Protein AF-A0A5C6CUL5-F1 (afdb_monomer_lite)

InterPro domains:
  IPR018247 EF-Hand 1, calcium-binding site [PS00018] (772-784)

Foldseek 3Di:
DDDDDDDDDDDDDDDDPVVVVVVVVVVVVVVVVVVPPPPPPPPPAFDKFKFFDDKAFPDFAFWFAFPLAAPHRDQFFALLQAAQWADDQQKIKGWGFGQDPVFRFIKIWMDGNVDRDIDIEGLPDGQDCQDLNHPDSNRHNYSQFHWEWDAALQGKIWIWGNADQAQTWIKMFDGCLRHDPPDDPYNVRIDDTDSALDDVHDGDGTFTRWYWADQDRKIKIKTWHDHQAWIWMWIWIADSVVRDIDDIDTQEGQQPDWDDDPPDPDPDGTFRGWDWFWLDFEAAPLSKTKTWTWIAHNPPQWTWFIFIWIDPPRQQWIAALVRHTQGNYHYPPRPRGGQDGGTSLFLWDGRAAWYAFNQRKIKGWTKTFDPDPPRGRDPPDDRNDQPRIFIKIWIADPPPSHIDIETADPVQTADHRKYWAAAQQRKIWIWWDRQQKIWIWIAHQDPVGGHDIDTNDIGPARWDHTKHWHRCCRHPPVKTWIWTWHDDPDHHNHRMTGRTIIIIIIHIDGNPPDPDPDPDDDEQEEDEDADEAEQDDDPDDDHVVNVPPPYANYEYEYEDEEYEYDADPDEREARYEYEYDYDDEYEYEYEYAEYEYAHYEYQEHYEYEYEDAPYEYEYAEYEAAEEYEYYYDHDQQGEYEYEYNEYAYAYEYEYDDDPSNLNYEYEYYHDHPQLHYQYEYEYEFAEYEDDDQEHENANYEYEYEDDDPSAAYECQHAHEYQWYWYWYQDPVGTDIDIDDFDKADLVRVCVVVVHDGRYHHDYIYGHAQQQQQVRPQAQEPVSVVSCVVRVVDPSSVVSSVVGYPPDRDDDDPPPPDDPDPPVVVVVVVVPVVDDDDDDDDDDDDDDDDDDD

Organism: NCBI:txid2528003

Structure (mmCIF, N/CA/C/O backbone):
data_AF-A0A5C6CUL5-F1
#
_entry.id   AF-A0A5C6CUL5-F1
#
loop_
_atom_site.group_PDB
_atom_site.id
_atom_site.type_symbol
_atom_site.label_atom_id
_atom_site.label_alt_id
_atom_site.label_comp_id
_atom_site.label_asym_id
_atom_site.label_entity_id
_atom_site.label_seq_id
_atom_site.pdbx_PDB_ins_code
_atom_site.Cartn_x
_atom_site.Cartn_y
_atom_site.Cartn_z
_atom_site.occupancy
_atom_site.B_iso_or_equiv
_atom_site.auth_seq_id
_atom_site.auth_comp_id
_atom_site.auth_asym_id
_atom_site.auth_atom_id
_atom_site.pdbx_PDB_model_num
ATOM 1 N N . MET A 1 1 ? -45.639 -50.893 -81.323 1.00 35.22 1 MET A N 1
ATOM 2 C CA . MET A 1 1 ? -45.344 -52.221 -80.731 1.00 35.22 1 MET A CA 1
ATOM 3 C C . MET A 1 1 ? -45.129 -52.076 -79.228 1.00 35.22 1 MET A C 1
ATOM 5 O O . MET A 1 1 ? -44.893 -50.976 -78.761 1.00 35.22 1 MET A O 1
ATOM 9 N N . ARG A 1 2 ? -45.356 -53.164 -78.491 1.00 33.03 2 ARG A N 1
ATOM 10 C CA . ARG A 1 2 ? -45.712 -53.259 -77.063 1.00 33.03 2 ARG A CA 1
ATOM 11 C C . ARG A 1 2 ? -44.637 -52.807 -76.041 1.00 33.03 2 ARG A C 1
ATOM 13 O O . ARG A 1 2 ? -43.470 -53.094 -76.237 1.00 33.03 2 ARG A O 1
ATOM 20 N N . ARG A 1 3 ? -45.152 -52.227 -74.935 1.00 36.06 3 ARG A N 1
ATOM 21 C CA . ARG A 1 3 ? -44.861 -52.352 -73.471 1.00 36.06 3 ARG A CA 1
ATOM 22 C C . ARG A 1 3 ? -43.413 -52.517 -72.954 1.00 36.06 3 ARG A C 1
ATOM 24 O O . ARG A 1 3 ? -42.736 -53.421 -73.404 1.00 36.06 3 ARG A O 1
ATOM 31 N N . TYR A 1 4 ? -43.055 -51.807 -71.864 1.00 31.58 4 TYR A N 1
ATOM 32 C CA . TYR A 1 4 ? -42.897 -52.347 -70.484 1.00 31.58 4 TYR A CA 1
ATOM 33 C C . TYR A 1 4 ? -42.515 -51.258 -69.429 1.00 31.58 4 TYR A C 1
ATOM 35 O O . TYR A 1 4 ? -41.484 -50.614 -69.521 1.00 31.58 4 TYR A O 1
ATOM 43 N N . VAL A 1 5 ? -43.420 -51.054 -68.460 1.00 33.81 5 VAL A N 1
ATOM 44 C CA . VAL A 1 5 ? -43.321 -50.858 -66.984 1.00 33.81 5 VAL A CA 1
ATOM 45 C C . VAL A 1 5 ? -42.063 -50.261 -66.268 1.00 33.81 5 VAL A C 1
ATOM 47 O O . VAL A 1 5 ? -40.978 -50.819 -66.339 1.00 33.81 5 VAL A O 1
ATOM 50 N N . ARG A 1 6 ? -42.366 -49.300 -65.355 1.00 28.73 6 ARG A N 1
ATOM 51 C CA . ARG A 1 6 ? -41.795 -48.921 -64.014 1.00 28.73 6 ARG A CA 1
ATOM 52 C C . ARG A 1 6 ? -40.676 -47.860 -63.835 1.00 28.73 6 ARG A C 1
ATOM 54 O O . ARG A 1 6 ? -39.508 -48.107 -64.072 1.00 28.73 6 ARG A O 1
ATOM 61 N N . CYS A 1 7 ? -41.101 -46.779 -63.153 1.00 27.30 7 CYS A N 1
ATOM 62 C CA . CYS A 1 7 ? -40.595 -46.193 -61.889 1.00 27.30 7 CYS A CA 1
ATOM 63 C C . CYS A 1 7 ? -39.153 -45.638 -61.794 1.00 27.30 7 CYS A C 1
ATOM 65 O O . CYS A 1 7 ? -38.211 -46.399 -61.621 1.00 27.30 7 CYS A O 1
ATOM 67 N N . LYS A 1 8 ? -39.011 -44.304 -61.713 1.00 28.42 8 LYS A N 1
ATOM 68 C CA . LYS A 1 8 ? -38.640 -43.523 -60.502 1.00 28.42 8 LYS A CA 1
ATOM 69 C C . LYS A 1 8 ? -38.275 -42.072 -60.877 1.00 28.42 8 LYS A C 1
ATOM 71 O O . LYS A 1 8 ? -37.445 -41.846 -61.744 1.00 28.42 8 LYS A O 1
ATOM 76 N N . ILE A 1 9 ? -38.920 -41.139 -60.170 1.00 33.44 9 ILE A N 1
ATOM 77 C CA . ILE A 1 9 ? -38.456 -39.832 -59.660 1.00 33.44 9 ILE A CA 1
ATOM 78 C C . ILE A 1 9 ? -37.464 -39.037 -60.533 1.00 33.44 9 ILE A C 1
ATOM 80 O O . ILE A 1 9 ? -36.288 -39.383 -60.609 1.00 33.44 9 ILE A O 1
ATOM 84 N N . LYS A 1 10 ? -37.896 -37.868 -61.035 1.00 28.36 10 LYS A N 1
ATOM 85 C CA . LYS A 1 10 ? -37.001 -36.732 -61.315 1.00 28.36 10 LYS A CA 1
ATOM 86 C C . LYS A 1 10 ? -37.734 -35.382 -61.328 1.00 28.36 10 LYS A C 1
ATOM 88 O O . LYS A 1 10 ? -38.716 -35.221 -62.037 1.00 28.36 10 LYS A O 1
ATOM 93 N N . ALA A 1 11 ? -37.145 -34.452 -60.573 1.00 31.48 11 ALA A N 1
ATOM 94 C CA . ALA A 1 11 ? -37.071 -33.003 -60.774 1.00 31.48 11 ALA A CA 1
ATOM 95 C C . ALA A 1 11 ? -38.376 -32.183 -60.859 1.00 31.48 11 ALA A C 1
ATOM 97 O O . ALA A 1 11 ? -39.000 -32.088 -61.911 1.00 31.48 11 ALA A O 1
ATOM 98 N N . ALA A 1 12 ? -38.670 -31.455 -59.776 1.00 32.78 12 ALA A N 1
ATOM 99 C CA . ALA A 1 12 ? -39.412 -30.199 -59.833 1.00 32.78 12 ALA A CA 1
ATOM 100 C C . ALA A 1 12 ? -38.460 -29.033 -59.513 1.00 32.78 12 ALA A C 1
ATOM 102 O O . ALA A 1 12 ? -37.584 -29.118 -58.654 1.00 32.78 12 ALA A O 1
ATOM 103 N N . THR A 1 13 ? -38.610 -27.987 -60.308 1.00 36.84 13 THR A N 1
ATOM 104 C CA . THR A 1 13 ? -37.774 -26.804 -60.510 1.00 36.84 13 THR A CA 1
ATOM 105 C C . THR A 1 13 ? -37.685 -25.869 -59.299 1.00 36.84 13 THR A C 1
ATOM 107 O O . THR A 1 13 ? -38.681 -25.588 -58.640 1.00 36.84 13 THR A O 1
ATOM 110 N N . ARG A 1 14 ? -36.472 -25.350 -59.055 1.00 35.53 14 ARG A N 1
ATOM 111 C CA . ARG A 1 14 ? -36.133 -24.331 -58.046 1.00 35.53 14 ARG A CA 1
ATOM 112 C C . ARG A 1 14 ? -36.781 -22.970 -58.369 1.00 35.53 14 ARG A C 1
ATOM 114 O O . ARG A 1 14 ? -36.689 -22.553 -59.524 1.00 35.53 14 ARG A O 1
ATOM 121 N N . PRO A 1 15 ? -37.310 -22.221 -57.383 1.00 38.41 15 PRO A N 1
ATOM 122 C CA . PRO A 1 15 ? -37.513 -20.781 -57.511 1.00 38.41 15 PRO A CA 1
ATOM 123 C C . PRO A 1 15 ? -36.171 -20.040 -57.407 1.00 38.41 15 PRO A C 1
ATOM 125 O O . PRO A 1 15 ? -35.243 -20.477 -56.726 1.00 38.41 15 PRO A O 1
ATOM 128 N N . SER A 1 16 ? -36.066 -18.915 -58.110 1.00 42.53 16 SER A N 1
ATOM 129 C CA . SER A 1 16 ? -34.865 -18.086 -58.239 1.00 42.53 16 SER A CA 1
ATOM 130 C C . SER A 1 16 ? -34.339 -17.544 -56.904 1.00 42.53 16 SER A C 1
ATOM 132 O O . SER A 1 16 ? -35.091 -16.966 -56.116 1.00 42.53 16 SER A O 1
ATOM 134 N N . LEU A 1 17 ? -33.014 -17.628 -56.735 1.00 40.97 17 LEU A N 1
ATOM 135 C CA . LEU A 1 17 ? -32.209 -17.196 -55.581 1.00 40.97 17 LEU A CA 1
ATOM 136 C C . LEU A 1 17 ? -32.486 -15.747 -55.115 1.00 40.97 17 LEU A C 1
ATOM 138 O O . LEU A 1 17 ? -32.274 -15.418 -53.956 1.00 40.97 17 LEU A O 1
ATOM 142 N N . HIS A 1 18 ? -33.013 -14.889 -55.992 1.00 42.25 18 HIS A N 1
ATOM 143 C CA . HIS A 1 18 ? -33.307 -13.486 -55.689 1.00 42.25 18 HIS A CA 1
ATOM 144 C C . HIS A 1 18 ? -34.509 -13.262 -54.756 1.00 42.25 18 HIS A C 1
ATOM 146 O O . HIS A 1 18 ? -34.555 -12.242 -54.071 1.00 42.25 18 HIS A O 1
ATOM 152 N N . CYS A 1 19 ? -35.472 -14.192 -54.698 1.00 37.53 19 CYS A N 1
ATOM 153 C CA . CYS A 1 19 ? -36.642 -14.031 -53.829 1.00 37.53 19 CYS A CA 1
ATOM 154 C C . CYS A 1 19 ? -36.381 -14.540 -52.403 1.00 37.53 19 CYS A C 1
ATOM 156 O O . CYS A 1 19 ? -36.925 -13.982 -51.460 1.00 37.53 19 CYS A O 1
ATOM 158 N N . LEU A 1 20 ? -35.502 -15.538 -52.231 1.00 39.16 20 LEU A N 1
ATOM 159 C CA . LEU A 1 20 ? -35.145 -16.063 -50.907 1.00 39.16 20 LEU A CA 1
ATOM 160 C C . LEU A 1 20 ? -34.206 -15.112 -50.144 1.00 39.16 20 LEU A C 1
ATOM 162 O O . LEU A 1 20 ? -34.323 -14.981 -48.932 1.00 39.16 20 LEU A O 1
ATOM 166 N N . VAL A 1 21 ? -33.316 -14.400 -50.847 1.00 44.47 21 VAL A N 1
ATOM 167 C CA . VAL A 1 21 ? -32.354 -13.474 -50.220 1.00 44.47 21 VAL A CA 1
ATOM 168 C C . VAL A 1 21 ? -33.036 -12.212 -49.681 1.00 44.47 21 VAL A C 1
ATOM 170 O O . VAL A 1 21 ? -32.646 -11.726 -48.626 1.00 44.47 21 VAL A O 1
ATOM 173 N N . LYS A 1 22 ? -34.098 -11.707 -50.328 1.00 39.41 22 LYS A N 1
ATOM 174 C CA . LYS A 1 22 ? -34.811 -10.513 -49.837 1.00 39.41 22 LYS A CA 1
ATOM 175 C C . LYS A 1 22 ? -35.655 -10.780 -48.593 1.00 39.41 22 LYS A C 1
ATOM 177 O O . LYS A 1 22 ? -35.698 -9.927 -47.715 1.00 39.41 22 LYS A O 1
ATOM 182 N N . THR A 1 23 ? -36.279 -11.951 -48.482 1.00 40.38 23 THR A N 1
ATOM 183 C CA . THR A 1 23 ? -37.058 -12.297 -47.283 1.00 40.38 23 THR A CA 1
ATOM 184 C C . THR A 1 23 ? -36.146 -12.700 -46.122 1.00 40.38 23 THR A C 1
ATOM 186 O O . THR A 1 23 ? -36.432 -12.339 -44.990 1.00 40.38 23 THR A O 1
ATOM 189 N N . PHE A 1 24 ? -34.999 -13.340 -46.392 1.00 39.91 24 PHE A N 1
ATOM 190 C CA . PHE A 1 24 ? -34.019 -13.677 -45.351 1.00 39.91 24 PHE A CA 1
ATOM 191 C C . PHE A 1 24 ? -33.235 -12.448 -44.858 1.00 39.91 24 PHE A C 1
ATOM 193 O O . PHE A 1 24 ? -32.984 -12.325 -43.664 1.00 39.91 24 PHE A O 1
ATOM 200 N N . MET A 1 25 ? -32.916 -11.486 -45.737 1.00 37.03 25 MET A N 1
ATOM 201 C CA . MET A 1 25 ? -32.285 -10.228 -45.315 1.00 37.03 25 MET A CA 1
ATOM 202 C C . MET A 1 25 ? -33.246 -9.279 -44.602 1.00 37.03 25 MET A C 1
ATOM 204 O O . MET A 1 25 ? -32.802 -8.588 -43.699 1.00 37.03 25 MET A O 1
ATOM 208 N N . ALA A 1 26 ? -34.544 -9.260 -44.925 1.00 36.16 26 ALA A N 1
ATOM 209 C CA . ALA A 1 26 ? -35.505 -8.451 -44.172 1.00 36.16 26 ALA A CA 1
ATOM 210 C C . ALA A 1 26 ? -35.715 -8.986 -42.742 1.00 36.16 26 ALA A C 1
ATOM 212 O O . ALA A 1 26 ? -35.799 -8.196 -41.809 1.00 36.16 26 ALA A O 1
ATOM 213 N N . SER A 1 27 ? -35.713 -10.310 -42.546 1.00 37.94 27 SER A N 1
ATOM 214 C CA . SER A 1 27 ? -35.814 -10.922 -41.212 1.00 37.94 27 SER A CA 1
ATOM 215 C C . SER A 1 27 ? -34.523 -10.814 -40.395 1.00 37.94 27 SER A C 1
ATOM 217 O O . SER A 1 27 ? -34.600 -10.651 -39.183 1.00 37.94 27 SER A O 1
ATOM 219 N N . ILE A 1 28 ? -33.346 -10.841 -41.035 1.00 37.62 28 ILE A N 1
ATOM 220 C CA . ILE A 1 28 ? -32.071 -10.565 -40.353 1.00 37.62 28 ILE A CA 1
ATOM 221 C C . ILE A 1 28 ? -31.947 -9.076 -40.040 1.00 37.62 28 ILE A C 1
ATOM 223 O O . ILE A 1 28 ? -31.517 -8.740 -38.950 1.00 37.62 28 ILE A O 1
ATOM 227 N N . LEU A 1 29 ? -32.394 -8.172 -40.916 1.00 32.97 29 LEU A N 1
ATOM 228 C CA . LEU A 1 29 ? -32.352 -6.741 -40.620 1.00 32.97 29 LEU A CA 1
ATOM 229 C C . LEU A 1 29 ? -33.341 -6.385 -39.503 1.00 32.97 29 LEU A C 1
ATOM 231 O O . LEU A 1 29 ? -32.985 -5.617 -38.624 1.00 32.97 29 LEU A O 1
ATOM 235 N N . GLN A 1 30 ? -34.522 -7.005 -39.439 1.00 32.81 30 GLN A N 1
ATOM 236 C CA . GLN A 1 30 ? -35.487 -6.766 -38.358 1.00 32.81 30 GLN A CA 1
ATOM 237 C C . GLN A 1 30 ? -35.097 -7.459 -37.035 1.00 32.81 30 GLN A C 1
ATOM 239 O O . GLN A 1 30 ? -35.385 -6.919 -35.973 1.00 32.81 30 GLN A O 1
ATOM 244 N N . ALA A 1 31 ? -34.355 -8.575 -37.079 1.00 32.84 31 ALA A N 1
ATOM 245 C CA . ALA A 1 31 ? -33.715 -9.165 -35.897 1.00 32.84 31 ALA A CA 1
ATOM 246 C C . ALA A 1 31 ? -32.471 -8.374 -35.439 1.00 32.84 31 ALA A C 1
ATOM 248 O O . ALA A 1 31 ? -32.239 -8.234 -34.244 1.00 32.84 31 ALA A O 1
ATOM 249 N N . CYS A 1 32 ? -31.713 -7.781 -36.365 1.00 30.05 32 CYS A N 1
ATOM 250 C CA . CYS A 1 32 ? -30.561 -6.930 -36.058 1.00 30.05 32 CYS A CA 1
ATOM 251 C C . CYS A 1 32 ? -30.962 -5.510 -35.630 1.00 30.05 32 CYS A C 1
ATOM 253 O O . CYS A 1 32 ? -30.201 -4.879 -34.911 1.00 30.05 32 CYS A O 1
ATOM 255 N N . THR A 1 33 ? -32.155 -5.016 -35.987 1.00 30.09 33 THR A N 1
ATOM 256 C CA . THR A 1 33 ? -32.652 -3.710 -35.500 1.00 30.09 33 THR A CA 1
ATOM 257 C C . THR A 1 33 ? -33.247 -3.810 -34.085 1.00 30.09 33 THR A C 1
ATOM 259 O O . THR A 1 33 ? -33.345 -2.805 -33.394 1.00 30.09 33 THR A O 1
ATOM 262 N N . VAL A 1 34 ? -33.584 -5.019 -33.611 1.00 31.11 34 VAL A N 1
ATOM 263 C CA . VAL A 1 34 ? -33.977 -5.282 -32.208 1.00 31.11 34 VAL A CA 1
ATOM 264 C C . VAL A 1 34 ? -32.762 -5.616 -31.320 1.00 31.11 34 VAL A C 1
ATOM 266 O O . VAL A 1 34 ? -32.853 -5.536 -30.102 1.00 31.11 34 VAL A O 1
ATOM 269 N N . LEU A 1 35 ? -31.598 -5.906 -31.913 1.00 30.61 35 LEU A N 1
ATOM 270 C CA . LEU A 1 35 ? -30.328 -6.163 -31.210 1.00 30.61 35 LEU A CA 1
ATOM 271 C C . LEU A 1 35 ? -29.337 -4.983 -31.245 1.00 30.61 35 LEU A C 1
ATOM 273 O O . LEU A 1 35 ? -28.234 -5.098 -30.726 1.00 30.61 35 LEU A O 1
ATOM 277 N N . PHE A 1 36 ? -29.738 -3.845 -31.817 1.00 29.28 36 PHE A N 1
ATOM 278 C CA . PHE A 1 36 ? -29.002 -2.578 -31.778 1.00 29.28 36 PHE A CA 1
ATOM 279 C C . PHE A 1 36 ? -29.859 -1.480 -31.127 1.00 29.28 36 PHE A C 1
ATOM 281 O O . PHE A 1 36 ? -29.992 -0.376 -31.648 1.00 29.28 36 PHE A O 1
ATOM 288 N N . PHE A 1 37 ? -30.436 -1.761 -29.956 1.00 29.95 37 PHE A N 1
ATOM 289 C CA . PHE A 1 37 ? -30.505 -0.694 -28.963 1.00 29.95 37 PHE A CA 1
ATOM 290 C C . PHE A 1 37 ? -29.103 -0.590 -28.390 1.00 29.95 37 PHE A C 1
ATOM 292 O O . PHE A 1 37 ? -28.629 -1.495 -27.708 1.00 29.95 37 PHE A O 1
ATOM 299 N N . CYS A 1 38 ? -28.424 0.486 -28.775 1.00 29.72 38 CYS A N 1
ATOM 300 C CA . CYS A 1 38 ? -27.199 0.948 -28.161 1.00 29.72 38 CYS A CA 1
ATOM 301 C C . CYS A 1 38 ? -27.467 1.034 -26.654 1.00 29.72 38 CYS A C 1
ATOM 303 O O . CYS A 1 38 ? -28.048 2.008 -26.182 1.00 29.72 38 CYS A O 1
ATOM 305 N N . GLN A 1 39 ? -27.117 -0.019 -25.913 1.00 27.94 39 GLN A N 1
ATOM 306 C CA . GLN A 1 39 ? -26.869 0.097 -24.492 1.00 27.94 39 GLN A CA 1
ATOM 307 C C . GLN A 1 39 ? -25.633 0.984 -24.398 1.00 27.94 39 GLN A C 1
ATOM 309 O O . GLN A 1 39 ? -24.500 0.512 -24.406 1.00 27.94 39 GLN A O 1
ATOM 314 N N . SER A 1 40 ? -25.845 2.295 -24.369 1.00 25.44 40 SER A N 1
ATOM 315 C CA . SER A 1 40 ? -24.934 3.175 -23.662 1.00 25.44 40 SER A CA 1
ATOM 316 C C . SER A 1 40 ? -25.049 2.785 -22.191 1.00 25.44 40 SER A C 1
ATOM 318 O O . SER A 1 40 ? -25.811 3.384 -21.435 1.00 25.44 40 SER A O 1
ATOM 320 N N . ILE A 1 41 ? -24.363 1.701 -21.824 1.00 26.94 41 ILE A N 1
ATOM 321 C CA . ILE A 1 41 ? -24.011 1.410 -20.443 1.00 26.94 41 ILE A CA 1
ATOM 322 C C . ILE A 1 41 ? -23.089 2.565 -20.076 1.00 26.94 41 ILE A C 1
ATOM 324 O O . ILE A 1 41 ? -21.911 2.558 -20.427 1.00 26.94 41 ILE A O 1
ATOM 328 N N . SER A 1 42 ? -23.642 3.611 -19.468 1.00 27.23 42 SER A N 1
ATOM 329 C CA . SER A 1 42 ? -22.803 4.491 -18.672 1.00 27.23 42 SER A CA 1
ATOM 330 C C . SER A 1 42 ? -22.308 3.601 -17.543 1.00 27.23 42 SER A C 1
ATOM 332 O O . SER A 1 42 ? -23.101 3.201 -16.693 1.00 27.23 42 SER A O 1
ATOM 334 N N . GLN A 1 43 ? -21.046 3.180 -17.611 1.00 28.34 43 GLN A N 1
ATOM 335 C CA . GLN A 1 43 ? -20.374 2.595 -16.462 1.00 28.34 43 GLN A CA 1
ATOM 336 C C . GLN A 1 43 ? -20.409 3.671 -15.385 1.00 28.34 43 GLN A C 1
ATOM 338 O O . GLN A 1 43 ? -19.757 4.702 -15.528 1.00 28.34 43 GLN A O 1
ATOM 343 N N . ALA A 1 44 ? -21.246 3.478 -14.372 1.00 34.72 44 ALA A N 1
ATOM 344 C CA . ALA A 1 44 ? -21.026 4.161 -13.118 1.00 34.72 44 ALA A CA 1
ATOM 345 C C . ALA A 1 44 ? -19.705 3.603 -12.583 1.00 34.72 44 ALA A C 1
ATOM 347 O O . ALA A 1 44 ? -19.551 2.386 -12.457 1.00 34.72 44 ALA A O 1
ATOM 348 N N . THR A 1 45 ? -18.717 4.474 -12.426 1.00 37.22 45 THR A N 1
ATOM 349 C CA . THR A 1 45 ? -17.467 4.135 -11.756 1.00 37.22 45 THR A CA 1
ATOM 350 C C . THR A 1 45 ? -17.826 3.922 -10.299 1.00 37.22 45 THR A C 1
ATOM 352 O O . THR A 1 45 ? -18.301 4.864 -9.659 1.00 37.22 45 THR A O 1
ATOM 355 N N . ALA A 1 46 ? -17.645 2.707 -9.781 1.00 43.53 46 ALA A N 1
ATOM 356 C CA . ALA A 1 46 ? -17.522 2.618 -8.344 1.00 43.53 46 ALA A CA 1
ATOM 357 C C . ALA A 1 46 ? -16.289 3.464 -7.958 1.00 43.53 46 ALA A C 1
ATOM 359 O O . ALA A 1 46 ? -15.379 3.691 -8.763 1.00 43.53 46 ALA A O 1
ATOM 360 N N . GLN A 1 47 ? -16.349 4.112 -6.802 1.00 63.53 47 GLN A N 1
ATOM 361 C CA . GLN A 1 47 ? -15.231 4.904 -6.317 1.00 63.53 47 GLN A CA 1
ATOM 362 C C . GLN A 1 47 ? -14.666 4.171 -5.111 1.00 63.53 47 GLN A C 1
ATOM 364 O O . GLN A 1 47 ? -15.319 4.087 -4.075 1.00 63.53 47 GLN A O 1
ATOM 369 N N . LEU A 1 48 ? -13.462 3.614 -5.221 1.00 79.12 48 LEU A N 1
ATOM 370 C CA . LEU A 1 48 ? -12.763 3.104 -4.042 1.00 79.12 48 LEU A CA 1
ATOM 371 C C . LEU A 1 48 ? -12.725 4.190 -2.961 1.00 79.12 48 LEU A C 1
ATOM 373 O O . LEU A 1 48 ? -12.427 5.349 -3.236 1.00 79.12 48 LEU A O 1
ATOM 377 N N . ILE A 1 49 ? -13.020 3.811 -1.724 1.00 84.75 49 ILE A N 1
ATOM 378 C CA . ILE A 1 49 ? -12.865 4.652 -0.542 1.00 84.75 49 ILE A CA 1
ATOM 379 C C . ILE A 1 49 ? -11.866 3.961 0.373 1.00 84.75 49 ILE A C 1
ATOM 381 O O . ILE A 1 49 ? -12.018 2.784 0.704 1.00 84.75 49 ILE A O 1
ATOM 385 N N . VAL A 1 50 ? -10.868 4.725 0.807 1.00 87.19 50 VAL A N 1
ATOM 386 C CA . VAL A 1 50 ? -9.873 4.313 1.796 1.00 87.19 50 VAL A CA 1
ATOM 387 C C . VAL A 1 50 ? -10.156 5.083 3.080 1.00 87.19 50 VAL A C 1
ATOM 389 O O . VAL A 1 50 ? -10.092 6.311 3.095 1.00 87.19 50 VAL A O 1
ATOM 392 N N . THR A 1 51 ? -10.495 4.373 4.156 1.00 91.81 51 THR A N 1
ATOM 393 C CA . THR A 1 51 ? -10.825 4.985 5.455 1.00 91.81 51 THR A CA 1
ATOM 394 C C . THR A 1 51 ? -9.796 4.577 6.505 1.00 91.81 51 THR A C 1
ATOM 396 O O . THR A 1 51 ? -9.623 3.375 6.708 1.00 91.81 51 THR A O 1
ATOM 399 N N . PRO A 1 52 ? -9.136 5.524 7.199 1.00 93.69 52 PRO A N 1
ATOM 400 C CA . PRO A 1 52 ? -8.231 5.205 8.302 1.00 93.69 52 PRO A CA 1
ATOM 401 C C . PRO A 1 52 ? -8.945 4.440 9.420 1.00 93.69 52 PRO A C 1
ATOM 403 O O . PRO A 1 52 ? -10.076 4.765 9.783 1.00 93.69 52 PRO A O 1
ATOM 406 N N . VAL A 1 53 ? -8.272 3.443 9.986 1.00 93.75 53 VAL A N 1
ATOM 407 C CA . VAL A 1 53 ? -8.794 2.573 11.051 1.00 93.75 53 VAL A CA 1
ATOM 408 C C . VAL A 1 53 ? -7.937 2.696 12.302 1.00 93.75 53 VAL A C 1
ATOM 410 O O . VAL A 1 53 ? -8.442 3.000 13.384 1.00 93.75 53 VAL A O 1
ATOM 413 N N . HIS A 1 54 ? -6.632 2.481 12.155 1.00 96.00 54 HIS A N 1
ATOM 414 C CA . HIS A 1 54 ? -5.686 2.486 13.261 1.00 96.00 54 HIS A CA 1
ATOM 415 C C . HIS A 1 54 ? -4.407 3.218 12.869 1.00 96.00 54 HIS A C 1
ATOM 417 O O . HIS A 1 54 ? -3.912 3.067 11.758 1.00 96.00 54 HIS A O 1
ATOM 423 N N . ASP A 1 55 ? -3.865 3.974 13.816 1.00 97.06 55 ASP A N 1
ATOM 424 C CA . ASP A 1 55 ? -2.513 4.515 13.776 1.00 97.06 55 ASP A CA 1
ATOM 425 C C . ASP A 1 55 ? -1.765 3.945 14.987 1.00 97.06 55 ASP A C 1
ATOM 427 O O . ASP A 1 55 ? -2.109 4.229 16.139 1.00 97.06 55 ASP A O 1
ATOM 431 N N . MET A 1 56 ? -0.811 3.050 14.728 1.00 97.62 56 MET A N 1
ATOM 432 C CA . MET A 1 56 ? -0.043 2.355 15.757 1.00 97.62 56 MET A CA 1
ATOM 433 C C . MET A 1 56 ? 1.407 2.816 15.731 1.00 97.62 56 MET A C 1
ATOM 435 O O . MET A 1 56 ? 2.140 2.509 14.794 1.00 97.62 56 MET A O 1
ATOM 439 N N . VAL A 1 57 ? 1.848 3.460 16.810 1.00 97.69 57 VAL A N 1
ATOM 440 C CA . VAL A 1 57 ? 3.262 3.787 17.018 1.00 97.69 57 VAL A CA 1
ATOM 441 C C . VAL A 1 57 ? 4.003 2.534 17.495 1.00 97.69 57 VAL A C 1
ATOM 443 O O . VAL A 1 57 ? 3.799 2.082 18.622 1.00 97.69 57 VAL A O 1
ATOM 446 N N . LEU A 1 58 ? 4.865 1.980 16.640 1.00 97.38 58 LEU A N 1
ATOM 447 C CA . LEU A 1 58 ? 5.740 0.841 16.945 1.00 97.38 58 LEU A CA 1
ATOM 448 C C . LEU A 1 58 ? 6.839 1.226 17.938 1.00 97.38 58 LEU A C 1
ATOM 450 O O . LEU A 1 58 ? 7.156 0.479 18.863 1.00 97.38 58 LEU A O 1
ATOM 454 N N . ASP A 1 59 ? 7.428 2.399 17.716 1.00 97.62 59 ASP A N 1
ATOM 455 C CA . ASP A 1 59 ? 8.573 2.903 18.458 1.00 97.62 59 ASP A CA 1
ATOM 456 C C . ASP A 1 59 ? 8.631 4.424 18.343 1.00 97.62 59 ASP A C 1
ATOM 458 O O . ASP A 1 59 ? 8.648 4.972 17.245 1.00 97.62 59 ASP A O 1
ATOM 462 N N . SER A 1 60 ? 8.678 5.121 19.476 1.00 96.81 60 SER A N 1
ATOM 463 C CA . SER A 1 60 ? 8.815 6.582 19.512 1.00 96.81 60 SER A CA 1
ATOM 464 C C . SER A 1 60 ? 10.230 7.080 19.186 1.00 96.81 60 SER A C 1
ATOM 466 O O . SER A 1 60 ? 10.440 8.284 19.044 1.00 96.81 60 SER A O 1
ATOM 468 N N . ASN A 1 61 ? 11.212 6.178 19.147 1.00 97.00 61 ASN A N 1
ATOM 469 C CA . ASN A 1 61 ? 12.634 6.466 18.988 1.00 97.00 61 ASN A CA 1
ATOM 470 C C . ASN A 1 61 ? 13.269 5.521 17.948 1.00 97.00 61 ASN A C 1
ATOM 472 O O . ASN A 1 61 ? 14.388 5.043 18.130 1.00 97.00 61 ASN A O 1
ATOM 476 N N . ALA A 1 62 ? 12.561 5.259 16.848 1.00 97.75 62 ALA A N 1
ATOM 477 C CA . ALA A 1 62 ? 13.123 4.523 15.721 1.00 97.75 62 ALA A CA 1
ATOM 478 C C . ALA A 1 62 ? 14.241 5.340 15.059 1.00 97.75 62 ALA A C 1
ATOM 480 O O . ALA A 1 62 ? 14.148 6.566 14.978 1.00 97.75 62 ALA A O 1
ATOM 481 N N . LEU A 1 63 ? 15.291 4.674 14.578 1.00 97.00 63 LEU A N 1
ATOM 482 C CA . LEU A 1 63 ? 16.506 5.308 14.071 1.00 97.00 63 LEU A CA 1
ATOM 483 C C . LEU A 1 63 ? 16.238 6.315 12.952 1.00 97.00 63 LEU A C 1
ATOM 485 O O . LEU A 1 63 ? 15.638 6.003 11.925 1.00 97.00 63 LEU A O 1
ATOM 489 N N . VAL A 1 64 ? 16.786 7.511 13.139 1.00 96.31 64 VAL A N 1
ATOM 490 C CA . VAL A 1 64 ? 16.984 8.524 12.109 1.00 96.31 64 VAL A CA 1
ATOM 491 C C . VAL A 1 64 ? 18.456 8.909 12.112 1.00 96.31 64 VAL A C 1
ATOM 493 O O . VAL A 1 64 ? 18.969 9.495 13.068 1.00 96.31 64 VAL A O 1
ATOM 496 N N . MET A 1 65 ? 19.141 8.617 11.015 1.00 94.75 65 MET A N 1
ATOM 497 C CA . MET A 1 65 ? 20.569 8.876 10.891 1.00 94.75 65 MET A CA 1
ATOM 498 C C . MET A 1 65 ? 20.874 10.389 10.874 1.00 94.75 65 MET A C 1
ATOM 500 O O . MET A 1 65 ? 19.997 11.226 10.584 1.00 94.75 65 MET A O 1
ATOM 504 N N . PRO A 1 66 ? 22.127 10.775 11.174 1.00 94.38 66 PRO A N 1
ATOM 505 C CA . PRO A 1 66 ? 22.568 12.159 11.075 1.00 94.38 66 PRO A CA 1
ATOM 506 C C . PRO A 1 66 ? 22.450 12.709 9.652 1.00 94.38 66 PRO A C 1
ATOM 508 O O . PRO A 1 66 ? 22.422 11.971 8.667 1.00 94.38 66 PRO A O 1
ATOM 511 N N . THR A 1 67 ? 22.473 14.033 9.511 1.00 93.94 67 THR A N 1
ATOM 512 C CA . THR A 1 67 ? 22.403 14.675 8.186 1.00 93.94 67 THR A CA 1
ATOM 513 C C . THR A 1 67 ? 23.677 14.513 7.355 1.00 93.94 67 THR A C 1
ATOM 515 O O . THR A 1 67 ? 23.646 14.828 6.170 1.00 93.94 67 THR A O 1
ATOM 518 N N . SER A 1 68 ? 24.787 14.045 7.943 1.00 90.88 68 SER A N 1
ATOM 519 C CA . SER A 1 68 ? 25.980 13.622 7.188 1.00 90.88 68 SER A CA 1
ATOM 520 C C . SER A 1 68 ? 25.837 12.241 6.545 1.00 90.88 68 SER A C 1
ATOM 522 O O . SER A 1 68 ? 26.731 11.838 5.801 1.00 90.88 68 SER A O 1
ATOM 524 N N . GLY A 1 69 ? 24.735 11.530 6.816 1.00 87.25 69 GLY A N 1
ATOM 525 C CA . GLY A 1 69 ? 24.481 10.216 6.249 1.00 87.25 69 GLY A CA 1
ATOM 526 C C . GLY A 1 69 ? 24.462 10.208 4.730 1.00 87.25 69 GLY A C 1
ATOM 527 O O . GLY A 1 69 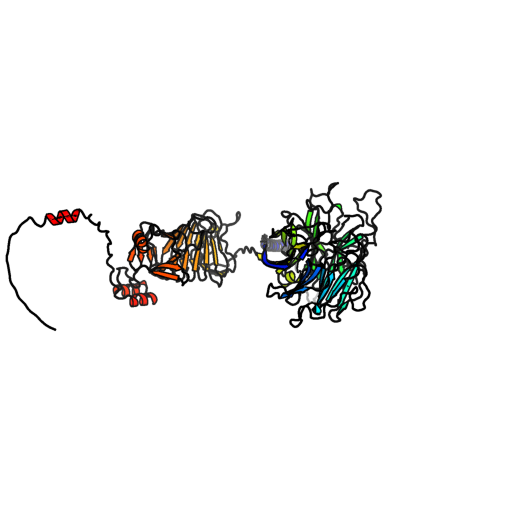? 23.981 11.134 4.070 1.00 87.25 69 GLY A O 1
ATOM 528 N N . SER A 1 70 ? 25.027 9.143 4.174 1.00 86.19 70 SER A N 1
ATOM 529 C CA . SER A 1 70 ? 25.124 8.953 2.735 1.00 86.19 70 SER A CA 1
ATOM 530 C C . SER A 1 70 ? 23.849 8.300 2.207 1.00 86.19 70 SER A C 1
ATOM 532 O O . SER A 1 70 ? 23.285 7.404 2.824 1.00 86.19 70 SER A O 1
ATOM 534 N N . PHE A 1 71 ? 23.405 8.729 1.022 1.00 84.62 71 PHE A N 1
ATOM 535 C CA . PHE A 1 71 ? 22.277 8.134 0.282 1.00 84.62 71 PHE A CA 1
ATOM 536 C C . PHE A 1 71 ? 20.887 8.244 0.935 1.00 84.62 71 PHE A C 1
ATOM 538 O O . PHE A 1 71 ? 19.914 7.741 0.377 1.00 84.62 71 PHE A O 1
ATOM 545 N N . GLY A 1 72 ? 20.771 8.966 2.047 1.00 87.25 72 GLY A N 1
ATOM 546 C CA . GLY A 1 72 ? 19.528 9.181 2.783 1.00 87.25 72 GLY A CA 1
ATOM 547 C C . GLY A 1 72 ? 19.765 9.008 4.277 1.00 87.25 72 GLY A C 1
ATOM 548 O O . GLY A 1 72 ? 20.760 8.420 4.676 1.00 87.25 72 GLY A O 1
ATOM 549 N N . ARG A 1 73 ? 18.866 9.539 5.110 1.00 91.00 73 ARG A N 1
ATOM 550 C CA . ARG A 1 73 ? 18.986 9.451 6.578 1.00 91.00 73 ARG A CA 1
ATOM 551 C C . ARG A 1 73 ? 17.961 8.538 7.250 1.00 91.00 73 ARG A C 1
ATOM 553 O O . ARG A 1 73 ? 17.990 8.388 8.464 1.00 91.00 73 ARG A O 1
ATOM 560 N N . ILE A 1 74 ? 17.045 7.965 6.476 1.00 91.88 74 ILE A N 1
ATOM 561 C CA . ILE A 1 74 ? 16.002 7.064 6.968 1.00 91.88 74 ILE A CA 1
ATOM 562 C C . ILE A 1 74 ? 16.310 5.671 6.438 1.00 91.88 74 ILE A C 1
ATOM 564 O O . ILE A 1 74 ? 16.444 5.520 5.228 1.00 91.88 74 ILE A O 1
ATOM 568 N N . LEU A 1 75 ? 16.449 4.695 7.339 1.00 93.69 75 LEU A N 1
ATOM 569 C CA . LEU A 1 75 ? 16.589 3.270 7.007 1.00 93.69 75 LEU A CA 1
ATOM 570 C C . LEU A 1 75 ? 15.248 2.533 7.114 1.00 93.69 75 LEU A C 1
ATOM 572 O O . LEU A 1 75 ? 14.945 1.691 6.266 1.00 93.69 75 LEU A O 1
ATOM 576 N N . ASN A 1 76 ? 14.447 2.883 8.126 1.00 96.12 76 ASN A N 1
ATOM 577 C CA . ASN A 1 76 ? 13.122 2.320 8.358 1.00 96.12 76 ASN A CA 1
ATOM 578 C C . ASN A 1 76 ? 12.122 2.998 7.411 1.00 96.12 76 ASN A C 1
ATOM 580 O O . ASN A 1 76 ? 11.752 4.151 7.605 1.00 96.12 76 ASN A O 1
ATOM 584 N N . GLY A 1 77 ? 11.706 2.296 6.362 1.00 91.75 77 GLY A N 1
ATOM 585 C CA . GLY A 1 77 ? 10.911 2.870 5.278 1.00 91.75 77 GLY A CA 1
ATOM 586 C C . GLY A 1 77 ? 11.793 3.338 4.127 1.00 91.75 77 GLY A C 1
ATOM 587 O O . GLY A 1 77 ? 11.662 4.453 3.641 1.00 91.75 77 GLY A O 1
ATOM 588 N N . THR A 1 78 ? 12.741 2.511 3.692 1.00 92.12 78 THR A N 1
ATOM 589 C CA . THR A 1 78 ? 13.389 2.673 2.380 1.00 92.12 78 THR A CA 1
ATOM 590 C C . THR A 1 78 ? 12.734 1.721 1.389 1.00 92.12 78 THR A C 1
ATOM 592 O O . THR A 1 78 ? 12.431 0.587 1.743 1.00 92.12 78 THR A O 1
ATOM 595 N N . THR A 1 79 ? 12.550 2.115 0.123 1.00 90.75 79 THR A N 1
ATOM 596 C CA . THR A 1 79 ? 11.896 1.248 -0.888 1.00 90.75 79 THR A CA 1
ATOM 597 C C . THR A 1 79 ? 12.502 -0.163 -1.013 1.00 90.75 79 THR A C 1
ATOM 599 O O . THR A 1 79 ? 11.869 -1.077 -1.538 1.00 90.75 79 THR A O 1
ATOM 602 N N . PHE A 1 80 ? 13.760 -0.344 -0.608 1.00 89.31 80 PHE A N 1
ATOM 603 C CA . PHE A 1 80 ? 14.499 -1.602 -0.707 1.00 89.31 80 PHE A CA 1
ATOM 604 C C . PHE A 1 80 ? 14.631 -2.340 0.638 1.00 89.31 80 PHE A C 1
ATOM 606 O O . PHE A 1 80 ? 15.315 -3.357 0.685 1.00 89.31 80 PHE A O 1
ATOM 613 N N . GLN A 1 81 ? 13.918 -1.900 1.682 1.00 94.88 81 GLN A N 1
ATOM 614 C CA . GLN A 1 81 ? 13.569 -2.720 2.844 1.00 94.88 81 GLN A CA 1
ATOM 615 C C . GLN A 1 81 ? 12.464 -3.707 2.415 1.00 94.88 81 GLN A C 1
ATOM 617 O O . GLN A 1 81 ? 11.352 -3.283 2.088 1.00 94.88 81 GLN A O 1
ATOM 622 N N . GLN A 1 82 ? 12.779 -5.001 2.286 1.00 90.62 82 GLN A N 1
ATOM 623 C CA . GLN A 1 82 ? 11.912 -5.983 1.609 1.00 90.62 82 GLN A CA 1
ATOM 624 C C . GLN A 1 82 ? 11.824 -7.319 2.384 1.00 90.62 82 GLN A C 1
ATOM 626 O O . GLN A 1 82 ? 12.763 -8.109 2.367 1.00 90.62 82 GLN A O 1
ATOM 631 N N . GLU A 1 83 ? 10.726 -7.640 3.062 1.00 92.44 83 GLU A N 1
ATOM 632 C CA . GLU A 1 83 ? 9.606 -6.746 3.403 1.00 92.44 83 GLU A CA 1
ATOM 633 C C . GLU A 1 83 ? 9.864 -6.016 4.727 1.00 92.44 83 GLU A C 1
ATOM 635 O O . GLU A 1 83 ? 10.673 -6.450 5.548 1.00 92.44 83 GLU A O 1
ATOM 640 N N . ALA A 1 84 ? 9.186 -4.885 4.932 1.00 94.94 84 ALA A N 1
ATOM 641 C CA . ALA A 1 84 ? 9.184 -4.176 6.216 1.00 94.94 84 ALA A CA 1
ATOM 642 C C . ALA A 1 84 ? 8.024 -4.604 7.127 1.00 94.94 84 ALA A C 1
ATOM 644 O O . ALA A 1 84 ? 8.115 -4.472 8.347 1.00 94.94 84 ALA A O 1
ATOM 645 N N . LEU A 1 85 ? 6.940 -5.118 6.541 1.00 96.81 85 LEU A N 1
ATOM 646 C CA . LEU A 1 85 ? 5.717 -5.514 7.230 1.00 96.81 85 LEU A CA 1
ATOM 647 C C . LEU A 1 85 ? 5.147 -6.761 6.541 1.00 96.81 85 LEU A C 1
ATOM 649 O O . LEU A 1 85 ? 4.985 -6.759 5.324 1.00 96.81 85 LEU A O 1
ATOM 653 N N . ILE A 1 86 ? 4.886 -7.825 7.301 1.00 96.19 86 ILE A N 1
ATOM 654 C CA . ILE A 1 86 ? 4.367 -9.098 6.773 1.00 96.19 86 ILE A CA 1
ATOM 655 C C . ILE A 1 86 ? 3.302 -9.646 7.711 1.00 96.19 86 ILE A C 1
ATOM 657 O O . ILE A 1 86 ? 3.549 -9.792 8.910 1.00 96.19 86 ILE A O 1
ATOM 661 N N . THR A 1 87 ? 2.160 -10.045 7.163 1.00 96.56 87 THR A N 1
ATOM 662 C CA . THR A 1 87 ? 1.173 -10.863 7.872 1.00 96.56 87 THR A CA 1
ATOM 663 C C . THR A 1 87 ? 1.422 -12.350 7.641 1.00 96.56 87 THR A C 1
ATOM 665 O O . THR A 1 87 ? 1.661 -12.794 6.521 1.00 96.56 87 THR A O 1
ATOM 668 N N . HIS A 1 88 ? 1.391 -13.137 8.718 1.00 94.44 88 HIS A N 1
ATOM 669 C CA . HIS A 1 88 ? 1.556 -14.586 8.670 1.00 94.44 88 HIS A CA 1
ATOM 670 C C . HIS A 1 88 ? 0.847 -15.260 9.853 1.00 94.44 88 HIS A C 1
ATOM 672 O O . HIS A 1 88 ? 1.081 -14.924 11.011 1.00 94.44 88 HIS A O 1
ATOM 678 N N . GLY A 1 89 ? -0.003 -16.253 9.579 1.00 90.94 89 GLY A N 1
ATOM 679 C CA . GLY A 1 89 ? -0.567 -17.124 10.618 1.00 90.94 89 GLY A CA 1
ATOM 680 C C . GLY A 1 89 ? -1.387 -16.413 11.706 1.00 90.94 89 GLY A C 1
ATOM 681 O O . GLY A 1 89 ? -1.332 -16.831 12.860 1.00 90.94 89 GLY A O 1
ATOM 682 N N . GLY A 1 90 ? -2.127 -15.350 11.361 1.00 92.12 90 GLY A N 1
ATOM 683 C CA . GLY A 1 90 ? -2.956 -14.580 12.305 1.00 92.12 90 GLY A CA 1
ATOM 684 C C . GLY A 1 90 ? -2.203 -13.512 13.107 1.00 92.12 90 GLY A C 1
ATOM 685 O O . GLY A 1 90 ? -2.781 -12.893 14.001 1.00 92.12 90 GLY A O 1
ATOM 686 N N . TYR A 1 91 ? -0.932 -13.280 12.781 1.00 95.44 91 TYR A N 1
ATOM 687 C CA . TYR A 1 91 ? -0.106 -12.219 13.345 1.00 95.44 91 TYR A CA 1
ATOM 688 C C . TYR A 1 91 ? 0.451 -11.326 12.236 1.00 95.44 91 TYR A C 1
ATOM 690 O O . TYR A 1 91 ? 0.693 -11.785 11.120 1.00 95.44 91 TYR A O 1
ATOM 698 N N . GLN A 1 92 ? 0.722 -10.067 12.568 1.00 97.56 92 GLN A N 1
ATOM 699 C CA . GLN A 1 92 ? 1.506 -9.156 11.733 1.00 97.56 92 GLN A CA 1
ATOM 700 C C . GLN A 1 92 ? 2.886 -8.953 12.354 1.00 97.56 92 GLN A C 1
ATOM 702 O O . GLN A 1 92 ? 2.986 -8.827 13.573 1.00 97.56 92 GLN A O 1
ATOM 707 N N . TYR A 1 93 ? 3.933 -8.910 11.530 1.00 98.12 93 TYR A N 1
ATOM 708 C CA . TYR A 1 93 ? 5.333 -8.820 11.943 1.00 98.12 93 TYR A CA 1
ATOM 709 C C . TYR A 1 93 ? 6.046 -7.674 11.242 1.00 98.12 93 TYR A C 1
ATOM 711 O O . TYR A 1 93 ? 5.793 -7.393 10.072 1.00 98.12 93 TYR A O 1
ATOM 719 N N . THR A 1 94 ? 6.992 -7.060 11.941 1.00 98.44 94 THR A N 1
ATOM 720 C CA . THR A 1 94 ? 7.845 -6.001 11.397 1.00 98.44 94 THR A CA 1
ATOM 721 C C . THR A 1 94 ? 9.213 -6.004 12.073 1.00 98.44 94 THR A C 1
ATOM 723 O O . THR A 1 94 ? 9.370 -6.545 13.172 1.00 98.44 94 THR A O 1
ATOM 726 N N . ALA A 1 95 ? 10.206 -5.421 11.404 1.00 98.19 95 ALA A N 1
ATOM 727 C CA . ALA A 1 95 ? 11.549 -5.240 11.932 1.00 98.19 95 ALA A CA 1
ATOM 728 C C . ALA A 1 95 ? 12.104 -3.864 11.547 1.00 98.19 95 ALA A C 1
ATOM 730 O O . ALA A 1 95 ? 11.905 -3.403 10.420 1.00 98.19 95 ALA A O 1
ATOM 731 N N . TRP A 1 96 ? 12.803 -3.216 12.475 1.00 98.12 96 TRP A N 1
ATOM 732 C CA . TRP A 1 96 ? 13.358 -1.874 12.291 1.00 98.12 96 TRP A CA 1
ATOM 733 C C . TRP A 1 96 ? 14.611 -1.668 13.147 1.00 98.12 96 TRP A C 1
ATOM 735 O O . TRP A 1 96 ? 14.866 -2.426 14.083 1.00 98.12 96 TRP A O 1
ATOM 745 N N . TYR A 1 97 ? 15.378 -0.628 12.830 1.00 97.94 97 TYR A N 1
ATOM 746 C CA . TYR A 1 97 ? 16.463 -0.144 13.680 1.00 97.94 97 TYR A CA 1
ATOM 747 C C . TYR A 1 97 ? 15.931 0.840 14.720 1.00 97.94 97 TYR A C 1
ATOM 749 O O . TYR A 1 97 ? 15.326 1.857 14.361 1.00 97.94 97 TYR A O 1
ATOM 757 N N . HIS A 1 98 ? 16.187 0.566 15.993 1.00 97.62 98 HIS A N 1
ATOM 758 C CA . HIS A 1 98 ? 15.959 1.463 17.119 1.00 97.62 98 HIS A CA 1
ATOM 759 C C . HIS A 1 98 ? 17.166 2.391 17.317 1.00 97.62 98 HIS A C 1
ATOM 761 O O . HIS A 1 98 ? 18.311 1.981 17.144 1.00 97.62 98 HIS A O 1
ATOM 767 N N . ASN A 1 99 ? 16.934 3.646 17.707 1.00 95.62 99 ASN A N 1
ATOM 768 C CA . ASN A 1 99 ? 18.009 4.569 18.082 1.00 95.62 99 ASN A CA 1
ATOM 769 C C . ASN A 1 99 ? 18.453 4.314 19.534 1.00 95.62 99 ASN A C 1
ATOM 771 O O . ASN A 1 99 ? 18.085 5.063 20.448 1.00 95.62 99 ASN A O 1
ATOM 775 N N . GLY A 1 100 ? 19.196 3.234 19.765 1.00 86.19 100 GLY A N 1
ATOM 776 C CA . GLY A 1 100 ? 19.662 2.859 21.095 1.00 86.19 100 GLY A CA 1
ATOM 777 C C . GLY A 1 100 ? 20.695 3.835 21.666 1.00 86.19 100 GLY A C 1
ATOM 778 O O . GLY A 1 100 ? 21.302 4.658 20.987 1.00 86.19 100 GLY A O 1
ATOM 779 N N . SER A 1 101 ? 20.904 3.774 22.984 1.00 71.81 101 SER A N 1
ATOM 780 C CA . SER A 1 101 ? 21.826 4.695 23.672 1.00 71.81 101 SER A CA 1
ATOM 781 C C . SER A 1 101 ? 23.313 4.402 23.432 1.00 71.81 101 SER A C 1
ATOM 783 O O . SER A 1 101 ? 24.160 5.234 23.766 1.00 71.81 101 SER A O 1
ATOM 785 N N . SER A 1 102 ? 23.632 3.211 22.922 1.00 71.62 102 SER A N 1
ATOM 786 C CA . SER A 1 102 ? 25.002 2.730 22.701 1.00 71.62 102 SER A CA 1
ATOM 787 C C . SER A 1 102 ? 25.220 2.050 21.351 1.00 71.62 102 SER A C 1
ATOM 789 O O . SER A 1 102 ? 26.380 1.874 20.992 1.00 71.62 102 SER A O 1
ATOM 791 N N . ASP A 1 103 ? 24.145 1.658 20.667 1.00 81.62 103 ASP A N 1
ATOM 792 C CA . ASP A 1 103 ? 24.145 0.971 19.376 1.00 81.62 103 ASP A CA 1
ATOM 793 C C . ASP A 1 103 ? 22.781 1.187 18.691 1.00 81.62 103 ASP A C 1
ATOM 795 O O . ASP A 1 103 ? 21.806 1.574 19.346 1.00 81.62 103 ASP A O 1
ATOM 799 N N . GLU A 1 104 ? 22.708 0.947 17.388 1.00 93.50 104 GLU A N 1
ATOM 800 C CA . GLU A 1 104 ? 21.479 0.963 16.603 1.00 93.50 104 GLU A CA 1
ATOM 801 C C . GLU A 1 104 ? 20.874 -0.447 16.532 1.00 93.50 104 GLU A C 1
ATOM 803 O O . GLU A 1 104 ? 21.056 -1.187 15.560 1.00 93.50 104 GLU A O 1
ATOM 808 N N . ASP A 1 105 ? 20.158 -0.818 17.596 1.00 94.56 105 ASP A N 1
ATOM 809 C CA . ASP A 1 105 ? 19.625 -2.165 17.820 1.00 94.56 105 ASP A CA 1
ATOM 810 C C . ASP A 1 105 ? 18.542 -2.557 16.798 1.00 94.56 105 ASP A C 1
ATOM 812 O O . ASP A 1 105 ? 17.677 -1.759 16.429 1.00 94.56 105 ASP A O 1
ATOM 816 N N . ILE A 1 106 ? 18.532 -3.822 16.374 1.00 97.00 106 ILE A N 1
ATOM 817 C CA . ILE A 1 106 ? 17.479 -4.382 15.521 1.00 97.00 106 ILE A CA 1
ATOM 818 C C . ILE A 1 106 ? 16.353 -4.904 16.401 1.00 97.00 106 ILE A C 1
ATOM 820 O O . ILE A 1 106 ? 16.510 -5.890 17.132 1.00 97.00 106 ILE A O 1
ATOM 824 N N . PHE A 1 107 ? 15.187 -4.282 16.267 1.00 97.94 107 PHE A N 1
ATOM 825 C CA . PHE A 1 107 ? 13.959 -4.721 16.909 1.00 97.94 107 PHE A CA 1
ATOM 826 C C . PHE A 1 107 ? 13.116 -5.541 15.938 1.00 97.94 107 PHE A C 1
ATOM 828 O O . PHE A 1 107 ? 12.983 -5.206 14.762 1.00 97.94 107 PHE A O 1
ATOM 835 N N . VAL A 1 108 ? 12.524 -6.619 16.450 1.00 98.00 108 VAL A N 1
ATOM 836 C CA . VAL A 1 108 ? 11.494 -7.409 15.768 1.00 98.00 108 VAL A CA 1
ATOM 837 C C . VAL A 1 108 ? 10.246 -7.373 16.620 1.00 98.00 108 VAL A C 1
ATOM 839 O O . VAL A 1 108 ? 10.297 -7.641 17.820 1.00 98.00 108 VAL A O 1
ATOM 842 N N . SER A 1 109 ? 9.113 -7.076 16.003 1.00 97.44 109 SER A N 1
ATOM 843 C CA . SER A 1 109 ? 7.841 -7.018 16.705 1.00 97.44 109 SER A CA 1
ATOM 844 C C . SER A 1 109 ? 6.776 -7.824 15.997 1.00 97.44 109 SER A C 1
ATOM 846 O O . SER A 1 109 ? 6.828 -8.018 14.780 1.00 97.44 109 SER A O 1
ATOM 848 N N . ARG A 1 110 ? 5.813 -8.304 16.780 1.00 96.12 110 ARG A N 1
ATOM 849 C CA . ARG A 1 110 ? 4.597 -8.928 16.269 1.00 96.12 110 ARG A CA 1
ATOM 850 C C . ARG A 1 110 ? 3.371 -8.388 16.982 1.00 96.12 110 ARG A C 1
ATOM 852 O O . ARG A 1 110 ? 3.460 -7.992 18.141 1.00 96.12 110 ARG A O 1
ATOM 859 N N . ARG A 1 111 ? 2.213 -8.490 16.349 1.00 95.38 111 ARG A N 1
ATOM 860 C CA . ARG A 1 111 ? 0.919 -8.334 17.019 1.00 95.38 111 ARG A CA 1
ATOM 861 C C . ARG A 1 111 ? -0.071 -9.383 16.557 1.00 95.38 111 ARG A C 1
ATOM 863 O O . ARG A 1 111 ? -0.016 -9.823 15.411 1.00 95.38 111 ARG A O 1
ATOM 870 N N . ASP A 1 112 ? -0.970 -9.757 17.454 1.00 94.00 112 ASP A N 1
ATOM 871 C CA . ASP A 1 112 ? -2.160 -10.535 17.117 1.00 94.00 112 ASP A CA 1
ATOM 872 C C . ASP A 1 112 ? -3.124 -9.642 16.324 1.00 94.00 112 ASP A C 1
ATOM 874 O O . ASP A 1 112 ? -3.394 -8.513 16.743 1.00 94.00 112 ASP A O 1
ATOM 878 N N . LEU A 1 113 ? -3.631 -10.123 15.186 1.00 93.62 113 LEU A N 1
ATOM 879 C CA . LEU A 1 113 ? -4.517 -9.334 14.321 1.00 93.62 113 LEU A CA 1
ATOM 880 C C . LEU A 1 113 ? -5.864 -8.982 14.970 1.00 93.62 113 LEU A C 1
ATOM 882 O O . LEU A 1 113 ? -6.538 -8.061 14.516 1.00 93.62 113 LEU A O 1
ATOM 886 N N . SER A 1 114 ? -6.251 -9.662 16.053 1.00 91.38 114 SER A N 1
ATOM 887 C CA . SER A 1 114 ? -7.429 -9.299 16.852 1.00 91.38 114 SER A CA 1
ATOM 888 C C . SER A 1 114 ? -7.234 -8.036 17.705 1.00 91.38 114 SER A C 1
ATOM 890 O O . SER A 1 114 ? -8.189 -7.564 18.328 1.00 91.38 114 SER A O 1
ATOM 892 N N . GLY A 1 115 ? -6.022 -7.474 17.745 1.00 91.81 115 GLY A N 1
ATOM 893 C CA . GLY A 1 115 ? -5.708 -6.258 18.484 1.00 91.81 115 GLY A CA 1
ATOM 894 C C . GLY A 1 115 ? -4.644 -5.382 17.820 1.00 91.81 115 GLY A C 1
ATOM 895 O O . GLY A 1 115 ? -4.175 -5.611 16.707 1.00 91.81 115 GLY A O 1
ATOM 896 N N . THR A 1 116 ? -4.258 -4.332 18.540 1.00 95.00 116 THR A N 1
ATOM 897 C CA . THR A 1 116 ? -3.313 -3.297 18.078 1.00 95.00 116 THR A CA 1
ATOM 898 C C . THR A 1 116 ? -2.056 -3.212 18.948 1.00 95.00 116 THR A C 1
ATOM 900 O O . THR A 1 116 ? -1.244 -2.303 18.802 1.00 95.00 116 THR A O 1
ATOM 903 N N . THR A 1 117 ? -1.891 -4.145 19.891 1.00 95.44 117 THR A N 1
ATOM 904 C CA . THR A 1 117 ? -0.743 -4.172 20.806 1.00 95.44 117 THR A CA 1
ATOM 905 C C . THR A 1 117 ? 0.399 -4.979 20.208 1.00 95.44 117 THR A C 1
ATOM 907 O O . THR A 1 117 ? 0.233 -6.157 19.898 1.00 95.44 117 THR A O 1
ATOM 910 N N . TRP A 1 118 ? 1.558 -4.338 20.097 1.00 96.81 118 TRP A N 1
ATOM 911 C CA . TRP A 1 118 ? 2.783 -4.924 19.570 1.00 96.81 118 TRP A CA 1
ATOM 912 C C . TRP A 1 118 ? 3.670 -5.479 20.692 1.00 96.81 118 TRP A C 1
ATOM 914 O O . TRP A 1 118 ? 3.930 -4.815 21.697 1.00 96.81 118 TRP A O 1
ATOM 924 N N . GLU A 1 119 ? 4.140 -6.709 20.514 1.00 95.38 119 GLU A N 1
ATOM 925 C CA . GLU A 1 119 ? 5.127 -7.375 21.359 1.00 95.38 119 GLU A CA 1
ATOM 926 C C . GLU A 1 119 ? 6.499 -7.241 20.692 1.00 95.38 119 GLU A C 1
ATOM 928 O O . GLU A 1 119 ? 6.747 -7.865 19.661 1.00 95.38 119 GLU A O 1
ATOM 933 N N . THR A 1 120 ? 7.408 -6.456 21.270 1.00 96.62 120 THR A N 1
ATOM 934 C CA . THR A 1 120 ? 8.714 -6.152 20.657 1.00 96.62 120 THR A CA 1
ATOM 935 C C . THR A 1 120 ? 9.860 -6.875 21.361 1.00 96.62 120 THR A C 1
ATOM 937 O O . THR A 1 120 ? 9.918 -6.930 22.590 1.00 96.62 120 THR A O 1
ATOM 940 N N . ILE A 1 121 ? 10.787 -7.412 20.569 1.00 95.44 121 ILE A N 1
ATOM 941 C CA . ILE A 1 121 ? 12.033 -8.045 20.997 1.00 95.44 121 ILE A CA 1
ATOM 942 C C . ILE A 1 121 ? 13.203 -7.238 20.444 1.00 95.44 121 ILE A C 1
ATOM 944 O O . ILE A 1 121 ? 13.289 -7.026 19.237 1.00 95.44 121 ILE A O 1
ATOM 948 N N . ASP A 1 122 ? 14.140 -6.891 21.319 1.00 95.56 122 ASP A N 1
ATOM 949 C CA . ASP A 1 122 ? 15.512 -6.594 20.919 1.00 95.56 122 ASP A CA 1
ATOM 950 C C . ASP A 1 122 ? 16.225 -7.906 20.561 1.00 95.56 122 ASP A C 1
ATOM 952 O O . ASP A 1 122 ? 16.317 -8.830 21.381 1.00 95.56 122 ASP A O 1
ATOM 956 N N . THR A 1 123 ? 16.681 -8.018 19.314 1.00 95.50 123 THR A N 1
ATOM 957 C CA . THR A 1 123 ? 17.361 -9.221 18.816 1.00 95.50 123 THR A CA 1
ATOM 958 C C . THR A 1 123 ? 18.763 -9.397 19.410 1.00 95.50 123 THR A C 1
ATOM 960 O O . THR A 1 123 ? 19.267 -10.522 19.472 1.00 95.50 123 THR A O 1
ATOM 963 N N . GLY A 1 124 ? 19.383 -8.321 19.903 1.00 92.88 124 GLY A N 1
ATOM 964 C CA . GLY A 1 124 ? 20.792 -8.257 20.300 1.00 92.88 124 GLY A CA 1
ATOM 965 C C . GLY A 1 124 ? 21.783 -8.167 19.141 1.00 92.88 124 GLY A C 1
ATOM 966 O O . GLY A 1 124 ? 22.978 -8.336 19.377 1.00 92.88 124 GLY A O 1
ATOM 967 N N . SER A 1 125 ? 21.297 -7.950 17.919 1.00 93.56 125 SER A N 1
ATOM 968 C CA . SER A 1 125 ? 22.091 -7.550 16.753 1.00 93.56 125 SER A CA 1
ATOM 969 C C . SER A 1 125 ? 21.793 -6.082 16.431 1.00 93.56 125 SER A C 1
ATOM 971 O O . SER A 1 125 ? 20.680 -5.622 16.684 1.00 93.56 125 SER A O 1
ATOM 973 N N . GLY A 1 126 ? 22.752 -5.368 15.840 1.00 92.75 126 GLY A N 1
ATOM 974 C CA . GLY A 1 126 ? 22.633 -3.941 15.515 1.00 92.75 126 GLY A CA 1
ATOM 975 C C . GLY A 1 126 ? 23.223 -3.573 14.151 1.00 92.75 126 GLY A C 1
ATOM 976 O O . GLY A 1 126 ? 23.683 -4.439 13.398 1.00 92.75 126 GLY A O 1
ATOM 977 N N . LEU A 1 127 ? 23.181 -2.288 13.806 1.00 92.81 127 LEU A N 1
ATOM 978 C CA . LEU A 1 127 ? 23.824 -1.719 12.616 1.00 92.81 127 LEU A CA 1
ATOM 979 C C . LEU A 1 127 ? 25.344 -1.594 12.850 1.00 92.81 127 LEU A C 1
ATOM 981 O O . LEU A 1 127 ? 25.770 -0.828 13.698 1.00 92.81 127 LEU A O 1
ATOM 985 N N . GLU A 1 128 ? 26.181 -2.303 12.087 1.00 90.94 128 GLU A N 1
ATOM 986 C CA . GLU A 1 128 ? 27.648 -2.311 12.291 1.00 90.94 128 GLU A CA 1
ATOM 987 C C . GLU A 1 128 ? 28.426 -1.800 11.067 1.00 90.94 128 GLU A C 1
ATOM 989 O O . GLU A 1 128 ? 29.451 -1.131 11.177 1.00 90.94 128 GLU A O 1
ATOM 994 N N . ASN A 1 129 ? 27.966 -2.128 9.862 1.00 90.88 129 ASN A N 1
ATOM 995 C CA . ASN A 1 129 ? 28.617 -1.767 8.607 1.00 90.88 129 ASN A CA 1
ATOM 996 C C . ASN A 1 129 ? 28.220 -0.370 8.121 1.00 90.88 129 ASN A C 1
ATOM 998 O O . ASN A 1 129 ? 28.934 0.200 7.287 1.00 90.88 129 ASN A O 1
ATOM 1002 N N . GLY A 1 130 ? 27.066 0.127 8.574 1.00 89.81 130 GLY A N 1
ATOM 1003 C CA . GLY A 1 130 ? 26.442 1.375 8.134 1.00 89.81 130 GLY A CA 1
ATOM 1004 C C . GLY A 1 130 ? 26.312 2.450 9.212 1.00 89.81 130 GLY A C 1
ATOM 1005 O O . GLY A 1 130 ? 25.652 3.452 8.958 1.00 89.81 130 GLY A O 1
ATOM 1006 N N . ASP A 1 131 ? 26.904 2.274 10.391 1.00 90.38 131 ASP A N 1
ATOM 1007 C CA . ASP A 1 131 ? 26.790 3.177 11.544 1.00 90.38 131 ASP A CA 1
ATOM 1008 C C . ASP A 1 131 ? 27.922 4.235 11.596 1.00 90.38 131 ASP A C 1
ATOM 1010 O O . ASP A 1 131 ? 28.612 4.518 10.608 1.00 90.38 131 ASP A O 1
ATOM 1014 N N . ALA A 1 132 ? 28.149 4.836 12.770 1.00 87.31 132 ALA A N 1
ATOM 1015 C CA . ALA A 1 132 ? 29.282 5.733 13.012 1.00 87.31 132 ALA A CA 1
ATOM 1016 C C . ALA A 1 132 ? 30.660 5.052 12.883 1.00 87.31 132 ALA A C 1
ATOM 1018 O O . ALA A 1 132 ? 31.662 5.732 12.607 1.00 87.31 132 ALA A O 1
ATOM 1019 N N . THR A 1 133 ? 30.736 3.744 13.132 1.00 87.38 133 THR A N 1
ATOM 1020 C CA . THR A 1 133 ? 31.975 2.960 13.197 1.00 87.38 133 THR A CA 1
ATOM 1021 C C . THR A 1 133 ? 32.355 2.296 11.875 1.00 87.38 133 THR A C 1
ATOM 1023 O O . THR A 1 133 ? 33.470 1.774 11.766 1.00 87.38 133 THR A O 1
ATOM 1026 N N . ALA A 1 134 ? 31.509 2.428 10.847 1.00 85.38 134 ALA A N 1
ATOM 1027 C CA . ALA A 1 134 ? 31.751 1.947 9.493 1.00 85.38 134 ALA A CA 1
ATOM 1028 C C . ALA A 1 134 ? 33.187 2.195 8.988 1.00 85.38 134 ALA A C 1
ATOM 1030 O O . ALA A 1 134 ? 33.808 3.248 9.193 1.00 85.38 134 ALA A O 1
ATOM 1031 N N . SER A 1 135 ? 33.705 1.214 8.244 1.00 83.56 135 SER A N 1
ATOM 1032 C CA . SER A 1 135 ? 35.117 1.119 7.835 1.00 83.56 135 SER A CA 1
ATOM 1033 C C . SER A 1 135 ? 35.628 2.247 6.922 1.00 83.56 135 SER A C 1
ATOM 1035 O O . SER A 1 135 ? 36.836 2.360 6.696 1.00 83.56 135 SER A O 1
ATOM 1037 N N . SER A 1 136 ? 34.743 3.096 6.393 1.00 83.81 136 SER A N 1
ATOM 1038 C CA . SER A 1 136 ? 35.103 4.250 5.563 1.00 83.81 136 SER A CA 1
ATOM 1039 C C . SER A 1 136 ? 34.079 5.378 5.683 1.00 83.81 136 SER A C 1
ATOM 1041 O O . SER A 1 136 ? 32.900 5.123 5.908 1.00 83.81 136 SER A O 1
ATOM 1043 N N . ASP A 1 137 ? 34.515 6.624 5.469 1.00 80.75 137 ASP A N 1
ATOM 1044 C CA . ASP A 1 137 ? 33.650 7.807 5.603 1.00 80.75 137 ASP A CA 1
ATOM 1045 C C . ASP A 1 137 ? 32.431 7.767 4.667 1.00 80.75 137 ASP A C 1
ATOM 1047 O O . ASP A 1 137 ? 31.344 8.158 5.071 1.00 80.75 137 ASP A O 1
ATOM 1051 N N . SER A 1 138 ? 32.580 7.245 3.444 1.00 80.94 138 SER A N 1
ATOM 1052 C CA . SER A 1 138 ? 31.474 7.117 2.477 1.00 80.94 138 SER A CA 1
ATOM 1053 C C . SER A 1 138 ? 30.435 6.059 2.850 1.00 80.94 138 SER A C 1
ATOM 1055 O O . SER A 1 138 ? 29.437 5.921 2.150 1.00 80.94 138 SER A O 1
ATOM 1057 N N . ARG A 1 139 ? 30.720 5.265 3.884 1.00 86.19 139 ARG A N 1
ATOM 1058 C CA . ARG A 1 139 ? 29.878 4.174 4.376 1.00 86.19 139 ARG A CA 1
ATOM 1059 C C . ARG A 1 139 ? 29.345 4.430 5.782 1.00 86.19 139 ARG A C 1
ATOM 1061 O O . ARG A 1 139 ? 28.580 3.623 6.289 1.00 86.19 139 ARG A O 1
ATOM 1068 N N . ARG A 1 140 ? 29.749 5.534 6.416 1.00 89.75 140 ARG A N 1
ATOM 1069 C CA . ARG A 1 140 ? 29.137 5.950 7.673 1.00 89.75 140 ARG A CA 1
ATOM 1070 C C . ARG A 1 140 ? 27.726 6.421 7.401 1.00 89.75 140 ARG A C 1
ATOM 1072 O O . ARG A 1 140 ? 27.527 7.232 6.490 1.00 89.75 140 ARG A O 1
ATOM 1079 N N . TRP A 1 141 ? 26.792 5.962 8.225 1.00 93.00 141 TRP A N 1
ATOM 1080 C CA . TRP A 1 141 ? 25.383 6.333 8.128 1.00 93.00 141 TRP A CA 1
ATOM 1081 C C . TRP A 1 141 ? 24.847 6.092 6.710 1.00 93.00 141 TRP A C 1
ATOM 1083 O O . TRP A 1 141 ? 24.389 7.016 6.034 1.00 93.00 141 TRP A O 1
ATOM 1093 N N . ASP A 1 142 ? 25.017 4.861 6.225 1.00 93.25 142 ASP A N 1
ATOM 1094 C CA . ASP A 1 142 ? 24.710 4.459 4.850 1.00 93.25 142 ASP A CA 1
ATOM 1095 C C . ASP A 1 142 ? 23.251 4.010 4.708 1.00 93.25 142 ASP A C 1
ATOM 1097 O O . ASP A 1 142 ? 22.842 2.977 5.237 1.00 93.25 142 ASP A O 1
ATOM 1101 N N . GLY A 1 143 ? 22.465 4.763 3.932 1.00 92.44 143 GLY A N 1
ATOM 1102 C CA . GLY A 1 143 ? 21.049 4.479 3.684 1.00 92.44 143 GLY A CA 1
ATOM 1103 C C . GLY A 1 143 ? 20.755 3.173 2.936 1.00 92.44 143 GLY A C 1
ATOM 1104 O O . GLY A 1 143 ? 19.586 2.847 2.751 1.00 92.44 143 GLY A O 1
ATOM 1105 N N . HIS A 1 144 ? 21.765 2.427 2.481 1.00 94.12 144 HIS A N 1
ATOM 1106 C CA . HIS A 1 144 ? 21.592 1.119 1.837 1.00 94.12 144 HIS A CA 1
ATOM 1107 C C . HIS A 1 144 ? 21.375 -0.037 2.817 1.00 94.12 144 HIS A C 1
ATOM 1109 O O . HIS A 1 144 ? 20.894 -1.097 2.415 1.00 94.12 144 HIS A O 1
ATOM 1115 N N . ASN A 1 145 ? 21.732 0.157 4.083 1.00 95.38 145 ASN A N 1
ATOM 1116 C CA . ASN A 1 145 ? 21.904 -0.894 5.079 1.00 95.38 145 ASN A CA 1
ATOM 1117 C C . ASN A 1 145 ? 20.573 -1.311 5.741 1.00 95.38 145 ASN A C 1
ATOM 1119 O O . ASN A 1 145 ? 20.504 -1.521 6.944 1.00 95.38 145 ASN A O 1
ATOM 1123 N N . SER A 1 146 ? 19.498 -1.421 4.953 1.00 95.44 146 SER A N 1
ATOM 1124 C CA . SER A 1 146 ? 18.142 -1.760 5.411 1.00 95.44 146 SER A CA 1
ATOM 1125 C C . SER A 1 146 ? 18.003 -3.214 5.884 1.00 95.44 146 SER A C 1
ATOM 1127 O O . SER A 1 146 ? 18.767 -4.084 5.469 1.00 95.44 146 SER A O 1
ATOM 1129 N N . ILE A 1 147 ? 16.954 -3.501 6.662 1.00 97.75 147 ILE A N 1
ATOM 1130 C CA . ILE A 1 147 ? 16.574 -4.861 7.082 1.00 97.75 147 ILE A CA 1
ATOM 1131 C C . ILE A 1 147 ? 15.641 -5.500 6.045 1.00 97.75 147 ILE A C 1
ATOM 1133 O O . ILE A 1 147 ? 14.766 -4.853 5.488 1.00 97.75 147 ILE A O 1
ATOM 1137 N N . SER A 1 148 ? 15.790 -6.790 5.787 1.00 97.50 148 SER A N 1
ATOM 1138 C CA . SER A 1 148 ? 14.835 -7.589 5.015 1.00 97.50 148 SER A CA 1
ATOM 1139 C C . SER A 1 148 ? 14.288 -8.702 5.883 1.00 97.50 148 SER A C 1
ATOM 1141 O O . SER A 1 148 ? 15.069 -9.488 6.421 1.00 97.50 148 SER A O 1
ATOM 1143 N N . LEU A 1 149 ? 12.964 -8.749 6.021 1.00 97.94 149 LEU A N 1
ATOM 1144 C CA . LEU A 1 149 ? 12.231 -9.736 6.806 1.00 97.94 149 LEU A CA 1
ATOM 1145 C C . LEU A 1 149 ? 11.600 -10.780 5.879 1.00 97.94 149 LEU A C 1
ATOM 1147 O O . LEU A 1 149 ? 11.076 -10.444 4.821 1.00 97.94 149 LEU A O 1
ATOM 1151 N N . GLY A 1 150 ? 11.630 -12.043 6.297 1.00 97.62 150 GLY A N 1
ATOM 1152 C CA . GLY A 1 150 ? 10.878 -13.134 5.685 1.00 97.62 150 GLY A CA 1
ATOM 1153 C C . GLY A 1 150 ? 10.379 -14.119 6.735 1.00 97.62 150 GLY A C 1
ATOM 1154 O O . GLY A 1 150 ? 11.040 -14.334 7.754 1.00 97.62 150 GLY A O 1
ATOM 1155 N N . ILE A 1 151 ? 9.222 -14.733 6.486 1.00 97.38 151 ILE A N 1
ATOM 1156 C CA . ILE A 1 151 ? 8.658 -15.780 7.347 1.00 97.38 151 ILE A CA 1
ATOM 1157 C C . ILE A 1 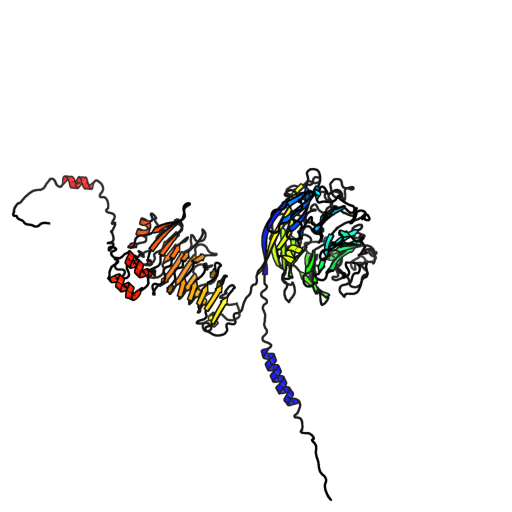151 ? 8.347 -17.002 6.491 1.00 97.38 151 ILE A C 1
ATOM 1159 O O . ILE A 1 151 ? 7.588 -16.925 5.528 1.00 97.38 151 ILE A O 1
ATOM 1163 N N . SER A 1 152 ? 8.966 -18.129 6.823 1.00 96.62 152 SER A N 1
ATOM 1164 C CA . SER A 1 152 ? 8.765 -19.399 6.122 1.00 96.62 152 SER A CA 1
ATOM 1165 C C . SER A 1 152 ? 7.593 -20.185 6.706 1.00 96.62 152 SER A C 1
ATOM 1167 O O . SER A 1 152 ? 7.205 -19.984 7.857 1.00 96.62 152 SER A O 1
ATOM 1169 N N . GLY A 1 153 ? 7.045 -21.127 5.936 1.00 94.12 153 GLY A N 1
ATOM 1170 C CA . GLY A 1 153 ? 5.908 -21.959 6.338 1.00 94.12 153 GLY A CA 1
ATOM 1171 C C . GLY A 1 153 ? 6.183 -22.891 7.524 1.00 94.12 153 GLY A C 1
ATOM 1172 O O . GLY A 1 153 ? 5.246 -23.291 8.211 1.00 94.12 153 GLY A O 1
ATOM 1173 N N . ASP A 1 154 ? 7.451 -23.182 7.854 1.00 94.69 154 ASP A N 1
ATOM 1174 C CA . ASP A 1 154 ? 7.806 -23.839 9.124 1.00 94.69 154 ASP A CA 1
ATOM 1175 C C . ASP A 1 154 ? 7.821 -22.868 10.318 1.00 94.69 154 ASP A C 1
ATOM 1177 O O . ASP A 1 154 ? 8.185 -23.252 11.430 1.00 94.69 154 ASP A O 1
ATOM 1181 N N . GLY A 1 155 ? 7.392 -21.620 10.119 1.00 94.88 155 GLY A N 1
ATOM 1182 C CA . GLY A 1 155 ? 7.222 -20.597 11.144 1.00 94.88 155 GLY A CA 1
ATOM 1183 C C . GLY A 1 155 ? 8.534 -19.994 11.635 1.00 94.88 155 GLY A C 1
ATOM 1184 O O . GLY A 1 155 ? 8.583 -19.529 12.778 1.00 94.88 155 GLY A O 1
ATOM 1185 N N . ARG A 1 156 ? 9.612 -20.028 10.841 1.00 96.31 156 ARG A N 1
ATOM 1186 C CA . ARG A 1 156 ? 10.849 -19.310 11.181 1.00 96.31 156 ARG A CA 1
ATOM 1187 C C . ARG A 1 156 ? 10.784 -17.872 10.707 1.00 96.31 156 ARG A C 1
ATOM 1189 O O . ARG A 1 156 ? 10.288 -17.591 9.622 1.00 96.31 156 ARG A O 1
ATOM 1196 N N . ILE A 1 157 ? 11.387 -16.989 11.491 1.00 97.38 157 ILE A N 1
ATOM 1197 C CA . ILE A 1 157 ? 11.714 -15.631 11.069 1.00 97.38 157 ILE A CA 1
ATOM 1198 C C . ILE A 1 157 ? 13.114 -15.648 10.444 1.00 97.38 157 ILE A C 1
ATOM 1200 O O . ILE A 1 157 ? 14.024 -16.315 10.948 1.00 97.38 157 ILE A O 1
ATOM 1204 N N . HIS A 1 158 ? 13.276 -14.929 9.340 1.00 98.44 158 HIS A N 1
ATOM 1205 C CA . HIS A 1 158 ? 14.512 -14.756 8.586 1.00 98.44 158 HIS A CA 1
ATOM 1206 C C . HIS A 1 158 ? 14.804 -13.259 8.462 1.00 98.44 158 HIS A C 1
ATOM 1208 O O . HIS A 1 158 ? 13.942 -12.516 7.999 1.00 98.44 158 HIS A O 1
ATOM 1214 N N . LEU A 1 159 ? 16.002 -12.826 8.858 1.00 98.50 159 LEU A N 1
ATOM 1215 C CA . LEU A 1 159 ? 16.467 -11.449 8.687 1.00 98.50 159 LEU A CA 1
ATOM 1216 C C . LEU A 1 159 ? 17.795 -11.423 7.932 1.00 98.50 159 LEU A C 1
ATOM 1218 O O . LEU A 1 159 ? 18.707 -12.174 8.276 1.00 98.50 159 LEU A O 1
ATOM 1222 N N . SER A 1 160 ? 17.920 -10.522 6.960 1.00 98.25 160 SER A N 1
ATOM 1223 C CA . SER A 1 160 ? 19.198 -10.118 6.356 1.00 98.25 160 SER A CA 1
ATOM 1224 C C . SER A 1 160 ? 19.272 -8.600 6.365 1.00 98.25 160 SER A C 1
ATOM 1226 O O . SER A 1 160 ? 18.294 -7.950 6.004 1.00 98.25 160 SER A O 1
ATOM 1228 N N . PHE A 1 161 ? 20.382 -8.031 6.816 1.00 97.56 161 PHE A N 1
ATOM 1229 C CA . PHE A 1 161 ? 20.432 -6.616 7.187 1.00 97.56 161 PHE A CA 1
ATOM 1230 C C . PHE A 1 161 ? 21.845 -6.046 7.093 1.00 97.56 161 PHE A C 1
ATOM 1232 O O . PHE A 1 161 ? 22.806 -6.802 7.006 1.00 97.56 161 PHE A O 1
ATOM 1239 N N . ASP A 1 162 ? 21.960 -4.717 7.142 1.00 95.94 162 ASP A N 1
ATOM 1240 C CA . ASP A 1 162 ? 23.228 -4.000 7.297 1.00 95.94 162 ASP A CA 1
ATOM 1241 C C . ASP A 1 162 ? 24.295 -4.302 6.222 1.00 95.94 162 ASP A C 1
ATOM 1243 O O . ASP A 1 162 ? 25.430 -4.691 6.511 1.00 95.94 162 ASP A O 1
ATOM 1247 N N . GLN A 1 163 ? 23.906 -4.166 4.949 1.00 95.19 163 GLN A N 1
ATOM 1248 C CA . GLN A 1 163 ? 24.700 -4.639 3.812 1.00 95.19 163 GLN A CA 1
ATOM 1249 C C . GLN A 1 163 ? 24.736 -3.679 2.621 1.00 95.19 163 GLN A C 1
ATOM 1251 O O . GLN A 1 163 ? 23.743 -3.494 1.911 1.00 95.19 163 GLN A O 1
ATOM 1256 N N . HIS A 1 164 ? 25.937 -3.201 2.306 1.00 94.31 164 HIS A N 1
ATOM 1257 C CA . HIS A 1 164 ? 26.275 -2.513 1.068 1.00 94.31 164 HIS A CA 1
ATOM 1258 C C . HIS A 1 164 ? 27.627 -3.007 0.529 1.00 94.31 164 HIS A C 1
ATOM 1260 O O . HIS A 1 164 ? 28.677 -2.377 0.667 1.00 94.31 164 HIS A O 1
ATOM 1266 N N . VAL A 1 165 ? 27.562 -4.145 -0.171 1.00 94.06 165 VAL A N 1
ATOM 1267 C CA . VAL A 1 165 ? 28.707 -4.918 -0.690 1.00 94.06 165 VAL A CA 1
ATOM 1268 C C . VAL A 1 165 ? 29.507 -5.561 0.445 1.00 94.06 165 VAL A C 1
ATOM 1270 O O . VAL A 1 165 ? 30.738 -5.583 0.429 1.00 94.06 165 VAL A O 1
ATOM 1273 N N . ASP A 1 166 ? 28.777 -6.107 1.413 1.00 94.69 166 ASP A N 1
ATOM 1274 C CA . ASP A 1 166 ? 29.323 -6.716 2.627 1.00 94.69 166 ASP A CA 1
ATOM 1275 C C . ASP A 1 166 ? 29.081 -8.214 2.685 1.00 94.69 166 ASP A C 1
ATOM 1277 O O . ASP A 1 166 ? 28.269 -8.757 1.935 1.00 94.69 166 ASP A O 1
ATOM 1281 N N . GLU A 1 167 ? 29.772 -8.877 3.605 1.00 96.38 167 GLU A N 1
ATOM 1282 C CA . GLU A 1 167 ? 29.469 -10.260 3.945 1.00 96.38 167 GLU A CA 1
ATOM 1283 C C . GLU A 1 167 ? 28.007 -10.405 4.402 1.00 96.38 167 GLU A C 1
ATOM 1285 O O . GLU A 1 167 ? 27.369 -9.458 4.875 1.00 96.38 167 GLU A O 1
ATOM 1290 N N . LEU A 1 168 ? 27.433 -11.592 4.199 1.00 98.12 168 LEU A N 1
ATOM 1291 C CA . LEU A 1 168 ? 26.084 -11.869 4.653 1.00 98.12 168 LEU A CA 1
ATOM 1292 C C . LEU A 1 168 ? 25.990 -11.643 6.174 1.00 98.12 168 LEU A C 1
ATOM 1294 O O . LEU A 1 168 ? 26.806 -12.157 6.923 1.00 98.12 168 LEU A O 1
ATOM 1298 N N . ARG A 1 169 ? 24.980 -10.910 6.634 1.00 97.88 169 ARG A N 1
ATOM 1299 C CA . ARG A 1 169 ? 24.572 -10.860 8.035 1.00 97.88 169 ARG A CA 1
ATOM 1300 C C . ARG A 1 169 ? 23.177 -11.442 8.099 1.00 97.88 169 ARG A C 1
ATOM 1302 O O . ARG A 1 169 ? 22.238 -10.856 7.565 1.00 97.88 169 ARG A O 1
ATOM 1309 N N . TYR A 1 170 ? 23.065 -12.653 8.634 1.00 98.25 170 TYR A N 1
ATOM 1310 C CA . TYR A 1 170 ? 21.835 -13.433 8.589 1.00 98.25 170 TYR A CA 1
ATOM 1311 C C . TYR A 1 170 ? 21.452 -13.963 9.965 1.00 98.25 170 TYR A C 1
ATOM 1313 O O . TYR A 1 170 ? 22.187 -14.739 10.587 1.00 98.25 170 TYR A O 1
ATOM 1321 N N . LEU A 1 171 ? 20.251 -13.589 10.403 1.00 97.62 171 LEU A N 1
ATOM 1322 C CA . LEU A 1 171 ? 19.646 -14.018 11.657 1.00 97.62 171 LEU A CA 1
ATOM 1323 C C . LEU A 1 171 ? 18.399 -14.857 11.364 1.00 97.62 171 LEU A C 1
ATOM 1325 O O . LEU A 1 171 ? 17.641 -14.585 10.433 1.00 97.62 171 LEU A O 1
ATOM 1329 N N . THR A 1 172 ? 18.180 -15.910 12.148 1.00 97.50 172 THR A N 1
ATOM 1330 C CA . THR A 1 172 ? 16.984 -16.750 12.013 1.00 97.50 172 THR A CA 1
ATOM 1331 C C . THR A 1 172 ? 16.583 -17.367 13.346 1.00 97.50 172 THR A C 1
ATOM 1333 O O . THR A 1 172 ? 17.383 -17.403 14.281 1.00 97.50 172 THR A O 1
ATOM 1336 N N . THR A 1 173 ? 15.361 -17.880 13.436 1.00 96.00 173 THR A N 1
ATOM 1337 C CA . THR A 1 173 ? 14.807 -18.510 14.643 1.00 96.00 173 THR A CA 1
ATOM 1338 C C . THR A 1 173 ? 14.653 -20.021 14.476 1.00 96.00 173 THR A C 1
ATOM 1340 O O . THR A 1 173 ? 14.878 -20.577 13.399 1.00 96.00 173 THR A O 1
ATOM 1343 N N . ASP A 1 174 ? 14.260 -20.716 15.545 1.00 92.25 174 ASP A N 1
ATOM 1344 C CA . ASP A 1 174 ? 13.763 -22.098 15.452 1.00 92.25 174 ASP A CA 1
ATOM 1345 C C . ASP A 1 174 ? 12.401 -22.184 14.724 1.00 92.25 174 ASP A C 1
ATOM 1347 O O . ASP A 1 174 ? 11.692 -21.174 14.649 1.00 92.25 174 ASP A O 1
ATOM 1351 N N . PRO A 1 175 ? 12.020 -23.363 14.179 1.00 92.56 175 PRO A N 1
ATOM 1352 C CA . PRO A 1 175 ? 10.691 -23.578 13.603 1.00 92.56 175 PRO A CA 1
ATOM 1353 C C . PRO A 1 175 ? 9.585 -23.301 14.620 1.00 92.56 175 PRO A C 1
ATOM 1355 O O . PRO A 1 175 ? 9.738 -23.567 15.815 1.00 92.56 175 PRO A O 1
ATOM 1358 N N . GLY A 1 176 ? 8.451 -22.801 14.142 1.00 91.88 176 GLY A N 1
ATOM 1359 C CA . GLY A 1 176 ? 7.281 -22.474 14.952 1.00 91.88 176 GLY A CA 1
ATOM 1360 C C . GLY A 1 176 ? 7.449 -21.234 15.833 1.00 91.88 176 GLY A C 1
ATOM 1361 O O . GLY A 1 176 ? 6.587 -20.968 16.673 1.00 91.88 176 GLY A O 1
ATOM 1362 N N . PHE A 1 177 ? 8.542 -20.476 15.693 1.00 93.75 177 PHE A N 1
ATOM 1363 C CA . PHE A 1 177 ? 8.751 -19.247 16.459 1.00 93.75 177 PHE A CA 1
ATOM 1364 C C . PHE A 1 177 ? 7.700 -18.184 16.136 1.00 93.75 177 PHE A C 1
ATOM 1366 O O . PHE A 1 177 ? 7.121 -17.610 17.055 1.00 93.75 177 PHE A O 1
ATOM 1373 N N . ALA A 1 178 ? 7.400 -17.981 14.852 1.00 93.75 178 ALA A N 1
ATOM 1374 C CA . ALA A 1 178 ? 6.341 -17.083 14.417 1.00 93.75 178 ALA A CA 1
ATOM 1375 C C . ALA A 1 178 ? 4.953 -17.625 14.809 1.00 93.75 178 ALA A C 1
ATOM 1377 O O . ALA A 1 178 ? 4.150 -16.890 15.369 1.00 93.75 178 ALA A O 1
ATOM 1378 N N . THR A 1 179 ? 4.689 -18.916 14.588 1.00 84.50 179 THR A N 1
ATOM 1379 C CA . THR A 1 179 ? 3.321 -19.468 14.556 1.00 84.50 179 THR A CA 1
ATOM 1380 C C . THR A 1 179 ? 2.822 -20.125 15.845 1.00 84.50 179 THR A C 1
ATOM 1382 O O . THR A 1 179 ? 1.636 -20.436 15.943 1.00 84.50 179 THR A O 1
ATOM 1385 N N . SER A 1 180 ? 3.671 -20.381 16.846 1.00 72.69 180 SER A N 1
ATOM 1386 C CA . SER A 1 180 ? 3.221 -21.052 18.075 1.00 72.69 180 SER A CA 1
ATOM 1387 C C . SER A 1 180 ? 2.869 -20.075 19.201 1.00 72.69 180 SER A C 1
ATOM 1389 O O . SER A 1 180 ? 3.672 -19.242 19.620 1.00 72.69 180 SER A O 1
ATOM 1391 N N . ALA A 1 181 ? 1.681 -20.264 19.783 1.00 61.09 181 ALA A N 1
ATOM 1392 C CA . ALA A 1 181 ? 1.247 -19.563 20.995 1.00 61.09 181 ALA A CA 1
ATOM 1393 C C . ALA A 1 181 ? 2.029 -19.987 22.261 1.00 61.09 181 ALA A C 1
ATOM 1395 O O . ALA A 1 181 ? 1.907 -19.359 23.308 1.00 61.09 181 ALA A O 1
ATOM 1396 N N . SER A 1 182 ? 2.809 -21.077 22.192 1.00 59.16 182 SER A N 1
ATOM 1397 C CA . SER A 1 182 ? 3.573 -21.630 23.320 1.00 59.16 182 SER A CA 1
ATOM 1398 C C . SER A 1 182 ? 4.997 -21.092 23.447 1.00 59.16 182 SER A C 1
ATOM 1400 O O . SER A 1 182 ? 5.639 -21.339 24.469 1.00 59.16 182 SER A O 1
ATOM 1402 N N . ASN A 1 183 ? 5.522 -20.417 22.421 1.00 61.34 183 ASN A N 1
ATOM 1403 C CA . ASN A 1 183 ? 6.887 -19.909 22.454 1.00 61.34 183 ASN A CA 1
ATOM 1404 C C . ASN A 1 183 ? 6.952 -18.591 23.224 1.00 61.34 183 ASN A C 1
ATOM 1406 O O . ASN A 1 183 ? 6.148 -17.683 23.022 1.00 61.34 183 ASN A O 1
ATOM 1410 N N . ILE A 1 184 ? 7.935 -18.493 24.121 1.00 77.06 184 ILE A N 1
ATOM 1411 C CA . ILE A 1 184 ? 8.228 -17.246 24.818 1.00 77.06 184 ILE A CA 1
ATOM 1412 C C . ILE A 1 184 ? 8.793 -16.283 23.769 1.00 77.06 184 ILE A C 1
ATOM 1414 O O . ILE A 1 184 ? 9.892 -16.504 23.265 1.00 77.06 184 ILE A O 1
ATOM 1418 N N . TRP A 1 185 ? 8.032 -15.244 23.429 1.00 90.81 185 TRP A N 1
ATOM 1419 C CA . TRP A 1 185 ? 8.447 -14.184 22.515 1.00 90.81 185 TRP A CA 1
ATOM 1420 C C . TRP A 1 185 ? 9.544 -13.341 23.176 1.00 90.81 185 TRP A C 1
ATOM 1422 O O . TRP A 1 185 ? 9.276 -12.404 23.924 1.00 90.81 185 TRP A O 1
ATOM 1432 N N . ASN A 1 186 ? 10.796 -13.763 22.997 1.00 92.19 186 ASN A N 1
ATOM 1433 C CA . ASN A 1 186 ? 11.975 -13.114 23.557 1.00 92.19 186 ASN A CA 1
ATOM 1434 C C . ASN A 1 186 ? 13.225 -13.356 22.695 1.00 92.19 186 ASN A C 1
ATOM 1436 O O . ASN A 1 186 ? 13.240 -14.201 21.797 1.00 92.19 186 ASN A O 1
ATOM 1440 N N . GLN A 1 187 ? 14.299 -12.646 23.039 1.00 93.44 187 GLN A N 1
ATOM 1441 C CA . GLN A 1 187 ? 15.593 -12.687 22.358 1.00 93.44 187 GLN A CA 1
ATOM 1442 C C . GLN A 1 187 ? 16.188 -14.099 22.205 1.00 93.44 187 GLN A C 1
ATOM 1444 O O . GLN A 1 187 ? 16.820 -14.398 21.196 1.00 93.44 187 GLN A O 1
ATOM 1449 N N . ALA A 1 188 ? 15.970 -15.004 23.167 1.00 91.81 188 ALA A N 1
ATOM 1450 C CA . ALA A 1 188 ? 16.559 -16.345 23.148 1.00 91.81 188 ALA A CA 1
ATOM 1451 C C . ALA A 1 188 ? 16.015 -17.245 22.021 1.00 91.81 188 ALA A C 1
ATOM 1453 O O . ALA A 1 188 ? 16.552 -18.331 21.795 1.00 91.81 188 ALA A O 1
ATOM 1454 N N . GLY A 1 189 ? 14.962 -16.813 21.319 1.00 90.50 189 GLY A N 1
ATOM 1455 C CA . GLY A 1 189 ? 14.457 -17.479 20.120 1.00 90.50 189 GLY A CA 1
ATOM 1456 C C . GLY A 1 189 ? 15.343 -17.322 18.883 1.00 90.50 189 GLY A C 1
ATOM 1457 O O . GLY A 1 189 ? 15.247 -18.140 17.962 1.00 90.50 189 GLY A O 1
ATOM 1458 N N . PHE A 1 190 ? 16.219 -16.314 18.855 1.00 94.56 190 PHE A N 1
ATOM 1459 C CA . PHE A 1 190 ? 17.132 -16.077 17.742 1.00 94.56 190 PHE A CA 1
ATOM 1460 C C . PHE A 1 190 ? 18.395 -16.934 17.859 1.00 94.56 190 PHE A C 1
ATOM 1462 O O . PHE A 1 190 ? 18.985 -17.109 18.928 1.00 94.56 190 PHE A O 1
ATOM 1469 N N . LYS A 1 191 ? 18.820 -17.500 16.729 1.00 94.44 191 LYS A N 1
ATOM 1470 C CA . LYS A 1 191 ? 20.128 -18.149 16.596 1.00 94.44 191 LYS A CA 1
ATOM 1471 C C . LYS A 1 191 ? 21.224 -17.090 16.489 1.00 94.44 191 LYS A C 1
ATOM 1473 O O . LYS A 1 191 ? 20.926 -15.990 16.045 1.00 94.44 191 LYS A O 1
ATOM 1478 N N . PRO A 1 192 ? 22.486 -17.423 16.816 1.00 95.00 192 PRO A N 1
ATOM 1479 C CA . PRO A 1 192 ? 23.605 -16.536 16.524 1.00 95.00 192 PRO A CA 1
ATOM 1480 C C . PRO A 1 192 ? 23.616 -16.120 15.051 1.00 95.00 192 PRO A C 1
ATOM 1482 O O . PRO A 1 192 ? 23.315 -16.942 14.177 1.00 95.00 192 PRO A O 1
ATOM 1485 N N . GLU A 1 193 ? 23.981 -14.865 14.804 1.00 96.31 193 GLU A N 1
ATOM 1486 C CA . GLU A 1 193 ? 24.184 -14.324 13.463 1.00 96.31 193 GLU A CA 1
ATOM 1487 C C . GLU A 1 193 ? 25.214 -15.149 12.676 1.00 96.31 193 GLU A C 1
ATOM 1489 O O . GLU A 1 193 ? 26.153 -15.718 13.246 1.00 96.31 193 GLU A O 1
ATOM 1494 N N . ARG A 1 194 ? 25.011 -15.260 11.359 1.00 96.56 194 ARG A N 1
ATOM 1495 C CA . ARG A 1 194 ? 25.884 -16.010 10.451 1.00 96.56 194 ARG A CA 1
ATOM 1496 C C . ARG A 1 194 ? 26.109 -15.279 9.133 1.00 96.56 194 ARG A C 1
ATOM 1498 O O . ARG A 1 194 ? 25.240 -14.558 8.655 1.00 96.56 194 ARG A O 1
ATOM 1505 N N . ASP A 1 195 ? 27.220 -15.637 8.505 1.00 97.19 195 ASP A N 1
ATOM 1506 C CA . ASP A 1 195 ? 27.667 -15.246 7.162 1.00 97.19 195 ASP A CA 1
ATOM 1507 C C . ASP A 1 195 ? 27.254 -16.222 6.047 1.00 97.19 195 ASP A C 1
ATOM 1509 O O . ASP A 1 195 ? 27.658 -16.105 4.886 1.00 97.19 195 ASP A O 1
ATOM 1513 N N . ALA A 1 196 ? 26.418 -17.199 6.394 1.00 97.81 196 ALA A N 1
ATOM 1514 C CA . ALA A 1 196 ? 25.932 -18.240 5.508 1.00 97.81 196 ALA A CA 1
ATOM 1515 C C . ALA A 1 196 ? 24.450 -18.530 5.774 1.00 97.81 196 ALA A C 1
ATOM 1517 O O . ALA A 1 196 ? 23.988 -18.524 6.917 1.00 97.81 196 ALA A O 1
ATOM 1518 N N . LEU A 1 197 ? 23.713 -18.885 4.716 1.00 97.69 197 LEU A N 1
ATOM 1519 C CA . LEU A 1 197 ? 22.289 -19.239 4.810 1.00 97.69 197 LEU A CA 1
ATOM 1520 C C . LEU A 1 197 ? 22.048 -20.506 5.655 1.00 97.69 197 LEU A C 1
ATOM 1522 O O . LEU A 1 197 ? 21.075 -20.606 6.405 1.00 97.69 197 LEU A O 1
ATOM 1526 N N . ASN A 1 198 ? 22.957 -21.480 5.569 1.00 97.19 198 ASN A N 1
ATOM 1527 C CA . ASN A 1 198 ? 22.877 -22.747 6.298 1.00 97.19 198 ASN A CA 1
ATOM 1528 C C . ASN A 1 198 ? 23.924 -22.827 7.411 1.00 97.19 198 ASN A C 1
ATOM 1530 O O . ASN A 1 198 ? 25.006 -22.252 7.316 1.00 97.19 198 ASN A O 1
ATOM 1534 N N . VAL A 1 199 ? 23.639 -23.606 8.462 1.00 94.50 199 VAL A N 1
ATOM 1535 C CA . VAL A 1 199 ? 24.645 -23.919 9.492 1.00 94.50 199 VAL A CA 1
ATOM 1536 C C . VAL A 1 199 ? 25.778 -24.700 8.823 1.00 94.50 199 VAL A C 1
ATOM 1538 O O . VAL A 1 199 ? 25.515 -25.708 8.172 1.00 94.50 199 VAL A O 1
ATOM 1541 N N . ASN A 1 200 ? 27.024 -24.246 8.987 1.00 92.19 200 ASN A N 1
ATOM 1542 C CA . ASN A 1 200 ? 28.203 -24.780 8.286 1.00 92.19 200 ASN A CA 1
ATOM 1543 C C . ASN A 1 200 ? 28.117 -24.684 6.746 1.00 92.19 200 ASN A C 1
ATOM 1545 O O . ASN A 1 200 ? 28.749 -25.474 6.042 1.00 92.19 200 ASN A O 1
ATOM 1549 N N . GLY A 1 201 ? 27.304 -23.760 6.223 1.00 94.44 201 GLY A N 1
ATOM 1550 C CA . GLY A 1 201 ? 27.235 -23.447 4.799 1.00 94.44 201 GLY A CA 1
ATOM 1551 C C . GLY A 1 201 ? 28.449 -22.657 4.307 1.00 94.44 201 GLY A C 1
ATOM 1552 O O . GLY A 1 201 ? 29.334 -22.295 5.078 1.00 94.44 201 GLY A O 1
ATOM 1553 N N . ALA A 1 202 ? 28.487 -22.392 3.001 1.00 95.75 202 ALA A N 1
ATOM 1554 C CA . ALA A 1 202 ? 29.485 -21.502 2.421 1.00 95.75 202 ALA A CA 1
ATOM 1555 C C . ALA A 1 202 ? 29.166 -20.040 2.763 1.00 95.75 202 ALA A C 1
ATOM 1557 O O . ALA A 1 202 ? 28.003 -19.639 2.696 1.00 95.75 202 ALA A O 1
ATOM 1558 N N . GLN A 1 203 ? 30.207 -19.269 3.080 1.00 97.00 203 GLN A N 1
ATOM 1559 C CA . GLN A 1 203 ? 30.104 -17.828 3.298 1.00 97.00 203 GLN A CA 1
ATOM 1560 C C . GLN A 1 203 ? 29.637 -17.121 2.021 1.00 97.00 203 GLN A C 1
ATOM 1562 O O . GLN A 1 203 ? 30.057 -17.484 0.914 1.00 97.00 203 GLN A O 1
ATOM 1567 N N . ILE A 1 204 ? 28.806 -16.091 2.174 1.00 97.62 204 ILE A N 1
ATOM 1568 C CA . ILE A 1 204 ? 28.373 -15.217 1.078 1.00 97.62 204 ILE A CA 1
ATOM 1569 C C . ILE A 1 204 ? 29.043 -13.851 1.285 1.00 97.62 204 ILE A C 1
ATOM 1571 O O . ILE A 1 204 ? 28.632 -13.101 2.160 1.00 97.62 204 ILE A O 1
ATOM 1575 N N . PRO A 1 205 ? 30.080 -13.504 0.504 1.00 95.56 205 PRO A N 1
ATOM 1576 C CA . PRO A 1 205 ? 30.999 -12.421 0.865 1.00 95.56 205 PRO A CA 1
ATOM 1577 C C . PRO A 1 205 ? 30.517 -11.012 0.494 1.00 95.56 205 PRO A C 1
ATOM 1579 O O . PRO A 1 205 ? 31.184 -10.042 0.845 1.00 95.56 205 PRO A O 1
ATOM 1582 N N . LYS A 1 206 ? 29.462 -10.894 -0.320 1.00 95.00 206 LYS A N 1
ATOM 1583 C CA . LYS A 1 206 ? 29.037 -9.630 -0.932 1.00 95.00 206 LYS A CA 1
ATOM 1584 C C . LYS A 1 206 ? 27.534 -9.618 -1.180 1.00 95.00 206 LYS A C 1
ATOM 1586 O O . LYS A 1 206 ? 27.042 -10.271 -2.100 1.00 95.00 206 LYS A O 1
ATOM 1591 N N . VAL A 1 207 ? 26.829 -8.838 -0.377 1.00 97.19 207 VAL A N 1
ATOM 1592 C CA . VAL A 1 207 ? 25.377 -8.687 -0.383 1.00 97.19 207 VAL A CA 1
ATOM 1593 C C . VAL A 1 207 ? 25.032 -7.201 -0.439 1.00 97.19 207 VAL A C 1
ATOM 1595 O O . VAL A 1 207 ? 25.693 -6.350 0.155 1.00 97.19 207 VAL A O 1
ATOM 1598 N N . THR A 1 208 ? 24.012 -6.861 -1.216 1.00 95.81 208 THR A N 1
ATOM 1599 C CA . THR A 1 208 ? 23.289 -5.585 -1.173 1.00 95.81 208 THR A CA 1
ATOM 1600 C C . THR A 1 208 ? 21.846 -5.865 -1.566 1.00 95.81 208 THR A C 1
ATOM 1602 O O . THR A 1 208 ? 21.615 -6.675 -2.468 1.00 95.81 208 THR A O 1
ATOM 1605 N N . TYR A 1 209 ? 20.894 -5.171 -0.942 1.00 95.88 209 TYR A N 1
ATOM 1606 C CA . TYR A 1 209 ? 19.456 -5.338 -1.189 1.00 95.88 209 TYR A CA 1
ATOM 1607 C C . TYR A 1 209 ? 18.995 -6.802 -1.067 1.00 95.88 209 TYR A C 1
ATOM 1609 O O . TYR A 1 209 ? 18.530 -7.377 -2.059 1.00 95.88 209 TYR A O 1
ATOM 1617 N N . PRO A 1 210 ? 19.171 -7.439 0.106 1.00 97.00 210 PRO A N 1
ATOM 1618 C CA . PRO A 1 210 ? 18.533 -8.723 0.353 1.00 97.00 210 PRO A CA 1
ATOM 1619 C C . PRO A 1 210 ? 17.011 -8.619 0.160 1.00 97.00 210 PRO A C 1
ATOM 1621 O O . PRO A 1 210 ? 16.429 -7.542 0.252 1.00 97.00 210 PRO A O 1
ATOM 1624 N N . ARG A 1 211 ? 16.365 -9.741 -0.145 1.00 96.19 211 ARG A N 1
ATOM 1625 C CA . ARG A 1 211 ? 14.906 -9.855 -0.230 1.00 96.19 211 ARG A CA 1
ATOM 1626 C C . ARG A 1 211 ? 14.506 -11.285 0.067 1.00 96.19 211 ARG A C 1
ATOM 1628 O O . ARG A 1 211 ? 15.125 -12.204 -0.474 1.00 96.19 211 ARG A O 1
ATOM 1635 N N . PHE A 1 212 ? 13.451 -11.448 0.856 1.00 97.19 212 PHE A N 1
ATOM 1636 C CA . PHE A 1 212 ? 12.748 -12.715 1.010 1.00 97.19 212 PHE A CA 1
ATOM 1637 C C . PHE A 1 212 ? 11.391 -12.652 0.308 1.00 97.19 212 PHE A C 1
ATOM 1639 O O . PHE A 1 212 ? 10.690 -11.654 0.424 1.00 97.19 212 PHE A O 1
ATOM 1646 N N . THR A 1 213 ? 11.016 -13.722 -0.388 1.00 94.75 213 THR A N 1
ATOM 1647 C CA . THR A 1 213 ? 9.705 -13.841 -1.042 1.00 94.75 213 THR A CA 1
ATOM 1648 C C . THR A 1 213 ? 9.144 -15.240 -0.813 1.00 94.75 213 THR A C 1
ATOM 1650 O O . THR A 1 213 ? 9.856 -16.225 -1.013 1.00 94.75 213 THR A O 1
ATOM 1653 N N . ASN A 1 214 ? 7.878 -15.348 -0.415 1.00 92.75 214 ASN A N 1
ATOM 1654 C CA . ASN A 1 214 ? 7.208 -16.636 -0.236 1.00 92.75 214 ASN A CA 1
ATOM 1655 C C . ASN A 1 214 ? 6.869 -17.302 -1.574 1.00 92.75 214 ASN A C 1
ATOM 1657 O O . ASN A 1 214 ? 6.293 -16.675 -2.457 1.00 92.75 214 ASN A O 1
ATOM 1661 N N . VAL A 1 215 ? 7.186 -18.594 -1.693 1.00 91.00 215 VAL A N 1
ATOM 1662 C CA . VAL A 1 215 ? 6.746 -19.475 -2.788 1.00 91.00 215 VAL A CA 1
ATOM 1663 C C . VAL A 1 215 ? 5.985 -20.634 -2.151 1.00 91.00 215 VAL A C 1
ATOM 1665 O O . VAL A 1 215 ? 6.576 -21.641 -1.759 1.00 91.00 215 VAL A O 1
ATOM 1668 N N . GLY A 1 216 ? 4.671 -20.474 -1.985 1.00 88.88 216 GLY A N 1
ATOM 1669 C CA . GLY A 1 216 ? 3.907 -21.343 -1.086 1.00 88.88 216 GLY A CA 1
ATOM 1670 C C . GLY A 1 216 ? 4.467 -21.269 0.341 1.00 88.88 216 GLY A C 1
ATOM 1671 O O . GLY A 1 216 ? 4.720 -20.178 0.848 1.00 88.88 216 GLY A O 1
ATOM 1672 N N . ASP A 1 217 ? 4.712 -22.426 0.961 1.00 91.44 217 ASP A N 1
ATOM 1673 C CA . ASP A 1 217 ? 5.312 -22.524 2.303 1.00 91.44 217 ASP A CA 1
ATOM 1674 C C . ASP A 1 217 ? 6.837 -22.279 2.315 1.00 91.44 217 ASP A C 1
ATOM 1676 O O . ASP A 1 217 ? 7.445 -22.106 3.374 1.00 91.44 217 ASP A O 1
ATOM 1680 N N . ASP A 1 218 ? 7.481 -22.279 1.149 1.00 94.81 218 ASP A N 1
ATOM 1681 C CA . ASP A 1 218 ? 8.924 -22.101 0.992 1.00 94.81 218 ASP A CA 1
ATOM 1682 C C . ASP A 1 218 ? 9.296 -20.609 0.866 1.00 94.81 218 ASP A C 1
ATOM 1684 O O . ASP A 1 218 ? 8.436 -19.733 0.743 1.00 94.81 218 ASP A O 1
ATOM 1688 N N . LEU A 1 219 ? 10.598 -20.301 0.897 1.00 95.88 219 LEU A N 1
ATOM 1689 C CA . LEU A 1 219 ? 11.108 -18.944 0.661 1.00 95.88 219 LEU A CA 1
ATOM 1690 C C . LEU A 1 219 ? 12.101 -18.914 -0.495 1.00 95.88 219 LEU A C 1
ATOM 1692 O O . LEU A 1 219 ? 12.854 -19.855 -0.731 1.00 95.88 219 LEU A O 1
ATOM 1696 N N . VAL A 1 220 ? 12.166 -17.774 -1.161 1.00 96.50 220 VAL A N 1
ATOM 1697 C CA . VAL A 1 220 ? 13.258 -17.377 -2.043 1.00 96.50 220 VAL A CA 1
ATOM 1698 C C . VAL A 1 220 ? 14.038 -16.266 -1.364 1.00 96.50 220 VAL A C 1
ATOM 1700 O O . VAL A 1 220 ? 13.445 -15.369 -0.777 1.00 96.50 220 VAL A O 1
ATOM 1703 N N . PHE A 1 221 ? 15.362 -16.317 -1.467 1.00 97.75 221 PHE A N 1
ATOM 1704 C CA . PHE A 1 221 ? 16.262 -15.247 -1.069 1.00 97.75 221 PHE A CA 1
ATOM 1705 C C . PHE A 1 221 ? 16.981 -14.718 -2.301 1.00 97.75 221 PHE A C 1
ATOM 1707 O O . PHE A 1 221 ? 17.686 -15.475 -2.972 1.00 97.75 221 PHE A O 1
ATOM 1714 N N . THR A 1 222 ? 16.827 -13.428 -2.592 1.00 97.25 222 THR A N 1
ATOM 1715 C CA . THR A 1 222 ? 17.593 -12.760 -3.651 1.00 97.25 222 THR A CA 1
ATOM 1716 C C . THR A 1 222 ? 18.460 -11.658 -3.086 1.00 97.25 222 THR A C 1
ATOM 1718 O O . THR A 1 222 ? 18.070 -10.990 -2.132 1.00 97.25 222 THR A O 1
ATOM 1721 N N . TYR A 1 223 ? 19.609 -11.434 -3.708 1.00 97.12 223 TYR A N 1
ATOM 1722 C CA . TYR A 1 223 ? 20.482 -10.315 -3.382 1.00 97.12 223 TYR A CA 1
ATOM 1723 C C . TYR A 1 223 ? 21.325 -9.915 -4.585 1.00 97.12 223 TYR A C 1
ATOM 1725 O O . TYR A 1 223 ? 21.544 -10.707 -5.507 1.00 97.12 223 TYR A O 1
ATOM 1733 N N . ARG A 1 224 ? 21.857 -8.694 -4.540 1.00 96.19 224 ARG A N 1
ATOM 1734 C CA . ARG A 1 224 ? 22.835 -8.210 -5.509 1.00 96.19 224 ARG A CA 1
ATOM 1735 C C . ARG A 1 224 ? 24.254 -8.405 -4.982 1.00 96.19 224 ARG A C 1
ATOM 1737 O O . ARG A 1 224 ? 24.607 -7.858 -3.939 1.00 96.19 224 ARG A O 1
ATOM 1744 N N . ASP A 1 225 ? 25.070 -9.129 -5.736 1.00 93.50 225 ASP A N 1
ATOM 1745 C CA . ASP A 1 225 ? 26.520 -9.194 -5.544 1.00 93.50 225 ASP A CA 1
ATOM 1746 C C . ASP A 1 225 ? 27.192 -7.991 -6.235 1.00 93.50 225 ASP A C 1
ATOM 1748 O O . ASP A 1 225 ? 26.713 -7.490 -7.257 1.00 93.50 225 ASP A O 1
ATOM 1752 N N . ARG A 1 226 ? 28.345 -7.572 -5.701 1.00 87.69 226 ARG A N 1
ATOM 1753 C CA . ARG A 1 226 ? 29.219 -6.490 -6.192 1.00 87.69 226 ARG A CA 1
ATOM 1754 C C . ARG A 1 226 ? 28.594 -5.086 -6.142 1.00 87.69 226 ARG A C 1
ATOM 1756 O O . ARG A 1 226 ? 27.691 -4.795 -5.366 1.00 87.69 226 ARG A O 1
ATOM 1763 N N . VAL A 1 227 ? 29.178 -4.165 -6.911 1.00 81.19 227 VAL A N 1
ATOM 1764 C CA . VAL A 1 227 ? 28.933 -2.721 -6.841 1.00 81.19 227 VAL A CA 1
ATOM 1765 C C . VAL A 1 227 ? 27.851 -2.272 -7.820 1.00 81.19 227 VAL A C 1
ATOM 1767 O O . VAL A 1 227 ? 27.449 -2.980 -8.739 1.00 81.19 227 VAL A O 1
ATOM 1770 N N . SER A 1 228 ? 27.408 -1.030 -7.659 1.00 70.88 228 SER A N 1
ATOM 1771 C CA . SER A 1 228 ? 26.325 -0.415 -8.432 1.00 70.88 228 SER A CA 1
ATOM 1772 C C . SER A 1 228 ? 26.643 -0.080 -9.904 1.00 70.88 228 SER A C 1
ATOM 1774 O O . SER A 1 228 ? 25.817 0.555 -10.560 1.00 70.88 228 SER A O 1
ATOM 1776 N N . GLN A 1 229 ? 27.828 -0.479 -10.387 1.00 75.81 229 GLN A N 1
ATOM 1777 C CA . GLN A 1 229 ? 28.328 -0.322 -11.766 1.00 75.81 229 GLN A CA 1
ATOM 1778 C C . GLN A 1 229 ? 28.680 -1.669 -12.442 1.00 75.81 229 GLN A C 1
ATOM 1780 O O . GLN A 1 229 ? 29.128 -1.688 -13.588 1.00 75.81 229 GLN A O 1
ATOM 1785 N N . ASP A 1 230 ? 28.591 -2.777 -11.703 1.00 84.06 230 ASP A N 1
ATOM 1786 C CA . ASP A 1 230 ? 28.924 -4.137 -12.144 1.00 84.06 230 ASP A CA 1
ATOM 1787 C C . ASP A 1 230 ? 28.320 -5.128 -11.144 1.00 84.06 230 ASP A C 1
ATOM 1789 O O . ASP A 1 230 ? 29.054 -5.782 -10.409 1.00 84.06 230 ASP A O 1
ATOM 1793 N N . GLY A 1 231 ? 26.995 -5.140 -10.998 1.00 86.00 231 GLY A N 1
ATOM 1794 C CA . GLY A 1 231 ? 26.330 -5.986 -10.007 1.00 86.00 231 GLY A CA 1
ATOM 1795 C C . GLY A 1 231 ? 25.337 -6.946 -10.629 1.00 86.00 231 GLY A C 1
ATOM 1796 O O . GLY A 1 231 ? 24.524 -6.557 -11.469 1.00 86.00 231 GLY A O 1
ATOM 1797 N N . ASP A 1 232 ? 25.402 -8.177 -10.139 1.00 94.19 232 ASP A N 1
ATOM 1798 C CA . ASP A 1 232 ? 24.685 -9.342 -10.635 1.00 94.19 232 ASP A CA 1
ATOM 1799 C C . ASP A 1 232 ? 23.798 -9.885 -9.505 1.00 94.19 232 ASP A C 1
ATOM 1801 O O . ASP A 1 232 ? 24.212 -9.942 -8.344 1.00 94.19 232 ASP A O 1
ATOM 1805 N N . HIS A 1 233 ? 22.566 -10.270 -9.823 1.00 96.56 233 HIS A N 1
ATOM 1806 C CA . HIS A 1 233 ? 21.646 -10.864 -8.852 1.00 96.56 233 HIS A CA 1
ATOM 1807 C C . HIS A 1 233 ? 21.845 -12.367 -8.718 1.00 96.56 233 HIS A C 1
ATOM 1809 O O . HIS A 1 233 ? 22.018 -13.085 -9.709 1.00 96.56 233 HIS A O 1
ATOM 1815 N N . TYR A 1 234 ? 21.758 -12.819 -7.473 1.00 97.75 234 TYR A N 1
ATOM 1816 C CA . TYR A 1 234 ? 21.789 -14.211 -7.058 1.00 97.75 234 TYR A CA 1
ATOM 1817 C C . TYR A 1 234 ? 20.464 -14.587 -6.408 1.00 97.75 234 TYR A C 1
ATOM 1819 O O . TYR A 1 234 ? 19.776 -13.737 -5.843 1.00 97.75 234 TYR A O 1
ATOM 1827 N N . ILE A 1 235 ? 20.127 -15.869 -6.487 1.00 97.81 235 ILE A N 1
ATOM 1828 C CA . ILE A 1 235 ? 18.907 -16.443 -5.932 1.00 97.81 235 ILE A CA 1
ATOM 1829 C C . ILE A 1 235 ? 19.217 -17.742 -5.190 1.00 97.81 235 ILE A C 1
ATOM 1831 O O . ILE A 1 235 ? 20.037 -18.541 -5.643 1.00 97.81 235 ILE A O 1
ATOM 1835 N N . ALA A 1 236 ? 18.550 -17.955 -4.059 1.00 97.44 236 ALA A N 1
ATOM 1836 C CA . ALA A 1 236 ? 18.504 -19.214 -3.327 1.00 97.44 236 ALA A CA 1
ATOM 1837 C C . ALA A 1 236 ? 17.054 -19.545 -2.943 1.00 97.44 236 ALA A C 1
ATOM 1839 O O . ALA A 1 236 ? 16.232 -18.651 -2.776 1.00 97.44 236 ALA A O 1
ATOM 1840 N N . THR A 1 237 ? 16.741 -20.827 -2.785 1.00 96.75 237 THR A N 1
ATOM 1841 C CA . THR A 1 237 ? 15.431 -21.345 -2.367 1.00 96.75 237 THR A CA 1
ATOM 1842 C C . THR A 1 237 ? 15.571 -22.074 -1.037 1.00 96.75 237 THR A C 1
ATOM 1844 O O . THR A 1 237 ? 16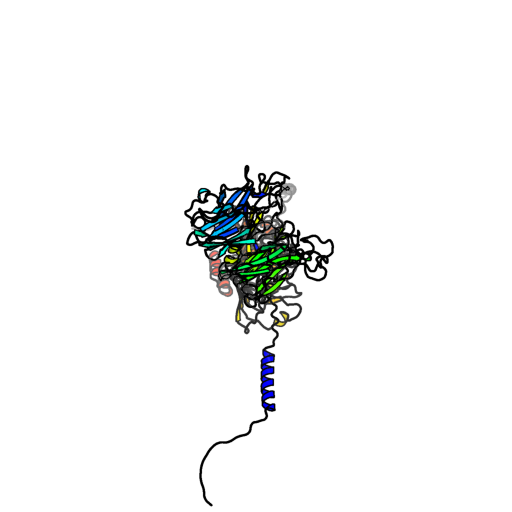.543 -22.798 -0.812 1.00 96.75 237 THR A O 1
ATOM 1847 N N . TYR A 1 238 ? 14.614 -21.868 -0.145 1.00 97.81 238 TYR A N 1
ATOM 1848 C CA . TYR A 1 238 ? 14.505 -22.491 1.164 1.00 97.81 238 TYR A CA 1
ATOM 1849 C C . TYR A 1 238 ? 13.399 -23.521 1.137 1.00 97.81 238 TYR A C 1
ATOM 1851 O O . TYR A 1 238 ? 12.273 -23.197 0.781 1.00 97.81 238 TYR A O 1
ATOM 1859 N N . ASN A 1 239 ? 13.703 -24.730 1.584 1.00 96.94 239 ASN A N 1
ATOM 1860 C CA . ASN A 1 239 ? 12.705 -25.771 1.727 1.00 96.94 239 ASN A CA 1
ATOM 1861 C C . ASN A 1 239 ? 12.240 -25.857 3.189 1.00 96.94 239 ASN A C 1
ATOM 1863 O O . ASN A 1 239 ? 12.980 -26.341 4.050 1.00 96.94 239 ASN A O 1
ATOM 1867 N N . SER A 1 240 ? 11.005 -25.441 3.451 1.00 95.94 240 SER A N 1
ATOM 1868 C CA . SER A 1 240 ? 10.358 -25.415 4.773 1.00 95.94 240 SER A CA 1
ATOM 1869 C C . SER A 1 240 ? 10.256 -26.790 5.435 1.00 95.94 240 SER A C 1
ATOM 1871 O O . SER A 1 240 ? 10.366 -26.913 6.651 1.00 95.94 240 SER A O 1
ATOM 1873 N N . GLN A 1 241 ? 10.140 -27.862 4.648 1.00 96.25 241 GLN A N 1
ATOM 1874 C CA . GLN A 1 241 ? 10.062 -29.228 5.180 1.00 96.25 241 GLN A CA 1
ATOM 1875 C C . GLN A 1 241 ? 11.394 -29.714 5.766 1.00 96.25 241 GLN A C 1
ATOM 1877 O O . GLN A 1 241 ? 11.412 -30.554 6.666 1.00 96.25 241 GLN A O 1
ATOM 1882 N N . THR A 1 242 ? 12.517 -29.221 5.240 1.00 96.62 242 THR A N 1
ATOM 1883 C CA . THR A 1 242 ? 13.868 -29.625 5.667 1.00 96.62 242 THR A CA 1
ATOM 1884 C C . THR A 1 242 ? 14.580 -28.559 6.492 1.00 96.62 242 THR A C 1
ATOM 1886 O O . THR A 1 242 ? 15.509 -28.885 7.230 1.00 96.62 242 THR A O 1
ATOM 1889 N N . GLY A 1 243 ? 14.151 -27.303 6.388 1.00 96.31 243 GLY A N 1
ATOM 1890 C CA . GLY A 1 243 ? 14.788 -26.156 7.017 1.00 96.31 243 GLY A CA 1
ATOM 1891 C C . GLY A 1 243 ? 16.121 -25.759 6.381 1.00 96.31 243 GLY A C 1
ATOM 1892 O O . GLY A 1 243 ? 17.001 -25.250 7.079 1.00 96.31 243 GLY A O 1
ATOM 1893 N N . ILE A 1 244 ? 16.316 -26.053 5.090 1.00 97.00 244 ILE A N 1
ATOM 1894 C CA . ILE A 1 244 ? 17.603 -25.914 4.393 1.00 97.00 244 ILE A CA 1
ATOM 1895 C C . ILE A 1 244 ? 17.451 -25.026 3.156 1.00 97.00 244 ILE A C 1
ATOM 1897 O O . ILE A 1 244 ? 16.550 -25.222 2.342 1.00 97.00 244 ILE A O 1
ATOM 1901 N N . TRP A 1 245 ? 18.389 -24.092 2.992 1.00 98.12 245 TRP A N 1
ATOM 1902 C CA . TRP A 1 245 ? 18.582 -23.325 1.762 1.00 98.12 245 TRP A CA 1
ATOM 1903 C C . TRP A 1 245 ? 19.400 -24.120 0.739 1.00 98.12 245 TRP A C 1
ATOM 1905 O O . TRP A 1 245 ? 20.380 -24.781 1.096 1.00 98.12 245 TRP A O 1
ATOM 1915 N N . ASN A 1 246 ? 19.073 -24.026 -0.546 1.00 96.38 246 ASN A N 1
ATOM 1916 C CA . ASN A 1 246 ? 19.989 -24.463 -1.597 1.00 96.38 246 ASN A CA 1
ATOM 1917 C C . ASN A 1 246 ? 21.212 -23.519 -1.688 1.00 96.38 246 ASN A C 1
ATOM 1919 O O . ASN A 1 246 ? 21.287 -22.478 -1.032 1.00 96.38 246 ASN A O 1
ATOM 1923 N N . ALA A 1 247 ? 22.212 -23.907 -2.482 1.00 95.06 247 ALA A N 1
ATOM 1924 C CA . ALA A 1 247 ? 23.326 -23.011 -2.771 1.00 95.06 247 ALA A CA 1
ATOM 1925 C C . ALA A 1 247 ? 22.842 -21.864 -3.681 1.00 95.06 247 ALA A C 1
ATOM 1927 O O . ALA A 1 247 ? 22.195 -22.166 -4.686 1.00 95.06 247 ALA A O 1
ATOM 1928 N N . PRO A 1 248 ? 23.183 -20.594 -3.384 1.00 96.56 248 PRO A N 1
ATOM 1929 C CA . PRO A 1 248 ? 22.836 -19.488 -4.262 1.00 96.56 248 PRO A CA 1
ATOM 1930 C C . PRO A 1 248 ? 23.453 -19.640 -5.653 1.00 96.56 248 PRO A C 1
ATOM 1932 O O . PRO A 1 248 ? 24.617 -20.033 -5.785 1.00 96.56 248 PRO A O 1
ATOM 1935 N N . HIS A 1 249 ? 22.712 -19.253 -6.688 1.00 96.25 249 HIS A N 1
ATOM 1936 C CA . HIS A 1 249 ? 23.219 -19.161 -8.057 1.00 96.25 249 HIS A CA 1
ATOM 1937 C C . HIS A 1 249 ? 22.873 -17.817 -8.695 1.00 96.25 249 HIS A C 1
ATOM 1939 O O . HIS A 1 249 ? 21.860 -17.199 -8.383 1.00 96.25 249 HIS A O 1
ATOM 1945 N N . GLN A 1 250 ? 23.742 -17.357 -9.590 1.00 96.94 250 GLN A N 1
ATOM 1946 C CA . GLN A 1 250 ? 23.551 -16.125 -10.353 1.00 96.94 250 GLN A CA 1
ATOM 1947 C C . GLN A 1 250 ? 22.411 -16.296 -11.366 1.00 96.94 250 GLN A C 1
ATOM 1949 O O . GLN A 1 250 ? 22.330 -17.344 -12.011 1.00 96.94 250 GLN A O 1
ATOM 1954 N N . PHE A 1 251 ? 21.587 -15.261 -11.560 1.00 97.31 251 PHE A N 1
ATOM 1955 C CA . PHE A 1 251 ? 20.537 -15.259 -12.590 1.00 97.31 251 PHE A CA 1
ATOM 1956 C C . PHE A 1 251 ? 20.500 -14.013 -13.489 1.00 97.31 251 PHE A C 1
ATOM 1958 O O . PHE A 1 251 ? 19.772 -13.990 -14.481 1.00 97.31 251 PHE A O 1
ATOM 1965 N N . THR A 1 252 ? 21.320 -12.997 -13.212 1.00 97.31 252 THR A N 1
ATOM 1966 C CA . THR A 1 252 ? 21.556 -11.871 -14.136 1.00 97.31 252 THR A CA 1
ATOM 1967 C C . THR A 1 252 ? 23.050 -11.674 -14.366 1.00 97.31 252 THR A C 1
ATOM 1969 O O . THR A 1 252 ? 23.830 -11.885 -13.444 1.00 97.31 252 THR A O 1
ATOM 1972 N N . ASP A 1 253 ? 23.462 -11.292 -15.577 1.00 95.56 253 ASP A N 1
ATOM 1973 C CA . ASP A 1 253 ? 24.834 -10.864 -15.885 1.00 95.56 253 ASP A CA 1
ATOM 1974 C C . ASP A 1 253 ? 24.815 -9.513 -16.611 1.00 95.56 253 ASP A C 1
ATOM 1976 O O . ASP A 1 253 ? 24.515 -9.423 -17.808 1.00 95.56 253 ASP A O 1
ATOM 1980 N N . GLY A 1 254 ? 25.137 -8.453 -15.870 1.00 92.44 254 GLY A N 1
ATOM 1981 C CA . GLY A 1 254 ? 25.170 -7.083 -16.377 1.00 92.44 254 GLY A CA 1
ATOM 1982 C C . GLY A 1 254 ? 26.340 -6.791 -17.321 1.00 92.44 254 GLY A C 1
ATOM 1983 O O . GLY A 1 254 ? 26.312 -5.806 -18.055 1.00 92.44 254 GLY A O 1
ATOM 1984 N N . ARG A 1 255 ? 27.372 -7.635 -17.380 1.00 92.56 255 ARG A N 1
ATOM 1985 C CA . ARG A 1 255 ? 28.553 -7.418 -18.242 1.00 92.56 255 ARG A CA 1
ATOM 1986 C C . ARG A 1 255 ? 28.398 -8.033 -19.629 1.00 92.56 255 ARG A C 1
ATOM 1988 O O . ARG A 1 255 ? 29.223 -7.805 -20.512 1.00 92.56 255 ARG A O 1
ATOM 1995 N N . LEU A 1 256 ? 27.366 -8.848 -19.836 1.00 93.44 256 LEU A N 1
ATOM 1996 C CA . LEU A 1 256 ? 27.078 -9.441 -21.135 1.00 93.44 256 LEU A CA 1
ATOM 1997 C C . LEU A 1 256 ? 26.225 -8.493 -21.982 1.00 93.44 256 LEU A C 1
ATOM 1999 O O . LEU A 1 256 ? 25.040 -8.290 -21.728 1.00 93.44 256 LEU A O 1
ATOM 2003 N N . GLY A 1 257 ? 26.843 -7.958 -23.033 1.00 92.00 257 GLY A N 1
ATOM 2004 C CA . GLY A 1 257 ? 26.214 -7.034 -23.975 1.00 92.00 257 GLY A CA 1
ATOM 2005 C C . GLY A 1 257 ? 26.851 -5.649 -23.948 1.00 92.00 257 GLY A C 1
ATOM 2006 O O . GLY A 1 257 ? 27.588 -5.290 -23.029 1.00 92.00 257 GLY A O 1
ATOM 2007 N N . SER A 1 258 ? 26.578 -4.887 -24.999 1.00 93.25 258 SER A N 1
ATOM 2008 C CA . SER A 1 258 ? 27.128 -3.556 -25.236 1.00 93.25 258 SER A CA 1
ATOM 2009 C C . SER A 1 258 ? 25.966 -2.594 -25.457 1.00 93.25 258 SER A C 1
ATOM 2011 O O . SER A 1 258 ? 25.097 -2.887 -26.278 1.00 93.25 258 SER A O 1
ATOM 2013 N N . TYR A 1 259 ? 25.930 -1.500 -24.698 1.00 92.69 259 TYR A N 1
ATOM 2014 C CA . TYR A 1 259 ? 24.874 -0.491 -24.768 1.00 92.69 259 TYR A CA 1
ATOM 2015 C C . TYR A 1 259 ? 25.438 0.819 -25.316 1.00 92.69 259 TYR A C 1
ATOM 2017 O O . TYR A 1 259 ? 26.473 1.298 -24.850 1.00 92.69 259 TYR A O 1
ATOM 2025 N N . THR A 1 260 ? 24.749 1.396 -26.291 1.00 90.50 260 THR A N 1
ATOM 2026 C CA . THR A 1 260 ? 24.981 2.757 -26.776 1.00 90.50 260 THR A CA 1
ATOM 2027 C C . THR A 1 260 ? 23.639 3.445 -26.778 1.00 90.50 260 THR A C 1
ATOM 2029 O O . THR A 1 260 ? 22.687 2.907 -27.348 1.00 90.50 260 THR A O 1
ATOM 2032 N N . ASP A 1 261 ? 23.571 4.614 -26.159 1.00 87.94 261 ASP A N 1
ATOM 2033 C CA . ASP A 1 261 ? 22.375 5.426 -26.239 1.00 87.94 261 ASP A CA 1
ATOM 2034 C C . ASP A 1 261 ? 22.331 6.158 -27.581 1.00 87.94 261 ASP A C 1
ATOM 2036 O O . ASP A 1 261 ? 23.349 6.645 -28.070 1.00 87.94 261 ASP A O 1
ATOM 2040 N N . GLU A 1 262 ? 21.157 6.280 -28.194 1.00 84.56 262 GLU A N 1
ATOM 2041 C CA . GLU A 1 262 ? 21.018 7.053 -29.435 1.00 84.56 262 GLU A CA 1
ATOM 2042 C C . GLU A 1 262 ? 21.306 8.549 -29.243 1.00 84.56 262 GLU A C 1
ATOM 2044 O O . GLU A 1 262 ? 21.598 9.261 -30.208 1.00 84.56 262 GLU A O 1
ATOM 2049 N N . THR A 1 263 ? 21.240 9.017 -27.997 1.00 84.31 263 THR A N 1
ATOM 2050 C CA . THR A 1 263 ? 21.507 10.400 -27.611 1.00 84.31 263 THR A CA 1
ATOM 2051 C C . THR A 1 263 ? 22.948 10.622 -27.149 1.00 84.31 263 THR A C 1
ATOM 2053 O O . THR A 1 263 ? 23.352 11.772 -26.943 1.00 84.31 263 THR A O 1
ATOM 2056 N N . ASP A 1 264 ? 23.756 9.555 -27.075 1.00 84.88 264 ASP A N 1
ATOM 2057 C CA . ASP A 1 264 ? 25.184 9.667 -26.798 1.00 84.88 264 ASP A CA 1
ATOM 2058 C C . ASP A 1 264 ? 25.895 10.463 -27.915 1.00 84.88 264 ASP A C 1
ATOM 2060 O O . ASP A 1 264 ? 25.625 10.283 -29.111 1.00 84.88 264 ASP A O 1
ATOM 2064 N N . PRO A 1 265 ? 26.855 11.341 -27.564 1.00 84.12 265 PRO A N 1
ATOM 2065 C CA . PRO A 1 265 ? 27.738 11.987 -28.521 1.00 84.12 265 PRO A CA 1
ATOM 2066 C C . PRO A 1 265 ? 28.342 11.013 -29.538 1.00 84.12 265 PRO A C 1
ATOM 2068 O O . PRO A 1 265 ? 28.862 9.950 -29.195 1.00 84.12 265 PRO A O 1
ATOM 2071 N N . VAL A 1 266 ? 28.361 11.425 -30.809 1.00 84.81 266 VAL A N 1
ATOM 2072 C CA . VAL A 1 266 ? 28.981 10.643 -31.886 1.00 84.81 266 VAL A CA 1
ATOM 2073 C C . VAL A 1 266 ? 30.438 10.324 -31.534 1.00 84.81 266 VAL A C 1
ATOM 2075 O O . VAL A 1 266 ? 31.256 11.229 -31.368 1.00 84.81 266 VAL A O 1
ATOM 2078 N N . GLY A 1 267 ? 30.766 9.031 -31.480 1.00 82.06 267 GLY A N 1
ATOM 2079 C CA . GLY A 1 267 ? 32.102 8.536 -31.137 1.00 82.06 267 GLY A CA 1
ATOM 2080 C C . GLY A 1 267 ? 32.310 8.223 -29.653 1.00 82.06 267 GLY A C 1
ATOM 2081 O O . GLY A 1 267 ? 33.431 7.882 -29.282 1.00 82.06 267 GLY A O 1
ATOM 2082 N N . GLN A 1 268 ? 31.273 8.325 -28.815 1.00 85.44 268 GLN A N 1
ATOM 2083 C CA . GLN A 1 268 ? 31.303 7.782 -27.460 1.00 85.44 268 GLN A CA 1
ATOM 2084 C C . GLN A 1 268 ? 31.411 6.252 -27.501 1.00 85.44 268 GLN A C 1
ATOM 2086 O O . GLN A 1 268 ? 30.735 5.585 -28.285 1.00 85.44 268 GLN A O 1
ATOM 2091 N N . GLU A 1 269 ? 32.291 5.705 -26.662 1.00 89.81 269 GLU A N 1
ATOM 2092 C CA . GLU A 1 269 ? 32.446 4.259 -26.520 1.00 89.81 269 GLU A CA 1
ATOM 2093 C C . GLU A 1 269 ? 31.205 3.656 -25.848 1.00 89.81 269 GLU A C 1
ATOM 2095 O O . GLU A 1 269 ? 30.669 4.255 -24.909 1.00 89.81 269 GLU A O 1
ATOM 2100 N N . PRO A 1 270 ? 30.751 2.471 -26.285 1.00 90.69 270 PRO A N 1
ATOM 2101 C CA . PRO A 1 270 ? 29.604 1.828 -25.675 1.00 90.69 270 PRO A CA 1
ATOM 2102 C C . PRO A 1 270 ? 29.901 1.410 -24.235 1.00 90.69 270 PRO A C 1
ATOM 2104 O O . PRO A 1 270 ? 31.008 0.980 -23.898 1.00 90.69 270 PRO A O 1
ATOM 2107 N N . SER A 1 271 ? 28.871 1.428 -23.398 1.00 91.94 271 SER A N 1
ATOM 2108 C CA . SER A 1 271 ? 28.948 0.857 -22.062 1.00 91.94 271 SER A CA 1
ATOM 2109 C C . SER A 1 271 ? 28.981 -0.675 -22.126 1.00 91.94 271 SER A C 1
ATOM 2111 O O . SER A 1 271 ? 28.262 -1.318 -22.900 1.00 91.94 271 SER A O 1
ATOM 2113 N N . LEU A 1 272 ? 29.839 -1.278 -21.301 1.00 92.94 272 LEU A N 1
ATOM 2114 C CA . LEU A 1 272 ? 30.094 -2.725 -21.258 1.00 92.94 272 LEU A CA 1
ATOM 2115 C C . LEU A 1 272 ? 29.682 -3.374 -19.929 1.00 92.94 272 LEU A C 1
ATOM 2117 O O . LEU A 1 272 ? 29.849 -4.579 -19.767 1.00 92.94 272 LEU A O 1
ATOM 2121 N N . ALA A 1 273 ? 29.159 -2.599 -18.980 1.00 92.31 273 ALA A N 1
ATOM 2122 C CA . ALA A 1 273 ? 28.722 -3.095 -17.681 1.00 92.31 273 ALA A CA 1
ATOM 2123 C C . ALA A 1 273 ? 27.586 -2.235 -17.122 1.00 92.31 273 ALA A C 1
ATOM 2125 O O . ALA A 1 273 ? 27.514 -1.031 -17.375 1.00 92.31 273 ALA A O 1
ATOM 2126 N N . ARG A 1 274 ? 26.695 -2.882 -16.372 1.00 92.69 274 ARG A N 1
ATOM 2127 C CA . ARG A 1 274 ? 25.458 -2.300 -15.847 1.00 92.69 274 ARG A CA 1
ATOM 2128 C C . ARG A 1 274 ? 24.913 -3.125 -14.697 1.00 92.69 274 ARG A C 1
ATOM 2130 O O . ARG A 1 274 ? 25.379 -4.235 -14.444 1.00 92.69 274 ARG A O 1
ATOM 2137 N N . ASN A 1 275 ? 23.873 -2.612 -14.059 1.00 93.06 275 ASN A N 1
ATOM 2138 C CA . ASN A 1 275 ? 23.132 -3.312 -13.020 1.00 93.06 275 ASN A CA 1
ATOM 2139 C C . ASN A 1 275 ? 21.663 -3.442 -13.410 1.00 93.06 275 ASN A C 1
ATOM 2141 O O . ASN A 1 275 ? 21.054 -2.471 -13.856 1.00 93.06 275 ASN A O 1
ATOM 2145 N N . ALA A 1 276 ? 21.079 -4.616 -13.167 1.00 95.12 276 ALA A N 1
ATOM 2146 C CA . ALA A 1 276 ? 19.630 -4.751 -13.095 1.00 95.12 276 ALA A CA 1
ATOM 2147 C C . ALA A 1 276 ? 19.158 -4.258 -11.725 1.00 95.12 276 ALA A C 1
ATOM 2149 O O . ALA A 1 276 ? 19.641 -4.718 -10.689 1.00 95.12 276 ALA A O 1
ATOM 2150 N N . TYR A 1 277 ? 18.195 -3.349 -11.700 1.00 95.56 277 TYR A N 1
ATOM 2151 C CA . TYR A 1 277 ? 17.520 -2.924 -10.482 1.00 95.56 277 TYR A CA 1
ATOM 2152 C C . TYR A 1 277 ? 16.079 -3.411 -10.507 1.00 95.56 277 TYR A C 1
ATOM 2154 O O . TYR A 1 277 ? 15.245 -2.837 -11.206 1.00 95.56 277 TYR A O 1
ATOM 2162 N N . LEU A 1 278 ? 15.815 -4.483 -9.759 1.00 96.56 278 LEU A N 1
ATOM 2163 C CA . LEU A 1 278 ? 14.494 -5.100 -9.682 1.00 96.56 278 LEU A CA 1
ATOM 2164 C C . LEU A 1 278 ? 13.494 -4.134 -9.033 1.00 96.56 278 LEU A C 1
ATOM 2166 O O . LEU A 1 278 ? 13.814 -3.510 -8.019 1.00 96.56 278 LEU A O 1
ATOM 2170 N N . ASN A 1 279 ? 12.297 -4.024 -9.607 1.00 96.19 279 ASN A N 1
ATOM 2171 C CA . ASN A 1 279 ? 11.173 -3.322 -8.981 1.00 96.19 279 ASN A CA 1
ATOM 2172 C C . ASN A 1 279 ? 10.424 -4.250 -8.021 1.00 96.19 279 ASN A C 1
ATOM 2174 O O . ASN A 1 279 ? 10.042 -3.826 -6.936 1.00 96.19 279 ASN A O 1
ATOM 2178 N N . GLY A 1 280 ? 10.308 -5.530 -8.379 1.00 93.75 280 GLY A N 1
ATOM 2179 C CA . GLY A 1 280 ? 9.872 -6.579 -7.471 1.00 93.75 280 GLY A CA 1
ATOM 2180 C C . GLY A 1 280 ? 10.286 -7.971 -7.923 1.00 93.75 280 GLY A C 1
ATOM 2181 O O . GLY A 1 280 ? 10.890 -8.154 -8.985 1.00 93.75 280 GLY A O 1
ATOM 2182 N N . PHE A 1 281 ? 9.984 -8.928 -7.058 1.00 95.50 281 PHE A N 1
ATOM 2183 C CA . PHE A 1 281 ? 10.178 -10.356 -7.241 1.00 95.50 281 PHE A CA 1
ATOM 2184 C C . PHE A 1 281 ? 8.960 -11.005 -6.599 1.00 95.50 281 PHE A C 1
ATOM 2186 O O . PHE A 1 281 ? 8.946 -11.225 -5.390 1.00 95.50 281 PHE A O 1
ATOM 2193 N N . ASP A 1 282 ? 7.925 -11.209 -7.403 1.00 95.88 282 ASP A N 1
ATOM 2194 C CA . ASP A 1 282 ? 6.605 -11.612 -6.926 1.00 95.88 282 ASP A CA 1
ATOM 2195 C C . ASP A 1 282 ? 6.249 -12.974 -7.498 1.00 95.88 282 ASP A C 1
ATOM 2197 O O . ASP A 1 282 ? 6.669 -13.329 -8.604 1.00 95.88 282 ASP A O 1
ATOM 2201 N N . ILE A 1 283 ? 5.485 -13.738 -6.729 1.00 94.94 283 ILE A N 1
ATOM 2202 C CA . ILE A 1 283 ? 5.104 -15.105 -7.063 1.00 94.94 283 ILE A CA 1
ATOM 2203 C C . ILE A 1 283 ? 3.609 -15.123 -7.325 1.00 94.94 283 ILE A C 1
ATOM 2205 O O . ILE A 1 283 ? 2.835 -14.653 -6.494 1.00 94.94 283 ILE A O 1
ATOM 2209 N N . ASP A 1 284 ? 3.203 -15.647 -8.476 1.00 94.31 284 ASP A N 1
ATOM 2210 C CA . ASP A 1 284 ? 1.786 -15.780 -8.790 1.00 94.31 284 ASP A CA 1
ATOM 2211 C C . ASP A 1 284 ? 1.151 -16.998 -8.095 1.00 94.31 284 ASP A C 1
ATOM 2213 O O . ASP A 1 284 ? 1.817 -17.842 -7.487 1.00 94.31 284 ASP A O 1
ATOM 2217 N N . THR A 1 285 ? -0.169 -17.128 -8.219 1.00 91.06 285 THR A N 1
ATOM 2218 C CA . THR A 1 285 ? -0.933 -18.235 -7.620 1.00 91.06 285 THR A CA 1
ATOM 2219 C C . THR A 1 285 ? -0.587 -19.614 -8.200 1.00 91.06 285 THR A C 1
ATOM 2221 O O . THR A 1 285 ? -0.985 -20.637 -7.639 1.00 91.06 285 THR A O 1
ATOM 2224 N N . GLN A 1 286 ? 0.162 -19.669 -9.305 1.00 90.12 286 GLN A N 1
ATOM 2225 C CA . GLN A 1 286 ? 0.669 -20.890 -9.933 1.00 90.12 286 GLN A CA 1
ATOM 2226 C C . GLN A 1 286 ? 2.115 -21.209 -9.521 1.00 90.12 286 GLN A C 1
ATOM 2228 O O . GLN A 1 286 ? 2.651 -22.239 -9.936 1.00 90.12 286 GLN A O 1
ATOM 2233 N N . GLY A 1 287 ? 2.740 -20.367 -8.692 1.00 91.44 287 GLY A N 1
ATOM 2234 C CA . GLY A 1 287 ? 4.133 -20.502 -8.273 1.00 91.44 287 GLY A CA 1
ATOM 2235 C C . GLY A 1 287 ? 5.145 -19.975 -9.295 1.00 91.44 287 GLY A C 1
ATOM 2236 O O . GLY A 1 287 ? 6.333 -20.280 -9.175 1.00 91.44 287 GLY A O 1
ATOM 2237 N N . MET A 1 288 ? 4.710 -19.214 -10.304 1.00 94.81 288 MET A N 1
ATOM 2238 C CA . MET A 1 288 ? 5.601 -18.566 -11.266 1.00 94.81 288 MET A CA 1
ATOM 2239 C C . MET A 1 288 ? 6.224 -17.310 -10.661 1.00 94.81 288 MET A C 1
ATOM 2241 O O . MET A 1 288 ? 5.548 -16.489 -10.049 1.00 94.81 288 MET A O 1
ATOM 2245 N N . MET A 1 289 ? 7.530 -17.149 -10.862 1.00 97.06 289 MET A N 1
ATOM 2246 C CA . MET A 1 289 ? 8.298 -15.998 -10.393 1.00 97.06 289 MET A CA 1
ATOM 2247 C C . MET A 1 289 ? 8.296 -14.915 -11.458 1.00 97.06 289 MET A C 1
ATOM 2249 O O . MET A 1 289 ? 8.749 -15.166 -12.574 1.00 97.06 289 MET A O 1
ATOM 2253 N N . HIS A 1 290 ? 7.861 -13.710 -11.114 1.00 98.25 290 HIS A N 1
ATOM 2254 C CA . HIS A 1 290 ? 7.807 -12.564 -12.013 1.00 98.25 290 HIS A CA 1
ATOM 2255 C C . HIS A 1 290 ? 8.766 -11.474 -11.550 1.00 98.25 290 HIS A C 1
ATOM 2257 O O . HIS A 1 290 ? 8.735 -11.034 -10.399 1.00 98.25 290 HIS A O 1
ATOM 2263 N N . ILE A 1 291 ? 9.597 -10.995 -12.477 1.00 98.25 291 ILE A N 1
ATOM 2264 C CA . ILE A 1 291 ? 10.482 -9.858 -12.231 1.00 98.25 291 ILE A CA 1
ATOM 2265 C C . ILE A 1 291 ? 10.311 -8.799 -13.310 1.00 98.25 291 ILE A C 1
ATOM 2267 O O . ILE A 1 291 ? 10.264 -9.092 -14.508 1.00 98.25 291 ILE A O 1
ATOM 2271 N N . THR A 1 292 ? 10.304 -7.548 -12.875 1.00 98.62 292 THR A N 1
ATOM 2272 C CA . THR A 1 292 ? 10.538 -6.380 -13.716 1.00 98.62 292 THR A CA 1
ATOM 2273 C C . THR A 1 292 ? 11.723 -5.602 -13.181 1.00 98.62 292 THR A C 1
ATOM 2275 O O . THR A 1 292 ? 12.005 -5.603 -11.979 1.00 98.62 292 THR A O 1
ATOM 2278 N N . TRP A 1 293 ? 12.452 -4.948 -14.077 1.00 98.00 293 TRP A N 1
ATOM 2279 C CA . TRP A 1 293 ? 13.630 -4.184 -13.687 1.00 98.00 293 TRP A CA 1
ATOM 2280 C C . TRP A 1 293 ? 13.979 -3.091 -14.685 1.00 98.00 293 TRP A C 1
ATOM 2282 O O . TRP A 1 293 ? 13.583 -3.116 -15.853 1.00 98.00 293 TRP A O 1
ATOM 2292 N N . THR A 1 294 ? 14.802 -2.169 -14.209 1.00 96.75 294 THR A N 1
ATOM 2293 C CA . THR A 1 294 ? 15.466 -1.143 -15.012 1.00 96.75 294 THR A CA 1
ATOM 2294 C C . THR A 1 294 ? 16.958 -1.433 -15.064 1.00 96.75 294 THR A C 1
ATOM 2296 O O . THR A 1 294 ? 17.542 -1.886 -14.072 1.00 96.75 294 THR A O 1
ATOM 2299 N N . TRP A 1 295 ? 17.579 -1.203 -16.218 1.00 95.62 295 TRP A N 1
ATOM 2300 C CA . TRP A 1 295 ? 19.031 -1.252 -16.346 1.00 95.62 295 TRP A CA 1
ATOM 2301 C C . TRP A 1 295 ? 19.633 0.083 -15.932 1.00 95.62 295 TRP A C 1
ATOM 2303 O O . TRP A 1 295 ? 19.036 1.135 -16.148 1.00 95.62 295 TRP A O 1
ATOM 2313 N N . ARG A 1 296 ? 20.829 0.045 -15.350 1.00 93.62 296 ARG A N 1
ATOM 2314 C CA . ARG A 1 296 ? 21.634 1.242 -15.120 1.00 93.62 296 ARG A CA 1
ATOM 2315 C C . ARG A 1 296 ? 23.068 1.005 -15.538 1.00 93.62 296 ARG A C 1
ATOM 2317 O O . ARG A 1 296 ? 23.739 0.162 -14.940 1.00 93.62 296 ARG A O 1
ATOM 2324 N N . GLU A 1 297 ? 23.532 1.772 -16.513 1.00 92.50 297 GLU A N 1
ATOM 2325 C CA . GLU A 1 297 ? 24.921 1.721 -16.971 1.00 92.50 297 GLU A CA 1
ATOM 2326 C C . GLU A 1 297 ? 25.891 2.314 -15.928 1.00 92.50 297 GLU A C 1
ATOM 2328 O O . GLU A 1 297 ? 25.480 2.896 -14.922 1.00 92.50 297 GLU A O 1
ATOM 2333 N N . GLN A 1 298 ? 27.202 2.168 -16.155 1.00 85.94 298 GLN A N 1
ATOM 2334 C CA . GLN A 1 298 ? 28.230 2.673 -15.226 1.00 85.94 298 GLN A CA 1
ATOM 2335 C C . GLN A 1 298 ? 28.210 4.192 -15.061 1.00 85.94 298 GLN A C 1
ATOM 2337 O O . GLN A 1 298 ? 28.570 4.708 -14.001 1.00 85.94 298 GLN A O 1
ATOM 2342 N N . ALA A 1 299 ? 27.817 4.908 -16.117 1.00 76.62 299 ALA A N 1
ATOM 2343 C CA . ALA A 1 299 ? 27.633 6.342 -16.041 1.00 76.62 299 ALA A CA 1
ATOM 2344 C C . ALA A 1 299 ? 26.596 6.652 -14.958 1.00 76.62 299 ALA A C 1
ATOM 2346 O O . ALA A 1 299 ? 25.509 6.067 -14.921 1.00 76.62 299 ALA A O 1
ATOM 2347 N N . THR A 1 300 ? 26.936 7.580 -14.062 1.00 65.31 300 THR A N 1
ATOM 2348 C CA . THR A 1 300 ? 25.985 8.073 -13.070 1.00 65.31 300 THR A CA 1
ATOM 2349 C C . THR A 1 300 ? 24.715 8.468 -13.806 1.00 65.31 300 THR A C 1
ATOM 2351 O O . THR A 1 300 ? 24.791 9.162 -14.818 1.00 65.31 300 THR A O 1
ATOM 2354 N N . ASN A 1 301 ? 23.563 8.046 -13.283 1.00 70.56 301 ASN A N 1
ATOM 2355 C CA . ASN A 1 301 ? 22.266 8.513 -13.756 1.00 70.56 301 ASN A CA 1
ATOM 2356 C C . ASN A 1 301 ? 21.808 8.009 -15.140 1.00 70.56 301 ASN A C 1
ATOM 2358 O O . ASN A 1 301 ? 20.888 8.575 -15.724 1.00 70.56 301 ASN A O 1
ATOM 2362 N N . ALA A 1 302 ? 22.382 6.903 -15.618 1.00 86.69 302 ALA A N 1
ATOM 2363 C CA . ALA A 1 302 ? 22.037 6.268 -16.889 1.00 86.69 302 ALA A CA 1
ATOM 2364 C C . ALA A 1 302 ? 21.031 5.109 -16.733 1.00 86.69 302 ALA A C 1
ATOM 2366 O O . ALA A 1 302 ? 21.298 3.987 -17.165 1.00 86.69 302 ALA A O 1
ATOM 2367 N N . ASN A 1 303 ? 19.901 5.363 -16.063 1.00 93.69 303 ASN A N 1
ATOM 2368 C CA . ASN A 1 303 ? 18.804 4.395 -16.008 1.00 93.69 303 ASN A CA 1
ATOM 2369 C C . ASN A 1 303 ? 18.115 4.319 -17.374 1.00 93.69 303 ASN A C 1
ATOM 2371 O O . ASN A 1 303 ? 17.800 5.356 -17.958 1.00 93.69 303 ASN A O 1
ATOM 2375 N N . HIS A 1 304 ? 17.846 3.110 -17.852 1.00 94.38 304 HIS A N 1
ATOM 2376 C CA . HIS A 1 304 ? 17.160 2.888 -19.116 1.00 94.38 304 HIS A CA 1
ATOM 2377 C C . HIS A 1 304 ? 16.323 1.609 -19.078 1.00 94.38 304 HIS A C 1
ATOM 2379 O O . HIS A 1 304 ? 16.609 0.658 -18.342 1.00 94.38 304 HIS A O 1
ATOM 2385 N N . ASP A 1 305 ? 15.297 1.618 -19.919 1.00 96.19 305 ASP A N 1
ATOM 2386 C CA . ASP A 1 305 ? 14.326 0.559 -20.136 1.00 96.19 305 ASP A CA 1
ATOM 2387 C C . ASP A 1 305 ? 13.513 0.129 -18.908 1.00 96.19 305 ASP A C 1
ATOM 2389 O O . ASP A 1 305 ? 13.914 0.209 -17.741 1.00 96.19 305 ASP A O 1
ATOM 2393 N N . ILE A 1 306 ? 12.339 -0.418 -19.201 1.00 98.00 306 ILE A N 1
ATOM 2394 C CA . ILE A 1 306 ? 11.625 -1.301 -18.283 1.00 98.00 306 ILE A CA 1
ATOM 2395 C C . ILE A 1 306 ? 11.631 -2.679 -18.933 1.00 98.00 306 ILE A C 1
ATOM 2397 O O . ILE A 1 306 ? 11.336 -2.820 -20.123 1.00 98.00 306 ILE A O 1
ATOM 2401 N N . ASN A 1 307 ? 12.011 -3.694 -18.167 1.00 98.56 307 ASN A N 1
ATOM 2402 C CA . ASN A 1 307 ? 12.210 -5.056 -18.647 1.00 98.56 307 ASN A CA 1
ATOM 2403 C C . ASN A 1 307 ? 11.351 -6.044 -17.859 1.00 98.56 307 ASN A C 1
ATOM 2405 O O . ASN A 1 307 ? 10.932 -5.738 -16.744 1.00 98.56 307 ASN A O 1
ATOM 2409 N N . TYR A 1 308 ? 11.126 -7.228 -18.427 1.00 98.69 308 TYR A N 1
ATOM 2410 C CA . TYR A 1 308 ? 10.352 -8.304 -17.820 1.00 98.69 308 TYR A CA 1
ATOM 2411 C C . TYR A 1 308 ? 10.894 -9.695 -18.166 1.00 98.69 308 TYR A C 1
ATOM 2413 O O . TYR A 1 308 ? 11.291 -9.971 -19.304 1.00 98.69 308 TYR A O 1
ATOM 2421 N N . ALA A 1 309 ? 10.837 -10.590 -17.183 1.00 98.56 309 ALA A N 1
ATOM 2422 C CA . ALA A 1 309 ? 11.066 -12.019 -17.333 1.00 98.56 309 ALA A CA 1
ATOM 2423 C C . ALA A 1 309 ? 10.274 -12.785 -16.268 1.00 98.56 309 ALA A C 1
ATOM 2425 O O . ALA A 1 309 ? 9.906 -12.229 -15.231 1.00 98.56 309 ALA A O 1
ATOM 2426 N N . TYR A 1 310 ? 10.039 -14.070 -16.519 1.00 98.25 310 TYR A N 1
ATOM 2427 C CA . TYR A 1 310 ? 9.450 -14.963 -15.528 1.00 98.25 310 TYR A CA 1
ATOM 2428 C C . TYR A 1 310 ? 10.138 -16.328 -15.493 1.00 98.25 310 TYR A C 1
ATOM 2430 O O . TYR A 1 310 ? 10.806 -16.714 -16.455 1.00 98.25 310 TYR A O 1
ATOM 2438 N N . SER A 1 311 ? 9.972 -17.054 -14.391 1.00 97.62 311 SER A N 1
ATOM 2439 C CA . SER A 1 311 ? 10.465 -18.421 -14.197 1.00 97.62 311 SER A CA 1
ATOM 2440 C C . SER A 1 311 ? 9.349 -19.310 -13.654 1.00 97.62 311 SER A C 1
ATOM 2442 O O . SER A 1 311 ? 8.633 -18.917 -12.740 1.00 97.62 311 SER A O 1
ATOM 2444 N N . ASP A 1 312 ? 9.209 -20.513 -14.205 1.00 94.81 312 ASP A N 1
ATOM 2445 C CA . ASP A 1 312 ? 8.254 -21.543 -13.776 1.00 94.81 312 ASP A CA 1
ATOM 2446 C C . ASP A 1 312 ? 8.949 -22.784 -13.179 1.00 94.81 312 ASP A C 1
ATOM 2448 O O . ASP A 1 312 ? 8.340 -23.842 -13.031 1.00 94.81 312 ASP A O 1
ATOM 2452 N N . ASP A 1 313 ? 10.237 -22.666 -12.842 1.00 93.06 313 ASP A N 1
ATOM 2453 C CA . ASP A 1 313 ? 11.077 -23.747 -12.313 1.00 93.06 313 ASP A CA 1
ATOM 2454 C C . ASP A 1 313 ? 11.939 -23.298 -11.120 1.00 93.06 313 ASP A C 1
ATOM 2456 O O . ASP A 1 313 ? 13.065 -23.761 -10.928 1.00 93.06 313 ASP A O 1
ATOM 2460 N N . ALA A 1 314 ? 11.385 -22.402 -10.300 1.00 88.94 314 ALA A N 1
ATOM 2461 C CA . ALA A 1 314 ? 12.013 -21.855 -9.100 1.00 88.94 314 ALA A CA 1
ATOM 2462 C C . ALA A 1 314 ? 13.327 -21.086 -9.353 1.00 88.94 314 ALA A C 1
ATOM 2464 O O . ALA A 1 314 ? 14.287 -21.179 -8.585 1.00 88.94 314 ALA A O 1
ATOM 2465 N N . GLY A 1 315 ? 13.373 -20.320 -10.446 1.00 93.12 315 GLY A N 1
ATOM 2466 C CA . GLY A 1 315 ? 14.493 -19.442 -10.786 1.00 93.12 315 GLY A CA 1
ATOM 2467 C C . GLY A 1 315 ? 15.699 -20.171 -11.376 1.00 93.12 315 GLY A C 1
ATOM 2468 O O . GLY A 1 315 ? 16.794 -19.601 -11.421 1.00 93.12 315 GLY A O 1
ATOM 2469 N N . VAL A 1 316 ? 15.533 -21.424 -11.815 1.00 94.38 316 VAL A N 1
ATOM 2470 C CA . VAL A 1 316 ? 16.591 -22.198 -12.485 1.00 94.38 316 VAL A CA 1
ATOM 2471 C C . VAL A 1 316 ? 16.750 -21.735 -13.932 1.00 94.38 316 VAL A C 1
ATOM 2473 O O . VAL A 1 316 ? 17.875 -21.539 -14.401 1.00 94.38 316 VAL A O 1
ATOM 2476 N N . THR A 1 317 ? 15.640 -21.522 -14.637 1.00 97.81 317 THR A N 1
ATOM 2477 C CA . THR A 1 317 ? 15.608 -20.926 -15.971 1.00 97.81 317 THR A CA 1
ATOM 2478 C C . THR A 1 317 ? 14.557 -19.829 -16.078 1.00 97.81 317 THR A C 1
ATOM 2480 O O . THR A 1 317 ? 13.581 -19.776 -15.333 1.00 97.81 317 THR A O 1
ATOM 2483 N N . TRP A 1 318 ? 14.780 -18.923 -17.027 1.00 98.56 318 TRP A N 1
ATOM 2484 C CA . TRP A 1 318 ? 13.945 -17.752 -17.252 1.00 98.56 318 TRP A CA 1
ATOM 2485 C C . TRP A 1 318 ? 13.368 -17.741 -18.661 1.00 98.56 318 TRP A C 1
ATOM 2487 O O . TRP A 1 318 ? 13.946 -18.294 -19.602 1.00 98.56 318 TRP A O 1
ATOM 2497 N N . LYS A 1 319 ? 12.230 -17.072 -18.815 1.00 98.62 319 LYS A N 1
ATOM 2498 C CA . LYS A 1 319 ? 11.513 -16.858 -20.072 1.00 98.62 319 LYS A CA 1
ATOM 2499 C C . LYS A 1 319 ? 11.188 -15.380 -20.240 1.00 98.62 319 LYS A C 1
ATOM 2501 O O . LYS A 1 319 ? 10.952 -14.666 -19.268 1.00 98.62 319 LYS A O 1
ATOM 2506 N N . ASN A 1 320 ? 11.174 -14.919 -21.486 1.00 97.94 320 ASN A N 1
ATOM 2507 C CA . ASN A 1 320 ? 10.765 -13.555 -21.816 1.00 97.94 320 ASN A CA 1
ATOM 2508 C C . ASN A 1 320 ? 9.236 -13.414 -21.916 1.00 97.94 320 ASN A C 1
ATOM 2510 O O . ASN A 1 320 ? 8.494 -14.386 -21.778 1.00 97.94 320 ASN A O 1
ATOM 2514 N N . ASN A 1 321 ? 8.761 -12.213 -22.257 1.00 96.88 321 ASN A N 1
ATOM 2515 C CA . ASN A 1 321 ? 7.333 -11.909 -22.388 1.00 96.88 321 ASN A CA 1
ATOM 2516 C C . ASN A 1 321 ? 6.558 -12.836 -23.353 1.00 96.88 321 ASN A C 1
ATOM 2518 O O . ASN A 1 321 ? 5.376 -13.104 -23.131 1.00 96.88 321 ASN A O 1
ATOM 2522 N N . ALA A 1 322 ? 7.228 -13.336 -24.398 1.00 95.94 322 ALA A N 1
ATOM 2523 C CA . ALA A 1 322 ? 6.675 -14.231 -25.418 1.00 95.94 322 ALA A CA 1
ATOM 2524 C C . ALA A 1 322 ? 6.824 -15.729 -25.073 1.00 95.94 322 ALA A C 1
ATOM 2526 O O . ALA A 1 322 ? 6.533 -16.585 -25.907 1.00 95.94 322 ALA A O 1
ATOM 2527 N N . GLY A 1 323 ? 7.315 -16.059 -23.874 1.00 96.06 323 GLY A N 1
ATOM 2528 C CA . GLY A 1 323 ? 7.561 -17.435 -23.433 1.00 96.06 323 GLY A CA 1
ATOM 2529 C C . GLY A 1 323 ? 8.794 -18.093 -24.055 1.00 96.06 323 GLY A C 1
ATOM 2530 O O . GLY A 1 323 ? 8.970 -19.306 -23.935 1.00 96.06 323 GLY A O 1
ATOM 2531 N N . VAL A 1 324 ? 9.663 -17.323 -24.714 1.00 97.38 324 VAL A N 1
ATOM 2532 C CA . VAL A 1 324 ? 10.936 -17.833 -25.238 1.00 97.38 324 VAL A CA 1
ATOM 2533 C C . VAL A 1 324 ? 11.904 -18.026 -24.076 1.00 97.38 324 VAL A C 1
ATOM 2535 O O . VAL A 1 324 ? 12.123 -17.103 -23.293 1.00 97.38 324 VAL A O 1
ATOM 2538 N N . GLY A 1 325 ? 12.501 -19.216 -23.985 1.00 98.06 325 GLY A N 1
ATOM 2539 C CA . GLY A 1 325 ? 13.508 -19.529 -22.973 1.00 98.06 325 GLY A CA 1
ATOM 2540 C C . GLY A 1 325 ? 14.781 -18.693 -23.136 1.00 98.06 325 GLY A C 1
ATOM 2541 O O . GLY A 1 325 ? 15.364 -18.642 -24.218 1.00 98.06 325 GLY A O 1
ATOM 2542 N N . LEU A 1 326 ? 15.208 -18.072 -22.040 1.00 98.00 326 LEU A N 1
ATOM 2543 C CA . LEU A 1 326 ? 16.413 -17.249 -21.905 1.00 98.00 326 LEU A CA 1
ATOM 2544 C C . LEU A 1 326 ? 17.596 -18.033 -21.312 1.00 98.00 326 LEU A C 1
ATOM 2546 O O . LEU A 1 326 ? 18.741 -17.603 -21.421 1.00 98.00 326 LEU A O 1
ATOM 2550 N N . GLY A 1 327 ? 17.333 -19.203 -20.720 1.00 97.19 327 GLY A N 1
ATOM 2551 C CA . GLY A 1 327 ? 18.321 -19.972 -19.962 1.00 97.19 327 GLY A CA 1
ATOM 2552 C C . GLY A 1 327 ? 18.412 -19.500 -18.511 1.00 97.19 327 GLY A C 1
ATOM 2553 O O . GLY A 1 327 ? 17.471 -18.904 -17.994 1.00 97.19 327 GLY A O 1
ATOM 2554 N N . SER A 1 328 ? 19.527 -19.793 -17.840 1.00 96.94 328 SER A N 1
ATOM 2555 C CA . SER A 1 328 ? 19.710 -19.482 -16.414 1.00 96.94 328 SER A CA 1
ATOM 2556 C C . SER A 1 328 ? 20.208 -18.061 -16.140 1.00 96.94 328 SER A C 1
ATOM 2558 O O . SER A 1 328 ? 20.153 -17.621 -15.001 1.00 96.94 328 SER A O 1
ATOM 2560 N N . ILE A 1 329 ? 20.715 -17.350 -17.155 1.00 97.19 329 ILE A N 1
ATOM 2561 C CA . ILE A 1 329 ? 21.298 -16.010 -17.014 1.00 97.19 329 ILE A CA 1
ATOM 2562 C C . ILE A 1 329 ? 20.576 -15.035 -17.938 1.00 97.19 329 ILE A C 1
ATOM 2564 O O . ILE A 1 329 ? 20.637 -15.171 -19.161 1.00 97.19 329 ILE A O 1
ATOM 2568 N N . ILE A 1 330 ? 19.960 -14.013 -17.351 1.00 98.12 330 ILE A N 1
ATOM 2569 C CA . ILE A 1 330 ? 19.408 -12.864 -18.067 1.00 98.12 330 ILE A CA 1
ATOM 2570 C C . ILE A 1 330 ? 20.505 -11.805 -18.236 1.00 98.12 330 ILE A C 1
ATOM 2572 O O . ILE A 1 330 ? 21.239 -11.479 -17.310 1.00 98.12 330 ILE A O 1
ATOM 2576 N N . SER A 1 331 ? 20.615 -11.236 -19.426 1.00 96.62 331 SER A N 1
ATOM 2577 C CA . SER A 1 331 ? 21.575 -10.178 -19.769 1.00 96.62 331 SER A CA 1
ATOM 2578 C C . SER A 1 331 ? 20.965 -9.200 -20.768 1.00 96.62 331 SER A C 1
ATOM 2580 O O . SER A 1 331 ? 19.884 -9.461 -21.297 1.00 96.62 331 SER A O 1
ATOM 2582 N N . LEU A 1 332 ? 21.678 -8.121 -21.102 1.00 95.31 332 LEU A N 1
ATOM 2583 C CA . LEU A 1 332 ? 21.235 -7.149 -22.111 1.00 95.31 332 LEU A CA 1
ATOM 2584 C C . LEU A 1 332 ? 20.952 -7.802 -23.480 1.00 95.31 332 LEU A C 1
ATOM 2586 O O . LEU A 1 332 ? 20.058 -7.378 -24.203 1.00 95.31 332 LEU A O 1
ATOM 2590 N N . ASN A 1 333 ? 21.674 -8.875 -23.821 1.00 95.19 333 ASN A N 1
ATOM 2591 C CA . ASN A 1 333 ? 21.495 -9.616 -25.075 1.00 95.19 333 ASN A CA 1
ATOM 2592 C C . ASN A 1 333 ? 20.304 -10.592 -25.059 1.00 95.19 333 ASN A C 1
ATOM 2594 O O . ASN A 1 333 ? 20.046 -11.258 -26.064 1.00 95.19 333 ASN A O 1
ATOM 2598 N N . SER A 1 334 ? 19.611 -10.741 -23.926 1.00 97.44 334 SER A N 1
ATOM 2599 C CA . SER A 1 334 ? 18.479 -11.665 -23.818 1.00 97.44 334 SER A CA 1
ATOM 2600 C C . SER A 1 334 ? 17.330 -11.173 -24.701 1.00 97.44 334 SER A C 1
ATOM 2602 O O . SER A 1 334 ? 16.877 -10.040 -24.545 1.00 97.44 334 SER A O 1
ATOM 2604 N N . PRO A 1 335 ? 16.843 -11.978 -25.658 1.00 96.56 335 PRO A N 1
ATOM 2605 C CA . PRO A 1 335 ? 15.867 -11.498 -26.624 1.00 96.56 335 PRO A CA 1
ATOM 2606 C C . PRO A 1 335 ? 14.518 -11.218 -25.955 1.00 96.56 335 PRO A C 1
ATOM 2608 O O . PRO A 1 335 ? 14.016 -12.037 -25.190 1.00 96.56 335 PRO A O 1
ATOM 2611 N N . GLY A 1 336 ? 13.883 -10.096 -26.300 1.00 96.31 336 GLY A N 1
ATOM 2612 C CA . GLY A 1 336 ? 12.489 -9.809 -25.934 1.00 96.31 336 GLY A CA 1
ATOM 2613 C C . GLY A 1 336 ? 12.230 -9.521 -24.450 1.00 96.31 336 GLY A C 1
ATOM 2614 O O . GLY A 1 336 ? 11.097 -9.692 -24.008 1.00 96.31 336 GLY A O 1
ATOM 2615 N N . ILE A 1 337 ? 13.255 -9.122 -23.688 1.00 97.19 337 ILE A N 1
ATOM 2616 C CA . ILE A 1 337 ? 13.109 -8.712 -22.278 1.00 97.19 337 ILE A CA 1
ATOM 2617 C C . ILE A 1 337 ? 12.576 -7.284 -22.118 1.00 97.19 337 ILE A C 1
ATOM 2619 O O . ILE A 1 337 ? 11.921 -6.995 -21.125 1.00 97.19 337 ILE A O 1
ATOM 2623 N N . LYS A 1 338 ? 12.841 -6.395 -23.083 1.00 97.12 338 LYS A N 1
ATOM 2624 C CA . LYS A 1 338 ? 12.446 -4.983 -23.031 1.00 97.12 338 LYS A CA 1
ATOM 2625 C C . LYS A 1 338 ? 10.936 -4.857 -23.251 1.00 97.12 338 LYS A C 1
ATOM 2627 O O . LYS A 1 338 ? 10.439 -5.301 -24.286 1.00 97.12 338 LYS A O 1
ATOM 2632 N N . ILE A 1 339 ? 10.231 -4.251 -22.296 1.00 95.62 339 ILE A N 1
ATOM 2633 C CA . ILE A 1 339 ? 8.789 -3.971 -22.383 1.00 95.62 339 ILE A CA 1
ATOM 2634 C C . ILE A 1 339 ? 8.507 -2.512 -22.744 1.00 95.62 339 ILE A C 1
ATOM 2636 O O . ILE A 1 339 ? 7.575 -2.242 -23.496 1.00 95.62 339 ILE A O 1
ATOM 2640 N N . VAL A 1 340 ? 9.335 -1.586 -22.255 1.00 96.19 340 VAL A N 1
ATOM 2641 C CA . VAL A 1 340 ? 9.245 -0.151 -22.539 1.00 96.19 340 VAL A CA 1
ATOM 2642 C C . VAL A 1 340 ? 10.647 0.355 -22.834 1.00 96.19 340 VAL A C 1
ATOM 2644 O O . VAL A 1 340 ? 11.571 0.093 -22.063 1.00 96.19 340 VAL A O 1
ATOM 2647 N N . ASP A 1 341 ? 10.783 1.049 -23.959 1.00 94.44 341 ASP A N 1
ATOM 2648 C CA . ASP A 1 341 ? 12.024 1.679 -24.396 1.00 94.44 341 ASP A CA 1
ATOM 2649 C C . ASP A 1 341 ? 12.122 3.067 -23.765 1.00 94.44 341 ASP A C 1
ATOM 2651 O O . ASP A 1 341 ? 11.295 3.937 -24.036 1.00 94.44 341 ASP A O 1
ATOM 2655 N N . LEU A 1 342 ? 13.084 3.236 -22.863 1.00 93.81 342 LEU A N 1
ATOM 2656 C CA . LEU A 1 342 ? 13.355 4.491 -22.162 1.00 93.81 342 LEU A CA 1
ATOM 2657 C C . LEU A 1 342 ? 14.860 4.649 -22.057 1.00 93.81 342 LEU A C 1
ATOM 2659 O O . LEU A 1 342 ? 15.552 3.662 -21.841 1.00 93.81 342 LEU A O 1
ATOM 2663 N N . ASN A 1 343 ? 15.351 5.876 -22.095 1.00 91.81 343 ASN A N 1
ATOM 2664 C CA . ASN A 1 343 ? 16.735 6.200 -21.793 1.00 91.81 343 ASN A CA 1
ATOM 2665 C C . ASN A 1 343 ? 16.836 7.202 -20.634 1.00 91.81 343 ASN A C 1
ATOM 2667 O O . ASN A 1 343 ? 15.853 7.551 -19.970 1.00 91.81 343 ASN A O 1
ATOM 2671 N N . TYR A 1 344 ? 18.053 7.681 -20.380 1.00 87.81 344 TYR A N 1
ATOM 2672 C CA . TYR A 1 344 ? 18.335 8.588 -19.271 1.00 87.81 344 TYR A CA 1
ATOM 2673 C C . TYR A 1 344 ? 17.574 9.923 -19.365 1.00 87.81 344 TYR A C 1
ATOM 2675 O O . TYR A 1 344 ? 17.346 10.572 -18.340 1.00 87.81 344 TYR A O 1
ATOM 2683 N N . GLN A 1 345 ? 17.136 10.333 -20.562 1.00 90.31 345 GLN A N 1
ATOM 2684 C CA . GLN A 1 345 ? 16.377 11.570 -20.762 1.00 90.31 345 GLN A CA 1
ATOM 2685 C C . GLN A 1 345 ? 14.977 11.497 -20.146 1.00 90.31 345 GLN A C 1
ATOM 2687 O O . GLN A 1 345 ? 14.405 12.527 -19.789 1.00 90.31 345 GLN A O 1
ATOM 2692 N N . GLN A 1 346 ? 14.433 10.294 -19.936 1.00 92.50 346 GLN A N 1
ATOM 2693 C CA . GLN A 1 346 ? 13.148 10.125 -19.260 1.00 92.50 346 GLN A CA 1
ATOM 2694 C C . GLN A 1 346 ? 13.249 10.154 -17.731 1.00 92.50 346 GLN A C 1
ATOM 2696 O O . GLN A 1 346 ? 12.238 9.947 -17.066 1.00 92.50 346 GLN A O 1
ATOM 2701 N N . ALA A 1 347 ? 14.416 10.445 -17.143 1.00 91.19 347 ALA A N 1
ATOM 2702 C CA . ALA A 1 347 ? 14.562 10.620 -15.693 1.00 91.19 347 ALA A CA 1
ATOM 2703 C C . ALA A 1 347 ? 14.012 9.427 -14.870 1.00 91.19 347 ALA A C 1
ATOM 2705 O O . ALA A 1 347 ? 13.545 9.587 -13.739 1.00 91.19 347 ALA A O 1
ATOM 2706 N N . LEU A 1 348 ? 14.058 8.226 -15.455 1.00 93.81 348 LEU A N 1
ATOM 2707 C CA . LEU A 1 348 ? 13.559 6.983 -14.877 1.00 93.81 348 LEU A CA 1
ATOM 2708 C C . LEU A 1 348 ? 14.305 6.662 -13.584 1.00 93.81 348 LEU A C 1
ATOM 2710 O O . LEU A 1 348 ? 15.531 6.602 -13.582 1.00 93.81 348 LEU A O 1
ATOM 2714 N N . ILE A 1 349 ? 13.591 6.416 -12.487 1.00 92.94 349 ILE A N 1
ATOM 2715 C CA . ILE A 1 349 ? 14.207 5.971 -11.229 1.00 92.94 349 ILE A CA 1
ATOM 2716 C C . ILE A 1 349 ? 14.154 4.441 -11.103 1.00 92.94 349 ILE A C 1
ATOM 2718 O O . ILE A 1 349 ? 13.268 3.784 -11.642 1.00 92.94 349 ILE A O 1
ATOM 2722 N N . ASN A 1 350 ? 15.118 3.861 -10.396 1.00 92.81 350 ASN A N 1
ATOM 2723 C CA . ASN A 1 350 ? 15.236 2.419 -10.184 1.00 92.81 350 ASN A CA 1
ATOM 2724 C C . ASN A 1 350 ? 14.627 1.962 -8.836 1.00 92.81 350 ASN A C 1
ATOM 2726 O O . ASN A 1 350 ? 14.470 2.784 -7.934 1.00 92.81 350 ASN A O 1
ATOM 2730 N N . GLN A 1 351 ? 14.369 0.650 -8.682 1.00 92.81 351 GLN A N 1
ATOM 2731 C CA . GLN A 1 351 ? 13.832 0.000 -7.463 1.00 92.81 351 GLN A CA 1
ATOM 2732 C C . GLN A 1 351 ? 12.493 0.577 -6.983 1.00 92.81 351 GLN A C 1
ATOM 2734 O O . GLN A 1 351 ? 12.417 1.251 -5.955 1.00 92.81 351 GLN A O 1
ATOM 2739 N N . GLN A 1 352 ? 11.436 0.326 -7.751 1.00 94.62 352 GLN A N 1
ATOM 2740 C CA . GLN A 1 352 ? 10.117 0.912 -7.506 1.00 94.62 352 GLN A CA 1
ATOM 2741 C C . GLN A 1 352 ? 9.132 -0.102 -6.894 1.00 94.62 352 GLN A C 1
ATOM 2743 O O . GLN A 1 352 ? 9.495 -0.799 -5.941 1.00 94.62 352 GLN A O 1
ATOM 2748 N N . GLY A 1 353 ? 7.895 -0.154 -7.394 1.00 95.88 353 GLY A N 1
ATOM 2749 C CA . GLY A 1 353 ? 6.857 -1.067 -6.922 1.00 95.88 353 GLY A CA 1
ATOM 2750 C C . GLY A 1 353 ? 6.456 -2.078 -7.990 1.00 95.88 353 GLY A C 1
ATOM 2751 O O . GLY A 1 353 ? 6.339 -1.726 -9.166 1.00 95.88 353 GLY A O 1
ATOM 2752 N N . GLN A 1 354 ? 6.209 -3.314 -7.565 1.00 97.75 354 GLN A N 1
ATOM 2753 C CA . GLN A 1 354 ? 5.609 -4.373 -8.368 1.00 97.75 354 GLN A CA 1
ATOM 2754 C C . GLN A 1 354 ? 4.647 -5.182 -7.491 1.00 97.75 354 GLN A C 1
ATOM 2756 O O . GLN A 1 354 ? 4.857 -5.259 -6.283 1.00 97.75 354 GLN A O 1
ATOM 2761 N N . VAL A 1 355 ? 3.605 -5.741 -8.101 1.00 97.88 355 VAL A N 1
ATOM 2762 C CA . VAL A 1 355 ? 2.755 -6.777 -7.503 1.00 97.88 355 VAL A CA 1
ATOM 2763 C C . VAL A 1 355 ? 2.219 -7.686 -8.610 1.00 97.88 355 VAL A C 1
ATOM 2765 O O . VAL A 1 355 ? 2.132 -7.271 -9.771 1.00 97.88 355 VAL A O 1
ATOM 2768 N N . VAL A 1 356 ? 1.854 -8.922 -8.272 1.00 97.62 356 VAL A N 1
ATOM 2769 C CA . VAL A 1 356 ? 1.121 -9.824 -9.169 1.00 97.62 356 VAL A CA 1
ATOM 2770 C C . VAL A 1 356 ? -0.279 -10.050 -8.609 1.00 97.62 356 VAL A C 1
ATOM 2772 O O . VAL A 1 356 ? -0.414 -10.405 -7.442 1.00 97.62 356 VAL A O 1
ATOM 2775 N N . ASP A 1 357 ? -1.313 -9.809 -9.420 1.00 96.00 357 ASP A N 1
ATOM 2776 C CA . ASP A 1 357 ? -2.701 -10.011 -8.993 1.00 96.00 357 ASP A CA 1
ATOM 2777 C C . ASP A 1 357 ? -3.093 -11.497 -8.964 1.00 96.00 357 ASP A C 1
ATOM 2779 O O . ASP A 1 357 ? -2.383 -12.378 -9.460 1.00 96.00 357 ASP A O 1
ATOM 2783 N N . GLN A 1 358 ? -4.261 -11.795 -8.395 1.00 91.44 358 GLN A N 1
ATOM 2784 C CA . GLN A 1 358 ? -4.757 -13.166 -8.254 1.00 91.44 358 GLN A CA 1
ATOM 2785 C C . GLN A 1 358 ? -5.022 -13.857 -9.608 1.00 91.44 358 GLN A C 1
ATOM 2787 O O . GLN A 1 358 ? -5.165 -15.081 -9.652 1.00 91.44 358 GLN A O 1
ATOM 2792 N N . GLU A 1 359 ? -5.075 -13.106 -10.715 1.00 91.75 359 GLU A N 1
ATOM 2793 C CA . GLU A 1 359 ? -5.201 -13.630 -12.081 1.00 91.75 359 GLU A CA 1
ATOM 2794 C C . GLU A 1 359 ? -3.846 -13.835 -12.782 1.00 91.75 359 GLU A C 1
ATOM 2796 O O . GLU A 1 359 ? -3.813 -14.300 -13.925 1.00 91.75 359 GLU A O 1
ATOM 2801 N N . GLY A 1 360 ? -2.731 -13.517 -12.120 1.00 94.00 360 GLY A N 1
ATOM 2802 C CA . GLY A 1 360 ? -1.385 -13.607 -12.684 1.00 94.00 360 GLY A CA 1
ATOM 2803 C C . GLY A 1 360 ? -1.003 -12.411 -13.562 1.00 94.00 360 GLY A C 1
ATOM 2804 O O . GLY A 1 360 ? -0.062 -12.503 -14.359 1.00 94.00 360 GLY A O 1
ATOM 2805 N N . ARG A 1 361 ? -1.720 -11.281 -13.473 1.00 96.12 361 ARG A N 1
ATOM 2806 C CA . ARG A 1 361 ? -1.284 -10.028 -14.108 1.00 96.12 361 ARG A CA 1
ATOM 2807 C C . ARG A 1 361 ? -0.136 -9.440 -13.314 1.00 96.12 361 ARG A C 1
ATOM 2809 O O . ARG A 1 361 ? -0.207 -9.302 -12.101 1.00 96.12 361 ARG A O 1
ATOM 2816 N N . VAL A 1 362 ? 0.913 -9.047 -14.022 1.00 98.31 362 VAL A N 1
ATOM 2817 C CA . VAL A 1 362 ? 2.066 -8.368 -13.425 1.00 98.31 362 VAL A CA 1
ATOM 2818 C C . VAL A 1 362 ? 1.815 -6.873 -13.492 1.00 98.31 362 VAL A C 1
ATOM 2820 O O . VAL A 1 362 ? 1.568 -6.366 -14.585 1.00 98.31 362 VAL A O 1
ATOM 2823 N N . HIS A 1 363 ? 1.921 -6.180 -12.366 1.00 98.50 363 HIS A N 1
ATOM 2824 C CA . HIS A 1 363 ? 1.751 -4.736 -12.239 1.00 98.50 363 HIS A CA 1
ATOM 2825 C C . HIS A 1 363 ? 3.064 -4.103 -11.793 1.00 98.50 363 HIS A C 1
ATOM 2827 O O . HIS A 1 363 ? 3.672 -4.572 -10.839 1.00 98.50 363 HIS A O 1
ATOM 2833 N N . ALA A 1 364 ? 3.495 -3.029 -12.447 1.00 98.38 364 ALA A N 1
ATOM 2834 C CA . ALA A 1 364 ? 4.660 -2.240 -12.066 1.00 98.38 364 ALA A CA 1
ATOM 2835 C C . ALA A 1 364 ? 4.284 -0.756 -12.000 1.00 98.38 364 ALA A C 1
ATOM 2837 O O . ALA A 1 364 ? 3.813 -0.180 -12.985 1.00 98.38 364 ALA A O 1
ATOM 2838 N N . LEU A 1 365 ? 4.509 -0.130 -10.844 1.00 98.00 365 LEU A N 1
ATOM 2839 C CA . LEU A 1 365 ? 4.255 1.293 -10.630 1.00 98.00 365 LEU A CA 1
ATOM 2840 C C . LEU A 1 365 ? 5.580 2.056 -10.683 1.00 98.00 365 LEU A C 1
ATOM 2842 O O . LEU A 1 365 ? 6.455 1.877 -9.836 1.00 98.00 365 LEU A O 1
ATOM 2846 N N . MET A 1 366 ? 5.729 2.886 -11.713 1.00 97.12 366 MET A N 1
ATOM 2847 C CA . MET A 1 366 ? 7.012 3.429 -12.150 1.00 97.12 366 MET A CA 1
ATOM 2848 C C . MET A 1 366 ? 6.963 4.950 -12.280 1.00 97.12 366 MET A C 1
ATOM 2850 O O . MET A 1 366 ? 6.142 5.509 -12.998 1.00 97.12 366 MET A O 1
ATOM 2854 N N . ARG A 1 367 ? 7.896 5.646 -11.640 1.00 96.00 367 ARG A N 1
ATOM 2855 C CA . ARG A 1 367 ? 8.130 7.081 -11.791 1.00 96.00 367 ARG A CA 1
ATOM 2856 C C . ARG A 1 367 ? 9.136 7.345 -12.905 1.00 96.00 367 ARG A C 1
ATOM 2858 O O . ARG A 1 367 ? 10.279 6.884 -12.835 1.00 96.00 367 ARG A O 1
ATOM 2865 N N . HIS A 1 368 ? 8.719 8.132 -13.885 1.00 95.50 368 HIS A N 1
ATOM 2866 C CA . HIS A 1 368 ? 9.582 8.712 -14.911 1.00 95.50 368 HIS A CA 1
ATOM 2867 C C . HIS A 1 368 ? 8.921 9.965 -15.502 1.00 95.50 368 HIS A C 1
ATOM 2869 O O . HIS A 1 368 ? 7.753 10.261 -15.225 1.00 95.50 368 HIS A O 1
ATOM 2875 N N . ARG A 1 369 ? 9.676 10.708 -16.313 1.00 94.31 369 ARG A N 1
ATOM 2876 C CA . ARG A 1 369 ? 9.212 11.876 -17.066 1.00 94.31 369 ARG A CA 1
ATOM 2877 C C . ARG A 1 369 ? 7.974 11.532 -17.881 1.00 94.31 369 ARG A C 1
ATOM 2879 O O . ARG A 1 369 ? 7.893 10.460 -18.493 1.00 94.31 369 ARG A O 1
ATOM 2886 N N . ARG A 1 370 ? 7.024 12.456 -17.898 1.00 93.94 370 ARG A N 1
ATOM 2887 C CA . ARG A 1 370 ? 5.804 12.361 -18.695 1.00 93.94 370 ARG A CA 1
ATOM 2888 C C . ARG A 1 370 ? 6.139 12.279 -20.183 1.00 93.94 370 ARG A C 1
ATOM 2890 O O . ARG A 1 370 ? 7.061 12.933 -20.653 1.00 93.94 370 ARG A O 1
ATOM 2897 N N . GLN A 1 371 ? 5.401 11.447 -20.910 1.00 88.88 371 GLN A N 1
ATOM 2898 C CA . GLN A 1 371 ? 5.648 11.190 -22.337 1.00 88.88 371 GLN A CA 1
ATOM 2899 C C . GLN A 1 371 ? 4.695 11.967 -23.258 1.00 88.88 371 GLN A C 1
ATOM 2901 O O . GLN A 1 371 ? 4.746 11.812 -24.476 1.00 88.88 371 GLN A O 1
ATOM 2906 N N . GLU A 1 372 ? 3.796 12.782 -22.700 1.00 90.50 372 GLU A N 1
ATOM 2907 C CA . GLU A 1 372 ? 2.898 13.602 -23.515 1.00 90.50 372 GLU A CA 1
ATOM 2908 C C . GLU A 1 372 ? 3.627 14.832 -24.088 1.00 90.50 372 GLU A C 1
ATOM 2910 O O . GLU A 1 372 ? 4.600 15.297 -23.488 1.00 90.50 372 GLU A O 1
ATOM 2915 N N . PRO A 1 373 ? 3.145 15.407 -25.210 1.00 93.75 373 PRO A N 1
ATOM 2916 C CA . PRO A 1 373 ? 3.760 16.589 -25.805 1.00 93.75 373 PRO A CA 1
ATOM 2917 C C . PRO A 1 373 ? 3.900 17.751 -24.814 1.00 93.75 373 PRO A C 1
ATOM 2919 O O . PRO A 1 373 ? 2.943 18.090 -24.112 1.00 93.75 373 PRO A O 1
ATOM 2922 N N . GLY A 1 374 ? 5.068 18.389 -24.802 1.00 93.19 374 GLY A N 1
ATOM 2923 C CA . GLY A 1 374 ? 5.413 19.494 -23.902 1.00 93.19 374 GLY A CA 1
ATOM 2924 C C . GLY A 1 374 ? 6.225 19.094 -22.668 1.00 93.19 374 GLY A C 1
ATOM 2925 O O . GLY A 1 374 ? 6.658 19.985 -21.943 1.00 93.19 374 GLY A O 1
ATOM 2926 N N . PHE A 1 375 ? 6.444 17.796 -22.436 1.00 93.81 375 PHE A N 1
ATOM 2927 C CA . PHE A 1 375 ? 7.283 17.273 -21.347 1.00 93.81 375 PHE A CA 1
ATOM 2928 C C . PHE A 1 375 ? 8.594 16.669 -21.856 1.00 93.81 375 PHE A C 1
ATOM 2930 O O . PHE A 1 375 ? 9.305 15.997 -21.109 1.00 93.81 375 PHE A O 1
ATOM 2937 N N . GLU A 1 376 ? 8.935 16.886 -23.126 1.00 92.69 376 GLU A N 1
ATOM 2938 C CA . GLU A 1 376 ? 10.168 16.386 -23.718 1.00 92.69 376 GLU A CA 1
ATOM 2939 C C . GLU A 1 376 ? 11.384 16.924 -22.967 1.00 92.69 376 GLU A C 1
ATOM 2941 O O . GLU A 1 376 ? 11.439 18.099 -22.595 1.00 92.69 376 GLU A O 1
ATOM 2946 N N . TRP A 1 377 ? 12.380 16.061 -22.780 1.00 92.12 377 TRP A N 1
ATOM 2947 C CA . TRP A 1 377 ? 13.640 16.436 -22.153 1.00 92.12 377 TRP A CA 1
ATOM 2948 C C . TRP A 1 377 ? 14.288 17.629 -22.856 1.00 92.12 377 TRP A C 1
ATOM 2950 O O . TRP A 1 377 ? 14.378 17.670 -24.087 1.00 92.12 377 TRP A O 1
ATOM 2960 N N . GLN A 1 378 ? 14.769 18.581 -22.063 1.00 91.44 378 GLN A N 1
ATOM 2961 C CA . GLN A 1 378 ? 15.534 19.726 -22.529 1.00 91.44 378 GLN A CA 1
ATOM 2962 C C . GLN A 1 378 ? 16.988 19.651 -22.042 1.00 91.44 378 GLN A C 1
ATOM 2964 O O . GLN A 1 378 ? 17.265 19.195 -20.928 1.00 91.44 378 GLN A O 1
ATOM 2969 N N . PRO A 1 379 ? 17.953 20.147 -22.842 1.00 89.12 379 PRO A N 1
ATOM 2970 C CA . PRO A 1 379 ? 19.332 20.281 -22.395 1.00 89.12 379 PRO A CA 1
ATOM 2971 C C . PRO A 1 379 ? 19.446 21.078 -21.093 1.00 89.12 379 PRO A C 1
ATOM 2973 O O . PRO A 1 379 ? 19.178 22.277 -21.062 1.00 89.12 379 PRO A O 1
ATOM 2976 N N . GLY A 1 380 ? 19.914 20.410 -20.037 1.00 86.12 380 GLY A N 1
ATOM 2977 C CA . GLY A 1 380 ? 20.089 20.992 -18.705 1.00 86.12 380 GLY A CA 1
ATOM 2978 C C . GLY A 1 380 ? 19.098 20.490 -17.656 1.00 86.12 380 GLY A C 1
ATOM 2979 O O . GLY A 1 380 ? 19.298 20.791 -16.479 1.00 86.12 380 GLY A O 1
ATOM 2980 N N . ASP A 1 381 ? 18.093 19.705 -18.048 1.00 88.75 381 ASP A N 1
ATOM 2981 C CA . ASP A 1 381 ? 17.147 19.113 -17.103 1.00 88.75 381 ASP A CA 1
ATOM 2982 C C . ASP A 1 381 ? 17.860 18.207 -16.093 1.00 88.75 381 ASP A C 1
ATOM 2984 O O . ASP A 1 381 ? 18.790 17.459 -16.424 1.00 88.75 381 ASP A O 1
ATOM 2988 N N . ALA A 1 382 ? 17.422 18.286 -14.836 1.00 85.94 382 ALA A N 1
ATOM 2989 C CA . ALA A 1 382 ? 18.021 17.533 -13.746 1.00 85.94 382 ALA A CA 1
ATOM 2990 C C . ALA A 1 382 ? 17.779 16.026 -13.911 1.00 85.94 382 ALA A C 1
ATOM 2992 O O . ALA A 1 382 ? 16.736 15.580 -14.395 1.00 85.94 382 ALA A O 1
ATOM 2993 N N . THR A 1 383 ? 18.724 15.206 -13.450 1.00 81.38 383 THR A N 1
ATOM 2994 C CA . THR A 1 383 ? 18.459 13.769 -13.370 1.00 81.38 383 THR A CA 1
ATOM 2995 C C . THR A 1 383 ? 17.392 13.479 -12.319 1.00 81.38 383 THR A C 1
ATOM 2997 O O . THR A 1 383 ? 17.465 13.997 -11.206 1.00 81.38 383 THR A O 1
ATOM 3000 N N . TYR A 1 384 ? 16.461 12.581 -12.657 1.00 85.56 384 TYR A N 1
ATOM 3001 C CA . TYR A 1 384 ? 15.370 12.138 -11.790 1.00 85.56 384 TYR A CA 1
ATOM 3002 C C . TYR A 1 384 ? 14.461 13.294 -11.390 1.00 85.56 384 TYR A C 1
ATOM 3004 O O . TYR A 1 384 ? 13.887 13.271 -10.300 1.00 85.56 384 TYR A O 1
ATOM 3012 N N . ASP A 1 385 ? 14.366 14.295 -12.270 1.00 86.06 385 ASP A N 1
ATOM 3013 C CA . ASP A 1 385 ? 13.483 15.429 -12.088 1.00 86.06 385 ASP A CA 1
ATOM 3014 C C . ASP A 1 385 ? 12.066 14.953 -11.760 1.00 86.06 385 ASP A C 1
ATOM 3016 O O . ASP A 1 385 ? 11.539 14.010 -12.355 1.00 86.06 385 ASP A O 1
ATOM 3020 N N . THR A 1 386 ? 11.490 15.599 -10.758 1.00 90.69 386 THR A N 1
ATOM 3021 C CA . THR A 1 386 ? 10.151 15.312 -10.247 1.00 90.69 386 THR A CA 1
ATOM 3022 C C . THR A 1 386 ? 9.121 16.291 -10.794 1.00 90.69 386 THR A C 1
ATOM 3024 O O . THR A 1 386 ? 7.941 15.961 -10.798 1.00 90.69 386 THR A O 1
ATOM 3027 N N . VAL A 1 387 ? 9.544 17.454 -11.305 1.00 90.19 387 VAL A N 1
ATOM 3028 C CA . VAL A 1 387 ? 8.642 18.511 -11.788 1.00 90.19 387 VAL A CA 1
ATOM 3029 C C . VAL A 1 387 ? 7.854 18.042 -13.011 1.00 90.19 387 VAL A C 1
ATOM 3031 O O . VAL A 1 387 ? 6.633 18.165 -13.043 1.00 90.19 387 VAL A O 1
ATOM 3034 N N . ASP A 1 388 ? 8.545 17.432 -13.975 1.00 92.25 388 ASP A N 1
ATOM 3035 C CA . ASP A 1 388 ? 7.960 16.950 -15.233 1.00 92.25 388 ASP A CA 1
ATOM 3036 C C . ASP A 1 388 ? 7.654 15.439 -15.222 1.00 92.25 388 ASP A C 1
ATOM 3038 O O . ASP A 1 388 ? 7.436 14.819 -16.269 1.00 92.25 388 ASP A O 1
ATOM 3042 N N . ALA A 1 389 ? 7.655 14.809 -14.045 1.00 94.81 389 ALA A N 1
ATOM 3043 C CA . ALA A 1 389 ? 7.447 13.373 -13.888 1.00 94.81 389 ALA A CA 1
ATOM 3044 C C . ALA A 1 389 ? 6.033 13.015 -13.417 1.00 94.81 389 ALA A C 1
ATOM 3046 O O . ALA A 1 389 ? 5.300 13.826 -12.859 1.00 94.81 389 ALA A O 1
ATOM 3047 N N . ALA A 1 390 ? 5.655 11.761 -13.659 1.00 96.06 390 ALA A N 1
ATOM 3048 C CA . ALA A 1 390 ? 4.423 11.158 -13.164 1.00 96.06 390 ALA A CA 1
ATOM 3049 C C . ALA A 1 390 ? 4.667 9.695 -12.768 1.00 96.06 390 ALA A C 1
ATOM 3051 O O . ALA A 1 390 ? 5.647 9.074 -13.201 1.00 96.06 390 ALA A O 1
ATOM 3052 N N . TYR A 1 391 ? 3.762 9.132 -11.968 1.00 97.75 391 TYR A N 1
ATOM 3053 C CA . TYR A 1 391 ? 3.698 7.687 -11.772 1.00 97.75 391 TYR A CA 1
ATOM 3054 C C . TYR A 1 391 ? 2.895 7.040 -12.903 1.00 97.75 391 TYR A C 1
ATOM 3056 O O . TYR A 1 391 ? 1.778 7.452 -13.220 1.00 97.75 391 TYR A O 1
ATOM 3064 N N . HIS A 1 392 ? 3.483 6.014 -13.500 1.00 97.44 392 HIS A N 1
ATOM 3065 C CA . HIS A 1 392 ? 2.945 5.234 -14.601 1.00 97.44 392 HIS A CA 1
ATOM 3066 C C . HIS A 1 392 ? 2.737 3.802 -14.115 1.00 97.44 392 HIS A C 1
ATOM 3068 O O . HIS A 1 392 ? 3.664 3.156 -13.627 1.00 97.44 392 HIS A O 1
ATOM 3074 N N . HIS A 1 393 ? 1.508 3.323 -14.234 1.00 97.88 393 HIS A N 1
ATOM 3075 C CA . HIS A 1 393 ? 1.114 1.960 -13.932 1.00 97.88 393 HIS A CA 1
ATOM 3076 C C . HIS A 1 393 ? 1.194 1.128 -15.213 1.00 97.88 393 HIS A C 1
ATOM 3078 O O . HIS A 1 393 ? 0.334 1.238 -16.088 1.00 97.88 393 HIS A O 1
ATOM 3084 N N . TYR A 1 394 ? 2.226 0.296 -15.313 1.00 97.94 394 TYR A N 1
ATOM 3085 C CA . TYR A 1 394 ? 2.370 -0.697 -16.371 1.00 97.94 394 TYR A CA 1
ATOM 3086 C C . TYR A 1 394 ? 1.795 -2.025 -15.902 1.00 97.94 394 TYR A C 1
ATOM 3088 O O . TYR A 1 394 ? 2.133 -2.472 -14.809 1.00 97.94 394 TYR A O 1
ATOM 3096 N N . TYR A 1 395 ? 0.978 -2.684 -16.721 1.00 97.62 395 TYR A N 1
ATOM 3097 C CA . TYR A 1 395 ? 0.485 -4.017 -16.385 1.00 97.62 395 TYR A CA 1
ATOM 3098 C C . TYR A 1 395 ? 0.425 -4.960 -17.576 1.00 97.62 395 TYR A C 1
ATOM 3100 O O . TYR A 1 395 ? 0.146 -4.552 -18.706 1.00 97.62 395 TYR A O 1
ATOM 3108 N N . ARG A 1 396 ? 0.684 -6.239 -17.307 1.00 96.69 396 ARG A N 1
ATOM 3109 C CA . ARG A 1 396 ? 0.705 -7.318 -18.293 1.00 96.69 396 ARG A CA 1
ATOM 3110 C C . ARG A 1 396 ? -0.570 -8.139 -18.221 1.00 96.69 396 ARG A C 1
ATOM 3112 O O . ARG A 1 396 ? -0.864 -8.726 -17.185 1.00 96.69 396 ARG A O 1
ATOM 3119 N N . ASP A 1 397 ? -1.257 -8.283 -19.347 1.00 91.56 397 ASP A N 1
ATOM 3120 C CA . ASP A 1 397 ? -2.318 -9.279 -19.488 1.00 91.56 397 ASP A CA 1
ATOM 3121 C C . ASP A 1 397 ? -1.706 -10.700 -19.574 1.00 91.56 397 ASP A C 1
ATOM 3123 O O . ASP A 1 397 ? -0.876 -10.954 -20.457 1.00 91.56 397 ASP A O 1
ATOM 3127 N N . PRO A 1 398 ? -2.062 -11.641 -18.677 1.00 89.69 398 PRO A N 1
ATOM 3128 C CA . PRO A 1 398 ? -1.406 -12.940 -18.569 1.00 89.69 398 PRO A CA 1
ATOM 3129 C C . PRO A 1 398 ? -1.623 -13.819 -19.799 1.00 89.69 398 PRO A C 1
ATOM 3131 O O . PRO A 1 398 ? -0.740 -14.609 -20.141 1.00 89.69 398 PRO A O 1
ATOM 3134 N N . VAL A 1 399 ? -2.762 -13.656 -20.480 1.00 88.50 399 VAL A N 1
ATOM 3135 C CA . VAL A 1 399 ? -3.209 -14.512 -21.585 1.00 88.50 399 VAL A CA 1
ATOM 3136 C C . VAL A 1 399 ? -2.578 -14.088 -22.909 1.00 88.50 399 VAL A C 1
ATOM 3138 O O . VAL A 1 399 ? -2.033 -14.911 -23.642 1.00 88.50 399 VAL A O 1
ATOM 3141 N N . SER A 1 400 ? -2.656 -12.801 -23.233 1.00 91.81 400 SER A N 1
ATOM 3142 C CA . SER A 1 400 ? -2.144 -12.222 -24.477 1.00 91.81 400 SER A CA 1
ATOM 3143 C C . SER A 1 400 ? -0.670 -11.827 -24.389 1.00 91.81 400 SER A C 1
ATOM 3145 O O . SER A 1 400 ? 0.003 -11.748 -25.418 1.00 91.81 400 SER A O 1
ATOM 3147 N N . GLY A 1 401 ? -0.163 -11.561 -23.181 1.00 92.44 401 GLY A N 1
ATOM 3148 C CA . GLY A 1 401 ? 1.169 -11.005 -22.952 1.00 92.44 401 GLY A CA 1
ATOM 3149 C C . GLY A 1 401 ? 1.316 -9.538 -23.358 1.00 92.44 401 GLY A C 1
ATOM 3150 O O . GLY A 1 401 ? 2.442 -9.045 -23.445 1.00 92.44 401 GLY A O 1
ATOM 3151 N N . ILE A 1 402 ? 0.212 -8.838 -23.636 1.00 94.56 402 ILE A N 1
ATOM 3152 C CA . ILE A 1 402 ? 0.226 -7.412 -23.973 1.00 94.56 402 ILE A CA 1
ATOM 3153 C C . ILE A 1 402 ? 0.437 -6.591 -22.698 1.00 94.56 402 ILE A C 1
ATOM 3155 O O . ILE A 1 402 ? -0.208 -6.834 -21.679 1.00 94.56 402 ILE A O 1
ATOM 3159 N N . TRP A 1 403 ? 1.337 -5.610 -22.782 1.00 96.88 403 TRP A N 1
ATOM 3160 C CA . TRP A 1 403 ? 1.553 -4.611 -21.741 1.00 96.88 403 TRP A CA 1
ATOM 3161 C C . TRP A 1 403 ? 0.717 -3.368 -22.026 1.00 96.88 403 TRP A C 1
ATOM 3163 O O . TRP A 1 403 ? 0.743 -2.834 -23.134 1.00 96.88 403 TRP A O 1
ATOM 3173 N N . ASN A 1 404 ? -0.002 -2.908 -21.013 1.00 95.12 404 ASN A N 1
ATOM 3174 C CA . ASN A 1 404 ? -0.779 -1.678 -21.025 1.00 95.12 404 ASN A CA 1
ATOM 3175 C C . ASN A 1 404 ? -0.159 -0.677 -20.053 1.00 95.12 404 ASN A C 1
ATOM 3177 O O . ASN A 1 404 ? 0.533 -1.067 -19.111 1.00 95.12 404 ASN A O 1
ATOM 3181 N N . VAL A 1 405 ? -0.424 0.609 -20.272 1.00 95.00 405 VAL A N 1
ATOM 3182 C CA . VAL A 1 405 ? 0.032 1.684 -19.391 1.00 95.00 405 VAL A CA 1
ATOM 3183 C C . VAL A 1 405 ? -1.118 2.624 -19.072 1.00 95.00 405 VAL A C 1
ATOM 3185 O O . VAL A 1 405 ? -1.816 3.085 -19.971 1.00 95.00 405 VAL A O 1
ATOM 3188 N N . ASN A 1 406 ? -1.272 2.919 -17.788 1.00 94.31 406 ASN A N 1
ATOM 3189 C CA . ASN A 1 406 ? -2.094 4.005 -17.276 1.00 94.31 406 ASN A CA 1
ATOM 3190 C C . ASN A 1 406 ? -1.205 4.958 -16.477 1.00 94.31 406 ASN A C 1
ATOM 3192 O O . ASN A 1 406 ? -0.084 4.619 -16.096 1.00 94.31 406 ASN A O 1
ATOM 3196 N N . ARG A 1 407 ? -1.696 6.163 -16.215 1.00 92.25 407 ARG A N 1
ATOM 3197 C CA . ARG A 1 407 ? -0.986 7.157 -15.412 1.00 92.25 407 ARG A CA 1
ATOM 3198 C C . ARG A 1 407 ? -1.838 7.514 -14.209 1.00 92.25 407 ARG A C 1
ATOM 3200 O O . ARG A 1 407 ? -3.050 7.653 -14.351 1.00 92.25 407 ARG A O 1
ATOM 3207 N N . LEU A 1 408 ? -1.198 7.686 -13.060 1.00 94.31 408 LEU A N 1
ATOM 3208 C CA . LEU A 1 408 ? -1.871 8.237 -11.891 1.00 94.31 408 LEU A CA 1
ATOM 3209 C C . LEU A 1 408 ? -2.233 9.719 -12.131 1.00 94.31 408 LEU A C 1
ATOM 3211 O O . LEU A 1 408 ? -1.648 10.370 -13.014 1.00 94.31 408 LEU A O 1
ATOM 3215 N N . PRO A 1 409 ? -3.190 10.261 -11.359 1.00 89.31 409 PRO A N 1
ATOM 3216 C CA . PRO A 1 409 ? -3.449 11.692 -11.304 1.00 89.31 409 PRO A CA 1
ATOM 3217 C C . PRO A 1 409 ? -2.174 12.501 -11.027 1.00 89.31 409 PRO A C 1
ATOM 3219 O O . PRO A 1 409 ? -1.252 12.033 -10.362 1.00 89.31 409 PRO A O 1
ATOM 3222 N N . VAL A 1 410 ? -2.107 13.705 -11.597 1.00 86.75 410 VAL A N 1
ATOM 3223 C CA . VAL A 1 410 ? -0.941 14.614 -11.513 1.00 86.75 410 VAL A CA 1
ATOM 3224 C C . VAL A 1 410 ? -1.246 15.893 -10.730 1.00 86.75 410 VAL A C 1
ATOM 3226 O O . VAL A 1 410 ? -0.439 16.817 -10.699 1.00 86.75 410 VAL A O 1
ATOM 3229 N N . ASP A 1 411 ? -2.440 15.971 -10.155 1.00 82.94 411 ASP A N 1
ATOM 3230 C CA . ASP A 1 411 ? -2.851 16.976 -9.176 1.00 82.94 411 ASP A CA 1
ATOM 3231 C C . ASP A 1 411 ? -2.051 16.859 -7.872 1.00 82.94 411 ASP A C 1
ATOM 3233 O O . ASP A 1 411 ? -1.770 17.877 -7.242 1.00 82.94 411 ASP A O 1
ATOM 3237 N N . GLU A 1 412 ? -1.589 15.654 -7.533 1.00 88.06 412 GLU A N 1
ATOM 3238 C CA . GLU A 1 412 ? -0.560 15.434 -6.518 1.00 88.06 412 GLU A CA 1
ATOM 3239 C C . GLU A 1 412 ? 0.814 15.183 -7.171 1.00 88.06 412 GLU A C 1
ATOM 3241 O O . GLU A 1 412 ? 0.969 14.231 -7.943 1.00 88.06 412 GLU A O 1
ATOM 3246 N N . PRO A 1 413 ? 1.837 16.012 -6.878 1.00 90.56 413 PRO A N 1
ATOM 3247 C CA . PRO A 1 413 ? 3.182 15.819 -7.405 1.00 90.56 413 PRO A CA 1
ATOM 3248 C C . PRO A 1 413 ? 3.777 14.456 -7.041 1.00 90.56 413 PRO A C 1
ATOM 3250 O O . PRO A 1 413 ? 3.524 13.895 -5.973 1.00 90.56 413 PRO A O 1
ATOM 3253 N N . VAL A 1 414 ? 4.660 13.947 -7.899 1.00 93.69 414 VAL A N 1
ATOM 3254 C CA . VAL A 1 414 ? 5.468 12.779 -7.536 1.00 93.69 414 VAL A CA 1
ATOM 3255 C C . VAL A 1 414 ? 6.458 13.136 -6.425 1.00 93.69 414 VAL A C 1
ATOM 3257 O O . VAL A 1 414 ? 6.960 14.259 -6.355 1.00 93.69 414 VAL A O 1
ATOM 3260 N N . GLY A 1 415 ? 6.807 12.166 -5.582 1.00 91.44 415 GLY A N 1
ATOM 3261 C CA . GLY A 1 415 ? 7.819 12.356 -4.543 1.00 91.44 415 GLY A CA 1
ATOM 3262 C C . GLY A 1 415 ? 8.669 11.113 -4.330 1.00 91.44 415 GLY A C 1
ATOM 3263 O O . GLY A 1 415 ? 9.654 10.932 -5.047 1.00 91.44 415 GLY A O 1
ATOM 3264 N N . SER A 1 416 ? 8.342 10.268 -3.352 1.00 94.12 416 SER A N 1
ATOM 3265 C CA . SER A 1 416 ? 9.101 9.038 -3.061 1.00 94.12 416 SER A CA 1
ATOM 3266 C C . SER A 1 416 ? 9.070 8.030 -4.216 1.00 94.12 416 SER A C 1
ATOM 3268 O O . SER A 1 416 ? 8.354 8.189 -5.209 1.00 94.12 416 SER A O 1
ATOM 3270 N N . ARG A 1 417 ? 9.834 6.942 -4.100 1.00 95.12 417 ARG A N 1
ATOM 3271 C CA . ARG A 1 417 ? 9.539 5.757 -4.919 1.00 95.12 417 ARG A CA 1
ATOM 3272 C C . ARG A 1 417 ? 8.212 5.153 -4.427 1.00 95.12 417 ARG A C 1
ATOM 3274 O O . ARG A 1 417 ? 7.948 5.225 -3.224 1.00 95.12 417 ARG A O 1
ATOM 3281 N N . PRO A 1 418 ? 7.355 4.646 -5.326 1.00 96.44 418 PRO A N 1
ATOM 3282 C CA . PRO A 1 418 ? 6.039 4.161 -4.945 1.00 96.44 418 PRO A CA 1
ATOM 3283 C C . PRO A 1 418 ? 6.082 2.669 -4.596 1.00 96.44 418 PRO A C 1
ATOM 3285 O O . PRO A 1 418 ? 6.951 1.932 -5.075 1.00 96.44 418 PRO A O 1
ATOM 3288 N N . LYS A 1 419 ? 5.088 2.211 -3.837 1.00 97.44 419 LYS A N 1
ATOM 3289 C CA . LYS A 1 419 ? 4.720 0.794 -3.723 1.00 97.44 419 LYS A CA 1
ATOM 3290 C C . LYS A 1 419 ? 3.310 0.583 -4.248 1.00 97.44 419 LYS A C 1
ATOM 3292 O O . LYS A 1 419 ? 2.525 1.525 -4.318 1.00 97.44 419 LYS A O 1
ATOM 3297 N N . ILE A 1 420 ? 3.023 -0.639 -4.674 1.00 98.06 420 ILE A N 1
ATOM 3298 C CA . ILE A 1 420 ? 1.726 -1.034 -5.216 1.00 98.06 420 ILE A CA 1
ATOM 3299 C C . ILE A 1 420 ? 1.321 -2.362 -4.590 1.00 98.06 420 ILE A C 1
ATOM 3301 O O . ILE A 1 420 ? 2.172 -3.219 -4.365 1.00 98.06 420 ILE A O 1
ATOM 3305 N N . GLY A 1 421 ? 0.041 -2.507 -4.290 1.00 97.62 421 GLY A N 1
ATOM 3306 C CA . GLY A 1 421 ? -0.556 -3.733 -3.791 1.00 97.62 421 GLY A CA 1
ATOM 3307 C C . GLY A 1 421 ? -1.930 -3.953 -4.414 1.00 97.62 421 GLY A C 1
ATOM 3308 O O . GLY A 1 421 ? -2.446 -3.083 -5.122 1.00 97.62 421 GLY A O 1
ATOM 3309 N N . VAL A 1 422 ? -2.497 -5.130 -4.173 1.00 97.50 422 VAL A N 1
ATOM 3310 C CA . VAL A 1 422 ? -3.760 -5.575 -4.762 1.00 97.50 422 VAL A CA 1
ATOM 3311 C C . VAL A 1 422 ? -4.683 -6.101 -3.671 1.00 97.50 422 VAL A C 1
ATOM 3313 O O . VAL A 1 422 ? -4.238 -6.861 -2.818 1.00 97.50 422 VAL A O 1
ATOM 3316 N N . ASP A 1 423 ? -5.941 -5.672 -3.670 1.00 95.62 423 ASP A N 1
ATOM 3317 C CA . ASP A 1 423 ? -6.951 -6.129 -2.708 1.00 95.62 423 ASP A CA 1
ATOM 3318 C C . ASP A 1 423 ? -7.601 -7.468 -3.147 1.00 95.62 423 ASP A C 1
ATOM 3320 O O . ASP A 1 423 ? -7.314 -7.961 -4.246 1.00 95.62 423 ASP A O 1
ATOM 3324 N N . PRO A 1 424 ? -8.496 -8.085 -2.346 1.00 92.69 424 PRO A N 1
ATOM 3325 C CA . PRO A 1 424 ? -9.134 -9.359 -2.696 1.00 92.69 424 PRO A CA 1
ATOM 3326 C C . PRO A 1 424 ? -10.030 -9.300 -3.944 1.00 92.69 424 PRO A C 1
ATOM 3328 O O . PRO A 1 424 ? -10.273 -10.330 -4.579 1.00 92.69 424 PRO A O 1
ATOM 3331 N N . ASN A 1 425 ? -10.521 -8.113 -4.309 1.00 88.50 425 ASN A N 1
ATOM 3332 C CA . ASN A 1 425 ? -11.354 -7.890 -5.493 1.00 88.50 425 ASN A CA 1
ATOM 3333 C C . ASN A 1 425 ? -10.501 -7.664 -6.757 1.00 88.50 425 ASN A C 1
ATOM 3335 O O . ASN A 1 425 ? -11.007 -7.688 -7.885 1.00 88.50 425 ASN A O 1
ATOM 3339 N N . GLY A 1 426 ? -9.185 -7.527 -6.590 1.00 91.88 426 GLY A N 1
ATOM 3340 C CA . GLY A 1 426 ? -8.226 -7.272 -7.652 1.00 91.88 426 GLY A CA 1
ATOM 3341 C C . GLY A 1 426 ? -8.039 -5.788 -7.953 1.00 91.88 426 GLY A C 1
ATOM 3342 O O . GLY A 1 426 ? -7.440 -5.473 -8.981 1.00 91.88 426 GLY A O 1
ATOM 3343 N N . ASN A 1 427 ? -8.549 -4.887 -7.110 1.00 94.00 427 ASN A N 1
ATOM 3344 C CA . ASN A 1 427 ? -8.306 -3.453 -7.219 1.00 94.00 427 ASN A CA 1
ATOM 3345 C C . ASN A 1 427 ? -6.878 -3.129 -6.789 1.00 94.00 427 ASN A C 1
ATOM 3347 O O . ASN A 1 427 ? -6.296 -3.805 -5.939 1.00 94.00 427 ASN A O 1
ATOM 3351 N N . LEU A 1 428 ? -6.307 -2.079 -7.370 1.00 97.50 428 LEU A N 1
ATOM 3352 C CA . LEU A 1 428 ? -4.919 -1.698 -7.136 1.00 97.50 428 LEU A CA 1
ATOM 3353 C C . LEU A 1 428 ? -4.833 -0.490 -6.226 1.00 97.50 428 LEU A C 1
ATOM 3355 O O . LEU A 1 428 ? -5.551 0.489 -6.417 1.00 97.50 428 LEU A O 1
ATOM 3359 N N . LEU A 1 429 ? -3.903 -0.550 -5.279 1.00 97.94 429 LEU A N 1
ATOM 3360 C CA . LEU A 1 429 ? -3.596 0.533 -4.356 1.00 97.94 429 LEU A CA 1
ATOM 3361 C C . LEU A 1 429 ? -2.123 0.898 -4.520 1.00 97.94 429 LEU A C 1
ATOM 3363 O O . LEU A 1 429 ? -1.243 0.054 -4.365 1.00 97.94 429 LEU A O 1
ATOM 3367 N N . GLY A 1 430 ? -1.852 2.154 -4.855 1.00 97.44 430 GLY A N 1
ATOM 3368 C CA . GLY A 1 430 ? -0.514 2.729 -4.931 1.00 97.44 430 GLY A CA 1
ATOM 3369 C C . GLY A 1 430 ? -0.260 3.643 -3.739 1.00 97.44 430 GLY A C 1
ATOM 3370 O O . GLY A 1 430 ? -1.062 4.534 -3.473 1.00 97.44 430 GLY A O 1
ATOM 3371 N N . ILE A 1 431 ? 0.865 3.467 -3.050 1.00 97.75 431 ILE A N 1
ATOM 3372 C CA . ILE A 1 431 ? 1.281 4.336 -1.942 1.00 97.75 431 ILE A CA 1
ATOM 3373 C C . ILE A 1 431 ? 2.599 5.026 -2.260 1.00 97.75 431 ILE A C 1
ATOM 3375 O O . ILE A 1 431 ? 3.528 4.429 -2.811 1.00 97.75 431 ILE A O 1
ATOM 3379 N N . TYR A 1 432 ? 2.678 6.307 -1.924 1.00 97.12 432 TYR A N 1
ATOM 3380 C CA . TYR A 1 432 ? 3.881 7.115 -2.081 1.00 97.12 432 TYR A CA 1
ATOM 3381 C C . TYR A 1 432 ? 3.805 8.356 -1.198 1.00 97.12 432 TYR A C 1
ATOM 3383 O O . TYR A 1 432 ? 2.760 8.701 -0.655 1.00 97.12 432 TYR A O 1
ATOM 3391 N N . ARG A 1 433 ? 4.929 9.052 -1.066 1.00 95.44 433 ARG A N 1
ATOM 3392 C CA . ARG A 1 433 ? 5.005 10.351 -0.413 1.00 95.44 433 ARG A CA 1
ATOM 3393 C C . ARG A 1 433 ? 5.019 11.450 -1.468 1.00 95.44 433 ARG A C 1
ATOM 3395 O O . ARG A 1 433 ? 5.902 11.434 -2.325 1.00 95.44 433 ARG A O 1
ATOM 3402 N N . SER A 1 434 ? 4.106 12.412 -1.379 1.00 94.25 434 SER A N 1
ATOM 3403 C CA . SER A 1 434 ? 4.144 13.677 -2.133 1.00 94.25 434 SER A CA 1
ATOM 3404 C C . SER A 1 434 ? 4.632 14.777 -1.196 1.00 94.25 434 SER A C 1
ATOM 3406 O O . SER A 1 434 ? 3.986 15.101 -0.199 1.00 94.25 434 SER A O 1
ATOM 3408 N N . GLY A 1 435 ? 5.824 15.326 -1.446 1.00 91.94 435 GLY A N 1
ATOM 3409 C CA . GLY A 1 435 ? 6.446 16.254 -0.500 1.00 91.94 435 GLY A CA 1
ATOM 3410 C C . GLY A 1 435 ? 6.728 15.565 0.836 1.00 91.94 435 GLY A C 1
ATOM 3411 O O . GLY A 1 435 ? 7.695 14.817 0.916 1.00 91.94 435 GLY A O 1
ATOM 3412 N N . ARG A 1 436 ? 5.929 15.829 1.876 1.00 92.00 436 ARG A N 1
ATOM 3413 C CA . ARG A 1 436 ? 6.013 15.169 3.199 1.00 92.00 436 ARG A CA 1
ATOM 3414 C C . ARG A 1 436 ? 4.786 14.319 3.543 1.00 92.00 436 ARG A C 1
ATOM 3416 O O . ARG A 1 436 ? 4.804 13.622 4.544 1.00 92.00 436 ARG A O 1
ATOM 3423 N N . ASN A 1 437 ? 3.781 14.348 2.679 1.00 95.50 437 ASN A N 1
ATOM 3424 C CA . ASN A 1 437 ? 2.467 13.776 2.921 1.00 95.50 437 ASN A CA 1
ATOM 3425 C C . ASN A 1 437 ? 2.419 12.339 2.405 1.00 95.50 437 ASN A C 1
ATOM 3427 O O . ASN A 1 437 ? 2.933 12.079 1.311 1.00 95.50 437 ASN A O 1
ATOM 3431 N N . LEU A 1 438 ? 1.778 11.431 3.140 1.00 97.44 438 LEU A N 1
ATOM 3432 C CA . LEU A 1 438 ? 1.428 10.109 2.617 1.00 97.44 438 LEU A CA 1
ATOM 3433 C C . LEU A 1 438 ? 0.258 10.259 1.646 1.00 97.44 438 LEU A C 1
ATOM 3435 O O . LEU A 1 438 ? -0.745 10.889 1.967 1.00 97.44 438 LEU A O 1
ATOM 3439 N N . ILE A 1 439 ? 0.379 9.645 0.477 1.00 97.69 439 ILE A N 1
ATOM 3440 C CA . ILE A 1 439 ? -0.670 9.566 -0.530 1.00 97.69 439 ILE A CA 1
ATOM 3441 C C . ILE A 1 439 ? -1.025 8.100 -0.752 1.00 97.69 439 ILE A C 1
ATOM 3443 O O . ILE A 1 439 ? -0.139 7.269 -0.974 1.00 97.69 439 ILE A O 1
ATOM 3447 N N . VAL A 1 440 ? -2.324 7.807 -0.734 1.00 97.50 440 VAL A N 1
ATOM 3448 C CA . VAL A 1 440 ? -2.888 6.543 -1.212 1.00 97.50 440 VAL A CA 1
ATOM 3449 C C . VAL A 1 440 ? -3.697 6.849 -2.462 1.00 97.50 440 VAL A C 1
ATOM 3451 O O . VAL A 1 440 ? -4.661 7.612 -2.423 1.00 97.50 440 VAL A O 1
ATOM 3454 N N . ALA A 1 441 ? -3.295 6.256 -3.575 1.00 96.31 441 ALA A N 1
ATOM 3455 C CA . ALA A 1 441 ? -4.032 6.267 -4.825 1.00 96.31 441 ALA A CA 1
ATOM 3456 C C . ALA A 1 441 ? -4.605 4.873 -5.090 1.00 96.31 441 ALA A C 1
ATOM 3458 O O . ALA A 1 441 ? -4.036 3.881 -4.635 1.00 96.31 441 ALA A O 1
ATOM 3459 N N . GLY A 1 442 ? -5.682 4.769 -5.860 1.00 94.56 442 GLY A N 1
ATOM 3460 C CA . GLY A 1 442 ? -6.194 3.465 -6.270 1.00 94.56 442 GLY A CA 1
ATOM 3461 C C . GLY A 1 442 ? -6.935 3.481 -7.593 1.00 94.56 442 GLY A C 1
ATOM 3462 O O . GLY A 1 442 ? -7.303 4.547 -8.084 1.00 94.56 442 GLY A O 1
ATOM 3463 N N . ALA A 1 443 ? -7.099 2.293 -8.165 1.00 92.81 443 ALA A N 1
ATOM 3464 C CA . ALA A 1 443 ? -7.817 2.039 -9.409 1.00 92.81 443 ALA A CA 1
ATOM 3465 C C . ALA A 1 443 ? -8.586 0.724 -9.309 1.00 92.81 443 ALA A C 1
ATOM 3467 O O . ALA A 1 443 ? -8.048 -0.280 -8.825 1.00 92.81 443 ALA A O 1
ATOM 3468 N N . GLU A 1 444 ? -9.816 0.715 -9.803 1.00 87.62 444 GLU A N 1
ATOM 3469 C CA . GLU A 1 444 ? -10.649 -0.474 -9.807 1.00 87.62 444 GLU A CA 1
ATOM 3470 C C . GLU A 1 444 ? -10.297 -1.413 -10.952 1.00 87.62 444 GLU A C 1
ATOM 3472 O O . GLU A 1 444 ? -9.853 -1.035 -12.045 1.00 87.62 444 GLU A O 1
ATOM 3477 N N . LYS A 1 445 ? -10.552 -2.695 -10.720 1.00 86.31 445 LYS A N 1
ATOM 3478 C CA . LYS A 1 445 ? -10.479 -3.697 -11.773 1.00 86.31 445 LYS A CA 1
ATOM 3479 C C . LYS A 1 445 ? -11.772 -3.706 -12.578 1.00 86.31 445 LYS A C 1
ATOM 3481 O O . LYS A 1 445 ? -12.700 -4.465 -12.305 1.00 86.31 445 LYS A O 1
ATOM 3486 N N . THR A 1 446 ? -11.811 -2.910 -13.639 1.00 81.81 446 THR A N 1
ATOM 3487 C CA . THR A 1 446 ? -12.964 -2.875 -14.550 1.00 81.81 446 THR A CA 1
ATOM 3488 C C . THR A 1 446 ? -12.761 -3.767 -15.780 1.00 81.81 446 THR A C 1
ATOM 3490 O O . THR A 1 446 ? -11.657 -4.223 -16.085 1.00 81.81 446 THR A O 1
ATOM 3493 N N . ILE A 1 447 ? -13.824 -3.969 -16.568 1.00 72.38 447 ILE A N 1
ATOM 3494 C CA . ILE A 1 447 ? -13.737 -4.637 -17.883 1.00 72.38 447 ILE A CA 1
ATOM 3495 C C . ILE A 1 447 ? -12.807 -3.905 -18.870 1.00 72.38 447 ILE A C 1
ATOM 3497 O O . ILE A 1 447 ? -12.309 -4.518 -19.811 1.00 72.38 447 ILE A O 1
ATOM 3501 N N . ASN A 1 448 ? -12.563 -2.608 -18.654 1.00 72.62 448 ASN A N 1
ATOM 3502 C CA . ASN A 1 448 ? -11.655 -1.790 -19.460 1.00 72.62 448 ASN A CA 1
ATOM 3503 C C . ASN A 1 448 ? -10.230 -1.744 -18.872 1.00 72.62 448 ASN A C 1
ATOM 3505 O O . ASN A 1 448 ? -9.384 -0.997 -19.364 1.00 72.62 448 ASN A O 1
ATOM 3509 N N . GLY A 1 449 ? -9.952 -2.538 -17.834 1.00 80.94 449 GLY A N 1
ATOM 3510 C CA . GLY A 1 449 ? -8.710 -2.491 -17.068 1.00 80.94 449 GLY A CA 1
ATOM 3511 C C . GLY A 1 449 ? -8.744 -1.418 -15.976 1.00 80.94 449 GLY A C 1
ATOM 3512 O O . GLY A 1 449 ? -9.804 -1.081 -15.457 1.00 80.94 449 GLY A O 1
ATOM 3513 N N . PHE A 1 450 ? -7.566 -0.892 -15.640 1.00 89.44 450 PHE A N 1
ATOM 3514 C CA . PHE A 1 450 ? -7.315 -0.035 -14.468 1.00 89.44 450 PHE A CA 1
ATOM 3515 C C . PHE A 1 450 ? -7.213 1.453 -14.833 1.00 89.44 450 PHE A C 1
ATOM 3517 O O . PHE A 1 450 ? -6.173 2.085 -14.611 1.00 89.44 450 PHE A O 1
ATOM 3524 N N . THR A 1 451 ? -8.196 1.974 -15.566 1.00 84.31 451 THR A N 1
ATOM 3525 C CA . THR A 1 451 ? -8.122 3.293 -16.232 1.00 84.31 451 THR A CA 1
ATOM 3526 C C . THR A 1 451 ? -8.496 4.479 -15.341 1.00 84.31 451 THR A C 1
ATOM 3528 O O . THR A 1 451 ? -8.370 5.624 -15.762 1.00 84.31 451 THR A O 1
ATOM 3531 N N . ASP A 1 452 ? -8.963 4.209 -14.135 1.00 82.50 452 ASP A N 1
ATOM 3532 C CA . ASP A 1 452 ? -9.676 5.098 -13.218 1.00 82.50 452 ASP A CA 1
ATOM 3533 C C . ASP A 1 452 ? -8.838 5.484 -11.988 1.00 82.50 452 ASP A C 1
ATOM 3535 O O . ASP A 1 452 ? -9.383 5.741 -10.921 1.00 82.50 452 ASP A O 1
ATOM 3539 N N . TRP A 1 453 ? -7.507 5.537 -12.125 1.00 92.12 453 TRP A N 1
ATOM 3540 C CA . TRP A 1 453 ? -6.637 5.940 -11.019 1.00 92.12 453 TRP A CA 1
ATOM 3541 C C . TRP A 1 453 ? -7.060 7.284 -10.421 1.00 92.12 453 TRP A C 1
ATOM 3543 O O . TRP A 1 453 ? -7.199 8.280 -11.133 1.00 92.12 453 TRP A O 1
ATOM 3553 N N . GLN A 1 454 ? -7.175 7.314 -9.099 1.00 91.88 454 GLN A N 1
ATOM 3554 C CA . GLN A 1 454 ? -7.599 8.471 -8.315 1.00 91.88 454 GLN A CA 1
ATOM 3555 C C . GLN A 1 454 ? -6.829 8.554 -6.996 1.00 91.88 454 GLN A C 1
ATOM 3557 O O . GLN A 1 454 ? -6.356 7.540 -6.482 1.00 91.88 454 GLN A O 1
ATOM 3562 N N . ILE A 1 455 ? -6.708 9.763 -6.445 1.00 93.81 455 ILE A N 1
ATOM 3563 C CA . ILE A 1 455 ? -6.177 9.971 -5.095 1.00 93.81 455 ILE A CA 1
ATOM 3564 C C . ILE A 1 455 ? -7.302 9.692 -4.096 1.00 93.81 455 ILE A C 1
ATOM 3566 O O . ILE A 1 455 ? -8.313 10.389 -4.093 1.00 93.81 455 ILE A O 1
ATOM 3570 N N . LEU A 1 456 ? -7.128 8.660 -3.273 1.00 91.81 456 LEU A N 1
ATOM 3571 C CA . LEU A 1 456 ? -8.146 8.159 -2.344 1.00 91.81 456 LEU A CA 1
ATOM 3572 C C . LEU A 1 456 ? -7.988 8.726 -0.941 1.00 91.81 456 LEU A C 1
ATOM 3574 O O . LEU A 1 456 ? -8.971 8.942 -0.238 1.00 91.81 456 LEU A O 1
ATOM 3578 N N . TYR A 1 457 ? -6.743 8.946 -0.527 1.00 94.81 457 TYR A N 1
ATOM 3579 C CA . TYR A 1 457 ? -6.430 9.455 0.796 1.00 94.81 457 TYR A CA 1
ATOM 3580 C C . TYR A 1 457 ? -5.125 10.248 0.779 1.00 94.81 457 TYR A C 1
ATOM 3582 O O . TYR A 1 457 ? -4.191 9.939 0.030 1.00 94.81 457 TYR A O 1
ATOM 3590 N N . LYS A 1 458 ? -5.070 11.264 1.638 1.00 95.56 458 LYS A N 1
ATOM 3591 C CA . LYS A 1 458 ? -3.902 12.103 1.873 1.00 95.56 458 LYS A CA 1
ATOM 3592 C C . LYS A 1 458 ? -3.744 12.325 3.369 1.00 95.56 458 LYS A C 1
ATOM 3594 O O . LYS A 1 458 ? -4.639 12.875 4.002 1.00 95.56 458 LYS A O 1
ATOM 3599 N N . ASP A 1 459 ? -2.589 11.937 3.892 1.00 95.31 459 ASP A N 1
ATOM 3600 C CA . ASP A 1 459 ? -2.167 12.256 5.251 1.00 95.31 459 ASP A CA 1
ATOM 3601 C C . ASP A 1 459 ? -1.164 13.406 5.223 1.00 95.31 459 ASP A C 1
ATOM 3603 O O . ASP A 1 459 ? -0.138 13.314 4.546 1.00 95.31 459 ASP A O 1
ATOM 3607 N N . GLU A 1 460 ? -1.446 14.482 5.951 1.00 95.19 460 GLU A N 1
ATOM 3608 C CA . GLU A 1 460 ? -0.578 15.665 6.016 1.00 95.19 460 GLU A CA 1
ATOM 3609 C C . GLU A 1 460 ? 0.397 15.643 7.203 1.00 95.19 460 GLU A C 1
ATOM 3611 O O . GLU A 1 460 ? 1.077 16.638 7.470 1.00 95.19 460 GLU A O 1
ATOM 3616 N N . THR A 1 461 ? 0.489 14.516 7.914 1.00 93.19 461 THR A N 1
ATOM 3617 C CA . THR A 1 461 ? 1.531 14.293 8.921 1.00 93.19 461 THR A CA 1
ATOM 3618 C C . THR A 1 461 ? 2.923 14.384 8.278 1.00 93.19 461 THR A C 1
ATOM 3620 O O . THR A 1 461 ? 3.137 13.992 7.130 1.00 93.19 461 THR A O 1
ATOM 3623 N N . ASP A 1 462 ? 3.886 14.958 9.006 1.00 94.38 462 ASP A N 1
ATOM 3624 C CA . ASP A 1 462 ? 5.233 15.245 8.500 1.00 94.38 462 ASP A CA 1
ATOM 3625 C C . ASP A 1 462 ? 6.088 13.969 8.462 1.00 94.38 462 ASP A C 1
ATOM 3627 O O . ASP A 1 462 ? 6.840 13.693 9.396 1.00 94.38 462 ASP A O 1
ATOM 3631 N N . TYR A 1 463 ? 5.972 13.182 7.390 1.00 95.81 463 TYR A N 1
ATOM 3632 C CA . TYR A 1 463 ? 6.700 11.921 7.232 1.00 95.81 463 TYR A CA 1
ATOM 3633 C C . TYR A 1 463 ? 8.041 12.064 6.485 1.00 95.81 463 TYR A C 1
ATOM 3635 O O . TYR A 1 463 ? 8.231 12.891 5.577 1.00 95.81 463 TYR A O 1
ATOM 3643 N N . GLU A 1 464 ? 8.986 11.185 6.825 1.00 91.62 464 GLU A N 1
ATOM 3644 C CA . GLU A 1 464 ? 10.291 11.033 6.173 1.00 91.62 464 GLU A CA 1
ATOM 3645 C C . GLU A 1 464 ? 10.515 9.553 5.801 1.00 91.62 464 GLU A C 1
ATOM 3647 O O . GLU A 1 464 ? 10.196 8.661 6.575 1.00 91.62 464 GLU A O 1
ATOM 3652 N N . GLY A 1 465 ? 11.045 9.285 4.602 1.00 90.81 465 GLY A N 1
ATOM 3653 C CA . GLY A 1 465 ? 11.148 7.927 4.042 1.00 90.81 465 GLY A CA 1
ATOM 3654 C C . GLY A 1 465 ? 10.148 7.640 2.912 1.00 90.81 465 GLY A C 1
ATOM 3655 O O . GLY A 1 465 ? 9.442 8.534 2.430 1.00 90.81 465 GLY A O 1
ATOM 3656 N N . ASP A 1 466 ? 10.147 6.388 2.464 1.00 94.81 466 ASP A N 1
ATOM 3657 C CA . ASP A 1 466 ? 9.256 5.791 1.474 1.00 94.81 466 ASP A CA 1
ATOM 3658 C C . ASP A 1 466 ? 8.226 4.898 2.207 1.00 94.81 466 ASP A C 1
ATOM 3660 O O . ASP A 1 466 ? 8.628 4.049 3.006 1.00 94.81 466 ASP A O 1
ATOM 3664 N N . PRO A 1 467 ? 6.913 5.039 1.949 1.00 96.81 467 PRO A N 1
ATOM 3665 C CA . PRO A 1 467 ? 5.908 4.185 2.576 1.00 96.81 467 PRO A CA 1
ATOM 3666 C C . PRO A 1 467 ? 5.960 2.760 2.009 1.00 96.81 467 PRO A C 1
ATOM 3668 O O . PRO A 1 467 ? 6.056 2.563 0.794 1.00 96.81 467 PRO A O 1
ATOM 3671 N N . LEU A 1 468 ? 5.876 1.767 2.893 1.00 97.56 468 LEU A N 1
ATOM 3672 C CA . LEU A 1 468 ? 5.885 0.338 2.558 1.00 97.56 468 LEU A CA 1
ATOM 3673 C C . LEU A 1 468 ? 4.580 -0.303 3.026 1.00 97.56 468 LEU A C 1
ATOM 3675 O O . LEU A 1 468 ? 4.040 0.113 4.044 1.00 97.56 468 LEU A O 1
ATOM 3679 N N . LEU A 1 469 ? 4.061 -1.293 2.300 1.00 96.69 469 LEU A N 1
ATOM 3680 C CA . LEU A 1 469 ? 2.803 -1.965 2.648 1.00 96.69 469 LEU A CA 1
ATOM 3681 C C . LEU A 1 469 ? 3.013 -3.422 3.043 1.00 96.69 469 LEU A C 1
ATOM 3683 O O . LEU A 1 469 ? 4.036 -4.008 2.705 1.00 96.69 469 LEU A O 1
ATOM 3687 N N . ASP A 1 470 ? 2.021 -3.989 3.725 1.00 97.56 470 ASP A N 1
ATOM 3688 C CA . ASP A 1 470 ? 1.881 -5.434 3.929 1.00 97.56 470 ASP A CA 1
ATOM 3689 C C . ASP A 1 470 ? 1.096 -6.043 2.753 1.00 97.56 470 ASP A C 1
ATOM 3691 O O . ASP A 1 470 ? -0.130 -5.882 2.691 1.00 97.56 470 ASP A O 1
ATOM 3695 N N . PRO A 1 471 ? 1.763 -6.704 1.787 1.00 93.94 471 PRO A N 1
ATOM 3696 C CA . PRO A 1 471 ? 1.083 -7.196 0.594 1.00 93.94 471 PRO A CA 1
ATOM 3697 C C . PRO A 1 471 ? 0.130 -8.348 0.917 1.00 93.94 471 PRO A C 1
ATOM 3699 O O . PRO A 1 471 ? -0.921 -8.460 0.287 1.00 93.94 471 PRO A O 1
ATOM 3702 N N . VAL A 1 472 ? 0.463 -9.176 1.914 1.00 93.88 472 VAL A N 1
ATOM 3703 C CA . VAL A 1 472 ? -0.344 -10.337 2.312 1.00 93.88 472 VAL A CA 1
ATOM 3704 C C . VAL A 1 472 ? -1.664 -9.863 2.902 1.00 93.88 472 VAL A C 1
ATOM 3706 O O . VAL A 1 472 ? -2.727 -10.270 2.441 1.00 93.88 472 VAL A O 1
ATOM 3709 N N . ARG A 1 473 ? -1.610 -8.936 3.862 1.00 95.81 473 ARG A N 1
ATOM 3710 C CA . ARG A 1 473 ? -2.818 -8.436 4.528 1.00 95.81 473 ARG A CA 1
ATOM 3711 C C . ARG A 1 473 ? -3.765 -7.714 3.577 1.00 95.81 473 ARG A C 1
ATOM 3713 O O . ARG A 1 473 ? -4.977 -7.907 3.649 1.00 95.81 473 ARG A O 1
ATOM 3720 N N . LEU A 1 474 ? -3.213 -6.923 2.659 1.00 97.44 474 LEU A N 1
ATOM 3721 C CA . LEU A 1 474 ? -4.021 -6.263 1.644 1.00 97.44 474 LEU A CA 1
ATOM 3722 C C . LEU A 1 474 ? -4.710 -7.294 0.740 1.00 97.44 474 LEU A C 1
ATOM 3724 O O . LEU A 1 474 ? -5.919 -7.211 0.548 1.00 97.44 474 LEU A O 1
ATOM 3728 N N . THR A 1 475 ? -3.964 -8.283 0.247 1.00 94.12 475 THR A N 1
ATOM 3729 C CA . THR A 1 475 ? -4.468 -9.292 -0.699 1.00 94.12 475 THR A CA 1
ATOM 3730 C C . THR A 1 475 ? -5.489 -10.242 -0.070 1.00 94.12 475 THR A C 1
ATOM 3732 O O . THR A 1 475 ? -6.427 -10.659 -0.747 1.00 94.12 475 THR A O 1
ATOM 3735 N N . GLU A 1 476 ? -5.310 -10.610 1.201 1.00 91.81 476 GLU A N 1
ATOM 3736 C CA . GLU A 1 476 ? -6.138 -11.616 1.881 1.00 91.81 476 GLU A CA 1
ATOM 3737 C C . GLU A 1 476 ? -7.327 -11.012 2.640 1.00 91.81 476 GLU A C 1
ATOM 3739 O O . GLU A 1 476 ? -8.407 -11.604 2.650 1.00 91.81 476 GLU A O 1
ATOM 3744 N N . GLU A 1 477 ? -7.156 -9.841 3.260 1.00 92.56 477 GLU A N 1
ATOM 3745 C CA . GLU A 1 477 ? -8.156 -9.248 4.161 1.00 92.56 477 GLU A CA 1
ATOM 3746 C C . GLU A 1 477 ? -8.756 -7.935 3.637 1.00 92.56 477 GLU A C 1
ATOM 3748 O O . GLU A 1 477 ? -9.727 -7.445 4.210 1.00 92.56 477 GLU A O 1
ATOM 3753 N N . GLY A 1 478 ? -8.206 -7.341 2.569 1.00 94.56 478 GLY A N 1
ATOM 3754 C CA . GLY A 1 478 ? -8.647 -6.024 2.085 1.00 94.56 478 GLY A CA 1
ATOM 3755 C C . GLY A 1 478 ? -8.285 -4.873 3.029 1.00 94.56 478 GLY A C 1
ATOM 3756 O O . GLY A 1 478 ? -8.880 -3.797 2.955 1.00 94.56 478 GLY A O 1
ATOM 3757 N N . ILE A 1 479 ? -7.312 -5.094 3.917 1.00 96.62 479 ILE A N 1
ATOM 3758 C CA . ILE A 1 479 ? -6.795 -4.090 4.849 1.00 96.62 479 ILE A CA 1
ATOM 3759 C C . ILE A 1 479 ? -5.446 -3.596 4.342 1.00 96.62 479 ILE A C 1
ATOM 3761 O O . ILE A 1 479 ? -4.467 -4.342 4.300 1.00 96.62 479 ILE A O 1
ATOM 3765 N N . LEU A 1 480 ? -5.371 -2.312 3.999 1.00 98.50 480 LEU A N 1
ATOM 3766 C CA . LEU A 1 480 ? -4.103 -1.672 3.673 1.00 98.50 480 LEU A CA 1
ATOM 3767 C C . LEU A 1 480 ? -3.380 -1.330 4.979 1.00 98.50 480 LEU A C 1
ATOM 3769 O O . LEU A 1 480 ? -3.811 -0.436 5.702 1.00 98.50 480 LEU A O 1
ATOM 3773 N N . SER A 1 481 ? -2.274 -2.012 5.276 1.00 98.44 481 SER A N 1
ATOM 3774 C CA . SER A 1 481 ? -1.338 -1.595 6.328 1.00 98.44 481 SER A CA 1
ATOM 3775 C C . SER A 1 481 ? -0.134 -0.879 5.714 1.00 98.44 481 SER A C 1
ATOM 3777 O O . SER A 1 481 ? 0.472 -1.418 4.791 1.00 98.44 481 SER A O 1
ATOM 3779 N N . VAL A 1 482 ? 0.230 0.299 6.228 1.00 98.50 482 VAL A N 1
ATOM 3780 C CA . VAL A 1 482 ? 1.346 1.132 5.751 1.00 98.50 482 VAL A CA 1
ATOM 3781 C C . VAL A 1 482 ? 2.362 1.357 6.869 1.00 98.50 482 VAL A C 1
ATOM 3783 O O . VAL A 1 482 ? 2.034 1.932 7.901 1.00 98.50 482 VAL A O 1
ATOM 3786 N N . PHE A 1 483 ? 3.604 0.940 6.639 1.00 98.44 483 PHE A N 1
ATOM 3787 C CA . PHE A 1 483 ? 4.772 1.196 7.478 1.00 98.44 483 PHE A CA 1
ATOM 3788 C C . PHE A 1 483 ? 5.452 2.500 7.044 1.00 98.44 483 PHE A C 1
ATOM 3790 O O . PHE A 1 483 ? 5.880 2.624 5.889 1.00 98.44 483 PHE A O 1
ATOM 3797 N N . LEU A 1 484 ? 5.539 3.478 7.949 1.00 96.94 484 LEU A N 1
ATOM 3798 C CA . LEU A 1 484 ? 6.085 4.807 7.653 1.00 96.94 484 LEU A CA 1
ATOM 3799 C C . LEU A 1 484 ? 6.596 5.510 8.918 1.00 96.94 484 LEU A C 1
ATOM 3801 O O . LEU A 1 484 ? 6.059 5.311 10.004 1.00 96.94 484 LEU A O 1
ATOM 3805 N N . GLN A 1 485 ? 7.627 6.345 8.779 1.00 97.44 485 GLN A N 1
ATOM 3806 C CA . GLN A 1 485 ? 8.273 7.032 9.897 1.00 97.44 485 GLN A CA 1
ATOM 3807 C C . GLN A 1 485 ? 8.035 8.547 9.851 1.00 97.44 485 GLN A C 1
ATOM 3809 O O . GLN A 1 485 ? 8.143 9.184 8.799 1.00 97.44 485 GLN A O 1
ATOM 3814 N N . GLU A 1 486 ? 7.729 9.146 11.000 1.00 96.69 486 GLU A N 1
ATOM 3815 C CA . GLU A 1 486 ? 7.668 10.599 11.147 1.00 96.69 486 GLU A CA 1
ATOM 3816 C C . GLU A 1 486 ? 9.052 11.229 10.976 1.00 96.69 486 GLU A C 1
ATOM 3818 O O . GLU A 1 486 ? 10.095 10.671 11.334 1.00 96.69 486 GLU A O 1
ATOM 3823 N N . ARG A 1 487 ? 9.070 12.460 10.481 1.00 95.06 487 ARG A N 1
ATOM 3824 C CA . ARG A 1 487 ? 10.268 13.284 10.426 1.00 95.06 487 ARG A CA 1
ATOM 3825 C C . ARG A 1 487 ? 10.728 13.629 11.841 1.00 95.06 487 ARG A C 1
ATOM 3827 O O . ARG A 1 487 ? 9.986 14.192 12.640 1.00 95.06 487 ARG A O 1
ATOM 3834 N N . ALA A 1 488 ? 12.006 13.394 12.133 1.00 94.75 488 ALA A N 1
ATOM 3835 C CA . ALA A 1 488 ? 12.574 13.805 13.414 1.00 94.75 488 ALA A CA 1
ATOM 3836 C C . ALA A 1 488 ? 12.515 15.332 13.608 1.00 94.75 488 ALA A C 1
ATOM 3838 O O . ALA A 1 488 ? 12.924 16.110 12.739 1.00 94.75 488 ALA A O 1
ATOM 3839 N N . THR A 1 489 ? 12.069 15.757 14.793 1.00 93.56 489 THR A N 1
ATOM 3840 C CA . THR A 1 489 ? 11.978 17.176 15.191 1.00 93.56 489 THR A CA 1
ATOM 3841 C C . THR A 1 489 ? 13.341 17.815 15.448 1.00 93.56 489 THR A C 1
ATOM 3843 O O . THR A 1 489 ? 13.474 19.040 15.447 1.00 93.56 489 THR A O 1
ATOM 3846 N N . THR A 1 490 ? 14.369 16.992 15.650 1.00 92.06 490 THR A N 1
ATOM 3847 C CA . THR A 1 490 ? 15.759 17.423 15.777 1.00 92.06 490 THR A CA 1
ATOM 3848 C C . THR A 1 490 ? 16.629 16.698 14.759 1.00 92.06 490 THR A C 1
ATOM 3850 O O . THR A 1 490 ? 16.263 15.659 14.213 1.00 92.06 490 THR A O 1
ATOM 3853 N N . SER A 1 491 ? 17.783 17.277 14.451 1.00 93.69 491 SER A N 1
ATOM 3854 C CA . SER A 1 491 ? 18.776 16.658 13.582 1.00 93.69 491 SER A CA 1
ATOM 3855 C C . SER A 1 491 ? 20.157 17.163 13.962 1.00 93.69 491 SER A C 1
ATOM 3857 O O . SER A 1 491 ? 20.318 18.344 14.276 1.00 93.69 491 SER A O 1
ATOM 3859 N N . SER A 1 492 ? 21.152 16.291 13.888 1.00 93.94 492 SER A N 1
ATOM 3860 C CA . SER A 1 492 ? 22.560 16.644 14.036 1.00 93.94 492 SER A CA 1
ATOM 3861 C C . SER A 1 492 ? 23.316 16.224 12.784 1.00 93.94 492 SER A C 1
ATOM 3863 O O . SER A 1 492 ? 22.912 15.297 12.083 1.00 93.94 492 SER A O 1
ATOM 3865 N N . GLU A 1 493 ? 24.422 16.909 12.507 1.00 93.06 493 GLU A N 1
ATOM 3866 C CA . GLU A 1 493 ? 25.311 16.526 11.418 1.00 93.06 493 GLU A CA 1
ATOM 3867 C C . GLU A 1 493 ? 25.944 15.161 11.678 1.00 93.06 493 GLU A C 1
ATOM 3869 O O . GLU A 1 493 ? 26.091 14.393 10.742 1.00 93.06 493 GLU A O 1
ATOM 3874 N N . THR A 1 494 ? 26.261 14.817 12.926 1.00 90.69 494 THR A N 1
ATOM 3875 C CA . THR A 1 494 ? 27.071 13.628 13.250 1.00 90.69 494 THR A CA 1
ATOM 3876 C C . THR A 1 494 ? 26.446 12.676 14.262 1.00 90.69 494 THR A C 1
ATOM 3878 O O . THR A 1 494 ? 26.984 11.594 14.468 1.00 90.69 494 THR A O 1
ATOM 3881 N N . ILE A 1 495 ? 25.345 13.068 14.906 1.00 92.12 495 ILE A N 1
ATOM 3882 C CA . ILE A 1 495 ? 24.711 12.289 15.978 1.00 92.12 495 ILE A CA 1
ATOM 3883 C C . ILE A 1 495 ? 23.338 11.815 15.487 1.00 92.12 495 ILE A C 1
ATOM 3885 O O . ILE A 1 495 ? 22.571 12.656 15.001 1.00 92.12 495 ILE A O 1
ATOM 3889 N N . PRO A 1 496 ? 23.032 10.507 15.552 1.00 94.12 496 PRO A N 1
ATOM 3890 C CA . PRO A 1 496 ? 21.723 10.007 15.166 1.00 94.12 496 PRO A CA 1
ATOM 3891 C C . PRO A 1 496 ? 20.666 10.520 16.146 1.00 94.12 496 PRO A C 1
ATOM 3893 O O . PRO A 1 496 ? 20.951 11.055 17.222 1.00 94.12 496 PRO A O 1
ATOM 3896 N N . THR A 1 497 ? 19.415 10.404 15.749 1.00 95.44 497 THR A N 1
ATOM 3897 C CA . THR A 1 497 ? 18.265 10.729 16.585 1.00 95.44 497 THR A CA 1
ATOM 3898 C C . THR A 1 497 ? 17.180 9.690 16.347 1.00 95.44 497 THR A C 1
ATOM 3900 O O . THR A 1 497 ? 17.387 8.741 15.593 1.00 95.44 497 THR A O 1
ATOM 3903 N N . GLY A 1 498 ? 16.028 9.861 16.984 1.00 95.75 498 GLY A N 1
ATOM 3904 C CA . GLY A 1 498 ? 14.881 9.011 16.735 1.00 95.75 498 GLY A CA 1
ATOM 3905 C C . GLY A 1 498 ? 13.614 9.799 16.472 1.00 95.75 498 GLY A C 1
ATOM 3906 O O . GLY A 1 498 ? 13.510 10.988 16.797 1.00 95.75 498 GLY A O 1
ATOM 3907 N N . SER A 1 499 ? 12.654 9.120 15.863 1.00 97.56 499 SER A N 1
ATOM 3908 C CA . SER A 1 499 ? 11.303 9.628 15.658 1.00 97.56 499 SER A CA 1
ATOM 3909 C C . SER A 1 499 ? 10.274 8.499 15.719 1.00 97.56 499 SER A C 1
ATOM 3911 O O . SER A 1 499 ? 10.651 7.326 15.622 1.00 97.56 499 SER A O 1
ATOM 3913 N N . PRO A 1 500 ? 8.985 8.841 15.888 1.00 98.00 500 PRO A N 1
ATOM 3914 C CA . PRO A 1 500 ? 7.899 7.877 15.819 1.00 98.00 500 PRO A CA 1
ATOM 3915 C C . PRO A 1 500 ? 7.878 7.091 14.505 1.00 98.00 500 PRO A C 1
ATOM 3917 O O . PRO A 1 500 ? 7.918 7.660 13.413 1.00 98.00 500 PRO A O 1
ATOM 3920 N N . LEU A 1 501 ? 7.813 5.769 14.622 1.00 98.44 501 LEU A N 1
ATOM 3921 C CA . LEU A 1 501 ? 7.604 4.831 13.525 1.00 98.44 501 LEU A CA 1
ATOM 3922 C C . LEU A 1 501 ? 6.215 4.211 13.645 1.00 98.44 501 LEU A C 1
ATOM 3924 O O . LEU A 1 501 ? 5.840 3.745 14.721 1.00 98.44 501 LEU A O 1
ATOM 3928 N N . HIS A 1 502 ? 5.476 4.187 12.540 1.00 98.00 502 HIS A N 1
ATOM 3929 C CA . HIS A 1 502 ? 4.056 3.866 12.521 1.00 98.00 502 HIS A CA 1
ATOM 3930 C C . HIS A 1 502 ? 3.745 2.648 11.658 1.00 98.00 502 HIS A C 1
ATOM 3932 O O . HIS A 1 502 ? 4.390 2.404 10.634 1.00 98.00 502 HIS A O 1
ATOM 3938 N N . VAL A 1 503 ? 2.680 1.948 12.044 1.00 98.44 503 VAL A N 1
ATOM 3939 C CA . VAL A 1 503 ? 1.850 1.147 11.143 1.00 98.44 503 VAL A CA 1
ATOM 3940 C C . VAL A 1 503 ? 0.463 1.778 11.109 1.00 98.44 503 VAL A C 1
ATOM 3942 O O . VAL A 1 503 ? -0.257 1.770 12.108 1.00 98.44 503 VAL A O 1
ATOM 3945 N N . LEU A 1 504 ? 0.101 2.319 9.951 1.00 98.19 504 LEU A N 1
ATOM 3946 C CA . LEU A 1 504 ? -1.217 2.880 9.669 1.00 98.19 504 LEU A CA 1
ATOM 3947 C C . LEU A 1 504 ? -2.085 1.807 9.015 1.00 98.19 504 LEU A C 1
ATOM 3949 O O . LEU A 1 504 ? -1.607 1.094 8.138 1.00 98.19 504 LEU A O 1
ATOM 3953 N N . GLU A 1 505 ? -3.351 1.695 9.395 1.00 97.88 505 GLU A N 1
ATOM 3954 C CA . GLU A 1 505 ? -4.301 0.765 8.784 1.00 97.88 505 GLU A CA 1
ATOM 3955 C C . GLU A 1 505 ? -5.472 1.493 8.158 1.00 97.88 505 GLU A C 1
ATOM 3957 O O . GLU A 1 505 ? -6.023 2.422 8.751 1.00 97.88 505 GLU A O 1
ATOM 3962 N N . PHE A 1 506 ? -5.897 1.004 6.999 1.00 97.62 506 PHE A N 1
ATOM 3963 C CA . PHE A 1 506 ? -7.040 1.523 6.277 1.00 97.62 506 PHE A CA 1
ATOM 3964 C C . PHE A 1 506 ? -7.964 0.392 5.829 1.00 97.62 506 PHE A C 1
ATOM 3966 O O . PHE A 1 506 ? -7.507 -0.638 5.330 1.00 97.62 506 PHE A O 1
ATOM 3973 N N . ASN A 1 507 ? -9.267 0.628 5.953 1.00 93.38 507 ASN A N 1
ATOM 3974 C CA . ASN A 1 507 ? -10.291 -0.175 5.302 1.00 93.38 507 ASN A CA 1
ATOM 3975 C C . ASN A 1 507 ? -10.445 0.291 3.859 1.00 93.38 507 ASN A C 1
ATOM 3977 O O . ASN A 1 507 ? -10.496 1.498 3.601 1.00 93.38 507 ASN A O 1
ATOM 3981 N N . ILE A 1 508 ? -10.583 -0.668 2.950 1.00 87.69 508 ILE A N 1
ATOM 3982 C CA . ILE A 1 508 ? -10.936 -0.418 1.557 1.00 87.69 508 ILE A CA 1
ATOM 3983 C C . ILE A 1 508 ? -12.388 -0.835 1.366 1.00 87.69 508 ILE A C 1
ATOM 3985 O O . ILE A 1 508 ? -12.797 -1.932 1.745 1.00 87.69 508 ILE A O 1
ATOM 3989 N N . SER A 1 509 ? -13.179 0.055 0.789 1.00 78.25 509 SER A N 1
ATOM 3990 C CA . SER A 1 509 ? -14.551 -0.242 0.391 1.00 78.25 509 SER A CA 1
ATOM 3991 C C . SER A 1 509 ? -14.792 0.287 -1.009 1.00 78.25 509 SER A C 1
ATOM 3993 O O . SER A 1 509 ? -14.346 1.382 -1.339 1.00 78.25 509 SER A O 1
ATOM 3995 N N . GLU A 1 510 ? -15.501 -0.476 -1.829 1.00 61.09 510 GLU A N 1
ATOM 3996 C CA . GLU A 1 510 ? -15.993 0.005 -3.115 1.00 61.09 510 GLU A CA 1
ATOM 3997 C C . GLU A 1 510 ? -17.256 0.830 -2.859 1.00 61.09 510 GLU A C 1
ATOM 3999 O O . GLU A 1 510 ? -18.272 0.305 -2.394 1.00 61.09 510 GLU A O 1
ATOM 4004 N N . HIS A 1 511 ? -17.218 2.130 -3.150 1.00 41.97 511 HIS A N 1
ATOM 4005 C CA . HIS A 1 511 ? -18.443 2.906 -3.258 1.00 41.97 511 HIS A CA 1
ATOM 4006 C C . HIS A 1 511 ? -19.105 2.540 -4.576 1.00 41.97 511 HIS A C 1
ATOM 4008 O O . HIS A 1 511 ? -18.818 3.137 -5.610 1.00 41.97 511 HIS A O 1
ATOM 4014 N N . VAL A 1 512 ? -19.997 1.556 -4.565 1.00 34.81 512 VAL A N 1
ATOM 4015 C CA . VAL A 1 512 ? -20.801 1.272 -5.749 1.00 34.81 512 VAL A CA 1
ATOM 4016 C C . VAL A 1 512 ? -21.826 2.398 -5.906 1.00 34.81 512 VAL A C 1
ATOM 4018 O O . VAL A 1 512 ? -22.915 2.330 -5.337 1.00 34.81 512 VAL A O 1
ATOM 4021 N N . GLU A 1 513 ? -21.519 3.421 -6.715 1.00 32.47 513 GLU A N 1
ATOM 4022 C CA . GLU A 1 513 ? -22.565 4.232 -7.350 1.00 32.47 513 GLU A CA 1
ATOM 4023 C C . GLU A 1 513 ? -23.373 3.294 -8.254 1.00 32.47 513 GLU A C 1
ATOM 4025 O O . GLU A 1 513 ? -23.101 3.130 -9.439 1.00 32.47 513 GLU A O 1
ATOM 4030 N N . THR A 1 514 ? -24.357 2.592 -7.701 1.00 31.41 514 THR A N 1
ATOM 4031 C CA . THR A 1 514 ? -25.262 1.783 -8.515 1.00 31.41 514 THR A CA 1
ATOM 4032 C C . THR A 1 514 ? -26.487 2.612 -8.846 1.00 31.41 514 THR A C 1
ATOM 4034 O O . THR A 1 514 ? -27.508 2.565 -8.163 1.00 31.41 514 THR A O 1
ATOM 4037 N N . THR A 1 515 ? -26.406 3.362 -9.943 1.00 30.28 515 THR A N 1
ATOM 4038 C CA . THR A 1 515 ? -27.587 3.925 -10.603 1.00 30.28 515 THR A CA 1
ATOM 4039 C C . THR A 1 515 ? -28.391 2.777 -11.219 1.00 30.28 515 THR A C 1
ATOM 4041 O O . THR A 1 515 ? -28.214 2.423 -12.386 1.00 30.28 515 THR A O 1
ATOM 4044 N N . TYR A 1 516 ? -29.274 2.145 -10.444 1.00 32.00 516 TYR A N 1
ATOM 4045 C CA . TYR A 1 516 ? -30.248 1.202 -10.994 1.00 32.00 516 TYR A CA 1
ATOM 4046 C C . TYR A 1 516 ? -31.395 1.977 -11.651 1.00 32.00 516 TYR A C 1
ATOM 4048 O O . TYR A 1 516 ? -32.257 2.537 -10.978 1.00 32.00 516 TYR A O 1
ATOM 4056 N N . TYR A 1 517 ? -31.456 1.960 -12.985 1.00 29.33 517 TYR A N 1
ATOM 4057 C CA . TYR A 1 517 ? -32.690 2.286 -13.700 1.00 29.33 517 TYR A CA 1
ATOM 4058 C C . TYR A 1 517 ? -33.729 1.204 -13.373 1.00 29.33 517 TYR A C 1
ATOM 4060 O O . TYR A 1 517 ? -33.650 0.082 -13.877 1.00 29.33 517 TYR A O 1
ATOM 4068 N N . LEU A 1 518 ? -34.705 1.516 -12.519 1.00 33.19 518 LEU A N 1
ATOM 4069 C CA . LEU A 1 518 ? -35.822 0.617 -12.231 1.00 33.19 518 LEU A CA 1
ATOM 4070 C C . LEU A 1 518 ? -36.655 0.386 -13.505 1.00 33.19 518 LEU A C 1
ATOM 4072 O O . LEU A 1 518 ? -37.476 1.217 -13.888 1.00 33.19 518 LEU A O 1
ATOM 4076 N N . GLN A 1 519 ? -36.512 -0.779 -14.143 1.00 30.66 519 GLN A N 1
ATOM 4077 C CA . GLN A 1 519 ? -37.583 -1.339 -14.971 1.00 30.66 519 GLN A CA 1
ATOM 4078 C C . GLN A 1 519 ? -38.573 -2.065 -14.054 1.00 30.66 519 GLN A C 1
ATOM 4080 O O . GLN A 1 519 ? -38.475 -3.274 -13.845 1.00 30.66 519 GLN A O 1
ATOM 4085 N N . ALA A 1 520 ? -39.539 -1.336 -13.493 1.00 37.09 520 ALA A N 1
ATOM 4086 C CA . ALA A 1 520 ? -40.649 -1.971 -12.790 1.00 37.09 520 ALA A CA 1
ATOM 4087 C C . ALA A 1 520 ? -41.559 -2.701 -13.791 1.00 37.09 520 ALA A C 1
ATOM 4089 O O . ALA A 1 520 ? -41.976 -2.162 -14.820 1.00 37.09 520 ALA A O 1
ATOM 4090 N N . SER A 1 521 ? -41.875 -3.952 -13.475 1.00 37.00 521 SER A N 1
ATOM 4091 C CA . SER A 1 521 ? -42.802 -4.786 -14.227 1.00 37.00 521 SER A CA 1
ATOM 4092 C C . SER A 1 521 ? -44.226 -4.597 -13.682 1.00 37.00 521 SER A C 1
ATOM 4094 O O . SER A 1 521 ? -44.559 -5.135 -12.641 1.00 37.00 521 SER A O 1
ATOM 4096 N N . HIS A 1 522 ? -45.069 -3.876 -14.433 1.00 38.88 522 HIS A N 1
ATOM 4097 C CA . HIS A 1 522 ? -46.524 -3.677 -14.241 1.00 38.88 522 HIS A CA 1
ATOM 4098 C C . HIS A 1 522 ? -47.000 -2.932 -12.955 1.00 38.88 522 HIS A C 1
ATOM 4100 O O . HIS A 1 522 ? -46.351 -3.002 -11.916 1.00 38.88 522 HIS A O 1
ATOM 4106 N N . PRO A 1 523 ? -48.146 -2.208 -13.002 1.00 48.28 523 PRO A N 1
ATOM 4107 C CA . PRO A 1 523 ? -48.757 -1.562 -11.828 1.00 48.28 523 PRO A CA 1
ATOM 4108 C C . PRO A 1 523 ? -49.242 -2.570 -10.767 1.00 48.28 523 PRO A C 1
ATOM 4110 O O . PRO A 1 523 ? -49.815 -3.600 -11.127 1.00 48.28 523 PRO A O 1
ATOM 4113 N N . GLY A 1 524 ? -49.083 -2.241 -9.481 1.00 52.56 524 GLY A N 1
ATOM 4114 C CA . GLY A 1 524 ? -49.548 -3.020 -8.322 1.00 52.56 524 GLY A CA 1
ATOM 4115 C C . GLY A 1 524 ? -48.526 -4.000 -7.725 1.00 52.56 524 GLY A C 1
ATOM 4116 O O . GLY A 1 524 ? -48.925 -4.978 -7.094 1.00 52.56 524 GLY A O 1
ATOM 4117 N N . GLY A 1 525 ? -47.227 -3.796 -7.960 1.00 53.66 525 GLY A N 1
ATOM 4118 C CA . GLY A 1 525 ? -46.152 -4.678 -7.484 1.00 53.66 525 GLY A CA 1
ATOM 4119 C C . GLY A 1 525 ? -45.463 -4.201 -6.198 1.00 53.66 525 GLY A C 1
ATOM 4120 O O . GLY A 1 525 ? -45.483 -3.015 -5.869 1.00 53.66 525 GLY A O 1
ATOM 4121 N N . THR A 1 526 ? -44.799 -5.129 -5.497 1.00 53.47 526 THR A N 1
ATOM 4122 C CA . THR A 1 526 ? -43.891 -4.834 -4.374 1.00 53.47 526 THR A CA 1
ATOM 4123 C C . THR A 1 526 ? -42.441 -4.890 -4.850 1.00 53.47 526 THR A C 1
ATOM 4125 O O . THR A 1 526 ? -42.026 -5.892 -5.433 1.00 53.47 526 THR A O 1
ATOM 4128 N N . SER A 1 527 ? -41.667 -3.838 -4.584 1.00 54.69 527 SER A N 1
ATOM 4129 C CA . SER A 1 527 ? -40.225 -3.775 -4.855 1.00 54.69 527 SER A CA 1
ATOM 4130 C C . SER A 1 527 ? -39.464 -3.627 -3.542 1.00 54.69 527 SER A C 1
ATOM 4132 O O . SER A 1 527 ? -39.769 -2.725 -2.768 1.00 54.69 527 SER A O 1
ATOM 4134 N N . ILE A 1 528 ? -38.488 -4.503 -3.294 1.00 54.56 528 ILE A N 1
ATOM 4135 C CA . ILE A 1 528 ? -37.576 -4.395 -2.149 1.00 54.56 528 ILE A CA 1
ATOM 4136 C C . ILE A 1 528 ? -36.302 -3.703 -2.635 1.00 54.56 528 ILE A C 1
ATOM 4138 O O . ILE A 1 528 ? -35.682 -4.148 -3.600 1.00 54.56 528 ILE A O 1
ATOM 4142 N N . LEU A 1 529 ? -35.960 -2.599 -1.986 1.00 50.62 529 LEU A N 1
ATOM 4143 C CA . LEU A 1 529 ? -34.836 -1.723 -2.265 1.00 50.62 529 LEU A CA 1
ATOM 4144 C C . LEU A 1 529 ? -33.837 -1.856 -1.114 1.00 50.62 529 LEU A C 1
ATOM 4146 O O . LEU A 1 529 ? -34.150 -1.534 0.029 1.00 50.62 529 LEU A O 1
ATOM 4150 N N . SER A 1 530 ? -32.635 -2.326 -1.425 1.00 42.97 530 SER A N 1
ATOM 4151 C CA . SER A 1 530 ? -31.519 -2.433 -0.478 1.00 42.97 530 SER A CA 1
ATOM 4152 C C . SER A 1 530 ? -30.442 -1.362 -0.734 1.00 42.97 530 SER A C 1
ATOM 4154 O O . SER A 1 530 ? -29.269 -1.606 -0.468 1.00 42.97 530 SER A O 1
ATOM 4156 N N . ALA A 1 531 ? -30.811 -0.228 -1.353 1.00 43.03 531 ALA A N 1
ATOM 4157 C CA . ALA A 1 531 ? -29.910 0.850 -1.794 1.00 43.03 531 ALA A CA 1
ATOM 4158 C C . ALA A 1 531 ? -30.614 2.232 -1.835 1.00 43.03 531 ALA A C 1
ATOM 4160 O O . ALA A 1 531 ? -31.826 2.304 -1.625 1.00 43.03 531 ALA A O 1
ATOM 4161 N N . GLU A 1 532 ? -29.860 3.314 -2.112 1.00 42.81 532 GLU A N 1
ATOM 4162 C CA . GLU A 1 532 ? -30.324 4.710 -2.003 1.00 42.81 532 GLU A CA 1
ATOM 4163 C C . GLU A 1 532 ? -31.350 5.063 -3.089 1.00 42.81 532 GLU A C 1
ATOM 4165 O O . GLU A 1 532 ? -31.111 4.861 -4.282 1.00 42.81 532 GLU A O 1
ATOM 4170 N N . LEU A 1 533 ? -32.512 5.587 -2.686 1.00 46.44 533 LEU A N 1
ATOM 4171 C CA . LEU A 1 533 ? -33.591 5.959 -3.608 1.00 46.44 533 LEU A CA 1
ATOM 4172 C C . LEU A 1 533 ? -33.426 7.413 -4.070 1.00 46.44 533 LEU A C 1
ATOM 4174 O O . LEU A 1 533 ? -33.615 8.323 -3.271 1.00 46.44 533 LEU A O 1
ATOM 4178 N N . TRP A 1 534 ? -33.141 7.639 -5.354 1.00 41.22 534 TRP A N 1
ATOM 4179 C CA . TRP A 1 534 ? -33.038 8.982 -5.943 1.00 41.22 534 TRP A CA 1
ATOM 4180 C C . TRP A 1 534 ? -34.321 9.378 -6.686 1.00 41.22 534 TRP A C 1
ATOM 4182 O O . TRP A 1 534 ? -34.827 8.614 -7.508 1.00 41.22 534 TRP A O 1
ATOM 4192 N N . PHE A 1 535 ? -34.821 10.594 -6.455 1.00 46.78 535 PHE A N 1
ATOM 4193 C CA . PHE A 1 535 ? -35.988 11.159 -7.155 1.00 46.78 535 PHE A CA 1
ATOM 4194 C C . PHE A 1 535 ? -35.597 12.073 -8.341 1.00 46.78 535 PHE A C 1
ATOM 4196 O O . PHE A 1 535 ? -36.343 12.990 -8.681 1.00 46.78 535 PHE A O 1
ATOM 4203 N N . ASP A 1 536 ? -34.419 11.878 -8.943 1.00 42.81 536 ASP A N 1
ATOM 4204 C CA . ASP A 1 536 ? -33.797 12.834 -9.874 1.00 42.81 536 ASP A CA 1
ATOM 4205 C C . ASP A 1 536 ? -34.373 12.841 -11.307 1.00 42.81 536 ASP A C 1
ATOM 4207 O O . ASP A 1 536 ? -34.811 11.824 -11.846 1.00 42.81 536 ASP A O 1
ATOM 4211 N N . ALA A 1 537 ? -34.278 14.009 -11.963 1.00 32.47 537 ALA A N 1
ATOM 4212 C CA . ALA A 1 537 ? -34.346 14.172 -13.418 1.00 32.47 537 ALA A CA 1
ATOM 4213 C C . ALA A 1 537 ? -32.955 14.577 -13.953 1.00 32.47 537 ALA A C 1
ATOM 4215 O O . ALA A 1 537 ? -32.449 15.629 -13.552 1.00 32.47 537 ALA A O 1
ATOM 4216 N N . PRO A 1 538 ? -32.332 13.829 -14.884 1.00 33.88 538 PRO A N 1
ATOM 4217 C CA . PRO A 1 538 ? -31.101 14.268 -15.524 1.00 33.88 538 PRO A CA 1
ATOM 4218 C C . PRO A 1 538 ? -31.399 15.362 -16.552 1.00 33.88 538 PRO A C 1
ATOM 4220 O O . PRO A 1 538 ? -32.403 15.327 -17.273 1.00 33.88 538 PRO A O 1
ATOM 4223 N N . THR A 1 539 ? -30.483 16.317 -16.676 1.00 34.38 539 THR A N 1
ATOM 4224 C CA . THR A 1 539 ? -30.400 17.279 -17.778 1.00 34.38 539 THR A CA 1
ATOM 4225 C C . THR A 1 539 ? -30.262 16.550 -19.121 1.00 34.38 539 THR A C 1
ATOM 4227 O O . THR A 1 539 ? -29.173 16.373 -19.653 1.00 34.38 539 THR A O 1
ATOM 4230 N N . GLY A 1 540 ? -31.397 16.137 -19.690 1.00 36.41 540 GLY A N 1
ATOM 4231 C CA . GLY A 1 540 ? -31.483 15.548 -21.027 1.00 36.41 540 GLY A CA 1
ATOM 4232 C C . GLY A 1 540 ? -32.074 14.140 -21.090 1.00 36.41 540 GLY A C 1
ATOM 4233 O O . GLY A 1 540 ? -31.461 13.262 -21.683 1.00 36.41 540 GLY A O 1
ATOM 4234 N N . GLY A 1 541 ? -33.284 13.927 -20.566 1.00 34.38 541 GLY A N 1
ATOM 4235 C CA . GLY A 1 541 ? -34.082 12.742 -20.902 1.00 34.38 541 GLY A CA 1
ATOM 4236 C C . GLY A 1 541 ? -35.018 12.295 -19.785 1.00 34.38 541 GLY A C 1
ATOM 4237 O O . GLY A 1 541 ? -34.574 11.649 -18.850 1.00 34.38 541 GLY A O 1
ATOM 4238 N N . THR A 1 542 ? -36.307 12.613 -19.955 1.00 29.69 542 THR A N 1
ATOM 4239 C CA . THR A 1 542 ? -37.485 12.265 -19.129 1.00 29.69 542 THR A CA 1
ATOM 4240 C C . THR A 1 542 ? -37.477 12.755 -17.681 1.00 29.69 542 THR A C 1
ATOM 4242 O O . THR A 1 542 ? -36.671 12.342 -16.858 1.00 29.69 542 THR A O 1
ATOM 4245 N N . SER A 1 543 ? -38.428 13.635 -17.372 1.00 30.72 543 SER A N 1
ATOM 4246 C CA . SER A 1 543 ? -38.720 14.067 -16.007 1.00 30.72 543 SER A CA 1
ATOM 4247 C C . SER A 1 543 ? -39.537 13.000 -15.263 1.00 30.72 543 SER A C 1
ATOM 4249 O O . SER A 1 543 ? -40.312 12.273 -15.881 1.00 30.72 543 SER A O 1
ATOM 4251 N N . LEU A 1 544 ? -39.469 12.948 -13.928 1.00 37.81 544 LEU A N 1
ATOM 4252 C CA . LEU A 1 544 ? -40.481 12.233 -13.126 1.00 37.81 544 LEU A CA 1
ATOM 4253 C C . LEU A 1 544 ? -41.881 12.869 -13.274 1.00 37.81 544 LEU A C 1
ATOM 4255 O O . LEU A 1 544 ? -42.890 12.191 -13.097 1.00 37.81 544 LEU A O 1
ATOM 4259 N N . ALA A 1 545 ? -41.966 14.125 -13.732 1.00 35.19 545 ALA A N 1
ATOM 4260 C CA . ALA A 1 545 ? -43.225 14.730 -14.165 1.00 35.19 545 ALA A CA 1
ATOM 4261 C C . ALA A 1 545 ? -43.812 14.070 -15.438 1.00 35.19 545 ALA A C 1
ATOM 4263 O O . ALA A 1 545 ? -45.030 14.107 -15.627 1.00 35.19 545 ALA A O 1
ATOM 4264 N N . ASP A 1 546 ? -42.998 13.385 -16.253 1.00 36.62 546 ASP A N 1
ATOM 4265 C CA . ASP A 1 546 ? -43.443 12.545 -17.379 1.00 36.62 546 ASP A CA 1
ATOM 4266 C C . ASP A 1 546 ? -43.863 11.127 -16.928 1.00 36.62 546 ASP A C 1
ATOM 4268 O O . ASP A 1 546 ? -44.417 10.359 -17.718 1.00 36.62 546 ASP A O 1
ATOM 4272 N N . LEU A 1 547 ? -43.650 10.782 -15.649 1.00 37.06 547 LEU A N 1
ATOM 4273 C CA . LEU A 1 547 ? -44.049 9.518 -15.013 1.00 37.06 547 LEU A CA 1
ATOM 4274 C C . LEU A 1 547 ? -45.297 9.641 -14.124 1.00 37.06 547 LEU A C 1
ATOM 4276 O O . LEU A 1 547 ? -45.731 8.632 -13.565 1.00 37.06 547 LEU A O 1
ATOM 4280 N N . ASN A 1 548 ? -45.934 10.819 -14.076 1.00 34.97 548 ASN A N 1
ATOM 4281 C CA . ASN A 1 548 ? -47.171 11.124 -13.331 1.00 34.97 548 ASN A CA 1
ATOM 4282 C C . ASN A 1 548 ? -48.351 10.143 -13.556 1.00 34.97 548 ASN A C 1
ATOM 4284 O O . ASN A 1 548 ? -49.370 10.247 -12.880 1.00 34.97 548 ASN A O 1
ATOM 4288 N N . GLY A 1 549 ? -48.247 9.193 -14.494 1.00 38.06 549 GLY A N 1
ATOM 4289 C CA . GLY A 1 549 ? -49.251 8.156 -14.747 1.00 38.06 549 GLY A CA 1
ATOM 4290 C C . GLY A 1 549 ? -48.784 6.698 -14.626 1.00 38.06 549 GLY A C 1
ATOM 4291 O O . GLY A 1 549 ? -49.586 5.818 -14.926 1.00 38.06 549 GLY A O 1
ATOM 4292 N N . TYR A 1 550 ? -47.531 6.403 -14.249 1.00 39.97 550 TYR A N 1
ATOM 4293 C CA . TYR A 1 550 ? -46.962 5.053 -14.440 1.00 39.97 550 TYR A CA 1
ATOM 4294 C C . TYR A 1 550 ? -46.916 4.138 -13.205 1.00 39.97 550 TYR A C 1
ATOM 4296 O O . TYR A 1 550 ? -46.861 2.922 -13.388 1.00 39.97 550 TYR A O 1
ATOM 4304 N N . PHE A 1 551 ? -46.980 4.665 -11.975 1.00 47.56 551 PHE A N 1
ATOM 4305 C CA . PHE A 1 551 ? -46.786 3.851 -10.756 1.00 47.56 551 PHE A CA 1
ATOM 4306 C C . PHE A 1 551 ? -47.830 3.986 -9.623 1.00 47.56 551 PHE A C 1
ATOM 4308 O O . PHE A 1 551 ? -47.465 3.735 -8.472 1.00 47.56 551 PHE A O 1
ATOM 4315 N N . PRO A 1 552 ? -49.105 4.357 -9.866 1.00 49.09 552 PRO A N 1
ATOM 4316 C CA . PRO A 1 552 ? -50.087 4.373 -8.783 1.00 49.09 552 PRO A CA 1
ATOM 4317 C C . PRO A 1 552 ? -50.269 2.960 -8.198 1.00 49.09 552 PRO A C 1
ATOM 4319 O O . PRO A 1 552 ? -50.490 2.000 -8.939 1.00 49.09 552 PRO A O 1
ATOM 4322 N N . GLY A 1 553 ? -50.180 2.841 -6.868 1.00 51.00 553 GLY A N 1
ATOM 4323 C CA . GLY A 1 553 ? -50.454 1.598 -6.131 1.00 51.00 553 GLY A CA 1
ATOM 4324 C C . GLY A 1 553 ? -49.287 0.612 -5.974 1.00 51.00 553 GLY A C 1
ATOM 4325 O O . GLY A 1 553 ? -49.521 -0.531 -5.589 1.00 51.00 553 GLY A O 1
ATOM 4326 N N . ASN A 1 554 ? -48.046 1.012 -6.268 1.00 54.47 554 ASN A N 1
ATOM 4327 C CA . ASN A 1 554 ? -46.862 0.191 -5.982 1.00 54.47 554 ASN A CA 1
ATOM 4328 C C . ASN A 1 554 ? -46.373 0.374 -4.537 1.00 54.47 554 ASN A C 1
ATOM 4330 O O . ASN A 1 554 ? -46.427 1.480 -3.994 1.00 54.47 554 ASN A O 1
ATOM 4334 N N . ILE A 1 555 ? -45.837 -0.703 -3.954 1.00 58.41 555 ILE A N 1
ATOM 4335 C CA . ILE A 1 555 ? -45.202 -0.699 -2.629 1.00 58.41 555 ILE A CA 1
ATOM 4336 C C . ILE A 1 555 ? -43.686 -0.763 -2.814 1.00 58.41 555 ILE A C 1
ATOM 4338 O O . ILE A 1 555 ? -43.171 -1.704 -3.424 1.00 58.41 555 ILE A O 1
ATOM 4342 N N . PHE A 1 556 ? -42.976 0.212 -2.261 1.00 60.88 556 PHE A N 1
ATOM 4343 C CA . PHE A 1 556 ? -41.519 0.265 -2.234 1.00 60.88 556 PHE A CA 1
ATOM 4344 C C . PHE A 1 556 ? -41.046 0.059 -0.804 1.00 60.88 556 PHE A C 1
ATOM 4346 O O . PHE A 1 556 ? -41.404 0.826 0.081 1.00 60.88 556 PHE A O 1
ATOM 4353 N N . VAL A 1 557 ? -40.264 -0.988 -0.582 1.00 59.94 557 VAL A N 1
ATOM 4354 C CA . VAL A 1 557 ? -39.742 -1.365 0.728 1.00 59.94 557 VAL A CA 1
ATOM 4355 C C . VAL A 1 557 ? -38.265 -1.006 0.773 1.00 59.94 557 VAL A C 1
ATOM 4357 O O . VAL A 1 557 ? -37.491 -1.618 0.049 1.00 59.94 557 VAL A O 1
ATOM 4360 N N . VAL A 1 558 ? -37.881 -0.032 1.591 1.00 60.41 558 VAL A N 1
ATOM 4361 C CA . VAL A 1 558 ? -36.489 0.372 1.819 1.00 60.41 558 VAL A CA 1
ATOM 4362 C C . VAL A 1 558 ? -35.983 -0.341 3.067 1.00 60.41 558 VAL A C 1
ATOM 4364 O O . VAL A 1 558 ? -36.556 -0.165 4.141 1.00 60.41 558 VAL A O 1
ATOM 4367 N N . ASP A 1 559 ? -34.942 -1.159 2.900 1.00 53.09 559 ASP A N 1
ATOM 4368 C CA . ASP A 1 559 ? -34.272 -1.902 3.972 1.00 53.09 559 ASP A CA 1
ATOM 4369 C C . ASP A 1 559 ? -32.803 -1.465 4.077 1.00 53.09 559 ASP A C 1
ATOM 4371 O O . ASP A 1 559 ? -31.934 -1.978 3.370 1.00 53.09 559 ASP A O 1
ATOM 4375 N N . GLY A 1 560 ? -32.536 -0.469 4.930 1.00 46.62 560 GLY A N 1
ATOM 4376 C CA . GLY A 1 560 ? -31.184 -0.151 5.408 1.00 46.62 560 GLY A CA 1
ATOM 4377 C C . GLY A 1 560 ? -30.379 0.933 4.676 1.00 46.62 560 GLY A C 1
ATOM 4378 O O . GLY A 1 560 ? -29.157 0.798 4.661 1.00 46.62 560 GLY A O 1
ATOM 4379 N N . LEU A 1 561 ? -30.971 1.989 4.091 1.00 50.59 561 LEU A N 1
ATOM 4380 C CA . LEU A 1 561 ? -30.192 3.098 3.487 1.00 50.59 561 LEU A CA 1
ATOM 4381 C C . LEU A 1 561 ? -31.017 4.367 3.149 1.00 50.59 561 LEU A C 1
ATOM 4383 O O . LEU A 1 561 ? -32.235 4.403 3.282 1.00 50.59 561 LEU A O 1
ATOM 4387 N N . ASN A 1 562 ? -30.304 5.410 2.705 1.00 44.81 562 ASN A N 1
ATOM 4388 C CA . ASN A 1 562 ? -30.728 6.789 2.450 1.00 44.81 562 ASN A CA 1
ATOM 4389 C C . ASN A 1 562 ? -31.708 6.960 1.256 1.00 44.81 562 ASN A C 1
ATOM 4391 O O . ASN A 1 562 ? -31.698 6.167 0.330 1.00 44.81 562 ASN A O 1
ATOM 4395 N N . ALA A 1 563 ? -32.505 8.028 1.190 1.00 44.03 563 ALA A N 1
ATOM 4396 C CA . ALA A 1 563 ? -33.258 8.447 -0.006 1.00 44.03 563 ALA A CA 1
ATOM 4397 C C . ALA A 1 563 ? -32.944 9.915 -0.336 1.00 44.03 563 ALA A C 1
ATOM 4399 O O . ALA A 1 563 ? -32.891 10.715 0.587 1.00 44.03 563 ALA A O 1
ATOM 4400 N N . ARG A 1 564 ? -32.746 10.313 -1.600 1.00 46.91 564 ARG A N 1
ATOM 4401 C CA . ARG A 1 564 ? -32.395 11.689 -2.010 1.00 46.91 564 ARG A CA 1
ATOM 4402 C C . ARG A 1 564 ? -33.351 12.304 -3.024 1.00 46.91 564 ARG A C 1
ATOM 4404 O O . ARG A 1 564 ? -33.641 11.685 -4.042 1.00 46.91 564 ARG A O 1
ATOM 4411 N N . THR A 1 565 ? -33.768 13.557 -2.819 1.00 47.09 565 THR A N 1
ATOM 4412 C CA . THR A 1 565 ? -34.518 14.327 -3.840 1.00 47.09 565 THR A CA 1
ATOM 4413 C C . THR A 1 565 ? -33.661 15.356 -4.591 1.00 47.09 565 THR A C 1
ATOM 4415 O O . THR A 1 565 ? -32.810 15.985 -3.956 1.00 47.09 565 THR A O 1
ATOM 4418 N N . PRO A 1 566 ? -33.940 15.633 -5.880 1.00 47.56 566 PRO A N 1
ATOM 4419 C CA . PRO A 1 566 ? -33.164 16.545 -6.732 1.00 47.56 566 PRO A CA 1
ATOM 4420 C C . PRO A 1 566 ? -33.316 18.017 -6.373 1.00 47.56 566 PRO A C 1
ATOM 4422 O O . PRO A 1 566 ? -34.391 18.453 -5.976 1.00 47.56 566 PRO A O 1
ATOM 4425 N N . SER A 1 567 ? -32.301 18.815 -6.714 1.00 46.34 567 SER A N 1
ATOM 4426 C CA . SER A 1 567 ? -32.261 20.287 -6.654 1.00 46.34 567 SER A CA 1
ATOM 4427 C C . SER A 1 567 ? -32.980 21.000 -7.820 1.00 46.34 567 SER A C 1
ATOM 4429 O O . SER A 1 567 ? -32.478 21.977 -8.380 1.00 46.34 567 SER A O 1
ATOM 4431 N N . THR A 1 568 ? -34.167 20.536 -8.225 1.00 46.69 568 THR A N 1
ATOM 4432 C CA . THR A 1 568 ? -34.957 21.177 -9.299 1.00 46.69 568 THR A CA 1
ATOM 4433 C C . THR A 1 568 ? -36.029 22.130 -8.762 1.00 46.69 568 THR A C 1
ATOM 4435 O O . THR A 1 568 ? -36.579 21.921 -7.684 1.00 46.69 568 THR A O 1
ATOM 4438 N N . SER A 1 569 ? -36.397 23.151 -9.545 1.00 49.81 569 SER A N 1
ATOM 4439 C CA . SER A 1 569 ? -37.543 24.025 -9.254 1.00 49.81 569 SER A CA 1
ATOM 4440 C C . SER A 1 569 ? -38.885 23.290 -9.450 1.00 49.81 569 SER A C 1
ATOM 4442 O O . SER A 1 569 ? -39.211 22.952 -10.589 1.00 49.81 569 SER A O 1
ATOM 4444 N N . GLY A 1 570 ? -39.671 23.088 -8.383 1.00 56.06 570 GLY A N 1
ATOM 4445 C CA . GLY A 1 570 ? -41.028 22.502 -8.400 1.00 56.06 570 GLY A CA 1
ATOM 4446 C C . GLY A 1 570 ? -41.226 21.296 -7.460 1.00 56.06 570 GLY A C 1
ATOM 4447 O O . GLY A 1 570 ? -40.267 20.620 -7.102 1.00 56.06 570 GLY A O 1
ATOM 4448 N N . THR A 1 571 ? -42.476 21.000 -7.076 1.00 62.00 571 THR A N 1
ATOM 4449 C CA . THR A 1 571 ? -42.798 19.892 -6.153 1.00 62.00 571 THR A CA 1
ATOM 4450 C C . THR A 1 571 ? -42.509 18.519 -6.769 1.00 62.00 571 THR A C 1
ATOM 4452 O O . THR A 1 571 ? -43.075 18.170 -7.807 1.00 62.00 571 THR A O 1
ATOM 4455 N N . SER A 1 572 ? -41.676 17.715 -6.108 1.00 65.38 572 SER A N 1
ATOM 4456 C CA . SER A 1 572 ? -41.439 16.305 -6.444 1.00 65.38 572 SER A CA 1
ATOM 4457 C C . SER A 1 572 ? -42.568 15.445 -5.877 1.00 65.38 572 SER A C 1
ATOM 4459 O O . SER A 1 572 ? -42.814 15.511 -4.680 1.00 65.38 572 SER A O 1
ATOM 4461 N N . VAL A 1 573 ? -43.261 14.647 -6.697 1.00 67.12 573 VAL A N 1
ATOM 4462 C CA . VAL A 1 573 ? -44.414 13.832 -6.258 1.00 67.12 573 VAL A CA 1
ATOM 4463 C C . VAL A 1 573 ? -44.096 12.339 -6.358 1.00 67.12 573 VAL A C 1
ATOM 4465 O O . VAL A 1 573 ? -43.731 11.845 -7.423 1.00 67.12 573 VAL A O 1
ATOM 4468 N N . PHE A 1 574 ? -44.298 11.608 -5.266 1.00 69.31 574 PHE A N 1
ATOM 4469 C CA . PHE A 1 574 ? -44.240 10.154 -5.186 1.00 69.31 574 PHE A CA 1
ATOM 4470 C C . PHE A 1 574 ? -45.641 9.591 -4.936 1.00 69.31 574 PHE A C 1
ATOM 4472 O O . PHE A 1 574 ? -46.170 9.676 -3.833 1.00 69.31 574 PHE A O 1
ATOM 4479 N N . ALA A 1 575 ? -46.237 8.991 -5.967 1.00 63.62 575 ALA A N 1
ATOM 4480 C CA . ALA A 1 575 ? -47.627 8.521 -5.951 1.00 63.62 575 ALA A CA 1
ATOM 4481 C C . ALA A 1 575 ? -47.832 7.091 -5.385 1.00 63.62 575 ALA A C 1
ATOM 4483 O O . ALA A 1 575 ? -48.888 6.489 -5.591 1.00 63.62 575 ALA A O 1
ATOM 4484 N N . GLY A 1 576 ? -46.807 6.501 -4.757 1.00 70.50 576 GLY A N 1
ATOM 4485 C CA . GLY A 1 576 ? -46.812 5.125 -4.239 1.00 70.50 576 GLY A CA 1
ATOM 4486 C C . GLY A 1 576 ? -46.787 5.043 -2.710 1.00 70.50 576 GLY A C 1
ATOM 4487 O O . GLY A 1 576 ? -46.880 6.058 -2.020 1.00 70.50 576 GLY A O 1
ATOM 4488 N N . THR A 1 577 ? -46.618 3.825 -2.187 1.00 76.44 577 THR A N 1
ATOM 4489 C CA . THR A 1 577 ? -46.367 3.578 -0.758 1.00 76.44 577 THR A CA 1
ATOM 4490 C C . THR A 1 577 ? -44.878 3.363 -0.516 1.00 76.44 577 THR A C 1
ATOM 4492 O O . THR A 1 577 ? -44.288 2.448 -1.093 1.00 76.44 577 THR A O 1
ATOM 4495 N N . LEU A 1 578 ? -44.279 4.187 0.341 1.00 80.69 578 LEU A N 1
ATOM 4496 C CA . LEU A 1 578 ? -42.891 4.073 0.784 1.00 80.69 578 LEU A CA 1
ATOM 4497 C C . LEU A 1 578 ? -42.854 3.432 2.174 1.00 80.69 578 LEU A C 1
ATOM 4499 O O . LEU A 1 578 ? -43.332 4.026 3.131 1.00 80.69 578 LEU A O 1
ATOM 4503 N N . VAL A 1 579 ? -42.295 2.233 2.290 1.00 79.75 579 VAL A N 1
ATOM 4504 C CA . VAL A 1 579 ? -42.150 1.498 3.552 1.00 79.75 579 VAL A CA 1
ATOM 4505 C C . VAL A 1 579 ? -40.688 1.530 3.972 1.00 79.75 579 VAL A C 1
ATOM 4507 O O . VAL A 1 579 ? -39.844 0.964 3.285 1.00 79.75 579 VAL A O 1
ATOM 4510 N N . LEU A 1 580 ? -40.395 2.172 5.095 1.00 81.38 580 LEU A N 1
ATOM 4511 C CA . LEU A 1 580 ? -39.078 2.242 5.720 1.00 81.38 580 LEU A CA 1
ATOM 4512 C C . LEU A 1 580 ? -39.020 1.191 6.823 1.00 81.38 580 LEU A C 1
ATOM 4514 O O . LEU A 1 580 ? -39.792 1.250 7.780 1.00 81.38 580 LEU A O 1
ATOM 4518 N N . GLN A 1 581 ? -38.150 0.202 6.681 1.00 74.56 581 GLN A N 1
ATOM 4519 C CA . GLN A 1 581 ? -38.011 -0.881 7.649 1.00 74.56 581 GLN A CA 1
ATOM 4520 C C . GLN A 1 581 ? -36.562 -1.372 7.696 1.00 74.56 581 GLN A C 1
ATOM 4522 O O . GLN A 1 581 ? -35.760 -1.016 6.845 1.00 74.56 581 GLN A O 1
ATOM 4527 N N . GLY A 1 582 ? -36.218 -2.190 8.689 1.00 66.94 582 GLY A N 1
ATOM 4528 C CA . GLY A 1 582 ? -34.876 -2.764 8.818 1.00 66.94 582 GLY A CA 1
ATOM 4529 C C . GLY A 1 582 ? -34.313 -2.637 10.229 1.00 66.94 582 GLY A C 1
ATOM 4530 O O . GLY A 1 582 ? -34.950 -2.090 11.127 1.00 66.94 582 GLY A O 1
ATOM 4531 N N . THR A 1 583 ? -33.111 -3.178 10.441 1.00 62.53 583 THR A N 1
ATOM 4532 C CA . THR A 1 583 ? -32.436 -3.175 11.756 1.00 62.53 583 THR A CA 1
ATOM 4533 C C . THR A 1 583 ? -31.528 -1.966 11.989 1.00 62.53 583 THR A C 1
ATOM 4535 O O . THR A 1 583 ? -30.997 -1.817 13.086 1.00 62.53 583 THR A O 1
ATOM 4538 N N . SER A 1 584 ? -31.325 -1.131 10.969 1.00 60.81 584 SER A N 1
ATOM 4539 C CA . SER A 1 584 ? -30.479 0.067 11.018 1.00 60.81 584 SER A CA 1
ATOM 4540 C C . SER A 1 584 ? -31.326 1.330 10.832 1.00 60.81 584 SER A C 1
ATOM 4542 O O . SER A 1 584 ? -32.348 1.256 10.142 1.00 60.81 584 SER A O 1
ATOM 4544 N N . PRO A 1 585 ? -30.914 2.487 11.387 1.00 64.81 585 PRO A N 1
ATOM 4545 C CA . PRO A 1 585 ? -31.595 3.747 11.122 1.00 64.81 585 PRO A CA 1
ATOM 4546 C C . PRO A 1 585 ? -31.580 4.114 9.629 1.00 64.81 585 PRO A C 1
ATOM 4548 O O . PRO A 1 585 ? -30.546 3.989 8.972 1.00 64.81 585 PRO A O 1
ATOM 4551 N N . GLN A 1 586 ? -32.710 4.577 9.100 1.00 72.25 586 GLN A N 1
ATOM 4552 C CA . GLN A 1 586 ? -32.875 5.021 7.712 1.00 72.25 586 GLN A CA 1
ATOM 4553 C C . GLN A 1 586 ? -32.587 6.524 7.582 1.00 72.25 586 GLN A C 1
ATOM 4555 O O . GLN A 1 586 ? -32.609 7.254 8.573 1.00 72.25 586 GLN A O 1
ATOM 4560 N N . LEU A 1 587 ? -32.359 7.019 6.363 1.00 67.31 587 LEU A N 1
ATOM 4561 C CA . LEU A 1 587 ? -32.188 8.452 6.086 1.00 67.31 587 LEU A CA 1
ATOM 4562 C C . LEU A 1 587 ? -33.027 8.869 4.875 1.00 67.31 587 LEU A C 1
ATOM 4564 O O . LEU A 1 587 ? -33.088 8.171 3.876 1.00 67.31 587 LEU A O 1
ATOM 4568 N N . ILE A 1 588 ? -33.620 10.051 4.910 1.00 72.19 588 ILE A N 1
ATOM 4569 C CA . ILE A 1 588 ? -34.247 10.717 3.774 1.00 72.19 588 ILE A CA 1
ATOM 4570 C C . ILE A 1 588 ? -33.615 12.103 3.683 1.00 72.19 588 ILE A C 1
ATOM 4572 O O . ILE A 1 588 ? -33.873 12.960 4.512 1.00 72.19 588 ILE A O 1
ATOM 4576 N N . ASN A 1 589 ? -32.763 12.319 2.691 1.00 66.62 589 ASN A N 1
ATOM 4577 C CA . ASN A 1 589 ? -32.136 13.586 2.343 1.00 66.62 589 ASN A CA 1
ATOM 4578 C C . ASN A 1 589 ? -32.956 14.337 1.284 1.00 66.62 589 ASN A C 1
ATOM 4580 O O . ASN A 1 589 ? -32.865 14.098 0.081 1.00 66.62 589 ASN A O 1
ATOM 4584 N N . HIS A 1 590 ? -33.708 15.330 1.716 1.00 68.44 590 HIS A N 1
ATOM 4585 C CA . HIS A 1 590 ? -34.468 16.206 0.846 1.00 68.44 590 HIS A CA 1
ATOM 4586 C C . HIS A 1 590 ? -33.616 17.413 0.412 1.00 68.44 590 HIS A C 1
ATOM 4588 O O . HIS A 1 590 ? -33.378 18.349 1.179 1.00 68.44 590 HIS A O 1
ATOM 4594 N N . THR A 1 591 ? -33.108 17.387 -0.826 1.00 60.22 591 THR A N 1
ATOM 4595 C CA . THR A 1 591 ? -32.164 18.401 -1.349 1.00 60.22 591 THR A CA 1
ATOM 4596 C C . THR A 1 591 ? -32.771 19.342 -2.402 1.00 60.22 591 THR A C 1
ATOM 4598 O O . THR A 1 591 ? -32.052 20.117 -3.030 1.00 60.22 591 THR A O 1
ATOM 4601 N N . GLY A 1 592 ? -34.101 19.277 -2.569 1.00 61.94 592 GLY A N 1
ATOM 4602 C CA . GLY A 1 592 ? -34.882 19.916 -3.639 1.00 61.94 592 GLY A CA 1
ATOM 4603 C C . GLY A 1 592 ? -35.707 21.143 -3.273 1.00 61.94 592 GLY A C 1
ATOM 4604 O O . GLY A 1 592 ? -35.319 21.906 -2.403 1.00 61.94 592 GLY A O 1
ATOM 4605 N N . THR A 1 593 ? -36.829 21.374 -3.968 1.00 68.06 593 THR A N 1
ATOM 4606 C CA . THR A 1 593 ? -37.863 22.317 -3.483 1.00 68.06 593 THR A CA 1
ATOM 4607 C C . THR A 1 593 ? -38.874 21.569 -2.617 1.00 68.06 593 THR A C 1
ATOM 4609 O O . THR A 1 593 ? -38.449 21.057 -1.600 1.00 68.06 593 THR A O 1
ATOM 4612 N N . ASN A 1 594 ? -40.159 21.459 -2.963 1.00 74.38 594 ASN A N 1
ATOM 4613 C CA . ASN A 1 594 ? -41.124 20.713 -2.137 1.00 74.38 594 ASN A CA 1
ATOM 4614 C C . ASN A 1 594 ? -41.140 19.217 -2.500 1.00 74.38 594 ASN A C 1
ATOM 4616 O O . ASN A 1 594 ? -40.912 18.862 -3.659 1.00 74.38 594 ASN A O 1
ATOM 4620 N N . ILE A 1 595 ? -41.491 18.346 -1.553 1.00 75.19 595 ILE A N 1
ATOM 4621 C CA . ILE A 1 595 ? -41.748 16.914 -1.787 1.00 75.19 595 ILE A CA 1
ATOM 4622 C C . ILE A 1 595 ? -43.178 16.563 -1.375 1.00 75.19 595 ILE A C 1
ATOM 4624 O O . ILE A 1 595 ? -43.682 17.062 -0.377 1.00 75.19 595 ILE A O 1
ATOM 4628 N N . SER A 1 596 ? -43.832 15.702 -2.149 1.00 79.44 596 SER A N 1
ATOM 4629 C CA . SER A 1 596 ? -45.128 15.105 -1.849 1.00 79.44 596 SER A CA 1
ATOM 4630 C C . SER A 1 596 ? -45.025 13.582 -1.943 1.00 79.44 596 SER A C 1
ATOM 4632 O O . SER A 1 596 ? -44.558 13.069 -2.958 1.00 79.44 596 SER A O 1
ATOM 4634 N N . ILE A 1 597 ? -45.435 12.850 -0.910 1.00 81.31 597 ILE A N 1
ATOM 4635 C CA . ILE A 1 597 ? -45.424 11.379 -0.845 1.00 81.31 597 ILE A CA 1
ATOM 4636 C C . ILE A 1 597 ? -46.843 10.914 -0.532 1.00 81.31 597 ILE A C 1
ATOM 4638 O O . ILE A 1 597 ? -47.393 11.309 0.482 1.00 81.31 597 ILE A O 1
ATOM 4642 N N . SER A 1 598 ? -47.453 10.065 -1.359 1.00 81.88 598 SER A N 1
ATOM 4643 C CA . SER A 1 598 ? -48.846 9.646 -1.147 1.00 81.88 598 SER A CA 1
ATOM 4644 C C . SER A 1 598 ? -49.050 8.811 0.115 1.00 81.88 598 SER A C 1
ATOM 4646 O O . SER A 1 598 ? -49.994 9.075 0.847 1.00 81.88 598 SER A O 1
ATOM 4648 N N . ARG A 1 599 ? -48.186 7.823 0.386 1.00 85.38 599 ARG A N 1
ATOM 4649 C CA . ARG A 1 599 ? -48.211 7.066 1.647 1.00 85.38 599 ARG A CA 1
ATOM 4650 C C . ARG A 1 599 ? -46.800 6.723 2.111 1.00 85.38 599 ARG A C 1
ATOM 4652 O O . ARG A 1 599 ? -45.993 6.247 1.309 1.00 85.38 599 ARG A O 1
ATOM 4659 N N . MET A 1 600 ? -46.521 6.902 3.396 1.00 89.44 600 MET A N 1
ATOM 4660 C CA . MET A 1 600 ? -45.269 6.529 4.052 1.00 89.44 600 MET A CA 1
ATOM 4661 C C . MET A 1 600 ? -45.554 5.639 5.267 1.00 89.44 600 MET A C 1
ATOM 4663 O O . MET A 1 600 ? -46.428 5.945 6.064 1.00 89.44 600 MET A O 1
ATOM 4667 N N . VAL A 1 601 ? -44.806 4.549 5.419 1.00 89.69 601 VAL A N 1
ATOM 4668 C CA . VAL A 1 601 ? -44.853 3.650 6.580 1.00 89.69 601 VAL A CA 1
ATOM 4669 C C . VAL A 1 601 ? -43.461 3.606 7.200 1.00 89.69 601 VAL A C 1
ATOM 4671 O O . VAL A 1 601 ? -42.503 3.270 6.507 1.00 89.69 601 VAL A O 1
ATOM 4674 N N . VAL A 1 602 ? -43.329 3.934 8.483 1.00 90.06 602 VAL A N 1
ATOM 4675 C CA . VAL A 1 602 ? -42.047 4.037 9.198 1.00 90.06 602 VAL A CA 1
ATOM 4676 C C . VAL A 1 602 ? -41.984 2.981 10.296 1.00 90.06 602 VAL A C 1
ATOM 4678 O O . VAL A 1 602 ? -42.506 3.176 11.388 1.00 90.06 602 VAL A O 1
ATOM 4681 N N . ASN A 1 603 ? -41.332 1.856 10.010 1.00 87.44 603 ASN A N 1
ATOM 4682 C CA . ASN A 1 603 ? -41.186 0.705 10.913 1.00 87.44 603 ASN A CA 1
ATOM 4683 C C . ASN A 1 603 ? -39.798 0.604 11.567 1.00 87.44 603 ASN A C 1
ATOM 4685 O O . ASN A 1 603 ? -39.564 -0.290 12.377 1.00 87.44 603 ASN A O 1
ATOM 4689 N N . SER A 1 604 ? -38.871 1.487 11.204 1.00 83.25 604 SER A N 1
ATOM 4690 C CA . SER A 1 604 ? -37.521 1.585 11.766 1.00 83.25 604 SER A CA 1
ATOM 4691 C C . SER A 1 604 ? -37.143 3.048 11.954 1.00 83.25 604 SER A C 1
ATOM 4693 O O . SER A 1 604 ? -37.598 3.890 11.174 1.00 83.25 604 SER A O 1
ATOM 4695 N N . ASP A 1 605 ? -36.283 3.337 12.933 1.00 85.38 605 ASP A N 1
ATOM 4696 C CA . ASP A 1 605 ? -35.817 4.699 13.206 1.00 85.38 605 ASP A CA 1
ATOM 4697 C C . ASP A 1 605 ? -35.313 5.363 11.920 1.00 85.38 605 ASP A C 1
ATOM 4699 O O . ASP A 1 605 ? -34.550 4.772 11.162 1.00 85.38 605 ASP A O 1
ATOM 4703 N N . THR A 1 606 ? -35.775 6.570 11.628 1.00 84.06 606 THR A N 1
ATOM 4704 C CA . THR A 1 606 ? -35.562 7.243 10.347 1.00 84.06 606 THR A CA 1
ATOM 4705 C C . THR A 1 606 ? -35.177 8.691 10.587 1.00 84.06 606 THR A C 1
ATOM 4707 O O . THR A 1 606 ? -35.854 9.413 11.306 1.00 84.06 606 THR A O 1
ATOM 4710 N N . LEU A 1 607 ? -34.114 9.154 9.939 1.00 82.56 607 LEU A N 1
ATOM 4711 C CA . LEU A 1 607 ? -33.741 10.561 9.867 1.00 82.56 607 LEU A CA 1
ATOM 4712 C C . LEU A 1 607 ? -34.299 11.180 8.580 1.00 82.56 607 LEU A C 1
ATOM 4714 O O . LEU A 1 607 ? -33.975 10.721 7.499 1.00 82.56 607 LEU A O 1
ATOM 4718 N N . PHE A 1 608 ? -35.070 12.256 8.662 1.00 82.81 608 PHE A N 1
ATOM 4719 C CA . PHE A 1 608 ? -35.469 13.091 7.532 1.00 82.81 608 PHE A CA 1
ATOM 4720 C C . PHE A 1 608 ? -34.662 14.400 7.557 1.00 82.81 608 PHE A C 1
ATOM 4722 O O . PHE A 1 608 ? -34.952 15.323 8.317 1.00 82.81 608 PHE A O 1
ATOM 4729 N N . GLY A 1 609 ? -33.606 14.466 6.750 1.00 73.75 609 GLY A N 1
ATOM 4730 C CA . GLY A 1 609 ? -32.733 15.626 6.602 1.00 73.75 609 GLY A CA 1
ATOM 4731 C C . GLY A 1 609 ? -33.170 16.541 5.460 1.00 73.75 609 GLY A C 1
ATOM 4732 O O . GLY A 1 609 ? -33.236 16.109 4.314 1.00 73.75 609 GLY A O 1
ATOM 4733 N N . GLN A 1 610 ? -33.407 17.819 5.741 1.00 68.00 610 GLN A N 1
ATOM 4734 C CA . GLN A 1 610 ? -33.634 18.854 4.726 1.00 68.00 610 GLN A CA 1
ATOM 4735 C C . GLN A 1 610 ? -32.385 19.715 4.518 1.00 68.00 610 GLN A C 1
ATOM 4737 O O . GLN A 1 610 ? -31.625 19.960 5.455 1.00 68.00 610 GLN A O 1
ATOM 4742 N N . ARG A 1 611 ? -32.143 20.176 3.286 1.00 61.34 611 ARG A N 1
ATOM 4743 C CA . ARG A 1 611 ? -30.936 20.956 2.941 1.00 61.34 611 ARG A CA 1
ATOM 4744 C C . ARG A 1 611 ? -31.165 22.431 2.619 1.00 61.34 611 ARG A C 1
ATOM 4746 O O . ARG A 1 611 ? -30.176 23.149 2.648 1.00 61.34 611 ARG A O 1
ATOM 4753 N N . VAL A 1 612 ? -32.385 22.867 2.294 1.00 62.28 612 VAL A N 1
ATOM 4754 C CA . VAL A 1 612 ? -32.654 24.233 1.798 1.00 62.28 612 VAL A CA 1
ATOM 4755 C C . VAL A 1 612 ? -33.767 24.889 2.617 1.00 62.28 612 VAL A C 1
ATOM 4757 O O . VAL A 1 612 ? -34.725 24.221 2.989 1.00 62.28 612 VAL A O 1
ATOM 4760 N N . ASP A 1 613 ? -33.631 26.187 2.879 1.00 69.00 613 ASP A N 1
ATOM 4761 C CA . ASP A 1 613 ? -34.649 27.041 3.507 1.00 69.00 613 ASP A CA 1
ATOM 4762 C C . ASP A 1 613 ? -35.940 27.154 2.657 1.00 69.00 613 ASP A C 1
ATOM 4764 O O . ASP A 1 613 ? -35.886 27.224 1.424 1.00 69.00 613 ASP A O 1
ATOM 4768 N N . GLY A 1 614 ? -37.107 27.168 3.304 1.00 69.69 614 GLY A N 1
ATOM 4769 C CA . GLY A 1 614 ? -38.431 27.324 2.693 1.00 69.69 614 GLY A CA 1
ATOM 4770 C C . GLY A 1 614 ? -39.042 26.052 2.091 1.00 69.69 614 GLY A C 1
ATOM 4771 O O . GLY A 1 614 ? -39.977 26.149 1.292 1.00 69.69 614 GLY A O 1
ATOM 4772 N N . GLN A 1 615 ? -38.518 24.867 2.415 1.00 75.06 615 GLN A N 1
ATOM 4773 C CA . GLN A 1 615 ? -38.998 23.589 1.874 1.00 75.06 615 GLN A CA 1
ATOM 4774 C C . GLN A 1 615 ? -40.262 23.079 2.587 1.00 75.06 615 GLN A C 1
ATOM 4776 O O . GLN A 1 615 ? -40.353 23.092 3.813 1.00 75.06 615 GLN A O 1
ATOM 4781 N N . GLN A 1 616 ? -41.207 22.527 1.820 1.00 81.25 616 GLN A N 1
ATOM 4782 C CA . GLN A 1 616 ? -42.352 21.780 2.352 1.00 81.25 616 GLN A CA 1
ATOM 4783 C C . GLN A 1 616 ? -42.270 20.293 1.988 1.00 81.25 616 GLN A C 1
ATOM 4785 O O . GLN A 1 616 ? -42.074 19.939 0.822 1.00 81.25 616 GLN A O 1
ATOM 4790 N N . ALA A 1 617 ? -42.474 19.427 2.978 1.00 84.56 617 ALA A N 1
ATOM 4791 C CA . ALA A 1 617 ? -42.727 18.004 2.804 1.00 84.56 617 ALA A CA 1
ATOM 4792 C C . ALA A 1 617 ? -44.197 17.704 3.121 1.00 84.56 617 ALA A C 1
ATOM 4794 O O . ALA A 1 617 ? -44.644 17.903 4.247 1.00 84.56 617 ALA A O 1
ATOM 4795 N N . THR A 1 618 ? -44.939 17.229 2.124 1.00 86.44 618 THR A N 1
ATOM 4796 C CA . THR A 1 618 ? -46.330 16.786 2.260 1.00 86.44 618 THR A CA 1
ATOM 4797 C C . THR A 1 618 ? -46.383 15.269 2.166 1.00 86.44 618 THR A C 1
ATOM 4799 O O . THR A 1 618 ? -45.950 14.690 1.171 1.00 86.44 618 THR A O 1
ATOM 4802 N N . ILE A 1 619 ? -46.914 14.601 3.175 1.00 89.00 619 ILE A N 1
ATOM 4803 C CA . ILE A 1 619 ? -47.161 13.161 3.155 1.00 89.00 619 ILE A CA 1
ATOM 4804 C C . ILE A 1 619 ? -48.671 12.976 3.246 1.00 89.00 619 ILE A C 1
ATOM 4806 O O . ILE A 1 619 ? -49.283 13.519 4.150 1.00 89.00 619 ILE A O 1
ATOM 4810 N N . GLY A 1 620 ? -49.273 12.252 2.304 1.00 88.06 620 GLY A N 1
ATOM 4811 C CA . GLY A 1 620 ? -50.709 11.979 2.325 1.00 88.06 620 GLY A CA 1
ATOM 4812 C C . GLY A 1 620 ? -51.065 11.163 3.563 1.00 88.06 620 GLY A C 1
ATOM 4813 O O . GLY A 1 620 ? -51.572 11.692 4.535 1.00 88.06 620 GLY A O 1
ATOM 4814 N N . GLU A 1 621 ? -50.710 9.882 3.565 1.00 91.25 621 GLU A N 1
ATOM 4815 C CA . GLU A 1 621 ? -50.909 9.000 4.721 1.00 91.25 621 GLU A CA 1
ATOM 4816 C C . GLU A 1 621 ? -49.562 8.644 5.370 1.00 91.25 621 GLU A C 1
ATOM 4818 O O . GLU A 1 621 ? -48.702 8.044 4.714 1.00 91.25 621 GLU A O 1
ATOM 4823 N N . LEU A 1 622 ? -49.368 8.968 6.651 1.00 94.12 622 LEU A N 1
ATOM 4824 C CA . LEU A 1 622 ? -48.221 8.525 7.450 1.00 94.12 622 LEU A CA 1
ATOM 4825 C C . LEU A 1 622 ? -48.642 7.449 8.460 1.00 94.12 622 LEU A C 1
ATOM 4827 O O . LEU A 1 622 ? -49.464 7.689 9.334 1.00 94.12 622 LEU A O 1
ATOM 4831 N N . GLU A 1 623 ? -48.002 6.286 8.402 1.00 94.88 623 GLU A N 1
ATOM 4832 C CA . GLU A 1 623 ? -48.085 5.243 9.429 1.00 94.88 623 GLU A CA 1
ATOM 4833 C C . GLU A 1 623 ? -46.755 5.185 10.193 1.00 94.88 623 GLU A C 1
ATOM 4835 O O . GLU A 1 623 ? -45.741 4.715 9.669 1.00 94.88 623 GLU A O 1
ATOM 4840 N N . LEU A 1 624 ? -46.730 5.709 11.419 1.00 94.81 624 LEU A N 1
ATOM 4841 C CA . LEU A 1 624 ? -45.521 5.897 12.220 1.00 94.81 624 LEU A CA 1
ATOM 4842 C C . LEU A 1 624 ? -45.436 4.854 13.342 1.00 94.81 624 LEU A C 1
ATOM 4844 O O . LEU A 1 624 ? -46.080 4.987 14.379 1.00 94.81 624 LEU A O 1
ATOM 4848 N N . ASN A 1 625 ? -44.588 3.840 13.164 1.00 92.75 625 ASN A N 1
ATOM 4849 C CA . ASN A 1 625 ? -44.390 2.728 14.105 1.00 92.75 625 ASN A CA 1
ATOM 4850 C C . ASN A 1 625 ? -43.005 2.748 14.800 1.00 92.75 625 ASN A C 1
ATOM 4852 O O . ASN A 1 625 ? -42.736 1.911 15.661 1.00 92.75 625 ASN A O 1
ATOM 4856 N N . ALA A 1 626 ? -42.121 3.686 14.436 1.00 91.00 626 ALA A N 1
ATOM 4857 C CA . ALA A 1 626 ? -40.774 3.880 14.996 1.00 91.00 626 ALA A CA 1
ATOM 4858 C C . ALA A 1 626 ? -40.431 5.381 15.148 1.00 91.00 626 ALA A C 1
ATOM 4860 O O . ALA A 1 626 ? -41.327 6.223 15.051 1.00 91.00 626 ALA A O 1
ATOM 4861 N N . GLU A 1 627 ? -39.172 5.745 15.428 1.00 92.38 627 GLU A N 1
ATOM 4862 C CA . GLU A 1 627 ? -38.761 7.159 15.478 1.00 92.38 627 GLU A CA 1
ATOM 4863 C C . GLU A 1 627 ? -38.617 7.752 14.062 1.00 92.38 627 GLU A C 1
ATOM 4865 O O . GLU A 1 627 ? -37.948 7.182 13.205 1.00 92.38 627 GLU A O 1
ATOM 4870 N N . LEU A 1 628 ? -39.197 8.925 13.810 1.00 91.75 628 LEU A N 1
ATOM 4871 C CA . LEU A 1 628 ? -38.933 9.764 12.642 1.00 91.75 628 LEU A CA 1
ATOM 4872 C C . LEU A 1 628 ? -38.356 11.099 13.120 1.00 91.75 628 LEU A C 1
ATOM 4874 O O . LEU A 1 628 ? -39.064 11.932 13.677 1.00 91.75 628 LEU A O 1
ATOM 4878 N N . LEU A 1 629 ? -37.062 11.308 12.912 1.00 88.12 629 LEU A N 1
ATOM 4879 C CA . LEU A 1 629 ? -36.325 12.489 13.345 1.00 88.12 629 LEU A CA 1
ATOM 4880 C C . LEU A 1 629 ? -36.102 13.460 12.187 1.00 88.12 629 LEU A C 1
ATOM 4882 O O . LEU A 1 629 ? -35.439 13.123 11.216 1.00 88.12 629 LEU A O 1
ATOM 4886 N N . ILE A 1 630 ? -36.563 14.694 12.329 1.00 86.69 630 ILE A N 1
ATOM 4887 C CA . ILE A 1 630 ? -36.448 15.778 11.355 1.00 86.69 630 ILE A CA 1
ATOM 4888 C C . ILE A 1 630 ? -35.276 16.707 11.715 1.00 86.69 630 ILE A C 1
ATOM 4890 O O . ILE A 1 630 ? -35.169 17.158 12.860 1.00 86.69 630 ILE A O 1
ATOM 4894 N N . ARG A 1 631 ? -34.390 16.996 10.743 1.00 77.56 631 ARG A N 1
ATOM 4895 C CA . ARG A 1 631 ? -33.215 17.888 10.910 1.00 77.56 631 ARG A CA 1
ATOM 4896 C C . ARG A 1 631 ? -32.908 18.732 9.668 1.00 77.56 631 ARG A C 1
ATOM 4898 O O . ARG A 1 631 ? -33.240 18.331 8.553 1.00 77.56 631 ARG A O 1
ATOM 4905 N N . GLN A 1 632 ? -32.185 19.843 9.848 1.00 71.25 632 GLN A N 1
ATOM 4906 C CA . GLN A 1 632 ? -31.672 20.683 8.755 1.00 71.25 632 GLN A CA 1
ATOM 4907 C C . GLN A 1 632 ? -30.155 20.481 8.624 1.00 71.25 632 GLN A C 1
ATOM 4909 O O . GLN A 1 632 ? -29.439 20.452 9.619 1.00 71.25 632 GLN A O 1
ATOM 4914 N N . GLN A 1 633 ? -29.650 20.271 7.405 1.00 61.06 633 GLN A N 1
ATOM 4915 C CA . GLN A 1 633 ? -28.295 19.744 7.186 1.00 61.06 633 GLN A CA 1
ATOM 4916 C C . GLN A 1 633 ? -27.257 20.792 6.739 1.00 61.06 633 GLN A C 1
ATOM 4918 O O . GLN A 1 633 ? -26.066 20.505 6.844 1.00 61.06 633 GLN A O 1
ATOM 4923 N N . LEU A 1 634 ? -27.649 21.957 6.202 1.00 53.84 634 LEU A N 1
ATOM 4924 C CA . LEU A 1 634 ? -26.687 22.897 5.588 1.00 53.84 634 LEU A CA 1
ATOM 4925 C C . LEU A 1 634 ? -26.878 24.387 5.906 1.00 53.84 634 LEU A C 1
ATOM 4927 O O . LEU A 1 634 ? -25.866 25.080 5.980 1.00 53.84 634 LEU A O 1
ATOM 4931 N N . ASP A 1 635 ? -28.103 24.862 6.141 1.00 57.88 635 ASP A N 1
ATOM 4932 C CA . ASP A 1 635 ? -28.384 26.282 6.391 1.00 57.88 635 ASP A CA 1
ATOM 4933 C C . ASP A 1 635 ? -29.068 26.457 7.761 1.00 57.88 635 ASP A C 1
ATOM 4935 O O . ASP A 1 635 ? -30.279 26.274 7.850 1.00 57.88 635 ASP A O 1
ATOM 4939 N N . PRO A 1 636 ? -28.326 26.762 8.846 1.00 56.09 636 PRO A N 1
ATOM 4940 C CA . PRO A 1 636 ? -28.921 27.059 10.148 1.00 56.09 636 PRO A CA 1
ATOM 4941 C C . PRO A 1 636 ? -29.828 28.294 10.055 1.00 56.09 636 PRO A C 1
ATOM 4943 O O . PRO A 1 636 ? -29.383 29.342 9.578 1.00 56.09 636 PRO A O 1
ATOM 4946 N N . GLY A 1 637 ? -31.069 28.179 10.530 1.00 56.38 637 GLY A N 1
ATOM 4947 C CA . GLY A 1 637 ? -32.033 29.282 10.569 1.00 56.38 637 GLY A CA 1
ATOM 4948 C C . GLY A 1 637 ? -33.070 29.308 9.444 1.00 56.38 637 GLY A C 1
ATOM 4949 O O . GLY A 1 637 ? -33.566 30.391 9.137 1.00 56.38 637 GLY A O 1
ATOM 4950 N N . GLY A 1 638 ? -33.371 28.170 8.806 1.00 62.25 638 GLY A N 1
ATOM 4951 C CA . GLY A 1 638 ? -34.414 28.106 7.776 1.00 62.25 638 GLY A CA 1
ATOM 4952 C C . GLY A 1 638 ? -35.801 27.701 8.294 1.00 62.25 638 GLY A C 1
ATOM 4953 O O . GLY A 1 638 ? -35.934 27.044 9.329 1.00 62.25 638 GLY A O 1
ATOM 4954 N N . ASP A 1 639 ? -36.825 28.073 7.528 1.00 71.94 639 ASP A N 1
ATOM 4955 C CA . ASP A 1 639 ? -38.223 27.679 7.684 1.00 71.94 639 ASP A CA 1
ATOM 4956 C C . ASP A 1 639 ? -38.488 26.385 6.888 1.00 71.94 639 ASP A C 1
ATOM 4958 O O . ASP A 1 639 ? -38.262 26.322 5.679 1.00 71.94 639 ASP A O 1
ATOM 4962 N N . ALA A 1 640 ? -39.013 25.348 7.536 1.00 77.62 640 ALA A N 1
ATOM 4963 C CA . ALA A 1 640 ? -39.415 24.097 6.890 1.00 77.62 640 ALA A CA 1
ATOM 4964 C C . ALA A 1 640 ? -40.818 23.688 7.334 1.00 77.62 640 ALA A C 1
ATOM 4966 O O . ALA A 1 640 ? -41.127 23.783 8.515 1.00 77.62 640 ALA A O 1
ATOM 4967 N N . ALA A 1 641 ? -41.659 23.195 6.424 1.00 83.50 641 ALA A N 1
ATOM 4968 C CA . ALA A 1 641 ? -43.010 22.734 6.752 1.00 83.50 641 ALA A CA 1
ATOM 4969 C C . ALA A 1 641 ? -43.175 21.227 6.515 1.00 83.50 641 ALA A C 1
ATOM 4971 O O . ALA A 1 641 ? -42.842 20.718 5.445 1.00 83.50 641 ALA A O 1
ATOM 4972 N N . PHE A 1 642 ? -43.743 20.529 7.492 1.00 87.00 642 PHE A N 1
ATOM 4973 C CA . PHE A 1 642 ? -44.108 19.117 7.430 1.00 87.00 642 PHE A CA 1
ATOM 4974 C C . PHE A 1 642 ? -45.617 19.003 7.594 1.00 87.00 642 PHE A C 1
ATOM 4976 O O . PHE A 1 642 ? -46.157 19.388 8.629 1.00 87.00 642 PHE A O 1
ATOM 4983 N N . VAL A 1 643 ? -46.276 18.524 6.543 1.00 89.38 643 VAL A N 1
ATOM 4984 C CA . VAL A 1 643 ? -47.733 18.411 6.463 1.00 89.38 643 VAL A CA 1
ATOM 4985 C C . VAL A 1 643 ? -48.097 16.957 6.221 1.00 89.38 643 VAL A C 1
ATOM 4987 O O . VAL A 1 643 ? -47.619 16.362 5.253 1.00 89.38 643 VAL A O 1
ATOM 4990 N N . PHE A 1 644 ? -48.929 16.403 7.092 1.00 90.50 644 PHE A N 1
ATOM 4991 C CA . PHE A 1 644 ? -49.445 15.044 7.000 1.00 90.50 644 PHE A CA 1
ATOM 4992 C C . PHE A 1 644 ? -50.960 15.115 6.773 1.00 90.50 644 PHE A C 1
ATOM 4994 O O . PHE A 1 644 ? -51.665 15.635 7.632 1.00 90.50 644 PHE A O 1
ATOM 5001 N N . ASP A 1 645 ? -51.474 14.641 5.634 1.00 89.88 645 ASP A N 1
ATOM 5002 C CA . ASP A 1 645 ? -52.926 14.700 5.387 1.00 89.88 645 ASP A CA 1
ATOM 5003 C C . ASP A 1 645 ? -53.687 13.745 6.327 1.00 89.88 645 ASP A C 1
ATOM 5005 O O . ASP A 1 645 ? -54.826 14.034 6.667 1.00 89.88 645 ASP A O 1
ATOM 5009 N N . GLU A 1 646 ? -53.055 12.643 6.749 1.00 91.19 646 GLU A N 1
ATOM 5010 C CA . GLU A 1 646 ? -53.510 11.710 7.786 1.00 91.19 646 GLU A CA 1
ATOM 5011 C C . GLU A 1 646 ? -52.288 11.072 8.491 1.00 91.19 646 GLU A C 1
ATOM 5013 O O . GLU A 1 646 ? -51.315 10.688 7.824 1.00 91.19 646 GLU A O 1
ATOM 5018 N N . ILE A 1 647 ? -52.312 10.929 9.822 1.00 93.19 647 ILE A N 1
ATOM 5019 C CA . ILE A 1 647 ? -51.270 10.261 10.623 1.00 93.19 647 ILE A CA 1
ATOM 5020 C C . ILE A 1 647 ? -51.859 9.147 11.494 1.00 93.19 647 ILE A C 1
ATOM 5022 O O . ILE A 1 647 ? -52.890 9.333 12.115 1.00 93.19 647 ILE A O 1
ATOM 5026 N N . SER A 1 648 ? -51.148 8.020 11.585 1.00 92.12 648 SER A N 1
ATOM 5027 C CA . SER A 1 648 ? -51.520 6.832 12.365 1.00 92.12 648 SER A CA 1
ATOM 5028 C C . SER A 1 648 ? -50.304 6.188 13.042 1.00 92.12 648 SER A C 1
ATOM 5030 O O . SER A 1 648 ? -49.153 6.479 12.695 1.00 92.12 648 SER A O 1
ATOM 5032 N N . GLY A 1 649 ? -50.526 5.294 14.013 1.00 92.19 649 GLY A N 1
ATOM 5033 C CA . GLY A 1 649 ? -49.473 4.481 14.640 1.00 92.19 649 GLY A CA 1
ATOM 5034 C C . GLY A 1 649 ? -49.110 4.893 16.072 1.00 92.19 649 GLY A C 1
ATOM 5035 O O . GLY A 1 649 ? -49.877 5.548 16.776 1.00 92.19 649 GLY A O 1
ATOM 5036 N N . ASN A 1 650 ? -47.952 4.452 16.565 1.00 90.75 650 ASN A N 1
ATOM 5037 C CA . ASN A 1 650 ? -47.535 4.635 17.967 1.00 90.75 650 ASN A CA 1
ATOM 5038 C C . ASN A 1 650 ? -46.065 5.056 18.156 1.00 90.75 650 ASN A C 1
ATOM 5040 O O . ASN A 1 650 ? -45.556 5.022 19.279 1.00 90.75 650 ASN A O 1
ATOM 5044 N N . GLY A 1 651 ? -45.381 5.420 17.071 1.00 91.38 651 GLY A N 1
ATOM 5045 C CA . GLY A 1 651 ? -43.987 5.852 17.069 1.00 91.38 651 GLY A CA 1
ATOM 5046 C C . GLY A 1 651 ? -43.779 7.288 17.565 1.00 91.38 651 GLY A C 1
ATOM 5047 O O . GLY A 1 651 ? -44.646 7.893 18.200 1.00 91.38 651 GLY A O 1
ATOM 5048 N N . MET A 1 652 ? -42.600 7.845 17.288 1.00 93.12 652 MET A N 1
ATOM 5049 C CA . MET A 1 652 ? -42.204 9.177 17.758 1.00 93.12 652 MET A CA 1
ATOM 5050 C C . MET A 1 652 ? -41.779 10.063 16.593 1.00 93.12 652 MET A C 1
ATOM 5052 O O . MET A 1 652 ? -40.838 9.728 15.885 1.00 93.12 652 MET A O 1
ATOM 5056 N N . LEU A 1 653 ? -42.419 11.219 16.425 1.00 93.81 653 LEU A N 1
ATOM 5057 C CA . LEU A 1 653 ? -41.968 12.260 15.505 1.00 93.81 653 LEU A CA 1
ATOM 5058 C C . LEU A 1 653 ? -41.121 13.267 16.282 1.00 93.81 653 LEU A C 1
ATOM 5060 O O . LEU A 1 653 ? -41.619 13.904 17.208 1.00 93.81 653 LEU A O 1
ATOM 5064 N N . LYS A 1 654 ? -39.845 13.412 15.930 1.00 91.12 654 LYS A N 1
ATOM 5065 C CA . LYS A 1 654 ? -38.883 14.246 16.657 1.00 91.12 654 LYS A CA 1
ATOM 5066 C C . LYS A 1 654 ? -38.355 15.386 15.787 1.00 91.12 654 LYS A C 1
ATOM 5068 O O . LYS A 1 654 ? -37.990 15.158 14.641 1.00 91.12 654 LYS A O 1
ATOM 5073 N N . PHE A 1 655 ? -38.230 16.588 16.346 1.00 88.81 655 PHE A N 1
ATOM 5074 C CA . PHE A 1 655 ? -37.689 17.778 15.679 1.00 88.81 655 PHE A CA 1
ATOM 5075 C C . PHE A 1 655 ? -36.421 18.292 16.377 1.00 88.81 655 PHE A C 1
ATOM 5077 O O . PHE A 1 655 ? -36.442 18.581 17.578 1.00 88.81 655 PHE A O 1
ATOM 5084 N N . GLY A 1 656 ? -35.331 18.433 15.612 1.00 79.56 656 GLY A N 1
ATOM 5085 C CA . GLY A 1 656 ? -34.031 18.938 16.081 1.00 79.56 656 GLY A CA 1
ATOM 5086 C C . GLY A 1 656 ? -33.251 17.945 16.958 1.00 79.56 656 GLY A C 1
ATOM 5087 O O . GLY A 1 656 ? -33.831 17.047 17.571 1.00 79.56 656 GLY A O 1
ATOM 5088 N N . LEU A 1 657 ? -31.912 18.054 17.005 1.00 72.31 657 LEU A N 1
ATOM 5089 C CA . LEU A 1 657 ? -31.086 17.207 17.897 1.00 72.31 657 LEU A CA 1
ATOM 5090 C C . LEU A 1 657 ? -29.776 17.854 18.409 1.00 72.31 657 LEU A C 1
ATOM 5092 O O . LEU A 1 657 ? -29.066 17.231 19.200 1.00 72.31 657 LEU A O 1
ATOM 5096 N N . ASN A 1 658 ? -29.389 19.064 17.979 1.00 65.75 658 ASN A N 1
ATOM 5097 C CA . ASN A 1 658 ? -28.099 19.659 18.376 1.00 65.75 658 ASN A CA 1
ATOM 5098 C C . ASN A 1 658 ? -28.065 21.206 18.328 1.00 65.75 658 ASN A C 1
ATOM 5100 O O . ASN A 1 658 ? -29.063 21.867 18.057 1.00 65.75 658 ASN A O 1
ATOM 5104 N N . THR A 1 659 ? -26.890 21.796 18.587 1.00 65.12 659 THR A N 1
ATOM 5105 C CA . THR A 1 659 ? -26.678 23.257 18.592 1.00 65.12 659 THR A CA 1
ATOM 5106 C C . THR A 1 659 ? -26.818 23.931 17.225 1.00 65.12 659 THR A C 1
ATOM 5108 O O . THR A 1 659 ? -26.809 25.153 17.180 1.00 65.12 659 THR A O 1
ATOM 5111 N N . GLN A 1 660 ? -26.882 23.183 16.120 1.00 67.00 660 GLN A N 1
ATOM 5112 C CA . GLN A 1 660 ? -27.087 23.735 14.775 1.00 67.00 660 GLN A CA 1
ATOM 5113 C C . GLN A 1 660 ? -28.574 23.917 14.444 1.00 67.00 660 GLN A C 1
ATOM 5115 O O . GLN A 1 660 ? -28.887 24.716 13.573 1.00 67.00 660 GLN A O 1
ATOM 5120 N N . ASP A 1 661 ? -29.474 23.237 15.166 1.00 70.00 661 ASP A N 1
ATOM 5121 C CA . ASP A 1 661 ? -30.926 23.327 14.956 1.00 70.00 661 ASP A CA 1
ATOM 5122 C C . ASP A 1 661 ? -31.606 24.414 15.814 1.00 70.00 661 ASP A C 1
ATOM 5124 O O . ASP A 1 661 ? -32.828 24.547 15.798 1.00 70.00 661 ASP A O 1
ATOM 5128 N N . ILE A 1 662 ? -30.835 25.179 16.598 1.00 73.75 662 ILE A N 1
ATOM 5129 C CA . ILE A 1 662 ? -31.364 26.130 17.595 1.00 73.75 662 ILE A CA 1
ATOM 5130 C C . ILE A 1 662 ? -32.161 27.288 16.989 1.00 73.75 662 ILE A C 1
ATOM 5132 O O . ILE A 1 662 ? -33.043 27.818 17.658 1.00 73.75 662 ILE A O 1
ATOM 5136 N N . ASP A 1 663 ? -31.852 27.654 15.745 1.00 72.94 663 ASP A N 1
ATOM 5137 C CA . ASP A 1 663 ? -32.457 28.788 15.043 1.00 72.94 663 ASP A CA 1
ATOM 5138 C C . ASP A 1 663 ? -33.506 28.340 14.006 1.00 72.94 663 ASP A C 1
ATOM 5140 O O . ASP A 1 663 ? -34.090 29.179 13.327 1.00 72.94 663 ASP A O 1
ATOM 5144 N N . ASN A 1 664 ? -33.757 27.032 13.864 1.00 80.50 664 ASN A N 1
ATOM 5145 C CA . ASN A 1 664 ? -34.641 26.502 12.822 1.00 80.50 664 ASN A CA 1
ATOM 5146 C C . ASN A 1 664 ? -36.116 26.640 13.205 1.00 80.50 664 ASN A C 1
ATOM 5148 O O . ASN A 1 664 ? -36.483 26.461 14.373 1.00 80.50 664 ASN A O 1
ATOM 5152 N N . HIS A 1 665 ? -36.970 26.876 12.210 1.00 85.56 665 HIS A N 1
ATOM 5153 C CA . HIS A 1 665 ? -38.420 26.900 12.376 1.00 85.56 665 HIS A CA 1
ATOM 5154 C C . HIS A 1 665 ? -39.075 25.724 11.645 1.00 85.56 665 HIS A C 1
ATOM 5156 O O . HIS A 1 665 ? -38.955 25.564 10.431 1.00 85.56 665 HIS A O 1
ATOM 5162 N N . TRP A 1 666 ? -39.819 24.921 12.395 1.00 87.00 666 TRP A N 1
ATOM 5163 C CA . TRP A 1 666 ? -40.515 23.732 11.923 1.00 87.00 666 TRP A CA 1
ATOM 5164 C C . TRP A 1 666 ? -42.018 23.998 11.903 1.00 87.00 666 TRP A C 1
ATOM 5166 O O . TRP A 1 666 ? -42.678 23.926 12.935 1.00 87.00 666 TRP A O 1
ATOM 5176 N N . GLY A 1 667 ? -42.577 24.305 10.741 1.00 88.25 667 GLY A N 1
ATOM 5177 C CA . GLY A 1 667 ? -44.014 24.250 10.515 1.00 88.25 667 GLY A CA 1
ATOM 5178 C C . GLY A 1 667 ? -44.507 22.804 10.583 1.00 88.25 667 GLY A C 1
ATOM 5179 O O . GLY A 1 667 ? -43.964 21.935 9.903 1.00 88.25 667 GLY A O 1
ATOM 5180 N N . PHE A 1 668 ? -45.527 22.544 11.391 1.00 90.56 668 PHE A N 1
ATOM 5181 C CA . PHE A 1 668 ? -46.128 21.227 11.572 1.00 90.56 668 PHE A CA 1
ATOM 5182 C C . PHE A 1 668 ? -47.645 21.288 11.406 1.00 90.56 668 PHE A C 1
ATOM 5184 O O . PHE A 1 668 ? -48.313 22.150 11.989 1.00 90.56 668 PHE A O 1
ATOM 5191 N N . ASP A 1 669 ? -48.159 20.355 10.613 1.00 90.00 669 ASP A N 1
ATOM 5192 C CA . ASP A 1 669 ? -49.579 20.130 10.374 1.00 90.00 669 ASP A CA 1
ATOM 5193 C C . ASP A 1 669 ? -49.851 18.633 10.187 1.00 90.00 669 ASP A C 1
ATOM 5195 O O . ASP A 1 669 ? -49.080 17.947 9.513 1.00 90.00 669 ASP A O 1
ATOM 5199 N N . ALA A 1 670 ? -50.926 18.137 10.788 1.00 90.38 670 ALA A N 1
ATOM 5200 C CA . ALA A 1 670 ? -51.367 16.753 10.697 1.00 90.38 670 ALA A CA 1
ATOM 5201 C C . ALA A 1 670 ? -52.879 16.650 10.952 1.00 90.38 670 ALA A C 1
ATOM 5203 O O . ALA A 1 670 ? -53.411 17.407 11.764 1.00 90.38 670 ALA A O 1
ATOM 5204 N N . ALA A 1 671 ? -53.546 15.672 10.337 1.00 87.44 671 ALA A N 1
ATOM 5205 C CA . ALA A 1 671 ? -54.874 15.225 10.759 1.00 87.44 671 ALA A CA 1
ATOM 5206 C C . ALA A 1 671 ? -54.820 13.780 11.277 1.00 87.44 671 ALA A C 1
ATOM 5208 O O . ALA A 1 671 ? -54.096 12.952 10.733 1.00 87.44 671 ALA A O 1
ATOM 5209 N N . ASP A 1 672 ? -55.574 13.496 12.335 1.00 85.50 672 ASP A N 1
ATOM 5210 C CA . ASP A 1 672 ? -55.836 12.152 12.868 1.00 85.50 672 ASP A CA 1
ATOM 5211 C C . ASP A 1 672 ? -57.357 11.961 12.870 1.00 85.50 672 ASP A C 1
ATOM 5213 O O . ASP A 1 672 ? -58.028 12.036 13.901 1.00 85.50 672 ASP A O 1
ATOM 5217 N N . THR A 1 673 ? -57.920 11.860 11.665 1.00 81.38 673 THR A N 1
ATOM 5218 C CA . THR A 1 673 ? -59.370 11.796 11.445 1.00 81.38 673 THR A CA 1
ATOM 5219 C C . THR A 1 673 ? -59.942 10.489 11.987 1.00 81.38 673 THR A C 1
ATOM 5221 O O . THR A 1 673 ? -61.080 10.461 12.465 1.00 81.38 673 THR A O 1
ATOM 5224 N N . ASP A 1 674 ? -59.152 9.417 11.910 1.00 76.25 674 ASP A N 1
ATOM 5225 C CA . ASP A 1 674 ? -59.537 8.076 12.349 1.00 76.25 674 ASP A CA 1
ATOM 5226 C C . ASP A 1 674 ? -59.222 7.803 13.837 1.00 76.25 674 ASP A C 1
ATOM 5228 O O . ASP A 1 674 ? -59.688 6.798 14.384 1.00 76.25 674 ASP A O 1
ATOM 5232 N N . GLY A 1 675 ? -58.500 8.698 14.522 1.00 78.62 675 GLY A N 1
ATOM 5233 C CA . GLY A 1 675 ? -58.192 8.595 15.951 1.00 78.62 675 GLY A CA 1
ATOM 5234 C C . GLY A 1 675 ? -57.250 7.437 16.281 1.00 78.62 675 GLY A C 1
ATOM 5235 O O . GLY A 1 675 ? -57.428 6.762 17.298 1.00 78.62 675 GLY A O 1
ATOM 5236 N N . ASP A 1 676 ? -56.278 7.146 15.422 1.00 82.50 676 ASP A N 1
ATOM 5237 C CA . ASP A 1 676 ? -55.407 5.974 15.525 1.00 82.50 676 ASP A CA 1
ATOM 5238 C C . ASP A 1 676 ? -53.922 6.316 15.746 1.00 82.50 676 ASP A C 1
ATOM 5240 O O . ASP A 1 676 ? -53.097 5.408 15.942 1.00 82.50 676 ASP A O 1
ATOM 5244 N N . PHE A 1 677 ? -53.571 7.605 15.840 1.00 89.12 677 PHE A N 1
ATOM 5245 C CA . PHE A 1 677 ? -52.240 8.036 16.254 1.00 89.12 677 PHE A CA 1
ATOM 5246 C C . PHE A 1 677 ? -52.117 8.191 17.779 1.00 89.12 677 PHE A C 1
ATOM 5248 O O . PHE A 1 677 ? -52.530 9.164 18.406 1.00 89.12 677 PHE A O 1
ATOM 5255 N N . THR A 1 678 ? -51.442 7.227 18.403 1.00 86.25 678 THR A N 1
ATOM 5256 C CA . THR A 1 678 ? -51.191 7.173 19.860 1.00 86.25 678 THR A CA 1
ATOM 5257 C C . THR A 1 678 ? -49.751 7.530 20.248 1.00 86.25 678 THR A C 1
ATOM 5259 O O . THR A 1 678 ? -49.352 7.351 21.403 1.00 86.25 678 THR A O 1
ATOM 5262 N N . GLY A 1 679 ? -48.960 7.988 19.275 1.00 89.25 679 GLY A N 1
ATOM 5263 C CA . GLY A 1 679 ? -47.536 8.274 19.410 1.00 89.25 679 GLY A CA 1
ATOM 5264 C C . GLY A 1 679 ? -47.207 9.600 20.099 1.00 89.25 679 GLY A C 1
ATOM 5265 O O . GLY A 1 679 ? -48.044 10.242 20.745 1.00 89.25 679 GLY A O 1
ATOM 5266 N N . SER A 1 680 ? -45.950 10.018 19.952 1.00 92.50 680 SER A N 1
ATOM 5267 C CA . SER A 1 680 ? -45.438 11.262 20.536 1.00 92.50 680 SER A CA 1
ATOM 5268 C C . SER A 1 680 ? -44.894 12.217 19.481 1.00 92.50 680 SER A C 1
ATOM 5270 O O . SER A 1 680 ? -44.198 11.797 18.560 1.00 92.50 680 SER A O 1
ATOM 5272 N N . ILE A 1 681 ? -45.133 13.513 19.677 1.00 94.12 681 ILE A N 1
ATOM 5273 C CA . ILE A 1 681 ? -44.488 14.605 18.943 1.00 94.12 681 ILE A CA 1
ATOM 5274 C C . ILE A 1 681 ? -43.492 15.274 19.890 1.00 94.12 681 ILE A C 1
ATOM 5276 O O . ILE A 1 681 ? -43.893 15.772 20.937 1.00 94.12 681 ILE A O 1
ATOM 5280 N N . LEU A 1 682 ? -42.202 15.278 19.562 1.00 91.62 682 LEU A N 1
ATOM 5281 C CA . LEU A 1 682 ? -41.126 15.746 20.437 1.00 91.62 682 LEU A CA 1
ATOM 5282 C C . LEU A 1 682 ? -40.323 16.875 19.785 1.00 91.62 682 LEU A C 1
ATOM 5284 O O . LEU A 1 682 ? -39.743 16.691 18.719 1.00 91.62 682 LEU A O 1
ATOM 5288 N N . LEU A 1 683 ? -40.191 18.006 20.475 1.00 90.25 683 LEU A N 1
ATOM 5289 C CA . LEU A 1 683 ? -39.222 19.052 20.133 1.00 90.25 683 LEU A CA 1
ATOM 5290 C C . LEU A 1 683 ? -37.973 18.941 21.018 1.00 90.25 683 LEU A C 1
ATOM 5292 O O . LEU A 1 683 ? -38.084 18.986 22.241 1.00 90.25 683 LEU A O 1
ATOM 5296 N N . ASP A 1 684 ? -36.785 18.845 20.420 1.00 85.81 684 ASP A N 1
ATOM 5297 C CA . ASP A 1 684 ? -35.496 18.892 21.137 1.00 85.81 684 ASP A CA 1
ATOM 5298 C C . ASP A 1 684 ? -34.841 20.277 21.050 1.00 85.81 684 ASP A C 1
ATOM 5300 O O . ASP A 1 684 ? -34.411 20.826 22.063 1.00 85.81 684 ASP A O 1
ATOM 5304 N N . LYS A 1 685 ? -34.764 20.850 19.837 1.00 84.62 685 LYS A N 1
ATOM 5305 C CA . LYS A 1 685 ? -34.145 22.157 19.545 1.00 84.62 685 LYS A CA 1
ATOM 5306 C C . LYS A 1 685 ? -34.864 22.874 18.395 1.00 84.62 685 LYS A C 1
ATOM 5308 O O . LYS A 1 685 ? -35.347 22.221 17.470 1.00 84.62 685 LYS A O 1
ATOM 5313 N N . GLY A 1 686 ? -34.906 24.205 18.451 1.00 86.88 686 GLY A N 1
ATOM 5314 C CA . GLY A 1 686 ? -35.534 25.083 17.459 1.00 86.88 686 GLY A CA 1
ATOM 5315 C C . GLY A 1 686 ? -36.932 25.558 17.863 1.00 86.88 686 GLY A C 1
ATOM 5316 O O . GLY A 1 686 ? -37.313 25.513 19.037 1.00 86.88 686 GLY A O 1
ATOM 5317 N N . ILE A 1 687 ? -37.707 26.017 16.881 1.00 88.81 687 ILE A N 1
ATOM 5318 C CA . ILE A 1 687 ? -39.088 26.477 17.058 1.00 88.81 687 ILE A CA 1
ATOM 5319 C C . ILE A 1 687 ? -40.036 25.526 16.330 1.00 88.81 687 ILE A C 1
ATOM 5321 O O . ILE A 1 687 ? -39.988 25.437 15.110 1.00 88.81 687 ILE A O 1
ATOM 5325 N N . LEU A 1 688 ? -40.924 24.843 17.053 1.00 90.50 688 LEU A N 1
ATOM 5326 C CA . LEU A 1 688 ? -42.025 24.079 16.456 1.00 90.50 688 LEU A CA 1
ATOM 5327 C C . LEU A 1 688 ? -43.262 24.974 16.352 1.00 90.50 688 LEU A C 1
ATOM 5329 O O . LEU A 1 688 ? -43.777 25.446 17.366 1.00 90.50 688 LEU A O 1
ATOM 5333 N N . GLN A 1 689 ? -43.728 25.224 15.137 1.00 90.50 689 GLN A N 1
ATOM 5334 C CA . GLN A 1 689 ? -44.860 26.085 14.826 1.00 90.50 689 GLN A CA 1
ATOM 5335 C C . GLN A 1 689 ? -46.024 25.256 14.285 1.00 90.50 689 GLN A C 1
ATOM 5337 O O . GLN A 1 689 ? -45.875 24.556 13.290 1.00 90.50 689 GLN A O 1
ATOM 5342 N N . PHE A 1 690 ? -47.200 25.366 14.896 1.00 89.56 690 PHE A N 1
ATOM 5343 C CA . PHE A 1 690 ? -48.414 24.739 14.363 1.00 89.56 690 PHE A CA 1
ATOM 5344 C C . PHE A 1 690 ? -49.028 25.651 13.301 1.00 89.56 690 PHE A C 1
ATOM 5346 O O . PHE A 1 690 ? -49.291 26.821 13.583 1.00 89.56 690 PHE A O 1
ATOM 5353 N N . ILE A 1 691 ? -49.167 25.147 12.069 1.00 82.62 691 ILE A N 1
ATOM 5354 C CA . ILE A 1 691 ? -49.470 25.977 10.883 1.00 82.62 691 ILE A CA 1
ATOM 5355 C C . ILE A 1 691 ? -50.869 25.757 10.282 1.00 82.62 691 ILE A C 1
ATOM 5357 O O . ILE A 1 691 ? -51.299 26.593 9.486 1.00 82.62 691 ILE A O 1
ATOM 5361 N N . SER A 1 692 ? -51.589 24.690 10.652 1.00 77.81 692 SER A N 1
ATOM 5362 C CA . SER A 1 692 ? -53.012 24.505 10.291 1.00 77.81 692 SER A CA 1
ATOM 5363 C C . SER A 1 692 ? -53.910 25.457 11.068 1.00 77.81 692 SER A C 1
ATOM 5365 O O . SER A 1 692 ? -53.477 26.004 12.070 1.00 77.81 692 SER A O 1
ATOM 5367 N N . SER A 1 693 ? -55.148 25.688 10.626 1.00 71.56 693 SER A N 1
ATOM 5368 C CA . SER A 1 693 ? -56.115 26.456 11.414 1.00 71.56 693 SER A CA 1
ATOM 5369 C C . SER A 1 693 ? -56.563 25.741 12.691 1.00 71.56 693 SER A C 1
ATOM 5371 O O . SER A 1 693 ? -56.824 26.450 13.656 1.00 71.56 693 SER A O 1
ATOM 5373 N N . ASP A 1 694 ? -56.587 24.403 12.705 1.00 71.56 694 ASP A N 1
ATOM 5374 C CA . ASP A 1 694 ? -56.992 23.561 13.841 1.00 71.56 694 ASP A CA 1
ATOM 5375 C C . ASP A 1 694 ? -56.237 22.213 13.762 1.00 71.56 694 ASP A C 1
ATOM 5377 O O . ASP A 1 694 ? -56.465 21.427 12.842 1.00 71.56 694 ASP A O 1
ATOM 5381 N N . LEU A 1 695 ? -55.290 21.964 14.674 1.00 85.94 695 LEU A N 1
ATOM 5382 C CA . LEU A 1 695 ? -54.514 20.713 14.740 1.00 85.94 695 LEU A CA 1
ATOM 5383 C C . LEU A 1 695 ? -55.103 19.792 15.816 1.00 85.94 695 LEU A C 1
ATOM 5385 O O . LEU A 1 695 ? -54.982 20.084 17.005 1.00 85.94 695 LEU A O 1
ATOM 5389 N N . GLU A 1 696 ? -55.691 18.662 15.433 1.00 86.50 696 GLU A N 1
ATOM 5390 C CA . GLU A 1 696 ? -56.329 17.728 16.370 1.00 86.50 696 GLU A CA 1
ATOM 5391 C C . GLU A 1 696 ? -55.603 16.379 16.386 1.00 86.50 696 GLU A C 1
ATOM 5393 O O . GLU A 1 696 ? -55.699 15.605 15.442 1.00 86.50 696 GLU A O 1
ATOM 5398 N N . LEU A 1 697 ? -54.878 16.095 17.475 1.00 87.88 697 LEU A N 1
ATOM 5399 C CA . LEU A 1 697 ? -54.204 14.814 17.723 1.00 87.88 697 LEU A CA 1
ATOM 5400 C C . LEU A 1 697 ? -54.635 14.257 19.095 1.00 87.88 697 LEU A C 1
ATOM 5402 O O . LEU A 1 697 ? -53.847 14.231 20.052 1.00 87.88 697 LEU A O 1
ATOM 5406 N N . PRO A 1 698 ? -55.909 13.847 19.237 1.00 78.94 698 PRO A N 1
ATOM 5407 C CA . PRO A 1 698 ? -56.571 13.650 20.528 1.00 78.94 698 PRO A CA 1
ATOM 5408 C C . PRO A 1 698 ? -55.978 12.516 21.372 1.00 78.94 698 PRO A C 1
ATOM 5410 O O . PRO A 1 698 ? -56.141 12.510 22.594 1.00 78.94 698 PRO A O 1
ATOM 5413 N N . LEU A 1 699 ? -55.260 11.570 20.761 1.00 80.88 699 LEU A N 1
ATOM 5414 C CA . LEU A 1 699 ? -54.619 10.457 21.466 1.00 80.88 699 LEU A CA 1
ATOM 5415 C C . LEU A 1 699 ? -53.093 10.597 21.601 1.00 80.88 699 LEU A C 1
ATOM 5417 O O . LEU A 1 699 ? -52.482 9.825 22.351 1.00 80.88 699 LEU A O 1
ATOM 5421 N N . ALA A 1 700 ? -52.490 11.603 20.962 1.00 87.00 700 ALA A N 1
ATOM 5422 C CA . ALA A 1 700 ? -51.046 11.801 20.919 1.00 87.00 700 ALA A CA 1
ATOM 5423 C C . ALA A 1 700 ? -50.502 12.596 22.114 1.00 87.00 700 ALA A C 1
ATOM 5425 O O . ALA A 1 700 ? -51.195 13.399 22.746 1.00 87.00 700 ALA A O 1
ATOM 5426 N N . THR A 1 701 ? -49.215 12.410 22.409 1.00 89.69 701 THR A N 1
ATOM 5427 C CA . THR A 1 701 ? -48.499 13.184 23.436 1.00 89.69 701 THR A CA 1
ATOM 5428 C C . THR A 1 701 ? -47.564 14.206 22.796 1.00 89.69 701 THR A C 1
ATOM 5430 O O . THR A 1 701 ? -46.649 13.839 22.067 1.00 89.69 701 THR A O 1
ATOM 5433 N N . LEU A 1 702 ? -47.721 15.486 23.127 1.00 92.06 702 LEU A N 1
ATOM 5434 C CA . LEU A 1 702 ? -46.750 16.526 22.792 1.00 92.06 702 LEU A CA 1
ATOM 5435 C C . LEU A 1 702 ? -45.661 16.593 23.872 1.00 92.06 702 LEU A C 1
ATOM 5437 O O . LEU A 1 702 ? -45.952 16.589 25.070 1.00 92.06 702 LEU A O 1
ATOM 5441 N N . GLN A 1 703 ? -44.401 16.670 23.463 1.00 91.12 703 GLN A N 1
ATOM 5442 C CA . GLN A 1 703 ? -43.237 16.637 24.340 1.00 91.12 703 GLN A CA 1
ATOM 5443 C C . GLN A 1 703 ? -42.205 17.708 23.957 1.00 91.12 703 GLN A C 1
ATOM 5445 O O . GLN A 1 703 ? -42.045 18.050 22.786 1.00 91.12 703 GLN A O 1
ATOM 5450 N N . ILE A 1 704 ? -41.446 18.199 24.941 1.00 87.19 704 ILE A N 1
ATOM 5451 C CA . ILE A 1 704 ? -40.286 19.081 24.729 1.00 87.19 704 ILE A CA 1
ATOM 5452 C C . ILE A 1 704 ? -39.091 18.636 25.588 1.00 87.19 704 ILE A C 1
ATOM 5454 O O . ILE A 1 704 ? -39.278 18.304 26.758 1.00 87.19 704 ILE A O 1
ATOM 5458 N N . LEU A 1 705 ? -37.875 18.606 25.028 1.00 80.81 705 LEU A N 1
ATOM 5459 C CA . LEU A 1 705 ? -36.641 18.127 25.675 1.00 80.81 705 LEU A CA 1
ATOM 5460 C C . LEU A 1 705 ? -35.649 19.274 25.964 1.00 80.81 705 LEU A C 1
ATOM 5462 O O . LEU A 1 705 ? -35.574 20.241 25.218 1.00 80.81 705 LEU A O 1
ATOM 5466 N N . ASN A 1 706 ? -34.839 19.137 27.026 1.00 65.44 706 ASN A N 1
ATOM 5467 C CA . ASN A 1 706 ? -33.674 19.993 27.330 1.00 65.44 706 ASN A CA 1
ATOM 5468 C C . ASN A 1 706 ? -33.985 21.494 27.382 1.00 65.44 706 ASN A C 1
ATOM 5470 O O . ASN A 1 706 ? -33.507 22.288 26.570 1.00 65.44 706 ASN A O 1
ATOM 5474 N N . VAL A 1 707 ? -34.749 21.855 28.405 1.00 64.31 707 VAL A N 1
ATOM 5475 C CA . VAL A 1 707 ? -35.330 23.172 28.655 1.00 64.31 707 VAL A CA 1
ATOM 5476 C C . VAL A 1 707 ? -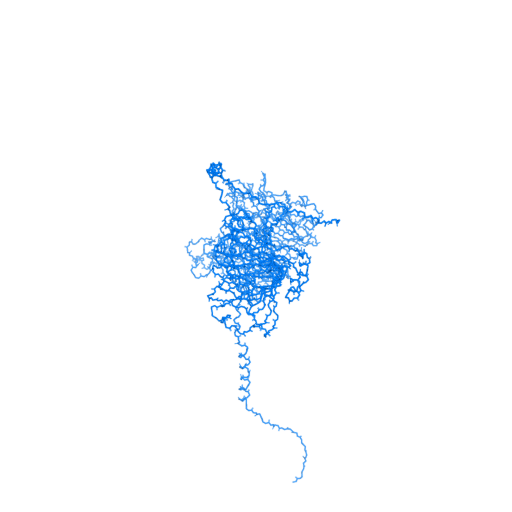34.289 24.295 28.687 1.00 64.31 707 VAL A C 1
ATOM 5478 O O . VAL A 1 707 ? -33.690 24.602 29.718 1.00 64.31 707 VAL A O 1
ATOM 5481 N N . ASP A 1 708 ? -34.112 24.951 27.546 1.00 69.12 708 ASP A N 1
ATOM 5482 C CA . ASP A 1 708 ? -33.327 26.170 27.384 1.00 69.12 708 ASP A CA 1
ATOM 5483 C C . ASP A 1 708 ? -34.072 27.183 26.493 1.00 69.12 708 ASP A C 1
ATOM 5485 O O . ASP A 1 708 ? -35.195 26.949 26.049 1.00 69.12 708 ASP A O 1
ATOM 5489 N N . ALA A 1 709 ? -33.478 28.358 26.268 1.00 68.38 709 ALA A N 1
ATOM 5490 C CA . ALA A 1 709 ? -34.092 29.416 25.458 1.00 68.38 709 ALA A CA 1
ATOM 5491 C C . ALA A 1 709 ? -34.231 29.056 23.962 1.00 68.38 709 ALA A C 1
ATOM 5493 O O . ALA A 1 709 ? -34.881 29.795 23.219 1.00 68.38 709 ALA A O 1
ATOM 5494 N N . ASN A 1 710 ? -33.641 27.936 23.538 1.00 75.56 710 ASN A N 1
ATOM 5495 C CA . ASN A 1 710 ? -33.486 27.536 22.143 1.00 75.56 710 ASN A CA 1
ATOM 5496 C C . ASN A 1 710 ? -34.513 26.477 21.714 1.00 75.56 710 ASN A C 1
ATOM 5498 O O . ASN A 1 710 ? -34.350 25.861 20.668 1.00 75.56 710 ASN A O 1
ATOM 5502 N N . SER A 1 711 ? -35.522 26.215 22.549 1.00 84.94 711 SER A N 1
ATOM 5503 C CA . SER A 1 711 ? -36.563 25.212 22.305 1.00 84.94 711 SER A CA 1
ATOM 5504 C C . SER A 1 711 ? -37.922 25.875 22.554 1.00 84.94 711 SER A C 1
ATOM 5506 O O . SER A 1 711 ? -38.288 26.132 23.706 1.00 84.94 711 SER A O 1
ATOM 5508 N N . GLN A 1 712 ? -38.631 26.247 21.485 1.00 89.06 712 GLN A N 1
ATOM 5509 C CA . GLN A 1 712 ? -39.848 27.067 21.551 1.00 89.06 712 GLN A CA 1
ATOM 5510 C C . GLN A 1 712 ? -41.020 26.420 20.811 1.00 89.06 712 GLN A C 1
ATOM 5512 O O . GLN A 1 712 ? -40.846 25.794 19.772 1.00 89.06 712 GLN A O 1
ATOM 5517 N N . ILE A 1 713 ? -42.233 26.613 21.328 1.00 89.62 713 ILE A N 1
ATOM 5518 C CA . ILE A 1 713 ? -43.479 26.205 20.665 1.00 89.62 713 ILE A CA 1
ATOM 5519 C C . ILE A 1 713 ? -44.247 27.467 20.268 1.00 89.62 713 ILE A C 1
ATOM 5521 O O . ILE A 1 713 ? -44.501 28.348 21.095 1.00 89.62 713 ILE A O 1
ATOM 5525 N N . SER A 1 714 ? -44.622 27.563 18.997 1.00 90.56 714 SER A N 1
ATOM 5526 C CA . SER A 1 714 ? -45.403 28.667 18.448 1.00 90.56 714 SER A CA 1
ATOM 5527 C C . SER A 1 714 ? -46.815 28.190 18.099 1.00 90.56 714 SER A C 1
ATOM 5529 O O . SER A 1 714 ? -47.031 27.503 17.102 1.00 90.56 714 SER A O 1
ATOM 5531 N N . LEU A 1 715 ? -47.779 28.568 18.939 1.00 87.81 715 LEU A N 1
ATOM 5532 C CA . LEU A 1 715 ? -49.209 28.311 18.778 1.00 87.81 715 LEU A CA 1
ATOM 5533 C C . LEU A 1 715 ? -49.815 29.394 17.878 1.00 87.81 715 LEU A C 1
ATOM 5535 O O . LEU A 1 715 ? -50.430 30.353 18.352 1.00 87.81 715 LEU A O 1
ATOM 5539 N N . VAL A 1 716 ? -49.573 29.323 16.571 1.00 84.94 716 VAL A N 1
ATOM 5540 C CA . VAL A 1 716 ? -50.191 30.278 15.629 1.00 84.94 716 VAL A CA 1
ATOM 5541 C C . VAL A 1 716 ? -51.696 30.018 15.502 1.00 84.94 716 VAL A C 1
ATOM 5543 O O . VAL A 1 716 ? -52.461 30.958 15.279 1.00 84.94 716 VAL A O 1
ATOM 5546 N N . SER A 1 717 ? -52.105 28.779 15.756 1.00 82.38 717 SER A N 1
ATOM 5547 C CA . SER A 1 717 ? -53.467 28.251 15.743 1.00 82.38 717 SER A CA 1
ATOM 5548 C C . SER A 1 717 ? -53.748 27.361 16.954 1.00 82.38 717 SER A C 1
ATOM 5550 O O . SER A 1 717 ? -52.856 27.125 17.779 1.00 82.38 717 SER A O 1
ATOM 5552 N N . ASP A 1 718 ? -55.001 26.919 17.077 1.00 87.94 718 ASP A N 1
ATOM 5553 C CA . ASP A 1 718 ? -55.421 26.006 18.133 1.00 87.94 718 ASP A CA 1
ATOM 5554 C C . ASP A 1 718 ? -54.905 24.586 17.858 1.00 87.94 718 ASP A C 1
ATOM 5556 O O . ASP A 1 718 ? -54.901 24.107 16.721 1.00 87.94 718 ASP A O 1
ATOM 5560 N N . ALA A 1 719 ? -54.433 23.923 18.913 1.00 88.81 719 ALA A N 1
ATOM 5561 C CA . ALA A 1 719 ? -53.913 22.565 18.854 1.00 88.81 719 ALA A CA 1
ATOM 5562 C C . ALA A 1 719 ? -54.417 21.723 20.031 1.00 88.81 719 ALA A C 1
ATOM 5564 O O . ALA A 1 719 ? -54.416 22.182 21.176 1.00 88.81 719 ALA A O 1
ATOM 5565 N N . THR A 1 720 ? -54.781 20.471 19.767 1.00 87.69 720 THR A N 1
ATOM 5566 C CA . THR A 1 720 ? -55.347 19.539 20.749 1.00 87.69 720 THR A CA 1
ATOM 5567 C C . THR A 1 720 ? -54.495 18.277 20.852 1.00 87.69 720 THR A C 1
ATOM 5569 O O . THR A 1 720 ? -54.194 17.645 19.844 1.00 87.69 720 THR A O 1
ATOM 5572 N N . PHE A 1 721 ? -54.126 17.897 22.079 1.00 88.12 721 PHE A N 1
ATOM 5573 C CA . PHE A 1 721 ? -53.333 16.702 22.391 1.00 88.12 721 PHE A CA 1
ATOM 5574 C C . PHE A 1 721 ? -53.867 15.988 23.637 1.00 88.12 721 PHE A C 1
ATOM 5576 O O . PHE A 1 721 ? -54.411 16.619 24.542 1.00 88.12 721 PHE A O 1
ATOM 5583 N N . LYS A 1 722 ? -53.623 14.681 23.768 1.00 84.56 722 LYS A N 1
ATOM 5584 C CA . LYS A 1 722 ? -53.935 13.919 24.994 1.00 84.56 722 LYS A CA 1
ATOM 5585 C C . LYS A 1 722 ? -53.129 14.385 26.201 1.00 84.56 722 LYS A C 1
ATOM 5587 O O . LYS A 1 722 ? -53.583 14.339 27.341 1.00 84.56 722 LYS A O 1
ATOM 5592 N N . ALA A 1 723 ? -51.870 14.721 25.962 1.00 83.19 723 ALA A N 1
ATOM 5593 C CA . ALA A 1 723 ? -50.926 15.060 27.008 1.00 83.19 723 ALA A CA 1
ATOM 5594 C C . ALA A 1 723 ? -49.884 16.035 26.475 1.00 83.19 723 ALA A C 1
ATOM 5596 O O . ALA A 1 723 ? -49.415 15.898 25.348 1.00 83.19 723 ALA A O 1
ATOM 5597 N N . PHE A 1 724 ? -49.470 16.968 27.329 1.00 88.81 724 PHE A N 1
ATOM 5598 C CA . PHE A 1 724 ? -48.296 17.797 27.094 1.00 88.81 724 PHE A CA 1
ATOM 5599 C C . PHE A 1 724 ? -47.262 17.559 28.195 1.00 88.81 724 PHE A C 1
ATOM 5601 O O . PHE A 1 724 ? -47.598 17.574 29.384 1.00 88.81 724 PHE A O 1
ATOM 5608 N N . GLN A 1 725 ? -46.015 17.292 27.808 1.00 88.44 725 GLN A N 1
ATOM 5609 C CA . GLN A 1 725 ? -44.943 16.907 28.720 1.00 88.44 725 GLN A CA 1
ATOM 5610 C C . GLN A 1 725 ? -43.647 17.680 28.466 1.00 88.44 725 GLN A C 1
ATOM 5612 O O . GLN A 1 725 ? -43.209 17.863 27.336 1.00 88.44 725 GLN A O 1
ATOM 5617 N N . GLU A 1 726 ? -42.974 18.056 29.544 1.00 83.25 726 GLU A N 1
ATOM 5618 C CA . GLU A 1 726 ? -41.597 18.536 29.529 1.00 83.25 726 GLU A CA 1
ATOM 5619 C C . GLU A 1 726 ? -40.674 17.417 30.025 1.00 83.25 726 GLU A C 1
ATOM 5621 O O . GLU A 1 726 ? -40.904 16.828 31.086 1.00 83.25 726 GLU A O 1
ATOM 5626 N N . LEU A 1 727 ? -39.637 17.115 29.246 1.00 82.12 727 LEU A N 1
ATOM 5627 C CA . LEU A 1 727 ? -38.637 16.094 29.522 1.00 82.12 727 LEU A CA 1
ATOM 5628 C C . LEU A 1 727 ? -37.309 16.765 29.878 1.00 82.12 727 LEU A C 1
ATOM 5630 O O . LEU A 1 727 ? -36.695 17.465 29.073 1.00 82.12 727 LEU A O 1
ATOM 5634 N N . ASN A 1 728 ? -36.832 16.512 31.092 1.00 71.38 728 ASN A N 1
ATOM 5635 C CA . ASN A 1 728 ? -35.582 17.063 31.600 1.00 71.38 728 ASN A CA 1
ATOM 5636 C C . ASN A 1 728 ? -34.579 15.943 31.868 1.00 71.38 728 ASN A C 1
ATOM 5638 O O . ASN A 1 728 ? -34.751 15.164 32.808 1.00 71.38 728 ASN A O 1
ATOM 5642 N N . ALA A 1 729 ? -33.516 15.876 31.067 1.00 61.22 729 ALA A N 1
ATOM 5643 C CA . ALA A 1 729 ? -32.406 14.965 31.312 1.00 61.22 729 ALA A CA 1
ATOM 5644 C C . ALA A 1 729 ? -31.502 15.531 32.419 1.00 61.22 729 ALA A C 1
ATOM 5646 O O . ALA A 1 729 ? -30.940 16.618 32.294 1.00 61.22 729 ALA A O 1
ATOM 5647 N N . ASN A 1 730 ? -31.353 14.794 33.517 1.00 57.84 730 ASN A N 1
ATOM 5648 C CA . ASN A 1 730 ? -30.388 15.103 34.569 1.00 57.84 730 ASN A CA 1
ATOM 5649 C C . ASN A 1 730 ? -29.500 13.881 34.858 1.00 57.84 730 ASN A C 1
ATOM 5651 O O . ASN A 1 730 ? -29.741 12.781 34.364 1.00 57.84 730 ASN A O 1
ATOM 5655 N N . ASN A 1 731 ? -28.481 14.049 35.705 1.00 47.12 731 ASN A N 1
ATOM 5656 C CA . ASN A 1 731 ? -27.543 12.974 36.065 1.00 47.12 731 ASN A CA 1
ATOM 5657 C C . ASN A 1 731 ? -28.187 11.768 36.795 1.00 47.12 731 ASN A C 1
ATOM 5659 O O . ASN A 1 731 ? -27.476 10.830 37.149 1.00 47.12 731 ASN A O 1
ATOM 5663 N N . LEU A 1 732 ? -29.496 11.795 37.068 1.00 48.56 732 LEU A N 1
ATOM 5664 C CA . LEU A 1 732 ? -30.268 10.735 37.725 1.00 48.56 732 LEU A CA 1
ATOM 5665 C C . LEU A 1 732 ? -31.343 10.112 36.808 1.00 48.56 732 LEU A C 1
ATOM 5667 O O . LEU A 1 732 ? -32.034 9.196 37.249 1.00 48.56 732 LEU A O 1
ATOM 5671 N N . GLY A 1 733 ? -31.479 10.573 35.557 1.00 53.38 733 GLY A N 1
ATOM 5672 C CA . GLY A 1 733 ? -32.451 10.079 34.575 1.00 53.38 733 GLY A CA 1
ATOM 5673 C C . GLY A 1 733 ? -33.268 11.192 33.906 1.00 53.38 733 GLY A C 1
ATOM 5674 O O . GLY A 1 733 ? -32.966 12.378 34.042 1.00 53.38 733 GLY A O 1
ATOM 5675 N N . VAL A 1 734 ? -34.313 10.806 33.168 1.00 62.47 734 VAL A N 1
ATOM 5676 C CA . VAL A 1 734 ? -35.274 11.742 32.562 1.00 62.47 734 VAL A CA 1
ATOM 5677 C C . VAL A 1 734 ? -36.397 12.017 33.560 1.00 62.47 734 VAL A C 1
ATOM 5679 O O . VAL A 1 734 ? -37.080 11.096 34.005 1.00 62.47 734 VAL A O 1
ATOM 5682 N N . VAL A 1 735 ? -36.583 13.283 33.924 1.00 66.94 735 VAL A N 1
ATOM 5683 C CA . VAL A 1 735 ? -37.724 13.750 34.718 1.00 66.94 735 VAL A CA 1
ATOM 5684 C C . VAL A 1 735 ? -38.797 14.263 33.766 1.00 66.94 735 VAL A C 1
ATOM 5686 O O . VAL A 1 735 ? -38.529 15.169 32.982 1.00 66.94 735 VAL A O 1
ATOM 5689 N N . THR A 1 736 ? -40.004 13.708 33.864 1.00 72.06 736 THR A N 1
ATOM 5690 C CA . THR A 1 736 ? -41.172 14.130 33.081 1.00 72.06 736 THR A CA 1
ATOM 5691 C C . THR A 1 736 ? -42.084 15.008 33.932 1.00 72.06 736 THR A C 1
ATOM 5693 O O . THR A 1 736 ? -42.539 14.586 34.996 1.00 72.06 736 THR A O 1
ATOM 5696 N N . LEU A 1 737 ? -42.371 16.220 33.463 1.00 71.25 737 LEU A N 1
ATOM 5697 C CA . LEU A 1 737 ? -43.394 17.105 34.019 1.00 71.25 737 LEU A CA 1
ATOM 5698 C C . LEU A 1 737 ? -44.570 17.147 33.045 1.00 71.25 737 LEU A C 1
ATOM 5700 O O . LEU A 1 737 ? -44.404 17.578 31.911 1.00 71.25 737 LEU A O 1
ATOM 5704 N N . SER A 1 738 ? -45.749 16.694 33.466 1.00 77.44 738 SER A N 1
ATOM 5705 C CA . SER A 1 738 ? -46.959 16.718 32.635 1.00 77.44 738 SER A CA 1
ATOM 5706 C C . SER A 1 738 ? -47.847 17.902 32.997 1.00 77.44 738 SER A C 1
ATOM 5708 O O . SER A 1 738 ? -48.018 18.216 34.177 1.00 77.44 738 SER A O 1
ATOM 5710 N N . VAL A 1 739 ? -48.429 18.540 31.985 1.00 81.50 739 VAL A N 1
ATOM 5711 C CA . VAL A 1 739 ? -49.458 19.568 32.169 1.00 81.50 739 VAL A CA 1
ATOM 5712 C C . VAL A 1 739 ? -50.796 18.893 32.446 1.00 81.50 739 VAL A C 1
ATOM 5714 O O . VAL A 1 739 ? -51.096 17.837 31.890 1.00 81.50 739 VAL A O 1
ATOM 5717 N N . ALA A 1 740 ? -51.570 19.475 33.362 1.00 79.69 740 ALA A N 1
ATOM 5718 C CA . ALA A 1 740 ? -52.912 18.991 33.654 1.00 79.69 740 ALA A CA 1
ATOM 5719 C C . ALA A 1 740 ? -53.829 19.175 32.427 1.00 79.69 740 ALA A C 1
ATOM 5721 O O . ALA A 1 740 ? -53.561 20.045 31.601 1.00 79.69 740 ALA A O 1
ATOM 5722 N N . PRO A 1 741 ? -54.912 18.396 32.304 1.00 81.00 741 PRO A N 1
ATOM 5723 C CA . PRO A 1 741 ? -55.916 18.653 31.281 1.00 81.00 741 PRO A CA 1
ATOM 5724 C C . PRO A 1 741 ? -56.499 20.072 31.377 1.00 81.00 741 PRO A C 1
ATOM 5726 O O . PRO A 1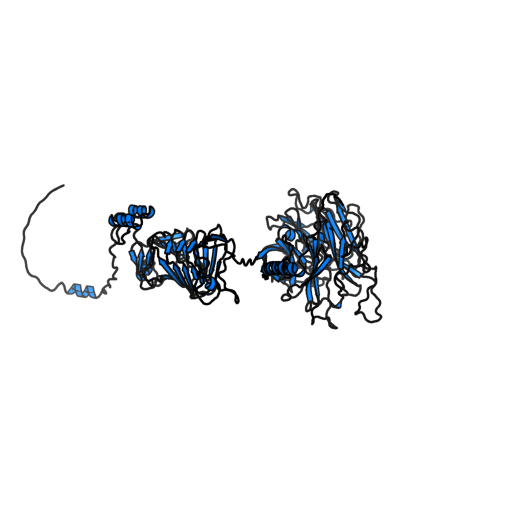 741 ? -56.712 20.589 32.480 1.00 81.00 741 PRO A O 1
ATOM 5729 N N . GLY A 1 742 ? -56.753 20.693 30.227 1.00 81.25 742 GLY A N 1
ATOM 5730 C CA . GLY A 1 742 ? -57.270 22.055 30.103 1.00 81.25 742 GLY A CA 1
ATOM 5731 C C . GLY A 1 742 ? -56.780 22.778 28.847 1.00 81.25 742 GLY A C 1
ATOM 5732 O O . GLY A 1 742 ? -55.887 22.306 28.147 1.00 81.25 742 GLY A O 1
ATOM 5733 N N . THR A 1 743 ? -57.355 23.949 28.576 1.00 87.25 743 THR A N 1
ATOM 5734 C CA . THR A 1 743 ? -56.955 24.828 27.466 1.00 87.25 743 THR A CA 1
ATOM 5735 C C . THR A 1 743 ? -56.038 25.936 27.968 1.00 87.25 743 THR A C 1
ATOM 5737 O O . THR A 1 743 ? -56.372 26.651 28.916 1.00 87.25 743 THR A O 1
ATOM 5740 N N . TYR A 1 744 ? -54.891 26.098 27.315 1.00 88.25 744 TYR A N 1
ATOM 5741 C CA . TYR A 1 744 ? -53.837 27.021 27.719 1.00 88.25 744 TYR A CA 1
ATOM 5742 C C . TYR A 1 744 ? -53.463 27.968 26.581 1.00 88.25 744 TYR A C 1
ATOM 5744 O O . TYR A 1 744 ? -53.168 27.537 25.469 1.00 88.25 744 TYR A O 1
ATOM 5752 N N . THR A 1 745 ? -53.396 29.267 26.863 1.00 91.25 745 THR A N 1
ATOM 5753 C CA . THR A 1 745 ? -52.731 30.221 25.965 1.00 91.25 745 THR A CA 1
ATOM 5754 C C . THR A 1 745 ? -51.209 30.103 26.088 1.00 91.25 745 THR A C 1
ATOM 5756 O O . THR A 1 745 ? -50.677 29.600 27.084 1.00 91.25 745 THR A O 1
ATOM 5759 N N . ALA A 1 746 ? -50.471 30.669 25.129 1.00 88.69 746 ALA A N 1
ATOM 5760 C CA . ALA A 1 746 ? -49.017 30.805 25.242 1.00 88.69 746 ALA A CA 1
ATOM 5761 C C . ALA A 1 746 ? -48.579 31.518 26.545 1.00 88.69 746 ALA A C 1
ATOM 5763 O O . ALA A 1 746 ? -47.535 31.197 27.117 1.00 88.69 746 ALA A O 1
ATOM 5764 N N . ALA A 1 747 ? -49.371 32.470 27.052 1.00 88.56 747 ALA A N 1
ATOM 5765 C CA . ALA A 1 747 ? -49.092 33.159 28.314 1.00 88.56 747 ALA A CA 1
ATOM 5766 C C . ALA A 1 747 ? -49.296 32.250 29.541 1.00 88.56 747 ALA A C 1
ATOM 5768 O O . ALA A 1 747 ? -48.503 32.313 30.488 1.00 88.56 747 ALA A O 1
ATOM 5769 N N . ASP A 1 748 ? -50.311 31.383 29.509 1.00 89.31 748 ASP A N 1
ATOM 5770 C CA . ASP A 1 748 ? -50.585 30.424 30.583 1.00 89.31 748 ASP A CA 1
ATOM 5771 C C . ASP A 1 748 ? -49.463 29.387 30.685 1.00 89.31 748 ASP A C 1
ATOM 5773 O O . ASP A 1 748 ? -48.940 29.155 31.775 1.00 89.31 748 ASP A O 1
ATOM 5777 N N . LEU A 1 749 ? -49.017 28.839 29.548 1.00 87.31 749 LEU A N 1
ATOM 5778 C CA . LEU A 1 749 ? -47.899 27.891 29.497 1.00 87.31 749 LEU A CA 1
ATOM 5779 C C . LEU A 1 749 ? -46.592 28.539 29.971 1.00 87.31 749 LEU A C 1
ATOM 5781 O O . LEU A 1 749 ? -45.902 27.995 30.830 1.00 87.31 749 LEU A O 1
ATOM 5785 N N . ASN A 1 750 ? -46.267 29.741 29.492 1.00 87.56 750 ASN A N 1
ATOM 5786 C CA . ASN A 1 750 ? -45.097 30.486 29.970 1.00 87.56 750 ASN A CA 1
ATOM 5787 C C . ASN A 1 750 ? -45.128 30.703 31.492 1.00 87.56 750 ASN A C 1
ATOM 5789 O O . ASN A 1 750 ? -44.108 30.549 32.160 1.00 87.56 750 ASN A O 1
ATOM 5793 N N . THR A 1 751 ? -46.299 30.996 32.058 1.00 86.38 751 THR A N 1
ATOM 5794 C CA . THR A 1 751 ? -46.463 31.136 33.512 1.00 86.38 751 THR A CA 1
ATOM 5795 C C . THR A 1 751 ? -46.265 29.803 34.231 1.00 86.38 751 THR A C 1
ATOM 5797 O O . THR A 1 751 ? -45.528 29.751 35.217 1.00 86.38 751 THR A O 1
ATOM 5800 N N . LEU A 1 752 ? -46.879 28.727 33.729 1.00 83.50 752 LEU A N 1
ATOM 5801 C CA . LEU A 1 752 ? -46.801 27.384 34.307 1.00 83.50 752 LEU A CA 1
ATOM 5802 C C . LEU A 1 752 ? -45.359 26.870 34.375 1.00 83.50 752 LEU A C 1
ATOM 5804 O O . LEU A 1 752 ? -44.962 26.270 35.373 1.00 83.50 752 LEU A O 1
ATOM 5808 N N . PHE A 1 753 ? -44.571 27.152 33.339 1.00 79.69 753 PHE A N 1
ATOM 5809 C CA . PHE A 1 753 ? -43.184 26.707 33.233 1.00 79.69 753 PHE A CA 1
ATOM 5810 C C . PHE A 1 753 ? -42.141 27.755 33.656 1.00 79.69 753 PHE A C 1
ATOM 5812 O O . PHE A 1 753 ? -40.939 27.502 33.571 1.00 79.69 753 PHE A O 1
ATOM 5819 N N . GLY A 1 754 ? -42.567 28.929 34.129 1.00 80.75 754 GLY A N 1
ATOM 5820 C CA . GLY A 1 754 ? -41.666 29.971 34.628 1.00 80.75 754 GLY A CA 1
ATOM 5821 C C . GLY A 1 754 ? -40.789 30.627 33.554 1.00 80.75 754 GLY A C 1
ATOM 5822 O O . GLY A 1 754 ? -39.649 30.999 33.836 1.00 80.75 754 GLY A O 1
ATOM 5823 N N . THR A 1 755 ? -41.298 30.782 32.331 1.00 80.56 755 THR A N 1
ATOM 5824 C CA . THR A 1 755 ? -40.587 31.387 31.193 1.00 80.56 755 THR A CA 1
ATOM 5825 C C . THR A 1 755 ? -41.308 32.601 30.627 1.00 80.56 755 THR A C 1
ATOM 5827 O O . THR A 1 755 ? -42.480 32.814 30.898 1.00 80.56 755 THR A O 1
ATOM 5830 N N . THR A 1 756 ? -40.617 33.434 29.844 1.00 77.00 756 THR A N 1
ATOM 5831 C CA . THR A 1 756 ? -41.206 34.668 29.283 1.00 77.00 756 THR A CA 1
ATOM 5832 C C . THR A 1 756 ? -41.465 34.620 27.780 1.00 77.00 756 THR A C 1
ATOM 5834 O O . THR A 1 756 ? -42.149 35.499 27.268 1.00 77.00 756 THR A O 1
ATOM 5837 N N . SER A 1 757 ? -40.897 33.649 27.063 1.00 80.81 757 SER A N 1
ATOM 5838 C CA . SER A 1 757 ? -40.933 33.626 25.593 1.00 80.81 757 SER A CA 1
ATOM 5839 C C . SER A 1 757 ? -40.796 32.231 24.972 1.00 80.81 757 SER A C 1
ATOM 5841 O O . SER A 1 757 ? -40.530 32.144 23.781 1.00 80.81 757 SER A O 1
ATOM 5843 N N . ARG A 1 758 ? -40.941 31.140 25.743 1.00 85.88 758 ARG A N 1
ATOM 5844 C CA . ARG A 1 758 ? -40.830 29.775 25.181 1.00 85.88 758 ARG A CA 1
ATOM 5845 C C . ARG A 1 758 ? -42.069 29.365 24.399 1.00 85.88 758 ARG A C 1
ATOM 5847 O O . ARG A 1 758 ? -41.970 28.602 23.448 1.00 85.88 758 ARG A O 1
ATOM 5854 N N . PHE A 1 759 ? -43.223 29.862 24.824 1.00 89.38 759 PHE A N 1
ATOM 5855 C CA . PHE A 1 759 ? -44.482 29.686 24.118 1.00 89.38 759 PHE A CA 1
ATOM 5856 C C . PHE A 1 759 ? -44.868 31.018 23.488 1.00 89.38 759 PHE A C 1
ATOM 5858 O O . PHE A 1 759 ? -44.827 32.056 24.156 1.00 89.38 759 PHE A O 1
ATOM 5865 N N . THR A 1 760 ? -45.212 31.015 22.208 1.00 89.88 760 THR A N 1
ATOM 5866 C CA . THR A 1 760 ? -45.583 32.225 21.458 1.00 89.88 760 THR A CA 1
ATOM 5867 C C . THR A 1 760 ? -46.818 31.965 20.599 1.00 89.88 760 THR A C 1
ATOM 5869 O O . THR A 1 760 ? -47.263 30.827 20.502 1.00 89.88 760 THR A O 1
ATOM 5872 N N . GLY A 1 761 ? -47.379 33.009 19.987 1.00 88.62 761 GLY A N 1
ATOM 5873 C CA . GLY A 1 761 ? -48.561 32.900 19.126 1.00 88.62 761 GLY A CA 1
ATOM 5874 C C . GLY A 1 761 ? -49.880 33.268 19.817 1.00 88.62 761 GLY A C 1
ATOM 5875 O O . GLY A 1 761 ? -49.897 33.654 20.989 1.00 88.62 761 GLY A O 1
ATOM 5876 N N . SER A 1 762 ? -50.967 33.248 19.043 1.00 88.62 762 SER A N 1
ATOM 5877 C CA . SER A 1 762 ? -52.314 33.674 19.459 1.00 88.62 762 SER A CA 1
ATOM 5878 C C . SER A 1 762 ? -53.311 32.531 19.650 1.00 88.62 762 SER A C 1
ATOM 5880 O O . SER A 1 762 ? -54.408 32.795 20.136 1.00 88.62 762 SER A O 1
ATOM 5882 N N . GLY A 1 763 ? -52.949 31.313 19.253 1.00 87.88 763 GLY A N 1
ATOM 5883 C CA . GLY A 1 763 ? -53.748 30.112 19.457 1.00 87.88 763 GLY A CA 1
ATOM 5884 C C . GLY A 1 763 ? -53.623 29.542 20.869 1.00 87.88 763 GLY A C 1
ATOM 5885 O O . GLY A 1 763 ? -52.923 30.083 21.740 1.00 87.88 763 GLY A O 1
ATOM 5886 N N . THR A 1 764 ? -54.319 28.435 21.088 1.00 89.75 764 THR A N 1
ATOM 5887 C CA . THR A 1 764 ? -54.392 27.716 22.359 1.00 89.75 764 THR A CA 1
ATOM 5888 C C . THR A 1 764 ? -53.942 26.264 22.226 1.00 89.75 764 THR A C 1
ATOM 5890 O O . THR A 1 764 ? -54.062 25.649 21.175 1.00 89.75 764 THR A O 1
ATOM 5893 N N . LEU A 1 765 ? -53.396 25.713 23.309 1.00 90.19 765 LEU A N 1
ATOM 5894 C CA . LEU A 1 765 ? -53.101 24.290 23.444 1.00 90.19 765 LEU A CA 1
ATOM 5895 C C . LEU A 1 765 ? -54.139 23.666 24.376 1.00 90.19 765 LEU A C 1
ATOM 5897 O O . LEU A 1 765 ? -54.163 23.995 25.565 1.00 90.19 765 LEU A O 1
ATOM 5901 N N . THR A 1 766 ? -54.962 22.761 23.861 1.00 88.75 766 THR A N 1
ATOM 5902 C CA . THR A 1 766 ? -55.915 21.975 24.647 1.00 88.75 766 THR A CA 1
ATOM 5903 C C . THR A 1 766 ? -55.319 20.610 24.967 1.00 88.75 766 THR A C 1
ATOM 5905 O O . THR A 1 766 ? -54.982 19.833 24.077 1.00 88.75 766 THR A O 1
ATOM 5908 N N . VAL A 1 767 ? -55.174 20.320 26.258 1.00 86.38 767 VAL A N 1
ATOM 5909 C CA . VAL A 1 767 ? -54.780 19.006 26.772 1.00 86.38 767 VAL A CA 1
ATOM 5910 C C . VAL A 1 767 ? -56.041 18.276 27.222 1.00 86.38 767 VAL A C 1
ATOM 5912 O O . VAL A 1 767 ? -56.704 18.729 28.156 1.00 86.38 767 VAL A O 1
ATOM 5915 N N . LEU A 1 768 ? -56.384 17.172 26.561 1.00 79.94 768 LEU A N 1
ATOM 5916 C CA . LEU A 1 768 ? -57.621 16.432 26.820 1.00 79.94 768 LEU A CA 1
ATOM 5917 C C . LEU A 1 768 ? -57.585 15.672 28.148 1.00 79.94 768 LEU A C 1
ATOM 5919 O O . LEU A 1 768 ? -56.526 15.274 28.644 1.00 79.94 768 LEU A O 1
ATOM 5923 N N . ILE A 1 769 ? -58.766 15.435 28.722 1.00 77.31 769 ILE A N 1
ATOM 5924 C CA . ILE A 1 769 ? -58.919 14.507 29.840 1.00 77.31 769 ILE A CA 1
ATOM 5925 C C . ILE A 1 769 ? -58.953 13.093 29.244 1.00 77.31 769 ILE A C 1
ATOM 5927 O O . ILE A 1 769 ? -59.789 12.805 28.393 1.00 77.31 769 ILE A O 1
ATOM 5931 N N . PRO A 1 770 ? -58.060 12.169 29.639 1.00 73.94 770 PRO A N 1
ATOM 5932 C CA . PRO A 1 770 ? -58.089 10.825 29.076 1.00 73.94 770 PRO A CA 1
ATOM 5933 C C . PRO A 1 770 ? -59.437 10.140 29.344 1.00 73.94 770 PRO A C 1
ATOM 5935 O O . PRO A 1 770 ? -59.765 9.874 30.495 1.00 73.94 770 PRO A O 1
ATOM 5938 N N . GLY A 1 771 ? -60.183 9.808 28.290 1.00 72.69 771 GLY A N 1
ATOM 5939 C CA . GLY A 1 771 ? -61.512 9.197 28.392 1.00 72.69 771 GLY A CA 1
ATOM 5940 C C . GLY A 1 771 ? -62.693 10.160 28.228 1.00 72.69 771 GLY A C 1
ATOM 5941 O O . GLY A 1 771 ? -63.809 9.659 28.209 1.00 72.69 771 GLY A O 1
ATOM 5942 N N . ASP A 1 772 ? -62.446 11.467 28.101 1.00 78.81 772 ASP A N 1
ATOM 5943 C CA . ASP A 1 772 ? -63.413 12.505 27.697 1.00 78.81 772 ASP A CA 1
ATOM 5944 C C . ASP A 1 772 ? -63.477 12.494 26.165 1.00 78.81 772 ASP A C 1
ATOM 5946 O O . ASP A 1 772 ? -62.585 13.001 25.481 1.00 78.81 772 ASP A O 1
ATOM 5950 N N . PHE A 1 773 ? -64.431 11.741 25.631 1.00 74.50 773 PHE A N 1
ATOM 5951 C CA . PHE A 1 773 ? -64.562 11.451 24.208 1.00 74.50 773 PHE A CA 1
ATOM 5952 C C . PHE A 1 773 ? -65.500 12.409 23.487 1.00 74.50 773 PHE A C 1
ATOM 5954 O O . PHE A 1 773 ? -65.406 12.499 22.263 1.00 74.50 773 PHE A O 1
ATOM 5961 N N . ASP A 1 774 ? -66.398 13.090 24.197 1.00 76.69 774 ASP A N 1
ATOM 5962 C CA . ASP A 1 774 ? -67.236 14.132 23.601 1.00 76.69 774 ASP A CA 1
ATOM 5963 C C . ASP A 1 774 ? -66.688 15.557 23.809 1.00 76.69 774 ASP A C 1
ATOM 5965 O O . ASP A 1 774 ? -67.182 16.505 23.187 1.00 76.69 774 ASP A O 1
ATOM 5969 N N . GLY A 1 775 ? -65.591 15.687 24.563 1.00 69.19 775 GLY A N 1
ATOM 5970 C CA . GLY A 1 775 ? -64.797 16.904 24.693 1.00 69.19 775 GLY A CA 1
ATOM 5971 C C . GLY A 1 775 ? -65.474 17.974 25.544 1.00 69.19 775 GLY A C 1
ATOM 5972 O O . GLY A 1 775 ? -65.150 19.160 25.405 1.00 69.19 775 GLY A O 1
ATOM 5973 N N . ASP A 1 776 ? -66.443 17.599 26.381 1.00 71.94 776 ASP A N 1
ATOM 5974 C CA . ASP A 1 776 ? -67.228 18.536 27.186 1.00 71.94 776 ASP A CA 1
ATOM 5975 C C . ASP A 1 776 ? -66.579 18.896 28.540 1.00 71.94 776 ASP A C 1
ATOM 5977 O O . ASP A 1 776 ? -67.039 19.805 29.260 1.00 71.94 776 ASP A O 1
ATOM 5981 N N . GLY A 1 777 ? -65.434 18.272 28.826 1.00 70.50 777 GLY A N 1
ATOM 5982 C CA . GLY A 1 777 ? -64.587 18.553 29.972 1.00 70.50 777 GLY A CA 1
ATOM 5983 C C . GLY A 1 777 ? -64.876 17.686 31.193 1.00 70.50 777 GLY A C 1
ATOM 5984 O O . GLY A 1 777 ? -64.339 18.002 32.263 1.00 70.50 777 GLY A O 1
ATOM 5985 N N . ASP A 1 778 ? -65.694 16.638 31.086 1.00 76.75 778 ASP A N 1
ATOM 5986 C CA . ASP A 1 778 ? -65.775 15.561 32.073 1.00 76.75 778 ASP A CA 1
ATOM 5987 C C . ASP A 1 778 ? -65.634 14.156 31.451 1.00 76.75 778 ASP A C 1
ATOM 5989 O O . ASP A 1 778 ? -65.256 14.010 30.300 1.00 76.75 778 ASP A O 1
ATOM 5993 N N . VAL A 1 779 ? -65.701 13.104 32.275 1.00 83.56 779 VAL A N 1
ATOM 5994 C CA . VAL A 1 779 ? -65.619 11.713 31.791 1.00 83.56 779 VAL A CA 1
ATOM 5995 C C . VAL A 1 779 ? -66.795 10.948 32.365 1.00 83.56 779 VAL A C 1
ATOM 5997 O O . VAL A 1 779 ? -66.749 10.470 33.507 1.00 83.56 779 VAL A O 1
ATOM 6000 N N . ASP A 1 780 ? -67.862 10.825 31.596 1.00 86.12 780 ASP A N 1
ATOM 6001 C CA . ASP A 1 780 ? -69.145 10.317 32.036 1.00 86.12 780 ASP A CA 1
ATOM 6002 C C . ASP A 1 780 ? -69.757 9.277 31.068 1.00 86.12 780 ASP A C 1
ATOM 6004 O O . ASP A 1 780 ? -69.073 8.552 30.343 1.00 86.12 780 ASP A O 1
ATOM 6008 N N . GLY A 1 781 ? -71.061 9.014 31.190 1.00 88.19 781 GLY A N 1
ATOM 6009 C CA . GLY A 1 781 ? -71.724 8.001 30.364 1.00 88.19 781 GLY A CA 1
ATOM 6010 C C . GLY A 1 781 ? -71.899 8.408 28.896 1.00 88.19 781 GLY A C 1
ATOM 6011 O O . GLY A 1 781 ? -72.091 7.520 28.059 1.00 88.19 781 GLY A O 1
ATOM 6012 N N . ALA A 1 782 ? -71.877 9.705 28.594 1.00 85.12 782 ALA A N 1
ATOM 6013 C CA . ALA A 1 782 ? -71.907 10.257 27.248 1.00 85.12 782 ALA A CA 1
ATOM 6014 C C . ALA A 1 782 ? -70.602 9.935 26.516 1.00 85.12 782 ALA A C 1
ATOM 6016 O O . ALA A 1 782 ? -70.668 9.356 25.429 1.00 85.12 782 ALA A O 1
ATOM 6017 N N . ASP A 1 783 ? -69.457 10.082 27.182 1.00 82.19 783 ASP A N 1
ATOM 6018 C CA . ASP A 1 783 ? -68.153 9.685 26.642 1.00 82.19 783 ASP A CA 1
ATOM 6019 C C . ASP A 1 783 ? -68.067 8.201 26.331 1.00 82.19 783 ASP A C 1
ATOM 6021 O O . ASP A 1 783 ? -67.523 7.789 25.312 1.00 82.19 783 ASP A O 1
ATOM 6025 N N . PHE A 1 784 ? -68.661 7.357 27.176 1.00 86.19 784 PHE A N 1
ATOM 6026 C CA . PHE A 1 784 ? -68.710 5.924 26.896 1.00 86.19 784 PHE A CA 1
ATOM 6027 C C . PHE A 1 784 ? -69.483 5.617 25.611 1.00 86.19 784 PHE A C 1
ATOM 6029 O O . PHE A 1 784 ? -69.140 4.694 24.871 1.00 86.19 784 PHE A O 1
ATOM 6036 N N . LEU A 1 785 ? -70.564 6.355 25.359 1.00 88.19 785 LEU A N 1
ATOM 6037 C CA . LEU A 1 785 ? -71.370 6.193 24.154 1.00 88.19 785 LEU A CA 1
ATOM 6038 C C . LEU A 1 785 ? -70.651 6.749 22.928 1.00 88.19 785 LEU A C 1
ATOM 6040 O O . LEU A 1 785 ? -70.782 6.156 21.858 1.00 88.19 785 LEU A O 1
ATOM 6044 N N . GLU A 1 786 ? -69.913 7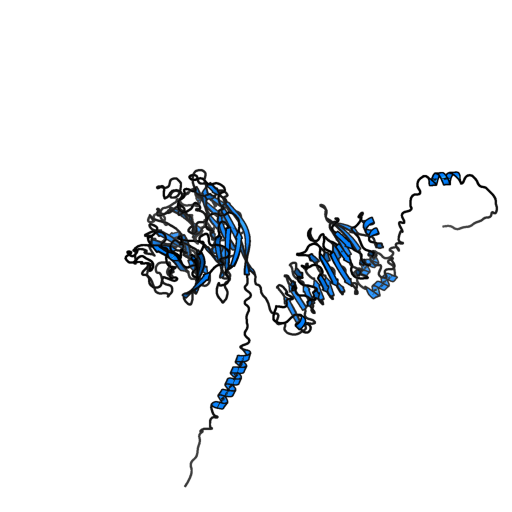.844 23.083 1.00 81.69 786 GLU A N 1
ATOM 6045 C CA . GLU A 1 786 ? -69.118 8.434 22.010 1.00 81.69 786 GLU A CA 1
ATOM 6046 C C . GLU A 1 786 ? -67.930 7.541 21.651 1.00 81.69 786 GLU A C 1
ATOM 6048 O O . GLU A 1 786 ? -67.750 7.192 20.484 1.00 81.69 786 GLU A O 1
ATOM 6053 N N . TRP A 1 787 ? -67.253 6.989 22.658 1.00 85.25 787 TRP A N 1
ATOM 6054 C CA . TRP A 1 787 ? -66.293 5.901 22.505 1.00 85.25 787 TRP A CA 1
ATOM 6055 C C . TRP A 1 787 ? -66.879 4.728 21.725 1.00 85.25 787 TRP A C 1
ATOM 6057 O O . TRP A 1 787 ? -66.300 4.294 20.739 1.00 85.25 787 TRP A O 1
ATOM 6067 N N . GLN A 1 788 ? -68.050 4.214 22.112 1.00 85.56 788 GLN A N 1
ATOM 6068 C CA . GLN A 1 788 ? -68.669 3.079 21.417 1.00 85.56 788 GLN A CA 1
ATOM 6069 C C . GLN A 1 788 ? -69.005 3.359 19.948 1.00 85.56 788 GLN A C 1
ATOM 6071 O O . GLN A 1 788 ? -69.152 2.408 19.175 1.00 85.56 788 GLN A O 1
ATOM 6076 N N . ARG A 1 789 ? -69.214 4.626 19.583 1.00 82.38 789 ARG A N 1
ATOM 6077 C CA . ARG A 1 789 ? -69.608 5.029 18.231 1.00 82.38 789 ARG A CA 1
ATOM 6078 C C . ARG A 1 789 ? -68.412 5.345 17.346 1.00 82.38 789 ARG A C 1
ATOM 6080 O O . ARG A 1 789 ? -68.473 4.979 16.174 1.00 82.38 789 ARG A O 1
ATOM 6087 N N . ASN A 1 790 ? -67.380 5.979 17.905 1.00 62.69 790 ASN A N 1
ATOM 6088 C CA . ASN A 1 790 ? -66.315 6.600 17.122 1.00 62.69 790 ASN A CA 1
ATOM 6089 C C . ASN A 1 790 ? -64.913 6.038 17.421 1.00 62.69 790 ASN A C 1
ATOM 6091 O O . ASN A 1 790 ? -64.180 5.814 16.471 1.00 62.69 790 ASN A O 1
ATOM 6095 N N . ASP A 1 791 ? -64.549 5.748 18.679 1.00 73.25 791 ASP A N 1
ATOM 6096 C CA . ASP A 1 791 ? -63.215 5.200 19.019 1.00 73.25 791 ASP A CA 1
ATOM 6097 C C . ASP A 1 791 ? -63.217 3.657 19.048 1.00 73.25 791 ASP A C 1
ATOM 6099 O O . ASP A 1 791 ? -62.525 2.985 18.289 1.00 73.25 791 ASP A O 1
ATOM 6103 N N . GLY A 1 792 ? -64.022 3.046 19.919 1.00 72.88 792 GLY A N 1
ATOM 6104 C CA . GLY A 1 792 ? -64.208 1.596 20.015 1.00 72.88 792 GLY A CA 1
ATOM 6105 C C . GLY A 1 792 ? -62.956 0.803 20.417 1.00 72.88 792 GLY A C 1
ATOM 6106 O O . GLY A 1 792 ? -63.000 -0.434 20.448 1.00 72.88 792 GLY A O 1
ATOM 6107 N N . THR A 1 793 ? -61.845 1.469 20.748 1.00 73.75 793 THR A N 1
ATOM 6108 C CA . THR A 1 793 ? -60.558 0.823 21.007 1.00 73.75 793 THR A CA 1
ATOM 6109 C C . THR A 1 793 ? -60.454 0.306 22.450 1.00 73.75 793 THR A C 1
ATOM 6111 O O . THR A 1 793 ? -61.004 0.895 23.387 1.00 73.75 793 THR A O 1
ATOM 6114 N N . PRO A 1 794 ? -59.708 -0.789 22.705 1.00 72.88 794 PRO A N 1
ATOM 6115 C CA . PRO A 1 794 ? -59.447 -1.258 24.070 1.00 72.88 794 PRO A CA 1
ATOM 6116 C C . PRO A 1 794 ? -58.699 -0.236 24.939 1.00 72.88 794 PRO A C 1
ATOM 6118 O O . PRO A 1 794 ? -58.882 -0.214 26.157 1.00 72.88 794 PRO A O 1
ATOM 6121 N N . ALA A 1 795 ? -57.852 0.592 24.321 1.00 65.62 795 ALA A N 1
ATOM 6122 C CA . ALA A 1 795 ? -57.121 1.657 24.997 1.00 65.62 795 ALA A CA 1
ATOM 6123 C C . ALA A 1 795 ? -58.062 2.795 25.412 1.00 65.62 795 ALA A C 1
ATOM 6125 O O . ALA A 1 795 ? -57.990 3.246 26.557 1.00 65.62 795 ALA A O 1
ATOM 6126 N N . GLY A 1 796 ? -58.987 3.185 24.532 1.00 69.06 796 GLY A N 1
ATOM 6127 C CA . GLY A 1 796 ? -60.031 4.153 24.837 1.00 69.06 796 GLY A CA 1
ATOM 6128 C C . GLY A 1 796 ? -60.940 3.687 25.976 1.00 69.06 796 GLY A C 1
ATOM 6129 O O . GLY A 1 796 ? -61.174 4.427 26.932 1.00 69.06 796 GLY A O 1
ATOM 6130 N N . LEU A 1 797 ? -61.327 2.407 25.975 1.00 79.44 797 LEU A N 1
ATOM 6131 C CA . LEU A 1 797 ? -62.087 1.821 27.081 1.00 79.44 797 LEU A CA 1
ATOM 6132 C C . LEU A 1 797 ? -61.332 1.900 28.415 1.00 79.44 797 LEU A C 1
ATOM 6134 O O . LEU A 1 797 ? -61.927 2.220 29.443 1.00 79.44 797 LEU A O 1
ATOM 6138 N N . ALA A 1 798 ? -60.032 1.597 28.417 1.00 75.44 798 ALA A N 1
ATOM 6139 C CA . ALA A 1 798 ? -59.205 1.669 29.620 1.00 75.44 798 ALA A CA 1
ATOM 6140 C C . ALA A 1 798 ? -59.032 3.115 30.117 1.00 75.44 798 ALA A C 1
ATOM 6142 O O . ALA A 1 798 ? -59.058 3.350 31.326 1.00 75.44 798 ALA A O 1
ATOM 6143 N N . ALA A 1 799 ? -58.892 4.077 29.199 1.00 72.56 799 ALA A N 1
ATOM 6144 C CA . ALA A 1 799 ? -58.812 5.498 29.518 1.00 72.56 799 ALA A CA 1
ATOM 6145 C C . ALA A 1 799 ? -60.107 5.995 30.174 1.00 72.56 799 ALA A C 1
ATOM 6147 O O . ALA A 1 799 ? -60.049 6.567 31.260 1.00 72.56 799 ALA A O 1
ATOM 6148 N N . TRP A 1 800 ? -61.267 5.671 29.598 1.00 85.06 800 TRP A N 1
ATOM 6149 C CA . TRP A 1 800 ? -62.566 5.987 30.193 1.00 85.06 800 TRP A CA 1
ATOM 6150 C C . TRP A 1 800 ? -62.766 5.320 31.550 1.00 85.06 800 TRP A C 1
ATOM 6152 O O . TRP A 1 800 ? -63.092 5.983 32.528 1.00 85.06 800 TRP A O 1
ATOM 6162 N N . GLN A 1 801 ? -62.483 4.018 31.669 1.00 85.81 801 GLN A N 1
ATOM 6163 C CA . GLN A 1 801 ? -62.612 3.299 32.944 1.00 85.81 801 GLN A CA 1
ATOM 6164 C C . GLN A 1 801 ? -61.737 3.899 34.049 1.00 85.81 801 GLN A C 1
ATOM 6166 O O . GLN A 1 801 ? -62.137 3.902 35.213 1.00 85.81 801 GLN A O 1
ATOM 6171 N N . SER A 1 802 ? -60.543 4.379 33.696 1.00 79.88 802 SER A N 1
ATOM 6172 C CA . SER A 1 802 ? -59.604 4.968 34.649 1.00 79.88 802 SER A CA 1
ATOM 6173 C C . SER A 1 802 ? -59.987 6.384 35.081 1.00 79.88 802 SER A C 1
ATOM 6175 O O . SER A 1 802 ? -59.488 6.832 36.114 1.00 79.88 802 SER A O 1
ATOM 6177 N N . ASN A 1 803 ? -60.828 7.082 34.315 1.00 78.62 803 ASN A N 1
ATOM 6178 C CA . ASN A 1 803 ? -61.150 8.489 34.548 1.00 78.62 803 ASN A CA 1
ATOM 6179 C C . ASN A 1 803 ? -62.651 8.755 34.730 1.00 78.62 803 ASN A C 1
ATOM 6181 O O . ASN A 1 803 ? -63.010 9.887 35.018 1.00 78.62 803 ASN A O 1
ATOM 6185 N N . TYR A 1 804 ? -63.514 7.735 34.661 1.00 83.12 804 TYR A N 1
ATOM 6186 C CA . TYR A 1 804 ? -64.958 7.876 34.862 1.00 83.12 804 TYR A CA 1
ATOM 6187 C C . TYR A 1 804 ? -65.300 8.575 36.186 1.00 83.12 804 TYR A C 1
ATOM 6189 O O . TYR A 1 804 ? -64.940 8.107 37.273 1.00 83.12 804 TYR A O 1
ATOM 6197 N N . GLY A 1 805 ? -66.031 9.684 36.088 1.00 78.38 805 GLY A N 1
ATOM 6198 C CA . GLY A 1 805 ? -66.343 10.587 37.192 1.00 78.38 805 GLY A CA 1
ATOM 6199 C C . GLY A 1 805 ? -65.289 11.671 37.448 1.00 78.38 805 GLY A C 1
ATOM 6200 O O . GLY A 1 805 ? -65.332 12.297 38.512 1.00 78.38 805 GLY A O 1
ATOM 6201 N N . ALA A 1 806 ? -64.342 11.892 36.529 1.00 77.12 806 ALA A N 1
ATOM 6202 C CA . ALA A 1 806 ? -63.454 13.052 36.559 1.00 77.12 806 ALA A CA 1
ATOM 6203 C C . ALA A 1 806 ? -64.287 14.349 36.448 1.00 77.12 806 ALA A C 1
ATOM 6205 O O . ALA A 1 806 ? -65.184 14.418 35.617 1.00 77.12 806 ALA A O 1
ATOM 6206 N N . PRO A 1 807 ? -64.066 15.356 37.314 1.00 61.50 807 PRO A N 1
ATOM 6207 C CA . PRO A 1 807 ? -64.925 16.539 37.377 1.00 61.50 807 PRO A CA 1
ATOM 6208 C C . PRO A 1 807 ? -64.637 17.557 36.264 1.00 61.50 807 PRO A C 1
ATOM 6210 O O . PRO A 1 807 ? -63.470 17.841 36.000 1.00 61.50 807 PRO A O 1
ATOM 6213 N N . GLN A 1 808 ? -65.690 18.227 35.772 1.00 55.16 808 GLN A N 1
ATOM 6214 C CA . GLN A 1 808 ? -65.596 19.465 34.986 1.00 55.16 808 GLN A CA 1
ATOM 6215 C C . GLN A 1 808 ? -64.686 20.494 35.674 1.00 55.16 808 GLN A C 1
ATOM 6217 O O . GLN A 1 808 ? -65.014 21.049 36.734 1.00 55.16 808 GLN A O 1
ATOM 6222 N N . LEU A 1 809 ? -63.533 20.785 35.069 1.00 50.72 809 LEU A N 1
ATOM 6223 C CA . LEU A 1 809 ? -62.631 21.831 35.542 1.00 50.72 809 LEU A CA 1
ATOM 6224 C C . LEU A 1 809 ? -63.137 23.199 35.067 1.00 50.72 809 LEU A C 1
ATOM 6226 O O . LEU A 1 809 ? -62.788 23.689 33.997 1.00 50.72 809 LEU A O 1
ATOM 6230 N N . LEU A 1 810 ? -63.947 23.860 35.899 1.00 41.19 810 LEU A N 1
ATOM 6231 C CA . LEU A 1 810 ? -64.256 25.282 35.731 1.00 41.19 810 LEU A CA 1
ATOM 6232 C C . LEU A 1 810 ? -62.951 26.093 35.759 1.00 41.19 810 LEU A C 1
ATOM 6234 O O . LEU A 1 810 ? -62.263 26.135 36.781 1.00 41.19 810 LEU A O 1
ATOM 6238 N N . ALA A 1 811 ? -62.639 26.760 34.645 1.00 38.38 811 ALA A N 1
ATOM 6239 C CA . ALA A 1 811 ? -61.482 27.634 34.497 1.00 38.38 811 ALA A CA 1
ATOM 6240 C C . ALA A 1 811 ? -61.385 28.635 35.664 1.00 38.38 811 ALA A C 1
ATOM 6242 O O . ALA A 1 811 ? -62.210 29.542 35.817 1.00 38.38 811 ALA A O 1
ATOM 6243 N N . ALA A 1 812 ? -60.354 28.489 36.497 1.00 34.06 812 ALA A N 1
ATOM 6244 C CA . ALA A 1 812 ? -60.008 29.487 37.494 1.00 34.06 812 ALA A CA 1
ATOM 6245 C C . ALA A 1 812 ? -59.399 30.695 36.772 1.00 34.06 812 ALA A C 1
ATOM 6247 O O . ALA A 1 812 ? -58.206 30.726 36.484 1.00 34.06 812 ALA A O 1
ATOM 6248 N N . SER A 1 813 ? -60.213 31.712 36.478 1.00 32.34 813 SER A N 1
ATOM 6249 C CA . SER A 1 813 ? -59.707 33.000 36.011 1.00 32.34 813 SER A CA 1
ATOM 6250 C C . SER A 1 813 ? -58.848 33.629 37.115 1.00 32.34 813 SER A C 1
ATOM 6252 O O . SER A 1 813 ? -59.366 34.268 38.036 1.00 32.34 813 SER A O 1
ATOM 6254 N N . ALA A 1 814 ? -57.529 33.470 37.039 1.00 34.41 814 ALA A N 1
ATOM 6255 C CA . ALA A 1 814 ? -56.583 34.242 37.832 1.00 34.41 814 ALA A CA 1
ATOM 6256 C C . ALA A 1 814 ? -56.482 35.661 37.249 1.00 34.41 814 ALA A C 1
ATOM 6258 O O . ALA A 1 814 ? -55.462 36.073 36.705 1.00 34.41 814 ALA A O 1
ATOM 6259 N N . ALA A 1 815 ? -57.569 36.430 37.351 1.00 30.72 815 ALA A N 1
ATOM 6260 C CA . ALA A 1 815 ? -57.493 37.870 37.187 1.00 30.72 815 ALA A CA 1
ATOM 6261 C C . ALA A 1 815 ? -56.639 38.410 38.339 1.00 30.72 815 ALA A C 1
ATOM 6263 O O . ALA A 1 815 ? -57.013 38.306 39.510 1.00 30.72 815 ALA A O 1
ATOM 6264 N N . THR A 1 816 ? -55.475 38.963 38.011 1.00 31.06 816 THR A N 1
ATOM 6265 C CA . THR A 1 816 ? -54.641 39.706 38.951 1.00 31.06 816 THR A CA 1
ATOM 6266 C C . THR A 1 816 ? -55.463 40.856 39.528 1.00 31.06 816 THR A C 1
ATOM 6268 O O . THR A 1 816 ? -55.728 41.865 38.880 1.00 31.06 816 THR A O 1
ATOM 6271 N N . VAL A 1 817 ? -55.918 40.681 40.768 1.00 32.31 817 VAL A N 1
ATOM 6272 C CA . VAL A 1 817 ? -56.537 41.742 41.561 1.00 32.31 817 VAL A CA 1
ATOM 6273 C C . VAL A 1 817 ? -55.441 42.770 41.850 1.00 32.31 817 VAL A C 1
ATOM 6275 O O . VAL A 1 817 ? -54.468 42.423 42.521 1.00 32.31 817 VAL A O 1
ATOM 6278 N N . PRO A 1 818 ? -55.543 44.025 41.379 1.00 38.75 818 PRO A N 1
ATOM 6279 C CA . PRO A 1 818 ? -54.577 45.045 41.751 1.00 38.75 818 PRO A CA 1
ATOM 6280 C C . PRO A 1 818 ? -54.715 45.306 43.249 1.00 38.75 818 PRO A C 1
ATOM 6282 O O . PRO A 1 818 ? -55.802 45.658 43.716 1.00 38.75 818 PRO A O 1
ATOM 6285 N N . GLU A 1 819 ? -53.633 45.153 44.011 1.00 37.94 819 GLU A N 1
ATOM 6286 C CA . GLU A 1 819 ? -53.611 45.613 45.395 1.00 37.94 819 GLU A CA 1
ATOM 6287 C C . GLU A 1 819 ? -53.912 47.123 45.424 1.00 37.94 819 GLU A C 1
ATOM 6289 O O . GLU A 1 819 ? -53.182 47.916 44.814 1.00 37.94 819 GLU A O 1
ATOM 6294 N N . PRO A 1 820 ? -54.963 47.584 46.124 1.00 40.91 820 PRO A N 1
ATOM 6295 C CA . PRO A 1 820 ? -55.109 49.001 46.372 1.00 40.91 820 PRO A CA 1
ATOM 6296 C C . PRO A 1 820 ? -54.001 49.410 47.340 1.00 40.91 820 PRO A C 1
ATOM 6298 O O . PRO A 1 820 ? -53.966 48.971 48.489 1.00 40.91 820 PRO A O 1
ATOM 6301 N N . SER A 1 821 ? -53.103 50.274 46.858 1.00 47.44 821 SER A N 1
ATOM 6302 C CA . SER A 1 821 ? -52.093 50.971 47.659 1.00 47.44 821 SER A CA 1
ATOM 6303 C C . SER A 1 821 ? -52.627 51.308 49.059 1.00 47.44 821 SER A C 1
ATOM 6305 O O . SER A 1 821 ? -53.751 51.800 49.199 1.00 47.44 821 SER A O 1
ATOM 6307 N N . ALA A 1 822 ? -51.813 51.075 50.094 1.00 53.53 822 ALA A N 1
ATOM 6308 C CA . ALA A 1 822 ? -52.127 51.243 51.522 1.00 53.53 822 ALA A CA 1
ATOM 6309 C C . ALA A 1 822 ? -52.707 52.625 51.934 1.00 53.53 822 ALA A C 1
ATOM 6311 O O . ALA A 1 822 ? -53.061 52.847 53.089 1.00 53.53 822 ALA A O 1
ATOM 6312 N N . ILE A 1 823 ? -52.856 53.549 50.986 1.00 55.44 823 ILE A N 1
ATOM 6313 C CA . ILE A 1 823 ? -53.528 54.841 51.100 1.00 55.44 823 ILE A CA 1
ATOM 6314 C C . ILE A 1 823 ? -55.071 54.713 51.061 1.00 55.44 823 ILE A C 1
ATOM 6316 O O . ILE A 1 823 ? -55.755 55.538 51.665 1.00 55.44 823 ILE A O 1
ATOM 6320 N N . LEU A 1 824 ? -55.652 53.667 50.455 1.00 51.28 824 LEU A N 1
ATOM 6321 C CA . LEU A 1 824 ? -57.118 53.494 50.340 1.00 51.28 824 LEU A CA 1
ATOM 6322 C C . LEU A 1 824 ? -57.790 52.896 51.596 1.00 51.28 824 LEU A C 1
ATOM 6324 O O . LEU A 1 824 ? -58.937 53.232 51.898 1.00 51.28 824 LEU A O 1
ATOM 6328 N N . LEU A 1 825 ? -57.068 52.104 52.398 1.00 51.44 825 LEU A N 1
ATOM 6329 C CA . LEU A 1 825 ? -57.573 51.541 53.665 1.00 51.44 825 LEU A CA 1
ATOM 6330 C C . LEU A 1 825 ? -57.638 52.568 54.815 1.00 51.44 825 LEU A C 1
ATOM 6332 O O . LEU A 1 825 ? -58.419 52.396 55.750 1.00 51.44 825 LEU A O 1
ATOM 6336 N N . ILE A 1 826 ? -56.904 53.682 54.721 1.00 58.97 826 ILE A N 1
ATOM 6337 C CA . ILE A 1 826 ? -56.966 54.783 55.703 1.00 58.97 826 ILE A CA 1
ATOM 6338 C C . ILE A 1 826 ? -58.146 55.738 55.408 1.00 58.97 826 ILE A C 1
ATOM 6340 O O . ILE A 1 826 ? -58.704 56.349 56.324 1.00 58.97 826 ILE A O 1
ATOM 6344 N N . VAL A 1 827 ? -58.609 55.805 54.152 1.00 56.75 827 VAL A N 1
ATOM 6345 C CA . VAL A 1 827 ? -59.737 56.663 53.732 1.00 56.75 827 VAL A CA 1
ATOM 6346 C C . VAL A 1 827 ? -61.106 55.982 53.939 1.00 56.75 827 VAL A C 1
ATOM 6348 O O . VAL A 1 827 ? -62.084 56.657 54.269 1.00 56.75 827 VAL A O 1
ATOM 6351 N N . PHE A 1 828 ? -61.187 54.647 53.863 1.00 52.62 828 PHE A N 1
ATOM 6352 C CA . PHE A 1 828 ? -62.422 53.899 54.173 1.00 52.62 828 PHE A CA 1
ATOM 6353 C C . PHE A 1 828 ? -62.636 53.624 55.674 1.00 52.62 828 PHE A C 1
ATOM 6355 O O . PHE A 1 828 ? -63.777 53.526 56.126 1.00 52.62 828 PHE A O 1
ATOM 6362 N N . GLY A 1 829 ? -61.570 53.589 56.484 1.00 53.66 829 GLY A N 1
ATOM 6363 C CA . GLY A 1 829 ? -61.671 53.424 57.943 1.00 53.66 829 GLY A CA 1
ATOM 6364 C C . GLY A 1 829 ? -62.237 54.642 58.691 1.00 53.66 829 GLY A C 1
ATOM 6365 O O . GLY A 1 829 ? -62.715 54.512 59.815 1.00 53.66 829 GLY A O 1
ATOM 6366 N N . THR A 1 830 ? -62.236 55.828 58.072 1.00 55.84 830 THR A N 1
ATOM 6367 C CA . THR A 1 830 ? -62.709 57.083 58.690 1.00 55.84 830 THR A CA 1
ATOM 6368 C C . THR A 1 830 ? -64.108 57.517 58.231 1.00 55.84 830 THR A C 1
ATOM 6370 O O . THR A 1 830 ? -64.695 58.415 58.834 1.00 55.84 830 THR A O 1
ATOM 6373 N N . SER A 1 831 ? -64.699 56.845 57.236 1.00 50.53 831 SER A N 1
ATOM 6374 C CA . SER A 1 831 ? -66.006 57.190 56.646 1.00 50.53 831 SER A CA 1
ATOM 6375 C C . SER A 1 831 ? -67.176 56.286 57.080 1.00 50.53 831 SER A C 1
ATOM 6377 O O . SER A 1 831 ? -68.329 56.630 56.829 1.00 50.53 831 SER A O 1
ATOM 6379 N N . LEU A 1 832 ? -66.926 55.200 57.828 1.00 46.19 832 LEU A N 1
ATOM 6380 C CA . LEU A 1 832 ? -67.968 54.308 58.383 1.00 46.19 832 LEU A CA 1
ATOM 6381 C C . LEU A 1 832 ? -68.349 54.582 59.855 1.00 46.19 832 LEU A C 1
ATOM 6383 O O . LEU A 1 832 ? -69.220 53.909 60.400 1.00 46.19 832 LEU A O 1
ATOM 6387 N N . LEU A 1 833 ? -67.771 55.607 60.495 1.00 49.59 833 LEU A N 1
ATOM 6388 C CA . LEU A 1 833 ? -68.134 56.031 61.861 1.00 49.59 833 LEU A CA 1
ATOM 6389 C C . LEU A 1 833 ? -69.102 57.229 61.919 1.00 49.59 833 LEU A C 1
ATOM 6391 O O . LEU A 1 833 ? -69.448 57.686 63.008 1.00 49.59 833 LEU A O 1
ATOM 6395 N N . VAL A 1 834 ? -69.593 57.729 60.778 1.00 53.97 834 VAL A N 1
ATOM 6396 C CA . VAL A 1 834 ? -70.487 58.903 60.729 1.00 53.97 834 VAL A CA 1
ATOM 6397 C C . VAL A 1 834 ? -71.626 58.712 59.720 1.00 53.97 834 VAL A C 1
ATOM 6399 O O . VAL A 1 834 ? -71.671 59.373 58.693 1.00 53.97 834 VAL A O 1
ATOM 6402 N N . ASN A 1 835 ? -72.564 57.803 60.000 1.00 42.22 835 ASN A N 1
ATOM 6403 C CA . ASN A 1 835 ? -73.998 57.954 59.680 1.00 42.22 835 ASN A CA 1
ATOM 6404 C C . ASN A 1 835 ? -74.748 56.687 60.114 1.00 42.22 835 ASN A C 1
ATOM 6406 O O . ASN A 1 835 ? -74.589 55.626 59.531 1.00 42.22 835 ASN A O 1
ATOM 6410 N N . ARG A 1 836 ? -75.466 56.749 61.243 1.00 39.88 836 ARG A N 1
ATOM 6411 C CA . ARG A 1 836 ? -76.944 56.805 61.267 1.00 39.88 836 ARG A CA 1
ATOM 6412 C C . ARG A 1 836 ? -77.570 55.591 60.561 1.00 39.88 836 ARG A C 1
ATOM 6414 O O . ARG A 1 836 ? -77.555 55.505 59.349 1.00 39.88 836 ARG A O 1
ATOM 6421 N N . GLY A 1 837 ? -78.142 54.623 61.267 1.00 35.22 837 GLY A N 1
ATOM 6422 C CA . GLY A 1 837 ? -79.189 54.819 62.263 1.00 35.22 837 GLY A CA 1
ATOM 6423 C C . GLY A 1 837 ? -80.558 54.731 61.587 1.00 35.22 837 GLY A C 1
ATOM 6424 O O . GLY A 1 837 ? -80.814 55.495 60.666 1.00 35.22 837 GLY A O 1
ATOM 6425 N N . TYR A 1 838 ? -81.407 53.855 62.138 1.00 39.03 838 TYR A N 1
ATOM 6426 C CA . TYR A 1 838 ? -82.874 53.752 62.041 1.00 39.03 838 TYR A CA 1
ATOM 6427 C C . TYR A 1 838 ? -83.478 52.470 61.426 1.00 39.03 838 TYR A C 1
ATOM 6429 O O . TYR A 1 838 ? -83.482 52.284 60.218 1.00 39.03 838 TYR A O 1
ATOM 6437 N N . LYS A 1 839 ? -84.192 51.771 62.334 1.00 39.84 839 LYS A N 1
ATOM 6438 C CA . LYS A 1 839 ? -85.440 50.973 62.214 1.00 39.84 839 LYS A CA 1
ATOM 6439 C C . LYS A 1 839 ? -85.301 49.523 61.729 1.00 39.84 839 LYS A C 1
ATOM 6441 O O . LYS A 1 839 ? -84.881 49.305 60.610 1.00 39.84 839 LYS A O 1
ATOM 6446 N N . ASN A 1 840 ? -85.512 48.485 62.552 1.00 35.59 840 ASN A N 1
ATOM 6447 C CA . ASN A 1 840 ? -86.621 48.033 63.438 1.00 35.59 840 ASN A CA 1
ATOM 6448 C C . ASN A 1 840 ? -87.685 47.150 62.754 1.00 35.59 840 ASN A C 1
ATOM 6450 O O . ASN A 1 840 ? -88.341 47.607 61.827 1.00 35.59 840 ASN A O 1
ATOM 6454 N N . PHE A 1 841 ? -87.936 46.004 63.419 1.00 34.41 841 PHE A N 1
ATOM 6455 C CA . PHE A 1 841 ? -89.079 45.063 63.353 1.00 34.41 841 PHE A CA 1
ATOM 6456 C C . PHE A 1 841 ? -89.138 44.156 62.103 1.00 34.41 841 PHE A C 1
ATOM 6458 O O . PHE A 1 841 ? -88.965 44.629 60.994 1.00 34.41 841 PHE A O 1
ATOM 6465 N N . THR A 1 842 ? -89.336 42.832 62.187 1.00 38.69 842 THR A N 1
ATOM 6466 C CA . THR A 1 842 ? -90.217 42.050 63.083 1.00 38.69 842 THR A CA 1
ATOM 6467 C C . THR A 1 842 ? -89.745 40.584 63.192 1.00 38.69 842 THR A C 1
ATOM 6469 O O . THR A 1 842 ? -88.857 40.151 62.468 1.00 38.69 842 THR A O 1
ATOM 6472 N N . ARG A 1 843 ? -90.340 39.850 64.135 1.00 34.44 843 ARG A N 1
ATOM 6473 C CA . ARG A 1 843 ? -89.940 38.578 64.757 1.00 34.44 843 ARG A CA 1
ATOM 6474 C C . ARG A 1 843 ? -90.802 37.403 64.251 1.00 34.44 843 ARG A C 1
ATOM 6476 O O . ARG A 1 843 ? -91.854 37.664 63.681 1.00 34.44 843 ARG A O 1
ATOM 6483 N N . GLU A 1 844 ? -90.391 36.188 64.642 1.00 35.59 844 GLU A N 1
ATOM 6484 C CA . GLU A 1 844 ? -91.137 34.905 64.748 1.00 35.59 844 GLU A CA 1
ATOM 6485 C C . GLU A 1 844 ? -90.896 33.863 63.648 1.00 35.59 844 GLU A C 1
ATOM 6487 O O . GLU A 1 844 ? -90.825 34.204 62.479 1.00 35.59 844 GLU A O 1
ATOM 6492 N N . THR A 1 845 ? -90.913 32.551 63.903 1.00 36.34 845 THR A N 1
ATOM 6493 C CA . THR A 1 845 ? -90.342 31.629 64.919 1.00 36.34 845 THR A CA 1
ATOM 6494 C C . THR A 1 845 ? -90.733 30.221 64.443 1.00 36.34 845 THR A C 1
ATOM 6496 O O . THR A 1 845 ? -91.769 30.087 63.800 1.00 36.34 845 THR A O 1
ATOM 6499 N N . HIS A 1 846 ? -89.988 29.201 64.899 1.00 34.53 846 HIS A N 1
ATOM 6500 C CA . HIS A 1 846 ? -90.391 27.783 65.001 1.00 34.53 846 HIS A CA 1
ATOM 6501 C C . HIS A 1 846 ? -90.484 26.969 63.696 1.00 34.53 846 HIS A C 1
ATOM 6503 O O . HIS A 1 846 ? -90.923 27.473 62.678 1.00 34.53 846 HIS A O 1
ATOM 6509 N N . LEU A 1 847 ? -90.184 25.668 63.640 1.00 37.25 847 LEU A N 1
ATOM 6510 C CA . LEU A 1 847 ? -89.463 24.654 64.437 1.00 37.25 847 LEU A CA 1
ATOM 6511 C C . LEU A 1 847 ? -89.574 23.355 63.598 1.00 37.25 847 LEU A C 1
ATOM 6513 O O . LEU A 1 847 ? -90.452 23.270 62.742 1.00 37.25 847 LEU A O 1
ATOM 6517 N N . HIS A 1 848 ? -88.803 22.335 63.997 1.00 35.94 848 HIS A N 1
ATOM 6518 C CA . HIS A 1 848 ? -89.044 20.897 63.770 1.00 35.94 848 HIS A CA 1
ATOM 6519 C C . HIS A 1 848 ? -88.659 20.304 62.403 1.00 35.94 848 HIS A C 1
ATOM 6521 O O . HIS A 1 848 ? -88.939 20.882 61.366 1.00 35.94 848 HIS A O 1
ATOM 6527 N N . GLU A 1 849 ? -88.090 19.101 62.306 1.00 40.34 849 GLU A N 1
ATOM 6528 C CA . GLU A 1 849 ? -87.500 18.143 63.262 1.00 40.34 849 GLU A CA 1
ATOM 6529 C C . GLU A 1 849 ? -87.023 16.920 62.448 1.00 40.34 849 GLU A C 1
ATOM 6531 O O . GLU A 1 849 ? -87.346 16.810 61.267 1.00 40.34 849 GLU A O 1
ATOM 6536 N N . THR A 1 850 ? -86.390 15.968 63.146 1.00 40.19 850 THR A N 1
ATOM 6537 C CA . THR A 1 850 ? -86.083 14.560 62.800 1.00 40.19 850 THR A CA 1
ATOM 6538 C C . THR A 1 850 ? -84.697 14.330 62.180 1.00 40.19 850 THR A C 1
ATOM 6540 O O . THR A 1 850 ? -84.429 14.765 61.069 1.00 40.19 850 THR A O 1
ATOM 6543 N N . HIS A 1 851 ? -83.690 13.883 62.958 1.00 41.88 851 HIS A N 1
ATOM 6544 C CA . HIS A 1 851 ? -83.456 12.513 63.486 1.00 41.88 851 HIS A CA 1
ATOM 6545 C C . HIS A 1 851 ? -83.483 11.496 62.333 1.00 41.88 851 HIS A C 1
ATOM 6547 O O . HIS A 1 851 ? -84.531 11.330 61.723 1.00 41.88 851 HIS A O 1
ATOM 6553 N N . LEU A 1 852 ? -82.404 10.803 61.962 1.00 41.59 852 LEU A N 1
ATOM 6554 C CA . LEU A 1 852 ? -81.303 10.189 62.717 1.00 41.59 852 LEU A CA 1
ATOM 6555 C C . LEU A 1 852 ? -80.057 10.065 61.831 1.00 41.59 852 LEU A C 1
ATOM 6557 O O . LEU A 1 852 ? -80.248 9.938 60.601 1.00 41.59 852 LEU A O 1
#

Radius of gyration: 42.2 Å; chains: 1; bounding box: 126×112×146 Å

pLDDT: mean 80.02, std 20.86, range [25.44, 98.69]

Secondary structure (DSSP, 8-state):
------------PPPPHHHHHHHHHHHHHHHHHHS--------PPPEEEEEEEEEEEEEEEEEE--TT-BS-SB-TT-TT-S-SEEEETTEEEEEEEB--SSS-EEEEEEEETTS---EEEEEEEE--SSSTT-SSGGGTTBTT---EEEE-TT--EEEE-S-EEE---EEEB-TTTTT-TTS--SGGGBPPPBSSSSTT------EES-EEEEETTEEEEEEEEEETTEEEEEEEEEETTTTEEPPPEE-B-TTSS-B--TTSPTTPPPB--EEEEEEEEEE-TTS-EEEEEEEEESSTT-EEEEEEEEESSTTSSEE-TT--EEES-B-TTSTT-EEE---GGGTPPSS-EEEE-TT--EEEEEEEE--STT----TTPPTT-STTEEEEEEEE-TTT--EEEEE--SSSPP-SPPEEEE-TTS-EEEEEEETTEEEEEEE--BTTBS---EEEEEE-S-EEEEEEE-HHHHHHHSEEEEEEEEPPS---SSS-EEEEEEEEEEEEEEE----------STT-EEEE-S-EE----TTS--GGGGTTT-TT-EEEEES-EEEE---SS-EEEEEEEEEESSS-EEEEE-SS-EEEEEEEE-S-EEEEE-STTEEEEEEEEEESSEEEEEE-S-TT-EEEEEEEEEEES-EEEE--STTSTT-EEEEEE--SSS-B--EEEE-SEEEEE-SSEEEEEEEEEEEES-STTEEEEESSEEEEEEEEEEEEETTEEEEEEPPSEEEEHHHHHHHTT-SSSEESSSEEEEPPTT--S-SSS-SHHHHHHIIIII--HHHHHHHHHHTT-----------PPP--TTHHHHHTTTSSS------------------

Sequence (852 aa):
MRRYVRCKIKAATRPSLHCLVKTFMASILQACTVLFFCQSISQATAQLIVTPVHDMVLDSNALVMPTSGSFGRILNGTTFQQEALITHGGYQYTAWYHNGSSDEDIFVSRRDLSGTTWETIDTGSGLENGDATASSDSRRWDGHNSISLGISGDGRIHLSFDQHVDELRYLTTDPGFATSASNIWNQAGFKPERDALNVNGAQIPKVTYPRFTNVGDDLVFTYRDRVSQDGDHYIATYNSQTGIWNAPHQFTDGRLGSYTDETDPVGQEPSLARNAYLNGFDIDTQGMMHITWTWREQATNANHDINYAYSDDAGVTWKNNAGVGLGSIISLNSPGIKIVDLNYQQALINQQGQVVDQEGRVHALMRHRRQEPGFEWQPGDATYDTVDAAYHHYYRDPVSGIWNVNRLPVDEPVGSRPKIGVDPNGNLLGIYRSGRNLIVAGAEKTINGFTDWQILYKDETDYEGDPLLDPVRLTEEGILSVFLQERATTSSETIPTGSPLHVLEFNISEHVETTYYLQASHPGGTSILSAELWFDAPTGGTSLADLNGYFPGNIFVVDGLNARTPSTSGTSVFAGTLVLQGTSPQLINHTGTNISISRMVVNSDTLFGQRVDGQQATIGELELNAELLIRQQLDPGGDAAFVFDEISGNGMLKFGLNTQDIDNHWGFDAADTDGDFTGSILLDKGILQFISSDLELPLATLQILNVDANSQISLVSDATFKAFQELNANNLGVVTLSVAPGTYTAADLNTLFGTTSRFTGSGTLTVLIPGDFDGDGDVDGADFLEWQRNDGTPAGLAAWQSNYGAPQLLAASAATVPEPSAILLIVFGTSLLVNRGYKNFTRETHLHETHL